Protein AF-A0AA36MNA6-F1 (afdb_monomer_lite)

Foldseek 3Di:
DDDDDDDDDDDDDDDPPDDPDDDQDACLVQKDWDAWPDAAPFATKTWIAGPVPRDIWIKGWGFQQADPPVLVVVLLVVQCPDDDQQAWHWDDWGDDQGTIITTTHDADQAFQQQLLVVCCVPPNADALLLQLLVLLSLLRVLVSQLVVQKAQQADARNQWGWNHNHNSPSPIHIHGDDSSPMDHHHQPDFAQDDDYDQLLAALVVVVSGDGRLSNLSSSLQRLQCRRPQAGQADHNCSRQPNDRDRDPSHDPLSVVLSVLSSDNDSVRRDDSVRSCVRCSNVVNDDDDPDPPDPDDPDDDPPPGDGPDDDHDQVQVVVQSVVVVVLVNVLSCVVVVNDDDPALALVVDQKDKDADPVFHQKIFIKGWAFPVVCVVQVADDQVPFDFDDQPDQDDLVLVCVLCVQLVHHQVCAPPDQAHHSSVVSVCQSQVQWFWWDQSSHHSAIAIEWEKEFEQEAAPVNQWGKFFQKKAAPVGDIDGDLETQMDTDGQQDDNQVRVQCSCCFFPVAHCVQKDKDPPPWAWAWDWDQDPHRHPHIYIYIYTYIYMYRRDPDPVSQVQPPPPVQDKHWDQGPNRMIIIMGIHGPVRSVVVVYPDDDDDRRGGSIHHFFSFDALVRLVVVCVVLVHDLVCAPPPPAHHSSVVRSCRRQQQWHWDQDPPRAIEIEGEKEFEFEAAPVSNITMWGQKMAHSVRDMDGDTHGQMDTDHPRGDSSRRVCCSQCPVSSHHPSQKNKDPTWGWDKDWDPDPHRPPHTYIYIYIYIYIYGHPPD

Radius of gyration: 32.73 Å; chains: 1; bounding box: 106×58×98 Å

InterPro domains:
  IPR000719 Protein kinase domain [PF00069] (31-281)
  IPR000719 Protein kinase domain [PS50011] (31-281)
  IPR000719 Protein kinase domain [SM00220] (31-281)
  IPR008271 Serine/threonine-protein kinase, active site [PS00108] (150-162)
  IPR011009 Protein kinase-like domain superfamily [SSF56112] (25-283)
  IPR017441 Protein kinase, ATP binding site [PS00107] (37-60)

Structure (mmCIF, N/CA/C/O backbone):
data_AF-A0AA36MNA6-F1
#
_entry.id   AF-A0AA36MNA6-F1
#
loop_
_atom_site.group_PDB
_atom_site.id
_atom_site.type_symbol
_atom_site.label_atom_id
_atom_site.label_alt_id
_atom_site.label_comp_id
_atom_site.label_asym_id
_atom_site.label_entity_id
_atom_site.label_seq_id
_atom_site.pdbx_PDB_ins_code
_atom_site.Cartn_x
_atom_site.Cartn_y
_atom_site.Cartn_z
_atom_site.occupancy
_atom_site.B_iso_or_equiv
_atom_site.auth_seq_id
_atom_site.auth_comp_id
_atom_site.auth_asym_id
_atom_site.auth_atom_id
_atom_site.pdbx_PDB_model_num
ATOM 1 N N . MET A 1 1 ? -61.496 2.866 -60.374 1.00 33.03 1 MET A N 1
ATOM 2 C CA . MET A 1 1 ? -60.034 2.638 -60.413 1.00 33.03 1 MET A CA 1
ATOM 3 C C . MET A 1 1 ? -59.352 3.976 -60.195 1.00 33.03 1 MET A C 1
ATOM 5 O O . MET A 1 1 ? -59.809 4.937 -60.794 1.00 33.03 1 MET A O 1
ATOM 9 N N . GLY A 1 2 ? -58.298 4.035 -59.378 1.00 27.34 2 GLY A N 1
ATOM 10 C CA . GLY A 1 2 ? -57.415 5.205 -59.296 1.00 27.34 2 GLY A CA 1
ATOM 11 C C . GLY A 1 2 ? -57.506 5.993 -57.990 1.00 27.34 2 GLY A C 1
ATOM 12 O O . GLY A 1 2 ? -58.353 6.861 -57.833 1.00 27.34 2 GLY A O 1
ATOM 13 N N . CYS A 1 3 ? -56.599 5.648 -57.080 1.00 25.83 3 CYS A N 1
ATOM 14 C CA . CYS A 1 3 ? -56.174 6.365 -55.883 1.00 25.83 3 CYS A CA 1
ATOM 15 C C . CYS A 1 3 ? -55.914 7.868 -56.083 1.00 25.83 3 CYS A C 1
ATOM 17 O O . CYS A 1 3 ? -55.189 8.226 -57.003 1.00 25.83 3 CYS A O 1
ATOM 19 N N . SER A 1 4 ? -56.345 8.690 -55.117 1.00 25.36 4 SER A N 1
ATOM 20 C CA . SER A 1 4 ? -55.538 9.752 -54.484 1.00 25.36 4 SER A CA 1
ATOM 21 C C . SER A 1 4 ? -56.390 10.552 -53.492 1.00 25.36 4 SER A C 1
ATOM 23 O O . SER A 1 4 ? -57.335 11.202 -53.923 1.00 25.36 4 SER A O 1
ATOM 25 N N . SER A 1 5 ? -56.033 10.547 -52.203 1.00 24.17 5 SER A N 1
ATOM 26 C CA . SER A 1 5 ? -56.041 11.738 -51.330 1.00 24.17 5 SER A CA 1
ATOM 27 C C . SER A 1 5 ? -55.708 11.364 -49.883 1.00 24.17 5 SER A C 1
ATOM 29 O O . SER A 1 5 ? -56.332 10.498 -49.276 1.00 24.17 5 SER A O 1
ATOM 31 N N . SER A 1 6 ? -54.713 12.061 -49.355 1.00 26.34 6 SER A N 1
ATOM 32 C CA . SER A 1 6 ? -54.205 12.093 -47.986 1.00 26.34 6 SER A CA 1
ATOM 33 C C . SER A 1 6 ? -55.166 12.728 -46.969 1.00 26.34 6 SER A C 1
ATOM 35 O O . SER A 1 6 ? -55.696 13.796 -47.264 1.00 26.34 6 SER A O 1
ATOM 37 N N . SER A 1 7 ? -55.237 12.187 -45.740 1.00 22.77 7 SER A N 1
ATOM 38 C CA . SER A 1 7 ? -55.371 12.972 -44.490 1.00 22.77 7 SER A CA 1
ATOM 39 C C . SER A 1 7 ? -55.184 12.133 -43.202 1.00 22.77 7 SER A C 1
ATOM 41 O O . SER A 1 7 ? -55.993 11.264 -42.899 1.00 22.77 7 SER A O 1
ATOM 43 N N . ALA A 1 8 ? -54.099 12.443 -42.482 1.00 23.95 8 ALA A N 1
ATOM 44 C CA . ALA A 1 8 ? -53.832 12.496 -41.029 1.00 23.95 8 ALA A CA 1
ATOM 45 C C . ALA A 1 8 ? -54.555 11.618 -39.956 1.00 23.95 8 ALA A C 1
ATOM 47 O O . ALA A 1 8 ? -55.738 11.806 -39.690 1.00 23.95 8 ALA A O 1
ATOM 48 N N . SER A 1 9 ? -53.695 10.893 -39.200 1.00 27.33 9 SER A N 1
ATOM 49 C CA . SER A 1 9 ? -53.650 10.575 -37.736 1.00 27.33 9 SER A CA 1
ATOM 50 C C . SER A 1 9 ? -54.714 9.645 -37.100 1.00 27.33 9 SER A C 1
ATOM 52 O O . SER A 1 9 ? -55.825 9.611 -37.616 1.00 27.33 9 SER A O 1
ATOM 54 N N . PRO A 1 10 ? -54.461 8.936 -35.954 1.00 34.31 10 PRO A N 1
ATOM 55 C CA . PRO A 1 10 ? -53.347 9.040 -34.978 1.00 34.31 10 PRO A CA 1
ATOM 56 C C . PRO A 1 10 ? -52.750 7.688 -34.470 1.00 34.31 10 PRO A C 1
ATOM 58 O O . PRO A 1 10 ? -53.285 6.617 -34.734 1.00 34.31 10 PRO A O 1
ATOM 61 N N . GLY A 1 11 ? -51.682 7.726 -33.654 1.00 23.36 11 GLY A N 1
ATOM 62 C CA . GLY A 1 11 ? -51.294 6.564 -32.831 1.00 23.36 11 GLY A CA 1
ATOM 63 C C . GLY A 1 11 ? -49.861 6.563 -32.302 1.00 23.36 11 GLY A C 1
ATOM 64 O O . GLY A 1 11 ? -49.024 5.808 -32.777 1.00 23.36 11 GLY A O 1
ATOM 65 N N . ASN A 1 12 ? -49.583 7.413 -31.314 1.00 29.67 12 ASN A N 1
ATOM 66 C CA . ASN A 1 12 ? -48.302 7.493 -30.617 1.00 29.67 12 ASN A CA 1
ATOM 67 C C . ASN A 1 12 ? -48.134 6.299 -29.654 1.00 29.67 12 ASN A C 1
ATOM 69 O O . ASN A 1 12 ? -48.880 6.191 -28.682 1.00 29.67 12 ASN A O 1
ATOM 73 N N . ALA A 1 13 ? -47.147 5.435 -29.902 1.00 26.16 13 ALA A N 1
ATOM 74 C CA . ALA A 1 13 ? -46.714 4.388 -28.979 1.00 26.16 13 ALA A CA 1
ATOM 75 C C . ALA A 1 13 ? -45.184 4.416 -28.829 1.00 26.16 13 ALA A C 1
ATOM 77 O O . ALA A 1 13 ? -44.445 3.811 -29.597 1.00 26.16 13 ALA A O 1
ATOM 78 N N . GLY A 1 14 ? -44.753 5.183 -27.824 1.00 25.50 14 GLY A N 1
ATOM 79 C CA . GLY A 1 14 ? -43.654 4.888 -26.902 1.00 25.50 14 GLY A CA 1
ATOM 80 C C . GLY A 1 14 ? -42.345 4.345 -27.468 1.00 25.50 14 GLY A C 1
ATOM 81 O O . GLY A 1 14 ? -42.122 3.139 -27.467 1.00 25.50 14 GLY A O 1
ATOM 82 N N . ASN A 1 15 ? -41.412 5.247 -27.772 1.00 27.30 15 ASN A N 1
ATOM 83 C CA . ASN A 1 15 ? -39.998 4.909 -27.884 1.00 27.30 15 ASN A CA 1
ATOM 84 C C . ASN A 1 15 ? -39.337 5.070 -26.499 1.00 27.30 15 ASN A C 1
ATOM 86 O O . ASN A 1 15 ? -38.903 6.160 -26.131 1.00 27.30 15 ASN A O 1
ATOM 90 N N . GLN A 1 16 ? -39.307 3.998 -25.699 1.00 29.52 16 GLN A N 1
ATOM 91 C CA . GLN A 1 16 ? -38.423 3.893 -24.533 1.00 29.52 16 GLN A CA 1
ATOM 92 C C . GLN A 1 16 ? -37.089 3.286 -24.982 1.00 29.52 16 GLN A C 1
ATOM 94 O O . GLN A 1 16 ? -36.878 2.080 -24.900 1.00 29.52 16 GLN A O 1
ATOM 99 N N . ALA A 1 17 ? -36.177 4.136 -25.445 1.00 31.25 17 ALA A N 1
ATOM 100 C CA . ALA A 1 17 ? -34.756 3.816 -25.520 1.00 31.25 17 ALA A CA 1
ATOM 101 C C . ALA A 1 17 ? -34.047 4.578 -24.394 1.00 31.25 17 ALA A C 1
ATOM 103 O O . ALA A 1 17 ? -33.462 5.638 -24.601 1.00 31.25 17 ALA A O 1
ATOM 104 N N . GLY A 1 18 ? -34.190 4.062 -23.172 1.00 27.70 18 GLY A N 1
ATOM 105 C CA . GLY A 1 18 ? -33.426 4.509 -22.015 1.00 27.70 18 GLY A CA 1
ATOM 106 C C . GLY A 1 18 ? -32.011 3.938 -22.064 1.00 27.70 18 GLY A C 1
ATOM 107 O O . GLY A 1 18 ? -31.823 2.727 -21.980 1.00 27.70 18 GLY A O 1
ATOM 108 N N . ASP A 1 19 ? -31.041 4.826 -22.248 1.00 30.52 19 ASP A N 1
ATOM 109 C CA . ASP A 1 19 ? -29.852 4.961 -21.402 1.00 30.52 19 ASP A CA 1
ATOM 110 C C . ASP A 1 19 ? -29.269 3.647 -20.829 1.00 30.52 19 ASP A C 1
ATOM 112 O O . ASP A 1 19 ? -29.359 3.348 -19.636 1.00 30.52 19 ASP A O 1
ATOM 116 N N . LYS A 1 20 ? -28.632 2.836 -21.685 1.00 30.33 20 LYS A N 1
ATOM 117 C CA . LYS A 1 20 ? -27.673 1.826 -21.215 1.00 30.33 20 LYS A CA 1
ATOM 118 C C . LYS A 1 20 ? -26.369 2.538 -20.872 1.00 30.33 20 LYS A C 1
ATOM 120 O O . LYS A 1 20 ? -25.520 2.743 -21.734 1.00 30.33 20 LYS A O 1
ATOM 125 N N . GLN A 1 21 ? -26.238 2.906 -19.600 1.00 34.16 21 GLN A N 1
ATOM 126 C CA . GLN A 1 21 ? -24.975 3.312 -18.994 1.00 34.16 21 GLN A CA 1
ATOM 127 C C . GLN A 1 21 ? -23.866 2.318 -19.366 1.00 34.16 21 GLN A C 1
ATOM 129 O O . GLN A 1 21 ? -24.007 1.107 -19.191 1.00 34.16 21 GLN A O 1
ATOM 134 N N . ASN A 1 22 ? -22.769 2.863 -19.885 1.00 33.34 22 ASN A N 1
ATOM 135 C CA . ASN A 1 22 ? -21.517 2.182 -20.177 1.00 33.34 22 ASN A CA 1
ATOM 136 C C . ASN A 1 22 ? -20.982 1.556 -18.872 1.00 33.34 22 ASN A C 1
ATOM 138 O O . ASN A 1 22 ? -20.394 2.254 -18.047 1.00 33.34 22 ASN A O 1
ATOM 142 N N . GLN A 1 23 ? -21.255 0.271 -18.624 1.00 38.84 23 GLN A N 1
ATOM 143 C CA . GLN A 1 23 ? -20.629 -0.452 -17.517 1.00 38.84 23 GLN A CA 1
ATOM 144 C C . GLN A 1 23 ? -19.135 -0.564 -17.828 1.00 38.84 23 GLN A C 1
ATOM 146 O O . GLN A 1 23 ? -18.747 -1.300 -18.732 1.00 38.84 23 GLN A O 1
ATOM 151 N N . GLU A 1 24 ? -18.303 0.183 -17.100 1.00 58.88 24 GLU A N 1
ATOM 152 C CA . GLU A 1 24 ? -16.849 0.027 -17.144 1.00 58.88 24 GLU A CA 1
ATOM 153 C C . GLU A 1 24 ? -16.492 -1.442 -16.861 1.00 58.88 24 GLU A C 1
ATOM 155 O O . GLU A 1 24 ? -16.760 -1.960 -15.771 1.00 58.88 24 GLU A O 1
ATOM 160 N N . LEU A 1 25 ? -15.926 -2.124 -17.861 1.00 73.75 25 LEU A N 1
ATOM 161 C CA . LEU A 1 25 ? -15.440 -3.497 -17.734 1.00 73.75 25 LEU A CA 1
ATOM 162 C C . LEU A 1 25 ? -14.345 -3.548 -16.659 1.00 73.75 25 LEU A C 1
ATOM 164 O O . LEU A 1 25 ? -13.409 -2.745 -16.675 1.00 73.75 25 LEU A O 1
ATOM 168 N N . ARG A 1 26 ? -14.447 -4.502 -15.727 1.00 86.12 26 ARG A N 1
ATOM 169 C CA . ARG A 1 26 ? -13.440 -4.731 -14.681 1.00 86.12 26 ARG A CA 1
ATOM 170 C C . ARG A 1 26 ? -12.533 -5.889 -15.058 1.00 86.12 26 ARG A C 1
ATOM 172 O O . ARG A 1 26 ? -12.993 -6.910 -15.568 1.00 86.12 26 ARG A O 1
ATOM 179 N N . LEU A 1 27 ? -11.253 -5.779 -14.714 1.00 90.69 27 LEU A N 1
ATOM 180 C CA . LEU A 1 27 ? -10.254 -6.811 -14.975 1.00 90.69 27 LEU A CA 1
ATOM 181 C C . LEU A 1 27 ? -10.686 -8.147 -14.368 1.00 90.69 27 LEU A C 1
ATOM 183 O O . LEU A 1 27 ? -10.612 -9.182 -15.023 1.00 90.69 27 LEU A O 1
ATOM 187 N N . LEU A 1 28 ? -11.140 -8.139 -13.110 1.00 88.44 28 LEU A N 1
ATOM 188 C CA . LEU A 1 28 ? -11.434 -9.373 -12.372 1.00 88.44 28 LEU A CA 1
ATOM 189 C C . LEU A 1 28 ? -12.713 -10.101 -12.823 1.00 88.44 28 LEU A C 1
ATOM 191 O O . LEU A 1 28 ? -12.917 -11.268 -12.441 1.00 88.44 28 LEU A O 1
ATOM 195 N N . ASP A 1 29 ? -13.535 -9.446 -13.645 1.00 88.69 29 ASP A N 1
ATOM 196 C CA . ASP A 1 29 ? -14.720 -10.041 -14.263 1.00 88.69 29 ASP A CA 1
ATOM 197 C C . ASP A 1 29 ? -14.319 -10.946 -15.440 1.00 88.69 29 ASP A C 1
ATOM 199 O O . ASP A 1 29 ? -14.855 -12.046 -15.578 1.00 88.69 29 ASP A O 1
ATOM 203 N N . GLU A 1 30 ? -13.294 -10.563 -16.207 1.00 91.06 30 GLU A N 1
ATOM 204 C CA . GLU A 1 30 ? -12.802 -11.317 -17.372 1.00 91.06 30 GLU A CA 1
ATOM 205 C C . GLU A 1 30 ? -11.551 -12.158 -17.087 1.00 91.06 30 GLU A C 1
ATOM 207 O O . GLU A 1 30 ? -11.353 -13.208 -17.704 1.00 91.06 30 GLU A O 1
ATOM 212 N N . TYR A 1 31 ? -10.723 -11.741 -16.129 1.00 93.81 31 TYR A N 1
ATOM 213 C CA . TYR A 1 31 ? -9.435 -12.349 -15.810 1.00 93.81 31 TYR A CA 1
ATOM 214 C C . TYR A 1 31 ? -9.337 -12.748 -14.330 1.00 93.81 31 TYR A C 1
ATOM 216 O O . TYR A 1 31 ? -10.043 -12.251 -13.448 1.00 93.81 31 TYR A O 1
ATOM 224 N N . SER A 1 32 ? -8.442 -13.684 -14.028 1.00 90.94 32 SER A N 1
ATOM 225 C CA . SER A 1 32 ? -7.938 -13.929 -12.674 1.00 90.94 32 SER A CA 1
ATOM 226 C C . SER A 1 32 ? -6.462 -13.568 -12.602 1.00 90.94 32 SER A C 1
ATOM 228 O O . SER A 1 32 ? -5.684 -14.074 -13.408 1.00 90.94 32 SER A O 1
ATOM 230 N N . VAL A 1 33 ? -6.078 -12.737 -11.635 1.00 89.56 33 VAL A N 1
ATOM 231 C CA . VAL A 1 33 ? -4.682 -12.341 -11.402 1.00 89.56 33 VAL A CA 1
ATOM 232 C C . VAL A 1 33 ? -3.981 -13.392 -10.536 1.00 89.56 33 VAL A C 1
ATOM 234 O O . VAL A 1 33 ? -4.549 -13.870 -9.555 1.00 89.56 33 VAL A O 1
ATOM 237 N N . GLY A 1 34 ? -2.770 -13.772 -10.933 1.00 86.00 34 GLY A N 1
ATOM 238 C CA . GLY A 1 34 ? -1.920 -14.773 -10.298 1.00 86.00 34 GLY A CA 1
ATOM 239 C C . GLY A 1 34 ? -0.672 -14.162 -9.660 1.00 86.00 34 GLY A C 1
ATOM 240 O O . GLY A 1 34 ? -0.737 -13.120 -9.014 1.00 86.00 34 GLY A O 1
ATOM 241 N N . LEU A 1 35 ? 0.462 -14.849 -9.809 1.00 83.62 35 LEU A N 1
ATOM 242 C CA . LEU A 1 35 ? 1.742 -14.446 -9.222 1.00 83.62 35 LEU A CA 1
ATOM 243 C C . LEU A 1 35 ? 2.326 -13.210 -9.918 1.00 83.62 35 LEU A C 1
ATOM 245 O O . LEU A 1 35 ? 2.207 -13.057 -11.136 1.00 83.62 35 LEU A O 1
ATOM 249 N N . THR A 1 36 ? 3.010 -12.373 -9.140 1.00 85.19 36 THR A N 1
ATOM 250 C CA . THR A 1 36 ? 3.825 -11.266 -9.649 1.00 85.19 36 THR A CA 1
ATOM 251 C C . THR A 1 36 ? 4.997 -11.805 -10.471 1.00 85.19 36 THR A C 1
ATOM 253 O O . THR A 1 36 ? 5.737 -12.666 -9.999 1.00 85.19 36 THR A O 1
ATOM 256 N N . LEU A 1 37 ? 5.159 -11.284 -11.687 1.00 82.62 37 LEU A N 1
ATOM 257 C CA . LEU A 1 37 ? 6.272 -11.561 -12.599 1.00 82.62 37 LEU A CA 1
ATOM 258 C C . LEU A 1 37 ? 7.425 -10.573 -12.404 1.00 82.62 37 LEU A C 1
ATOM 260 O O . LEU A 1 37 ? 8.584 -10.966 -12.459 1.00 82.62 37 LEU A O 1
ATOM 264 N N . GLY A 1 38 ? 7.108 -9.300 -12.160 1.00 72.94 38 GLY A N 1
ATOM 265 C CA . GLY A 1 38 ? 8.099 -8.241 -11.993 1.00 72.94 38 GLY A CA 1
ATOM 266 C C . GLY A 1 38 ? 7.489 -6.972 -11.406 1.00 72.94 38 GLY A C 1
ATOM 267 O O . GLY A 1 38 ? 6.277 -6.763 -11.460 1.00 72.94 38 GLY A O 1
ATOM 268 N N . GLU A 1 39 ? 8.325 -6.116 -10.824 1.00 70.06 39 GLU A N 1
ATOM 269 C CA . GLU A 1 39 ? 7.901 -4.855 -10.209 1.00 70.06 39 GLU A CA 1
ATOM 270 C C . GLU A 1 39 ? 8.857 -3.732 -10.630 1.00 70.06 39 GLU A C 1
ATOM 272 O O . GLU A 1 39 ? 10.062 -3.820 -10.404 1.00 70.06 39 GLU A O 1
ATOM 277 N N . GLY A 1 40 ? 8.315 -2.674 -11.234 1.00 64.44 40 GLY A N 1
ATOM 278 C CA . GLY A 1 40 ? 9.076 -1.543 -11.773 1.00 64.44 40 GLY A CA 1
ATOM 279 C C . GLY A 1 40 ? 8.611 -0.201 -11.213 1.00 64.44 40 GLY A C 1
ATOM 280 O O . GLY A 1 40 ? 7.650 -0.129 -10.438 1.00 64.44 40 GLY A O 1
ATOM 281 N N . ALA A 1 41 ? 9.283 0.887 -11.599 1.00 60.38 41 ALA A N 1
ATOM 282 C CA . ALA A 1 41 ? 8.942 2.239 -11.141 1.00 60.38 41 ALA A CA 1
ATOM 283 C C . ALA A 1 41 ? 7.459 2.565 -11.397 1.00 60.38 41 ALA A C 1
ATOM 285 O O . ALA A 1 41 ? 6.773 3.086 -10.519 1.00 60.38 41 ALA A O 1
ATOM 286 N N . PHE A 1 42 ? 6.935 2.126 -12.543 1.00 64.81 42 PHE A N 1
ATOM 287 C CA . PHE A 1 42 ? 5.582 2.426 -13.006 1.00 64.81 42 PHE A CA 1
ATOM 288 C C . PHE A 1 42 ? 4.502 1.450 -12.519 1.00 64.81 42 PHE A C 1
ATOM 290 O O . PHE A 1 42 ? 3.325 1.748 -12.648 1.00 64.81 42 PHE A O 1
ATOM 297 N N . GLY A 1 43 ? 4.826 0.291 -11.938 1.00 75.06 43 GLY A N 1
ATOM 298 C CA . GLY A 1 43 ? 3.773 -0.645 -11.527 1.00 75.06 43 GLY A CA 1
ATOM 299 C C . GLY A 1 43 ? 4.241 -2.052 -11.187 1.00 75.06 43 GLY A C 1
ATOM 300 O O . GLY A 1 43 ? 5.435 -2.319 -11.066 1.00 75.06 43 GLY A O 1
ATOM 301 N N . VAL A 1 44 ? 3.274 -2.948 -11.010 1.00 84.94 44 VAL A N 1
ATOM 302 C CA . VAL A 1 44 ? 3.491 -4.387 -10.791 1.00 84.94 44 VAL A CA 1
ATOM 303 C C . VAL A 1 44 ? 2.990 -5.139 -12.014 1.00 84.94 44 VAL A C 1
ATOM 305 O O . VAL A 1 44 ? 1.870 -4.905 -12.459 1.00 84.94 44 VAL A O 1
ATOM 308 N N . VAL A 1 45 ? 3.790 -6.057 -12.544 1.00 89.06 45 VAL A N 1
ATOM 309 C CA . VAL A 1 45 ? 3.390 -6.964 -13.621 1.00 89.06 45 VAL A CA 1
ATOM 310 C C . VAL A 1 45 ? 3.092 -8.327 -13.013 1.00 89.06 45 VAL A C 1
ATOM 312 O O . VAL A 1 45 ? 3.928 -8.885 -12.308 1.00 89.06 45 VAL A O 1
ATOM 315 N N . SER A 1 46 ? 1.905 -8.871 -13.261 1.00 90.19 46 SER A N 1
ATOM 316 C CA . SER A 1 46 ? 1.488 -10.192 -12.768 1.00 90.19 46 SER A CA 1
ATOM 317 C C . SER A 1 46 ? 1.022 -11.090 -13.905 1.00 90.19 46 SER A C 1
ATOM 319 O O . SER A 1 46 ? 0.564 -10.603 -14.937 1.00 90.19 46 SER A O 1
ATOM 321 N N . VAL A 1 47 ? 1.080 -12.408 -13.707 1.00 92.81 47 VAL A N 1
ATOM 322 C CA . VAL A 1 47 ? 0.356 -13.350 -14.571 1.00 92.81 47 VAL A CA 1
ATOM 323 C C . VAL A 1 47 ? -1.138 -13.096 -14.401 1.00 92.81 47 VAL A C 1
ATOM 325 O O . VAL A 1 47 ? -1.615 -12.918 -13.280 1.00 92.81 47 VAL A O 1
ATOM 328 N N . CYS A 1 48 ? -1.902 -13.134 -15.482 1.00 95.31 48 CYS A N 1
ATOM 329 C CA . CYS A 1 48 ? -3.352 -13.236 -15.417 1.00 95.31 48 CYS A CA 1
ATOM 330 C C . CYS A 1 48 ? -3.862 -14.325 -16.362 1.00 95.31 48 CYS A C 1
ATOM 332 O O . CYS A 1 48 ? -3.222 -14.649 -17.355 1.00 95.31 48 CYS A O 1
ATOM 334 N N . LYS A 1 49 ? -5.000 -14.932 -16.026 1.00 95.25 49 LYS A N 1
ATOM 335 C CA . LYS A 1 49 ? -5.652 -15.962 -16.844 1.00 95.25 49 LYS A CA 1
ATOM 336 C C . LYS A 1 49 ? -7.009 -15.475 -17.292 1.00 95.25 49 LYS A C 1
ATOM 338 O O . LYS A 1 49 ? -7.809 -15.075 -16.443 1.00 95.25 49 LYS A O 1
ATOM 343 N N . LYS A 1 50 ? -7.283 -15.530 -18.592 1.00 95.06 50 LYS A N 1
ATOM 344 C CA . LYS A 1 50 ? -8.605 -15.200 -19.128 1.00 95.06 50 LYS A CA 1
ATOM 345 C C . LYS A 1 50 ? -9.590 -16.281 -18.706 1.00 95.06 50 LYS A C 1
ATOM 347 O O . LYS A 1 50 ? -9.381 -17.458 -18.979 1.00 95.06 50 LYS A O 1
ATOM 352 N N . ARG A 1 51 ? -10.677 -15.907 -18.035 1.00 91.81 51 ARG A N 1
ATOM 353 C CA . ARG A 1 51 ? -11.609 -16.869 -17.422 1.00 91.81 51 ARG A CA 1
ATOM 354 C C . ARG A 1 51 ? -12.319 -17.748 -18.444 1.00 91.81 51 ARG A C 1
ATOM 356 O O . ARG A 1 51 ? -12.565 -18.912 -18.159 1.00 91.81 51 ARG A O 1
ATOM 363 N N . ALA A 1 52 ? -12.634 -17.194 -19.612 1.00 92.69 52 ALA A N 1
ATOM 364 C CA . ALA A 1 52 ? -13.358 -17.906 -20.660 1.00 92.69 52 ALA A CA 1
ATOM 365 C C . ALA A 1 52 ? -12.527 -19.018 -21.326 1.00 92.69 52 ALA A C 1
ATOM 367 O O . ALA A 1 52 ? -13.089 -20.032 -21.724 1.00 92.69 52 ALA A O 1
ATOM 368 N N . THR A 1 53 ? -11.209 -18.828 -21.458 1.00 94.06 53 THR A N 1
ATOM 369 C CA . THR A 1 53 ? -10.331 -19.723 -22.239 1.00 94.06 53 THR A CA 1
ATOM 370 C C . THR A 1 53 ? -9.274 -20.436 -21.397 1.00 94.06 53 THR A C 1
ATOM 372 O O . THR A 1 53 ? -8.733 -21.446 -21.831 1.00 94.06 53 THR A O 1
ATOM 375 N N . GLY A 1 54 ? -8.958 -19.926 -20.204 1.00 91.62 54 GLY A N 1
ATOM 376 C CA . GLY A 1 54 ? -7.845 -20.391 -19.372 1.00 91.62 54 GLY A CA 1
ATOM 377 C C . GLY A 1 54 ? -6.462 -19.924 -19.842 1.00 91.62 54 GLY A C 1
ATOM 378 O O . GLY A 1 54 ? -5.471 -20.228 -19.179 1.00 91.62 54 GLY A O 1
ATOM 379 N N . GLU A 1 55 ? -6.393 -19.181 -20.948 1.00 95.00 55 GLU A N 1
ATOM 380 C CA . GLU A 1 55 ? -5.154 -18.689 -21.552 1.00 95.00 55 GLU A CA 1
ATOM 381 C C . GLU A 1 55 ? -4.442 -17.675 -20.644 1.00 95.00 55 GLU A C 1
ATOM 383 O O . GLU A 1 55 ? -5.088 -16.855 -19.980 1.00 95.00 55 GLU A O 1
ATOM 388 N N . GLU A 1 56 ? -3.111 -17.763 -20.595 1.00 95.94 56 GLU A N 1
ATOM 389 C CA . GLU A 1 56 ? -2.250 -16.932 -19.752 1.00 95.94 56 GLU A CA 1
ATOM 390 C C . GLU A 1 56 ? -1.762 -15.678 -20.480 1.00 95.94 56 GLU A C 1
ATOM 392 O O . GLU A 1 56 ? -1.284 -15.734 -21.607 1.00 95.94 56 GLU A O 1
ATOM 397 N N . PHE A 1 57 ? -1.805 -14.558 -19.768 1.00 96.81 57 PHE A N 1
ATOM 398 C CA . PHE A 1 57 ? -1.355 -13.241 -20.199 1.00 96.81 57 PHE A CA 1
ATOM 399 C C . PHE A 1 57 ? -0.554 -12.575 -19.077 1.00 96.81 57 PHE A C 1
ATOM 401 O O . PHE A 1 57 ? -0.513 -13.059 -17.940 1.00 96.81 57 PHE A O 1
ATOM 408 N N . ALA A 1 58 ? 0.071 -11.444 -19.382 1.00 95.12 58 ALA A N 1
ATOM 409 C CA . ALA A 1 58 ? 0.647 -10.553 -18.388 1.00 95.12 58 ALA A CA 1
ATOM 410 C C . ALA A 1 58 ? -0.285 -9.354 -18.187 1.00 95.12 58 ALA A C 1
ATOM 412 O O . ALA A 1 58 ? -0.897 -8.863 -19.133 1.00 95.12 58 ALA A O 1
ATOM 413 N N . VAL A 1 59 ? -0.401 -8.870 -16.953 1.00 94.44 59 VAL A N 1
ATOM 414 C CA . VAL A 1 59 ? -1.112 -7.629 -16.640 1.00 94.44 59 VAL A CA 1
ATOM 415 C C . VAL A 1 59 ? -0.181 -6.668 -15.915 1.00 94.44 59 VAL A C 1
ATOM 417 O O . VAL A 1 59 ? 0.301 -6.976 -14.825 1.00 94.44 59 VAL A O 1
ATOM 420 N N . LYS A 1 60 ? 0.072 -5.503 -16.519 1.00 91.56 60 LYS A N 1
ATOM 421 C CA . LYS A 1 60 ? 0.772 -4.378 -15.887 1.00 91.56 60 LYS A CA 1
ATOM 422 C C . LYS A 1 60 ? -0.252 -3.549 -15.118 1.00 91.56 60 LYS A C 1
ATOM 424 O O . LYS A 1 60 ? -1.159 -2.973 -15.710 1.00 91.56 60 LYS A O 1
ATOM 429 N N . MET A 1 61 ? -0.120 -3.516 -13.800 1.00 89.69 61 MET A N 1
ATOM 430 C CA . MET A 1 61 ? -0.986 -2.787 -12.878 1.00 89.69 61 MET A CA 1
ATOM 431 C C . MET A 1 61 ? -0.266 -1.520 -12.414 1.00 89.69 61 MET A C 1
ATOM 433 O O . MET A 1 61 ? 0.675 -1.584 -11.616 1.00 89.69 61 MET A O 1
ATOM 437 N N . VAL A 1 62 ? -0.700 -0.373 -12.930 1.00 85.69 62 VAL A N 1
ATOM 438 C CA . VAL A 1 62 ? -0.124 0.944 -12.635 1.00 85.69 62 VAL A CA 1
ATOM 439 C C . VAL A 1 62 ? -0.941 1.629 -11.544 1.00 85.69 62 VAL A C 1
ATOM 441 O O . VAL A 1 62 ? -2.163 1.734 -11.651 1.00 85.69 62 VAL A O 1
ATOM 444 N N . ASP A 1 63 ? -0.269 2.058 -10.474 1.00 79.00 63 ASP A N 1
ATOM 445 C CA . ASP A 1 63 ? -0.884 2.709 -9.310 1.00 79.00 63 ASP A CA 1
ATOM 446 C C . ASP A 1 63 ? -1.200 4.184 -9.615 1.00 79.00 63 ASP A C 1
ATOM 448 O O . ASP A 1 63 ? -0.304 4.956 -9.968 1.00 79.00 63 ASP A O 1
ATOM 452 N N . LYS A 1 64 ? -2.464 4.587 -9.429 1.00 82.38 64 LYS A N 1
ATOM 453 C CA . LYS A 1 64 ? -2.926 5.967 -9.664 1.00 82.38 64 LYS A CA 1
ATOM 454 C C . LYS A 1 64 ? -2.307 6.981 -8.696 1.00 82.38 64 LYS A C 1
ATOM 456 O O . LYS A 1 64 ? -2.282 8.170 -9.001 1.00 82.38 64 LYS A O 1
ATOM 461 N N . VAL A 1 65 ? -1.789 6.533 -7.546 1.00 75.19 65 VAL A N 1
ATOM 462 C CA . VAL A 1 65 ? -1.101 7.398 -6.572 1.00 75.19 65 VAL A CA 1
ATOM 463 C C . VAL A 1 65 ? 0.149 8.021 -7.176 1.00 75.19 65 VAL A C 1
ATOM 465 O O . VAL A 1 65 ? 0.369 9.217 -7.002 1.00 75.19 65 VAL A O 1
ATOM 468 N N . GLU A 1 66 ? 0.956 7.226 -7.883 1.00 72.25 66 GLU A N 1
ATOM 469 C CA . GLU A 1 66 ? 2.272 7.642 -8.392 1.00 72.25 66 GLU A CA 1
ATOM 470 C C . GLU A 1 66 ? 2.192 8.218 -9.800 1.00 72.25 66 GLU A C 1
ATOM 472 O O . GLU A 1 66 ? 2.992 9.075 -10.170 1.00 72.25 66 GLU A O 1
ATOM 477 N N . THR A 1 67 ? 1.230 7.755 -10.596 1.00 75.62 67 THR A N 1
ATOM 478 C CA . THR A 1 67 ? 1.127 8.126 -12.005 1.00 75.62 67 THR A CA 1
ATOM 479 C C . THR A 1 67 ? -0.268 8.675 -12.299 1.00 75.62 67 THR A C 1
ATOM 481 O O . THR A 1 67 ? -1.251 7.966 -12.077 1.00 75.62 67 THR A O 1
ATOM 484 N N . PRO A 1 68 ? -0.382 9.920 -12.802 1.00 80.38 68 PRO A N 1
ATOM 485 C CA . PRO A 1 68 ? -1.661 10.480 -13.226 1.00 80.38 68 PRO A CA 1
ATOM 486 C C . PRO A 1 68 ? -2.343 9.583 -14.258 1.00 80.38 68 PRO A C 1
ATOM 488 O O . PRO A 1 68 ? -1.686 9.071 -15.168 1.00 80.38 68 PRO A O 1
ATOM 491 N N . VAL A 1 69 ? -3.662 9.418 -14.152 1.00 82.56 69 VAL A N 1
ATOM 492 C CA . VAL A 1 69 ? -4.441 8.524 -15.028 1.00 82.56 69 VAL A CA 1
ATOM 493 C C . VAL A 1 69 ? -4.274 8.900 -16.501 1.00 82.56 69 VAL A C 1
ATOM 495 O O . VAL A 1 69 ? -4.221 8.024 -17.360 1.00 82.56 69 VAL A O 1
ATOM 498 N N . GLU A 1 70 ? -4.114 10.188 -16.798 1.00 83.56 70 GLU A N 1
ATOM 499 C CA . GLU A 1 70 ? -3.892 10.718 -18.141 1.00 83.56 70 GLU A CA 1
ATOM 500 C C . GLU A 1 70 ? -2.573 10.224 -18.743 1.00 83.56 70 GLU A C 1
ATOM 502 O O . GLU A 1 70 ? -2.512 9.942 -19.939 1.00 83.56 70 GLU A O 1
ATOM 507 N N . ALA A 1 71 ? -1.519 10.098 -17.931 1.00 81.06 71 ALA A N 1
ATOM 508 C CA . ALA A 1 71 ? -0.237 9.565 -18.382 1.00 81.06 71 ALA A CA 1
ATOM 509 C C . ALA A 1 71 ? -0.341 8.062 -18.677 1.00 81.06 71 ALA A C 1
ATOM 511 O O . ALA A 1 71 ? 0.141 7.609 -19.712 1.00 81.06 71 ALA A O 1
ATOM 512 N N . ILE A 1 72 ? -1.053 7.310 -17.830 1.00 82.88 72 ILE A N 1
ATOM 513 C CA . ILE A 1 72 ? -1.270 5.871 -18.046 1.00 82.88 72 ILE A CA 1
ATOM 514 C C . ILE A 1 72 ? -2.141 5.626 -19.280 1.00 82.88 72 ILE A C 1
ATOM 516 O O . ILE A 1 72 ? -1.895 4.709 -20.058 1.00 82.88 72 ILE A O 1
ATOM 520 N N . LYS A 1 73 ? -3.158 6.468 -19.486 1.00 85.75 73 LYS A N 1
ATOM 521 C CA . LYS A 1 73 ? -4.008 6.406 -20.673 1.00 85.75 73 LYS A CA 1
ATOM 522 C C . LYS A 1 73 ? -3.199 6.655 -21.944 1.00 85.75 73 LYS A C 1
ATOM 524 O O . LYS A 1 73 ? -3.347 5.895 -22.888 1.00 85.75 73 LYS A O 1
ATOM 529 N N . LYS A 1 74 ? -2.293 7.641 -21.947 1.00 86.00 74 LYS A N 1
ATOM 530 C CA . LYS A 1 74 ? -1.379 7.869 -23.079 1.00 86.00 74 LYS A CA 1
ATOM 531 C C . LYS A 1 74 ? -0.510 6.648 -23.383 1.00 86.00 74 LYS A C 1
ATOM 533 O O . LYS A 1 74 ? -0.340 6.324 -24.553 1.00 86.00 74 LYS A O 1
ATOM 538 N N . GLU A 1 75 ? 0.018 5.975 -22.360 1.00 87.25 75 GLU A N 1
ATOM 539 C CA . GLU A 1 75 ? 0.776 4.728 -22.539 1.00 87.25 75 GLU A CA 1
ATOM 540 C C . GLU A 1 75 ? -0.098 3.629 -23.166 1.00 87.25 75 GLU A C 1
ATOM 542 O O . GLU A 1 75 ? 0.307 3.007 -24.148 1.00 87.25 75 GLU A O 1
ATOM 547 N N . ALA A 1 76 ? -1.304 3.412 -22.633 1.00 88.38 76 ALA A N 1
ATOM 548 C CA . ALA A 1 76 ? -2.231 2.402 -23.139 1.00 88.38 76 ALA A CA 1
ATOM 549 C C . ALA A 1 76 ? -2.667 2.688 -24.586 1.00 88.38 76 ALA A C 1
ATOM 551 O O . ALA A 1 76 ? -2.615 1.787 -25.419 1.00 88.38 76 ALA A O 1
ATOM 552 N N . ASP A 1 77 ? -3.024 3.938 -24.896 1.00 90.06 77 ASP A N 1
ATOM 553 C CA . ASP A 1 77 ? -3.404 4.384 -26.241 1.00 90.06 77 ASP A CA 1
ATOM 554 C C . ASP A 1 77 ? -2.234 4.201 -27.224 1.00 90.06 77 ASP A C 1
ATOM 556 O O . ASP A 1 77 ? -2.418 3.740 -28.354 1.00 90.06 77 ASP A O 1
ATOM 560 N N . MET A 1 78 ? -1.006 4.514 -26.786 1.00 90.44 78 MET A N 1
ATOM 561 C CA . MET A 1 78 ? 0.188 4.307 -27.598 1.00 90.44 78 MET A CA 1
ATOM 562 C C . MET A 1 78 ? 0.402 2.828 -27.889 1.00 90.44 78 MET A C 1
ATOM 564 O O . MET A 1 78 ? 0.538 2.466 -29.056 1.00 90.44 78 MET A O 1
ATOM 568 N N . LEU A 1 79 ? 0.383 1.974 -26.866 1.00 90.88 79 LEU A N 1
ATOM 569 C CA . LEU A 1 79 ? 0.598 0.540 -27.031 1.00 90.88 79 LEU A CA 1
ATOM 570 C C . LEU A 1 79 ? -0.508 -0.111 -27.879 1.00 90.88 79 LEU A C 1
ATOM 572 O O . LEU A 1 79 ? -0.212 -0.952 -28.722 1.00 90.88 79 LEU A O 1
ATOM 576 N N . GLN A 1 80 ? -1.762 0.322 -27.723 1.00 92.50 80 GLN A N 1
ATOM 577 C CA . GLN A 1 80 ? -2.895 -0.136 -28.534 1.00 92.50 80 GLN A CA 1
ATOM 578 C C . GLN A 1 80 ? -2.720 0.183 -30.029 1.00 92.50 80 GLN A C 1
ATOM 580 O O . GLN A 1 80 ? -3.193 -0.572 -30.876 1.00 92.50 80 GLN A O 1
ATOM 585 N N . SER A 1 81 ? -2.041 1.285 -30.365 1.00 92.12 81 SER A N 1
ATOM 586 C CA . SER A 1 81 ? -1.757 1.668 -31.755 1.00 92.12 81 SER A CA 1
ATOM 587 C C . SER A 1 81 ? -0.602 0.888 -32.405 1.00 92.12 81 SER A C 1
ATOM 589 O O . SER A 1 81 ? -0.350 1.050 -33.602 1.00 92.12 81 SER A O 1
ATOM 591 N N . MET A 1 82 ? 0.111 0.051 -31.641 1.00 93.81 82 MET A N 1
ATOM 592 C CA . MET A 1 82 ? 1.253 -0.719 -32.131 1.00 93.81 82 MET A CA 1
ATOM 593 C C . MET A 1 82 ? 0.846 -2.141 -32.518 1.00 93.81 82 MET A C 1
ATOM 595 O O . MET A 1 82 ? 0.226 -2.859 -31.740 1.00 93.81 82 MET A O 1
ATOM 599 N N . ASP A 1 83 ? 1.273 -2.572 -33.704 1.00 94.62 83 ASP A N 1
ATOM 600 C CA . ASP A 1 83 ? 1.166 -3.958 -34.153 1.00 94.62 83 ASP A CA 1
ATOM 601 C C . ASP A 1 83 ? 2.451 -4.338 -34.895 1.00 94.62 83 ASP A C 1
ATOM 603 O O . ASP A 1 83 ? 2.679 -3.956 -36.046 1.00 94.62 83 ASP A O 1
ATOM 607 N N . HIS A 1 84 ? 3.354 -5.018 -34.188 1.00 97.38 84 HIS A N 1
ATOM 608 C CA . HIS A 1 84 ? 4.649 -5.434 -34.715 1.00 97.38 84 HIS A CA 1
ATOM 609 C C . HIS A 1 84 ? 5.127 -6.705 -33.996 1.00 97.38 84 HIS A C 1
ATOM 611 O O . HIS A 1 84 ? 5.003 -6.784 -32.774 1.00 97.38 84 HIS A O 1
ATOM 617 N N . PRO A 1 85 ? 5.743 -7.687 -34.687 1.00 96.44 85 PRO A N 1
ATOM 618 C CA . PRO A 1 85 ? 6.188 -8.938 -34.067 1.00 96.44 85 PRO A CA 1
ATOM 619 C C . PRO A 1 85 ? 7.174 -8.758 -32.905 1.00 96.44 85 PRO A C 1
ATOM 621 O O . PRO A 1 85 ? 7.224 -9.628 -32.042 1.00 96.44 85 PRO A O 1
ATOM 624 N N . ASN A 1 86 ? 7.936 -7.661 -32.876 1.00 97.69 86 ASN A N 1
ATOM 625 C CA . ASN A 1 86 ? 8.916 -7.343 -31.827 1.00 97.69 86 ASN A CA 1
ATOM 626 C C . ASN A 1 86 ? 8.467 -6.224 -30.873 1.00 97.69 86 ASN A C 1
ATOM 628 O O . ASN A 1 86 ? 9.303 -5.610 -30.218 1.00 97.69 86 ASN A O 1
ATOM 632 N N . ILE A 1 87 ? 7.166 -5.947 -30.798 1.00 97.69 87 ILE A N 1
ATOM 633 C CA . ILE A 1 87 ? 6.550 -5.094 -29.773 1.00 97.69 87 ILE A CA 1
ATOM 634 C C . ILE A 1 87 ? 5.516 -5.942 -29.034 1.00 97.69 87 ILE A C 1
ATOM 636 O O . ILE A 1 87 ? 4.855 -6.782 -29.643 1.00 97.69 87 ILE A O 1
ATOM 640 N N . VAL A 1 88 ? 5.411 -5.773 -27.716 1.00 95.62 88 VAL A N 1
ATOM 641 C CA . VAL A 1 88 ? 4.466 -6.550 -26.910 1.00 95.62 88 VAL A CA 1
ATOM 642 C C . VAL A 1 88 ? 3.027 -6.307 -27.380 1.00 95.62 88 VAL A C 1
ATOM 644 O O . VAL A 1 88 ? 2.609 -5.168 -27.589 1.00 95.62 88 VAL A O 1
ATOM 647 N N . LYS A 1 89 ? 2.255 -7.381 -27.561 1.00 95.44 89 LYS A N 1
ATOM 648 C CA . LYS A 1 89 ? 0.878 -7.275 -28.044 1.00 95.44 89 LYS A CA 1
ATOM 649 C C . LYS A 1 89 ? -0.056 -6.795 -26.939 1.00 95.44 89 LYS A C 1
ATOM 651 O O . LYS A 1 89 ? -0.095 -7.388 -25.861 1.00 95.44 89 LYS A O 1
ATOM 656 N N . PHE A 1 90 ? -0.838 -5.761 -27.235 1.00 95.00 90 PHE A N 1
ATOM 657 C CA . PHE A 1 90 ? -1.914 -5.261 -26.381 1.00 95.00 90 PHE A CA 1
ATOM 658 C C . PHE A 1 90 ? -3.183 -6.110 -26.525 1.00 95.00 90 PHE A C 1
ATOM 660 O O . PHE A 1 90 ? -3.601 -6.419 -27.641 1.00 95.00 90 PHE A O 1
ATOM 667 N N . HIS A 1 91 ? -3.829 -6.440 -25.404 1.00 94.69 91 HIS A N 1
ATOM 668 C CA . HIS A 1 91 ? -5.103 -7.174 -25.384 1.00 94.69 91 HIS A CA 1
ATOM 669 C C . HIS A 1 91 ? -6.255 -6.389 -24.757 1.00 94.69 91 HIS A C 1
ATOM 671 O O . HIS A 1 91 ? -7.407 -6.630 -25.108 1.00 94.69 91 HIS A O 1
ATOM 677 N N . GLY A 1 92 ? -5.976 -5.453 -23.850 1.00 92.44 92 GLY A N 1
ATOM 678 C CA . GLY A 1 92 ? -7.019 -4.642 -23.229 1.00 92.44 92 GLY A CA 1
ATOM 679 C C . GLY A 1 92 ? -6.514 -3.740 -22.110 1.00 92.44 92 GLY A C 1
ATOM 680 O O . GLY A 1 92 ? -5.432 -3.948 -21.559 1.00 92.44 92 GLY A O 1
ATOM 681 N N . VAL A 1 93 ? -7.329 -2.747 -21.758 1.00 93.12 93 VAL A N 1
ATOM 682 C CA . VAL A 1 93 ? -7.101 -1.847 -20.623 1.00 93.12 93 VAL A CA 1
ATOM 683 C C . VAL A 1 93 ? -8.334 -1.828 -19.727 1.00 93.12 93 VAL A C 1
ATOM 685 O O . VAL A 1 93 ? -9.459 -1.724 -20.210 1.00 93.12 93 VAL A O 1
ATOM 688 N N . TYR A 1 94 ? -8.117 -1.923 -18.418 1.00 92.44 94 TYR A N 1
ATOM 689 C CA . TYR A 1 94 ? -9.172 -1.932 -17.408 1.00 92.44 94 TYR A CA 1
ATOM 690 C C . TYR A 1 94 ? -8.884 -0.867 -16.355 1.00 92.44 94 TYR A C 1
ATOM 692 O O . TYR A 1 94 ? -7.792 -0.811 -15.780 1.00 92.44 94 TYR A O 1
ATOM 700 N N . TYR A 1 95 ? -9.878 -0.027 -16.084 1.00 87.38 95 TYR A N 1
ATOM 701 C CA . TYR A 1 95 ? -9.784 1.045 -15.098 1.00 87.38 95 TYR A CA 1
ATOM 702 C C . TYR A 1 95 ? -10.360 0.556 -13.772 1.00 87.38 95 TYR A C 1
ATOM 704 O O . TYR A 1 95 ? -11.530 0.745 -13.456 1.00 87.38 95 TYR A O 1
ATOM 712 N N . GLU A 1 96 ? -9.519 -0.104 -12.983 1.00 85.25 96 GLU A N 1
ATOM 713 C CA . GLU A 1 96 ? -9.881 -0.520 -11.632 1.00 85.25 96 GLU A CA 1
ATOM 714 C C . GLU A 1 96 ? -9.855 0.667 -10.665 1.00 85.25 96 GLU A C 1
ATOM 716 O O . GLU A 1 96 ? -9.369 1.757 -10.973 1.00 85.25 96 GLU A O 1
ATOM 721 N N . ARG A 1 97 ? -10.367 0.472 -9.446 1.00 79.69 97 ARG A N 1
ATOM 722 C CA . ARG A 1 97 ? -10.494 1.561 -8.463 1.00 79.69 97 ARG A CA 1
ATOM 723 C C . ARG A 1 97 ? -9.150 2.231 -8.143 1.00 79.69 97 ARG A C 1
ATOM 725 O O . ARG A 1 97 ? -9.059 3.453 -8.239 1.00 79.69 97 ARG A O 1
ATOM 732 N N . CYS A 1 98 ? -8.124 1.435 -7.830 1.00 80.94 98 CYS A N 1
ATOM 733 C CA . CYS A 1 98 ? -6.783 1.913 -7.455 1.00 80.94 98 CYS A CA 1
ATOM 734 C C . CYS A 1 98 ? -5.728 1.756 -8.559 1.00 80.94 98 CYS A C 1
ATOM 736 O O . CYS A 1 98 ? -4.626 2.281 -8.432 1.00 80.94 98 CYS A O 1
ATOM 738 N N . PHE A 1 99 ? -6.041 1.012 -9.621 1.00 85.69 99 PHE A N 1
ATOM 739 C CA . PHE A 1 99 ? -5.080 0.657 -10.660 1.00 85.69 99 PHE A CA 1
ATOM 740 C C . PHE A 1 99 ? -5.645 0.913 -12.045 1.00 85.69 99 PHE A C 1
ATOM 742 O O . PHE A 1 99 ? -6.844 0.774 -12.271 1.00 85.69 99 PHE A O 1
ATOM 749 N N . VAL A 1 100 ? -4.763 1.206 -12.988 1.00 88.62 100 VAL A N 1
ATOM 750 C CA . VAL A 1 100 ? -5.038 0.982 -14.406 1.00 88.62 100 VAL A CA 1
ATOM 751 C C . VAL A 1 100 ? -4.290 -0.283 -14.809 1.00 88.62 100 VAL A C 1
ATOM 753 O O . VAL A 1 100 ? -3.099 -0.419 -14.529 1.00 88.62 100 VAL A O 1
ATOM 756 N N . CYS A 1 101 ? -5.008 -1.238 -15.390 1.00 92.50 101 CYS A N 1
ATOM 757 C CA . CYS A 1 101 ? -4.499 -2.570 -15.688 1.00 92.50 101 CYS A CA 1
ATOM 758 C C . CYS A 1 101 ? -4.405 -2.758 -17.200 1.00 92.50 101 CYS A C 1
ATOM 760 O O . CYS A 1 101 ? -5.429 -2.742 -17.877 1.00 92.50 101 CYS A O 1
ATOM 762 N N . ILE A 1 102 ? -3.194 -2.954 -17.717 1.00 93.12 102 ILE A N 1
ATOM 763 C CA . ILE A 1 102 ? -2.923 -3.174 -19.141 1.00 93.12 102 ILE A CA 1
ATOM 764 C C . ILE A 1 102 ? -2.615 -4.657 -19.341 1.00 93.12 102 ILE A C 1
ATOM 766 O O . ILE A 1 102 ? -1.619 -5.152 -18.811 1.00 93.12 102 ILE A 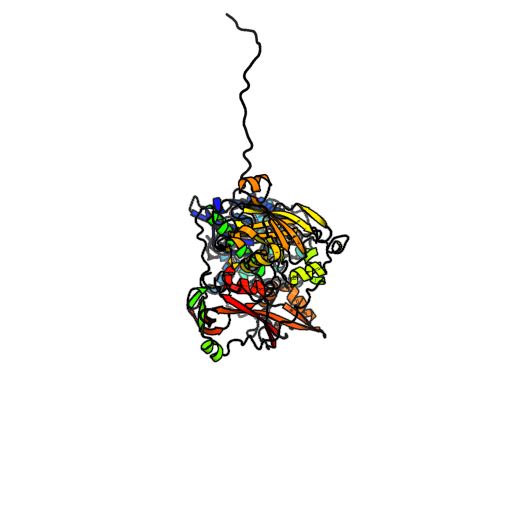O 1
ATOM 770 N N . VAL A 1 103 ? -3.471 -5.366 -20.077 1.00 95.56 103 VAL A N 1
ATOM 771 C CA . VAL A 1 103 ? -3.296 -6.788 -20.406 1.00 95.56 103 VAL A CA 1
ATOM 772 C C . VAL A 1 103 ? -2.512 -6.913 -21.708 1.00 95.56 103 VAL A C 1
ATOM 774 O O . VAL A 1 103 ? -2.858 -6.288 -22.713 1.00 95.56 103 VAL A O 1
ATOM 777 N N . MET A 1 104 ? -1.460 -7.726 -21.683 1.00 95.19 104 MET A N 1
ATOM 778 C CA . MET A 1 104 ? -0.506 -7.906 -22.773 1.00 95.19 104 MET A CA 1
ATOM 779 C C . MET A 1 104 ? -0.014 -9.359 -22.867 1.00 95.19 104 MET A C 1
ATOM 781 O O . MET A 1 104 ? -0.269 -10.164 -21.965 1.00 95.19 104 MET A O 1
ATOM 785 N N . ASP A 1 105 ? 0.686 -9.707 -23.949 1.00 95.00 105 ASP A N 1
ATOM 786 C CA . ASP A 1 105 ? 1.318 -11.028 -24.085 1.00 95.00 105 ASP A CA 1
ATOM 787 C C . ASP A 1 105 ? 2.241 -11.335 -22.893 1.00 95.00 105 ASP A C 1
ATOM 789 O O . ASP A 1 105 ? 3.010 -10.487 -22.436 1.00 95.00 105 ASP A O 1
ATOM 793 N N . LYS A 1 106 ? 2.183 -12.577 -22.400 1.00 94.62 106 LYS A N 1
ATOM 794 C CA . LYS A 1 106 ? 3.140 -13.101 -21.420 1.00 94.62 106 LYS A CA 1
ATOM 795 C C . LYS A 1 106 ? 4.300 -13.778 -22.143 1.00 94.62 106 LYS A C 1
ATOM 797 O O . LYS A 1 106 ? 4.082 -14.586 -23.040 1.00 94.62 106 LYS A O 1
ATOM 802 N N . LEU A 1 107 ? 5.521 -13.484 -21.703 1.00 93.44 107 LEU A N 1
ATOM 803 C CA . LEU A 1 107 ? 6.749 -14.094 -22.204 1.00 93.44 107 LEU A CA 1
ATOM 804 C C . LEU A 1 107 ? 7.502 -14.777 -21.054 1.00 93.44 107 LEU A C 1
ATOM 806 O O . LEU A 1 107 ? 7.642 -14.200 -19.977 1.00 93.44 107 LEU A O 1
ATOM 810 N N . ASP A 1 108 ? 7.961 -16.012 -21.271 1.00 91.25 108 ASP A N 1
ATOM 811 C CA . ASP A 1 108 ? 8.476 -16.902 -20.214 1.00 91.25 108 ASP A CA 1
ATOM 812 C C . ASP A 1 108 ? 10.016 -16.955 -20.113 1.00 91.25 108 ASP A C 1
ATOM 814 O O . ASP A 1 108 ? 10.574 -17.658 -19.264 1.00 91.25 108 ASP A O 1
ATOM 818 N N . GLY A 1 109 ? 10.735 -16.238 -20.978 1.00 91.44 109 GLY A N 1
ATOM 819 C CA . GLY A 1 109 ? 12.198 -16.266 -21.054 1.00 91.44 109 GLY A CA 1
ATOM 820 C C . GLY A 1 109 ? 12.937 -15.363 -20.065 1.00 91.44 109 GLY A C 1
ATOM 821 O O . GLY A 1 109 ? 14.137 -15.583 -19.843 1.00 91.44 109 GLY A O 1
ATOM 822 N N . GLY A 1 110 ? 12.226 -14.414 -19.449 1.00 91.00 110 GLY A N 1
ATOM 823 C CA . GLY A 1 110 ? 12.806 -13.285 -18.711 1.00 91.00 110 GLY A CA 1
ATOM 824 C C . GLY A 1 110 ? 13.182 -12.126 -19.640 1.00 91.00 110 GLY A C 1
ATOM 825 O O . GLY A 1 110 ? 12.944 -12.193 -20.849 1.00 91.00 110 GLY A O 1
ATOM 826 N N . ASP A 1 111 ? 13.758 -11.064 -19.088 1.00 91.88 111 ASP A N 1
ATOM 827 C CA . ASP A 1 111 ? 14.306 -9.946 -19.866 1.00 91.88 111 ASP A CA 1
ATOM 828 C C . ASP A 1 111 ? 15.727 -10.236 -20.393 1.00 91.88 111 ASP A C 1
ATOM 830 O O . ASP A 1 111 ? 16.386 -11.199 -19.979 1.00 91.88 111 ASP A O 1
ATOM 834 N N . LEU A 1 112 ? 16.223 -9.416 -21.329 1.00 91.94 112 LEU A N 1
ATOM 835 C CA . LEU A 1 112 ? 17.551 -9.608 -21.923 1.00 91.94 112 LEU A CA 1
ATOM 836 C C . LEU A 1 112 ? 18.700 -9.502 -20.909 1.00 91.94 112 LEU A C 1
ATOM 838 O O . LEU A 1 112 ? 19.734 -10.138 -21.129 1.00 91.94 112 LEU A O 1
ATOM 842 N N . VAL A 1 113 ? 18.555 -8.734 -19.824 1.00 89.50 113 VAL A N 1
ATOM 843 C CA . VAL A 1 113 ? 19.593 -8.612 -18.786 1.00 89.50 113 VAL A CA 1
ATOM 844 C C . VAL A 1 113 ? 19.688 -9.915 -18.000 1.00 89.50 113 VAL A C 1
ATOM 846 O O . VAL A 1 113 ? 20.783 -10.470 -17.872 1.00 89.50 113 VAL A O 1
ATOM 849 N N . GLU A 1 114 ? 18.557 -10.465 -17.553 1.00 88.12 114 GLU A N 1
ATOM 850 C CA . GLU A 1 114 ? 18.502 -11.772 -16.894 1.00 88.12 114 GLU A CA 1
ATOM 851 C C . GLU A 1 114 ? 19.045 -12.871 -17.821 1.00 88.12 114 GLU A C 1
ATOM 853 O O . GLU A 1 114 ? 19.844 -13.718 -17.408 1.00 88.12 114 GLU A O 1
ATOM 858 N N . GLY A 1 115 ? 18.665 -12.834 -19.101 1.00 90.38 115 GLY A N 1
ATOM 859 C CA . GLY A 1 115 ? 19.167 -13.754 -20.118 1.00 90.38 115 GLY A CA 1
ATOM 860 C C . GLY A 1 115 ? 20.685 -13.686 -20.296 1.00 90.38 115 GLY A C 1
ATOM 861 O O . GLY A 1 115 ? 21.338 -14.731 -20.367 1.00 90.38 115 GLY A O 1
ATOM 862 N N . LEU A 1 116 ? 21.253 -12.476 -20.332 1.00 88.56 116 LEU A N 1
ATOM 863 C CA . LEU A 1 116 ? 22.695 -12.254 -20.435 1.00 88.56 116 LEU A CA 1
ATOM 864 C C . LEU A 1 116 ? 23.414 -12.812 -19.206 1.00 88.56 116 LEU A C 1
ATOM 866 O O . LEU A 1 116 ? 24.358 -13.586 -19.349 1.00 88.56 116 LEU A O 1
ATOM 870 N N . GLN A 1 117 ? 22.955 -12.467 -18.001 1.00 86.94 117 GLN A N 1
ATOM 871 C CA . GLN A 1 117 ? 23.550 -12.950 -16.753 1.00 86.94 117 GLN A CA 1
ATOM 872 C C . GLN A 1 117 ? 23.518 -14.482 -16.667 1.00 86.94 117 GLN A C 1
ATOM 874 O O . GLN A 1 117 ? 24.519 -15.113 -16.315 1.00 86.94 117 GLN A O 1
ATOM 879 N N . ARG A 1 118 ? 22.385 -15.089 -17.041 1.00 89.50 118 ARG A N 1
ATOM 880 C CA . ARG A 1 118 ? 22.215 -16.545 -17.107 1.00 89.50 118 ARG A CA 1
ATOM 881 C C . ARG A 1 118 ? 23.204 -17.172 -18.086 1.00 89.50 118 ARG A C 1
ATOM 883 O O . ARG A 1 118 ? 23.913 -18.106 -17.719 1.00 89.50 118 ARG A O 1
ATOM 890 N N . HIS A 1 119 ? 23.307 -16.626 -19.298 1.00 89.19 119 HIS A N 1
ATOM 891 C CA . HIS A 1 119 ? 24.239 -17.120 -20.308 1.00 89.19 119 HIS A CA 1
ATOM 892 C C . HIS A 1 119 ? 25.698 -16.999 -19.851 1.00 89.19 119 HIS A C 1
ATOM 894 O O . HIS A 1 119 ? 26.441 -17.972 -19.951 1.00 89.19 119 HIS A O 1
ATOM 900 N N . LEU A 1 120 ? 26.099 -15.851 -19.296 1.00 85.94 120 LEU A N 1
ATOM 901 C CA . LEU A 1 120 ? 27.456 -15.634 -18.785 1.00 85.94 120 LEU A CA 1
ATOM 902 C C . LEU A 1 120 ? 27.827 -16.653 -17.704 1.00 85.94 120 LEU A C 1
ATOM 904 O O . LEU A 1 120 ? 28.940 -17.177 -17.708 1.00 85.94 120 LEU A O 1
ATOM 908 N N . LYS A 1 121 ? 26.887 -16.972 -16.809 1.00 85.88 121 LYS A N 1
ATOM 909 C CA . LYS A 1 121 ? 27.084 -17.953 -15.738 1.00 85.88 121 LYS A CA 1
ATOM 910 C C . LYS A 1 121 ? 27.190 -19.390 -16.255 1.00 85.88 121 LYS A C 1
ATOM 912 O O . LYS A 1 121 ? 27.973 -20.168 -15.722 1.00 85.88 121 LYS A O 1
ATOM 917 N N . GLU A 1 122 ? 26.380 -19.754 -17.246 1.00 88.62 122 GLU A N 1
ATOM 918 C CA . GLU A 1 122 ? 26.266 -21.138 -17.726 1.00 88.62 122 GLU A CA 1
ATOM 919 C C . GLU A 1 122 ? 27.246 -21.480 -18.854 1.00 88.62 122 GLU A C 1
ATOM 921 O O . GLU A 1 122 ? 27.698 -22.618 -18.954 1.00 88.62 122 GLU A O 1
ATOM 926 N N . ARG A 1 123 ? 27.540 -20.518 -19.733 1.00 87.00 123 ARG A N 1
ATOM 927 C CA . ARG A 1 123 ? 28.245 -20.730 -21.009 1.00 87.00 123 ARG A CA 1
ATOM 928 C C . ARG A 1 123 ? 29.421 -19.779 -21.228 1.00 87.00 123 ARG A C 1
ATOM 930 O O . ARG A 1 123 ? 30.155 -19.942 -22.198 1.00 87.00 123 ARG A O 1
ATOM 937 N N . GLY A 1 124 ? 29.628 -18.818 -20.329 1.00 87.44 124 GLY A N 1
ATOM 938 C CA . GLY A 1 124 ? 30.675 -17.814 -20.464 1.00 87.44 124 GLY A CA 1
ATOM 939 C C . GLY A 1 124 ? 30.312 -16.722 -21.469 1.00 87.44 124 GLY A C 1
ATOM 940 O O . GLY A 1 124 ? 29.154 -16.349 -21.627 1.00 87.44 124 GLY A O 1
ATOM 941 N N . GLN A 1 125 ? 31.323 -16.146 -22.114 1.00 86.81 125 GLN A N 1
ATOM 942 C CA . GLN A 1 125 ? 31.161 -14.963 -22.959 1.00 86.81 125 GLN A CA 1
ATOM 943 C C . GLN A 1 125 ? 30.351 -15.247 -24.233 1.00 86.81 125 GLN A C 1
ATOM 945 O O . GLN A 1 125 ? 30.596 -16.227 -24.931 1.00 86.81 125 GLN A O 1
ATOM 950 N N . ILE A 1 126 ? 29.450 -14.326 -24.585 1.00 87.31 126 ILE A N 1
ATOM 951 C CA . ILE A 1 126 ? 28.649 -14.416 -25.810 1.00 87.31 126 ILE A CA 1
ATOM 952 C C . ILE A 1 126 ? 29.512 -14.110 -27.040 1.00 87.31 126 ILE A C 1
ATOM 954 O O . ILE A 1 126 ? 30.222 -13.096 -27.092 1.00 87.31 126 ILE A O 1
ATOM 958 N N . ASN A 1 127 ? 29.397 -14.958 -28.064 1.00 90.00 127 ASN A N 1
ATOM 959 C CA . ASN A 1 127 ? 29.828 -14.638 -29.420 1.00 90.00 127 ASN A CA 1
ATOM 960 C C . ASN A 1 127 ? 28.752 -13.773 -30.092 1.00 90.00 127 ASN A C 1
ATOM 962 O O . ASN A 1 127 ? 27.593 -14.178 -30.189 1.00 90.00 127 ASN A O 1
ATOM 966 N N . CYS A 1 128 ? 29.120 -12.582 -30.577 1.00 89.50 128 CYS A N 1
ATOM 967 C CA . CYS A 1 128 ? 28.155 -11.663 -31.181 1.00 89.50 128 CYS A CA 1
ATOM 968 C C . CYS A 1 128 ? 27.381 -12.310 -32.344 1.00 89.50 128 CYS A C 1
ATOM 970 O O . CYS A 1 128 ? 26.187 -12.073 -32.493 1.00 89.50 128 CYS A O 1
ATOM 972 N N . LEU A 1 129 ? 28.008 -13.200 -33.121 1.00 90.06 129 LEU A N 1
ATOM 973 C CA . LEU A 1 129 ? 27.359 -13.869 -34.253 1.00 90.06 129 LEU A CA 1
ATOM 974 C C . LEU A 1 129 ? 26.193 -14.780 -33.832 1.00 90.06 129 LEU A C 1
ATOM 976 O O . LEU A 1 129 ? 25.265 -15.015 -34.614 1.00 90.06 129 LEU A O 1
ATOM 980 N N . ASP A 1 130 ? 26.178 -15.244 -32.583 1.00 90.12 130 ASP A N 1
ATOM 981 C CA . ASP A 1 130 ? 25.083 -16.060 -32.067 1.00 90.12 130 ASP A CA 1
ATOM 982 C C . ASP A 1 130 ? 23.816 -15.235 -31.827 1.00 90.12 130 ASP A C 1
ATOM 984 O O . ASP A 1 130 ? 22.712 -15.723 -32.086 1.00 90.12 130 ASP A O 1
ATOM 988 N N . VAL A 1 131 ? 23.970 -13.955 -31.478 1.00 91.69 131 VAL A N 1
ATOM 989 C CA . VAL A 1 131 ? 22.885 -13.030 -31.111 1.00 91.69 131 VAL A CA 1
ATOM 990 C C . VAL A 1 131 ? 22.486 -12.054 -32.226 1.00 91.69 131 VAL A C 1
ATOM 992 O O . VAL A 1 131 ? 21.721 -11.125 -31.986 1.00 91.69 131 VAL A O 1
ATOM 995 N N . VAL A 1 132 ? 22.923 -12.273 -33.472 1.00 94.12 132 VAL A N 1
ATOM 996 C CA . VAL A 1 132 ? 22.507 -11.437 -34.622 1.00 94.12 132 VAL A CA 1
ATOM 997 C C . VAL A 1 132 ? 20.981 -11.368 -34.788 1.00 94.12 132 VAL A C 1
ATOM 999 O O . VAL A 1 132 ? 20.433 -10.318 -35.105 1.00 94.12 132 VAL A O 1
ATOM 1002 N N . HIS A 1 133 ? 20.276 -12.466 -34.502 1.00 94.19 133 HIS A N 1
ATOM 1003 C CA . HIS A 1 133 ? 18.814 -12.536 -34.554 1.00 94.19 133 HIS A CA 1
ATOM 1004 C C . HIS A 1 133 ? 18.139 -11.692 -33.455 1.00 94.19 133 HIS A C 1
ATOM 1006 O O . HIS A 1 133 ? 17.074 -11.129 -33.690 1.00 94.19 133 HIS A O 1
ATOM 1012 N N . VAL A 1 134 ? 18.760 -11.558 -32.278 1.00 95.62 134 VAL A N 1
ATOM 1013 C CA . VAL A 1 134 ? 18.321 -10.648 -31.203 1.00 95.62 134 VAL A CA 1
ATOM 1014 C C . VAL A 1 134 ? 18.546 -9.198 -31.637 1.00 95.62 134 VAL A C 1
ATOM 1016 O O . VAL A 1 134 ? 17.631 -8.383 -31.560 1.00 95.62 134 VAL A O 1
ATOM 1019 N N . ALA A 1 135 ? 19.729 -8.883 -32.179 1.00 96.19 135 ALA A N 1
ATOM 1020 C CA . ALA A 1 135 ? 20.048 -7.543 -32.675 1.00 96.19 135 ALA A CA 1
ATOM 1021 C C . ALA A 1 135 ? 19.111 -7.095 -33.812 1.00 96.19 135 ALA A C 1
ATOM 1023 O O . ALA A 1 135 ? 18.645 -5.958 -33.803 1.00 96.19 135 ALA A O 1
ATOM 1024 N N . TYR A 1 136 ? 18.783 -7.996 -34.746 1.00 97.00 136 TYR A N 1
ATOM 1025 C CA . TYR A 1 136 ? 17.806 -7.746 -35.810 1.00 97.00 136 TYR A CA 1
ATOM 1026 C C . TYR A 1 136 ? 16.431 -7.388 -35.238 1.00 97.00 136 TYR A C 1
ATOM 1028 O O . TYR A 1 136 ? 15.826 -6.410 -35.661 1.00 97.00 136 TYR A O 1
ATOM 1036 N N . GLN A 1 137 ? 15.946 -8.149 -34.256 1.00 97.88 137 GLN A N 1
ATOM 1037 C CA . GLN A 1 137 ? 14.630 -7.924 -33.657 1.00 97.88 137 GLN A CA 1
ATOM 1038 C C . GLN A 1 137 ? 14.547 -6.594 -32.886 1.00 97.88 137 GLN A C 1
ATOM 1040 O O . GLN A 1 137 ? 13.527 -5.913 -32.985 1.00 97.88 137 GLN A O 1
ATOM 1045 N N . MET A 1 138 ? 15.616 -6.187 -32.183 1.00 98.06 138 MET A N 1
ATOM 1046 C CA . MET A 1 138 ? 15.704 -4.856 -31.552 1.00 98.06 138 MET A CA 1
ATOM 1047 C C . MET A 1 138 ? 15.742 -3.731 -32.593 1.00 98.06 138 MET A C 1
ATOM 1049 O O . MET A 1 138 ? 15.074 -2.711 -32.445 1.00 98.06 138 MET A O 1
ATOM 1053 N N . ALA A 1 139 ? 16.505 -3.910 -33.675 1.00 97.88 139 ALA A N 1
ATOM 1054 C CA . ALA A 1 139 ? 16.539 -2.937 -34.761 1.00 97.88 139 ALA A CA 1
ATOM 1055 C C . ALA A 1 139 ? 15.163 -2.801 -35.432 1.00 97.88 139 ALA A C 1
ATOM 1057 O O . ALA A 1 139 ? 14.724 -1.687 -35.712 1.00 97.88 139 ALA A O 1
ATOM 1058 N N . ALA A 1 140 ? 14.463 -3.920 -35.640 1.00 98.19 140 ALA A N 1
ATOM 1059 C CA . ALA A 1 140 ? 13.151 -3.956 -36.273 1.00 98.19 140 ALA A CA 1
ATOM 1060 C C . ALA A 1 140 ? 12.085 -3.231 -35.438 1.00 98.19 140 ALA A C 1
ATOM 1062 O O . ALA A 1 140 ? 11.317 -2.445 -35.994 1.00 98.19 140 ALA A O 1
ATOM 1063 N N . SER A 1 141 ? 12.054 -3.431 -34.113 1.00 98.25 141 SER A N 1
ATOM 1064 C CA . SER A 1 141 ? 11.131 -2.700 -33.233 1.00 98.25 141 SER A CA 1
ATOM 1065 C C . SER A 1 141 ? 11.410 -1.193 -33.238 1.00 98.25 141 SER A C 1
ATOM 1067 O O . SER A 1 141 ? 10.481 -0.413 -33.434 1.00 98.25 141 SER A O 1
ATOM 1069 N N . ILE A 1 142 ? 12.672 -0.766 -33.098 1.00 98.44 142 ILE A N 1
ATOM 1070 C CA . ILE A 1 142 ? 13.043 0.662 -33.102 1.00 98.44 142 ILE A CA 1
ATOM 1071 C C . ILE A 1 142 ? 12.729 1.302 -34.461 1.00 98.44 142 ILE A C 1
ATOM 1073 O O . ILE A 1 142 ? 12.148 2.385 -34.522 1.00 98.44 142 ILE A O 1
ATOM 1077 N N . HIS A 1 143 ? 13.051 0.619 -35.561 1.00 98.25 143 HIS A N 1
ATOM 1078 C CA . HIS A 1 143 ? 12.747 1.089 -36.910 1.00 98.25 143 HIS A CA 1
ATOM 1079 C C . HIS A 1 143 ? 11.242 1.280 -37.127 1.00 98.25 143 HIS A C 1
ATOM 1081 O O . HIS A 1 143 ? 10.822 2.323 -37.629 1.00 98.25 143 HIS A O 1
ATOM 1087 N N . TYR A 1 144 ? 10.429 0.313 -36.693 1.00 98.44 144 TYR A N 1
ATOM 1088 C CA . TYR A 1 144 ? 8.973 0.399 -36.760 1.00 98.44 144 TYR A CA 1
ATOM 1089 C C . TYR A 1 144 ? 8.422 1.625 -36.009 1.00 98.44 144 TYR A C 1
ATOM 1091 O O . TYR A 1 144 ? 7.525 2.302 -36.527 1.00 98.44 144 TYR A O 1
ATOM 1099 N N . LEU A 1 145 ? 8.962 1.928 -34.820 1.00 97.88 145 LEU A N 1
ATOM 1100 C CA . LEU A 1 145 ? 8.574 3.102 -34.028 1.00 97.88 145 LEU A CA 1
ATOM 1101 C C . LEU A 1 145 ? 8.957 4.408 -34.728 1.00 97.88 145 LEU A C 1
ATOM 1103 O O . LEU A 1 145 ? 8.110 5.285 -34.906 1.00 97.88 145 LEU A O 1
ATOM 1107 N N . HIS A 1 146 ? 10.202 4.521 -35.194 1.00 97.75 146 HIS A N 1
ATOM 1108 C CA . HIS A 1 146 ? 10.707 5.742 -35.832 1.00 97.75 146 HIS A CA 1
ATOM 1109 C C . HIS A 1 146 ? 9.964 6.061 -37.135 1.00 97.75 146 HIS A C 1
ATOM 1111 O O . HIS A 1 146 ? 9.649 7.222 -37.387 1.00 97.75 146 HIS A O 1
ATOM 1117 N N . GLN A 1 147 ? 9.572 5.042 -37.911 1.00 97.12 147 GLN A N 1
ATOM 1118 C CA . GLN A 1 147 ? 8.716 5.206 -39.098 1.00 97.12 147 GLN A CA 1
ATOM 1119 C C . GLN A 1 147 ? 7.328 5.785 -38.788 1.00 97.12 147 GLN A C 1
ATOM 1121 O O . GLN A 1 147 ? 6.690 6.362 -39.666 1.00 97.12 147 GLN A O 1
ATOM 1126 N N . ARG A 1 148 ? 6.850 5.629 -37.551 1.00 96.62 148 ARG A N 1
ATOM 1127 C CA . ARG A 1 148 ? 5.571 6.171 -37.065 1.00 96.62 148 ARG A CA 1
ATOM 1128 C C . ARG A 1 148 ? 5.750 7.453 -36.261 1.00 96.62 148 ARG A C 1
ATOM 1130 O O . ARG A 1 148 ? 4.818 7.877 -35.584 1.00 96.62 148 ARG A O 1
ATOM 1137 N N . ASN A 1 149 ? 6.930 8.070 -36.344 1.00 96.62 149 ASN A N 1
ATOM 1138 C CA . ASN A 1 149 ? 7.305 9.237 -35.555 1.00 96.62 149 ASN A CA 1
ATOM 1139 C C . ASN A 1 149 ? 7.123 8.999 -34.054 1.00 96.62 149 ASN A C 1
ATOM 1141 O O . ASN A 1 149 ? 6.646 9.881 -33.351 1.00 96.62 149 ASN A O 1
ATOM 1145 N N . VAL A 1 150 ? 7.461 7.807 -33.561 1.00 96.75 150 VAL A N 1
ATOM 1146 C CA . VAL A 1 150 ? 7.452 7.489 -32.131 1.00 96.75 150 VAL A CA 1
ATOM 1147 C C . VAL A 1 150 ? 8.878 7.279 -31.655 1.00 96.75 150 VAL A C 1
ATOM 1149 O O . VAL A 1 150 ? 9.638 6.547 -32.280 1.00 96.75 150 VAL A O 1
ATOM 1152 N N . VAL A 1 151 ? 9.224 7.909 -30.536 1.00 97.06 151 VAL A N 1
ATOM 1153 C CA . VAL A 1 151 ? 10.513 7.742 -29.853 1.00 97.06 151 VAL A CA 1
ATOM 1154 C C . VAL A 1 151 ? 10.249 7.086 -28.514 1.00 97.06 151 VAL A C 1
ATOM 1156 O O . VAL A 1 151 ? 9.392 7.558 -27.764 1.00 97.06 151 VAL A O 1
ATOM 1159 N N . HIS A 1 152 ? 10.967 6.006 -28.213 1.00 96.69 152 HIS A N 1
ATOM 1160 C CA . HIS A 1 152 ? 10.731 5.227 -27.002 1.00 96.69 152 HIS A CA 1
ATOM 1161 C C . HIS A 1 152 ? 11.337 5.892 -25.765 1.00 96.69 152 HIS A C 1
ATOM 1163 O O . HIS A 1 152 ? 10.667 5.984 -24.744 1.00 96.69 152 HIS A O 1
ATOM 1169 N N . ARG A 1 153 ? 12.580 6.388 -25.848 1.00 95.88 153 ARG A N 1
ATOM 1170 C CA . ARG A 1 153 ? 13.293 7.143 -24.791 1.00 95.88 153 ARG A CA 1
ATOM 1171 C C . ARG A 1 153 ? 13.637 6.371 -23.510 1.00 95.88 153 ARG A C 1
ATOM 1173 O O . ARG A 1 153 ? 14.102 6.975 -22.548 1.00 95.88 153 ARG A O 1
ATOM 1180 N N . ASP A 1 154 ? 13.437 5.057 -23.495 1.00 94.75 154 ASP A N 1
ATOM 1181 C CA . ASP A 1 154 ? 13.855 4.160 -22.401 1.00 94.75 154 ASP A CA 1
ATOM 1182 C C . ASP A 1 154 ? 14.161 2.754 -22.941 1.00 94.75 154 ASP A C 1
ATOM 1184 O O . ASP A 1 154 ? 13.724 1.734 -22.414 1.00 94.75 154 ASP A O 1
ATOM 1188 N N . VAL A 1 155 ? 14.874 2.699 -24.067 1.00 96.69 155 VAL A N 1
ATOM 1189 C CA . VAL A 1 155 ? 15.357 1.437 -24.636 1.00 96.69 155 VAL A CA 1
ATOM 1190 C C . VAL A 1 155 ? 16.443 0.876 -23.718 1.00 96.69 155 VAL A C 1
ATOM 1192 O O . VAL A 1 155 ? 17.506 1.471 -23.569 1.00 96.69 155 VAL A O 1
ATOM 1195 N N . LYS A 1 156 ? 16.187 -0.284 -23.115 1.00 93.56 156 LYS A N 1
ATOM 1196 C CA . LYS A 1 156 ? 17.140 -1.012 -22.265 1.00 93.56 156 LYS A CA 1
ATOM 1197 C C . LYS A 1 156 ? 16.870 -2.512 -22.291 1.00 93.56 156 LYS A C 1
ATOM 1199 O O . LYS A 1 156 ? 15.822 -2.941 -22.769 1.00 93.56 156 LYS A O 1
ATOM 1204 N N . GLY A 1 157 ? 17.821 -3.308 -21.798 1.00 89.75 157 GLY A N 1
ATOM 1205 C CA . GLY A 1 157 ? 17.710 -4.771 -21.798 1.00 89.75 157 GLY A CA 1
ATOM 1206 C C . GLY A 1 157 ? 16.509 -5.281 -20.993 1.00 89.75 157 GLY A C 1
ATOM 1207 O O . GLY A 1 157 ? 15.845 -6.216 -21.428 1.00 89.75 157 GLY A O 1
ATOM 1208 N N . ASP A 1 158 ? 16.181 -4.610 -19.888 1.00 89.75 158 ASP A N 1
ATOM 1209 C CA . ASP A 1 158 ? 15.042 -4.903 -19.007 1.00 89.75 158 ASP A CA 1
ATOM 1210 C C . ASP A 1 158 ? 13.692 -4.773 -19.736 1.00 89.75 158 ASP A C 1
ATOM 1212 O O . ASP A 1 158 ? 12.736 -5.488 -19.444 1.00 89.75 158 ASP A O 1
ATOM 1216 N N . ASN A 1 159 ? 13.631 -3.884 -20.735 1.00 93.62 159 ASN A N 1
ATOM 1217 C CA . ASN A 1 159 ? 12.434 -3.618 -21.532 1.00 93.62 159 ASN A CA 1
ATOM 1218 C C . ASN A 1 159 ? 12.338 -4.518 -22.779 1.00 93.62 159 ASN A C 1
ATOM 1220 O O . ASN A 1 159 ? 11.404 -4.374 -23.566 1.00 93.62 159 ASN A O 1
ATOM 1224 N N . TYR A 1 160 ? 13.262 -5.466 -22.969 1.00 95.88 160 TYR A N 1
ATOM 1225 C CA . TYR A 1 160 ? 13.159 -6.507 -23.992 1.00 95.88 160 TYR A CA 1
ATOM 1226 C C . TYR A 1 160 ? 12.918 -7.868 -23.347 1.00 95.88 160 TYR A C 1
ATOM 1228 O O . TYR A 1 160 ? 13.835 -8.489 -22.812 1.00 95.88 160 TYR A O 1
ATOM 1236 N N . LEU A 1 161 ? 11.683 -8.355 -23.446 1.00 95.25 161 LEU A N 1
ATOM 1237 C CA . LEU A 1 161 ? 11.296 -9.662 -22.921 1.00 95.25 161 LEU A CA 1
ATOM 1238 C C . LEU A 1 161 ? 11.541 -10.751 -23.962 1.00 95.25 161 LEU A C 1
ATOM 1240 O O . LEU A 1 161 ? 11.276 -10.545 -25.146 1.00 95.25 161 LEU A O 1
ATOM 1244 N N . MET A 1 162 ? 12.005 -11.916 -23.517 1.00 96.12 162 MET A N 1
ATOM 1245 C CA . MET A 1 162 ? 12.254 -13.086 -24.358 1.00 96.12 162 MET A CA 1
ATOM 1246 C C . MET A 1 162 ? 11.159 -14.134 -24.186 1.00 96.12 162 MET A C 1
ATOM 1248 O O . MET A 1 162 ? 10.709 -14.391 -23.072 1.00 96.12 162 MET A O 1
ATOM 1252 N N . ASP A 1 163 ? 10.784 -14.824 -25.260 1.00 94.81 163 ASP A N 1
ATOM 1253 C CA . ASP A 1 163 ? 9.817 -15.927 -25.199 1.00 94.81 163 ASP A CA 1
ATOM 1254 C C . ASP A 1 163 ? 10.387 -17.196 -24.538 1.00 94.81 163 ASP A C 1
ATOM 1256 O O . ASP A 1 163 ? 9.639 -18.022 -24.017 1.00 94.81 163 ASP A O 1
ATOM 1260 N N . ARG A 1 164 ? 11.717 -17.341 -24.522 1.00 94.25 164 ARG A N 1
ATOM 1261 C CA . ARG A 1 164 ? 12.437 -18.499 -23.983 1.00 94.25 164 ARG A CA 1
ATOM 1262 C C . ARG A 1 164 ? 13.740 -18.105 -23.305 1.00 94.25 164 ARG A C 1
ATOM 1264 O O . ARG A 1 164 ? 14.317 -17.056 -23.559 1.00 94.25 164 ARG A O 1
ATOM 1271 N N . LYS A 1 165 ? 14.242 -18.999 -22.454 1.00 93.00 165 LYS A N 1
ATOM 1272 C CA . LYS A 1 165 ? 15.379 -18.715 -21.568 1.00 93.00 165 LYS A CA 1
ATOM 1273 C C . LYS A 1 165 ? 16.737 -18.596 -22.259 1.00 93.00 165 LYS A C 1
ATOM 1275 O O . LYS A 1 165 ? 17.630 -17.952 -21.711 1.00 93.00 165 LYS A O 1
ATOM 1280 N N . ASN A 1 166 ? 16.922 -19.274 -23.390 1.00 92.25 166 ASN A N 1
ATOM 1281 C CA . ASN A 1 166 ? 18.200 -19.322 -24.091 1.00 92.25 166 ASN A CA 1
ATOM 1282 C C . ASN A 1 166 ? 18.250 -18.262 -25.198 1.00 92.25 166 ASN A C 1
ATOM 1284 O O . ASN A 1 166 ? 17.734 -18.493 -26.287 1.00 92.25 166 ASN A O 1
ATOM 1288 N N . MET A 1 167 ? 18.931 -17.143 -24.945 1.00 91.38 167 MET A N 1
ATOM 1289 C CA . MET A 1 167 ? 19.027 -16.040 -25.908 1.00 91.38 167 MET A CA 1
ATOM 1290 C C . MET A 1 167 ? 19.841 -16.340 -27.175 1.00 91.38 167 MET A C 1
ATOM 1292 O O . MET A 1 167 ? 19.773 -15.569 -28.124 1.00 91.38 167 MET A O 1
ATOM 1296 N N . THR A 1 168 ? 20.636 -17.417 -27.208 1.00 92.25 168 THR A N 1
ATOM 1297 C CA . THR A 1 168 ? 21.377 -17.811 -28.421 1.00 92.25 168 THR A CA 1
ATOM 1298 C C . THR A 1 168 ? 20.638 -18.843 -29.269 1.00 92.25 168 THR A C 1
ATOM 1300 O O . THR A 1 168 ? 21.105 -19.191 -30.355 1.00 92.25 168 THR A O 1
ATOM 1303 N N . ASP A 1 169 ? 19.479 -19.326 -28.809 1.00 93.62 169 ASP A N 1
ATOM 1304 C CA . ASP A 1 169 ? 18.571 -20.104 -29.650 1.00 93.62 169 ASP A CA 1
ATOM 1305 C C . ASP A 1 169 ? 18.087 -19.219 -30.804 1.00 93.62 169 ASP A C 1
ATOM 1307 O O . ASP A 1 169 ? 17.475 -18.188 -30.569 1.00 93.62 169 ASP A O 1
ATOM 1311 N N . LYS A 1 170 ? 18.320 -19.629 -32.057 1.00 91.75 170 LYS A N 1
ATOM 1312 C CA . LYS A 1 170 ? 17.926 -18.861 -33.252 1.00 91.75 170 LYS A CA 1
ATOM 1313 C C . LYS A 1 170 ? 16.419 -18.627 -33.362 1.00 91.75 170 LYS A C 1
ATOM 1315 O O . LYS A 1 170 ? 15.999 -17.764 -34.124 1.00 91.75 170 LYS A O 1
ATOM 1320 N N . GLN A 1 171 ? 15.624 -19.405 -32.635 1.00 93.50 171 GLN A N 1
ATOM 1321 C CA . GLN A 1 171 ? 14.178 -19.254 -32.550 1.00 93.50 171 GLN A CA 1
ATOM 1322 C C . GLN A 1 171 ? 13.746 -18.321 -31.402 1.00 93.50 171 GLN A C 1
ATOM 1324 O O . GLN A 1 171 ? 12.554 -18.061 -31.271 1.00 93.50 171 GLN A O 1
ATOM 1329 N N . CYS A 1 172 ? 14.676 -17.826 -30.572 1.00 95.25 172 CYS A N 1
ATOM 1330 C CA . CYS A 1 172 ? 14.394 -16.875 -29.498 1.00 95.25 172 CYS A CA 1
ATOM 1331 C C . CYS A 1 172 ? 13.748 -15.609 -30.062 1.00 95.25 172 CYS A C 1
ATOM 1333 O O . CYS A 1 172 ? 14.338 -14.884 -30.874 1.00 95.25 172 CYS A O 1
ATOM 1335 N N . LYS A 1 173 ? 12.523 -15.347 -29.613 1.00 96.25 173 LYS A N 1
ATOM 1336 C CA . LYS A 1 173 ? 11.774 -14.152 -29.966 1.00 96.25 173 LYS A CA 1
ATOM 1337 C C . LYS A 1 173 ? 11.884 -13.147 -28.834 1.00 96.25 173 LYS A C 1
ATOM 1339 O O . LYS A 1 173 ? 11.655 -13.497 -27.678 1.00 96.25 173 LYS A O 1
ATOM 1344 N N . ILE A 1 174 ? 12.171 -11.896 -29.182 1.00 97.44 174 ILE A N 1
ATOM 1345 C CA . ILE A 1 174 ? 12.151 -10.786 -28.228 1.00 97.44 174 ILE A CA 1
ATOM 1346 C C . ILE A 1 174 ? 11.073 -9.775 -28.594 1.00 97.44 174 ILE A C 1
ATOM 1348 O O . ILE A 1 174 ? 10.789 -9.552 -29.778 1.00 97.44 174 ILE A O 1
ATOM 1352 N N . VAL A 1 175 ? 10.502 -9.134 -27.581 1.00 97.62 175 VAL A N 1
ATOM 1353 C CA . VAL A 1 175 ? 9.558 -8.030 -27.758 1.00 97.62 175 VAL A CA 1
ATOM 1354 C C . VAL A 1 175 ? 9.931 -6.856 -26.865 1.00 97.62 175 VAL A C 1
ATOM 1356 O O . VAL A 1 175 ? 10.295 -7.043 -25.706 1.00 97.62 175 VAL A O 1
ATOM 1359 N N . LEU A 1 176 ? 9.829 -5.651 -27.418 1.00 97.31 176 LEU A N 1
ATOM 1360 C CA . LEU A 1 176 ? 9.953 -4.400 -26.684 1.00 97.31 176 LEU A CA 1
ATOM 1361 C C . LEU A 1 176 ? 8.672 -4.136 -25.884 1.00 97.31 176 LEU A C 1
ATOM 1363 O O . LEU A 1 176 ? 7.563 -4.267 -26.414 1.00 97.31 176 LEU A O 1
ATOM 1367 N N . THR A 1 177 ? 8.836 -3.765 -24.621 1.00 92.75 177 THR A N 1
ATOM 1368 C CA . THR A 1 177 ? 7.769 -3.397 -23.686 1.00 92.75 177 THR A CA 1
ATOM 1369 C C . THR A 1 177 ? 8.047 -2.032 -23.044 1.00 92.75 177 THR A C 1
ATOM 1371 O O . THR A 1 177 ? 9.072 -1.419 -23.305 1.00 92.75 177 THR A O 1
ATOM 1374 N N . ASP A 1 178 ? 7.128 -1.592 -22.185 1.00 88.06 178 ASP A N 1
ATOM 1375 C CA . ASP A 1 178 ? 7.173 -0.364 -21.380 1.00 88.06 178 ASP A CA 1
ATOM 1376 C C . ASP A 1 178 ? 7.223 0.956 -22.170 1.00 88.06 178 ASP A C 1
ATOM 1378 O O . ASP A 1 178 ? 8.243 1.627 -22.293 1.00 88.06 178 ASP A O 1
ATOM 1382 N N . PHE A 1 179 ? 6.052 1.386 -22.639 1.00 91.19 179 PHE A N 1
ATOM 1383 C CA . PHE A 1 179 ? 5.882 2.611 -23.423 1.00 91.19 179 PHE A CA 1
ATOM 1384 C C . PHE A 1 179 ? 5.594 3.848 -22.558 1.00 91.19 179 PHE A C 1
ATOM 1386 O O . PHE A 1 179 ? 5.197 4.888 -23.083 1.00 91.19 179 PHE A O 1
ATOM 1393 N N . GLY A 1 180 ? 5.791 3.773 -21.236 1.00 86.38 180 GLY A N 1
ATOM 1394 C CA . GLY A 1 180 ? 5.449 4.855 -20.304 1.00 86.38 180 GLY A CA 1
ATOM 1395 C C . GLY A 1 180 ? 6.200 6.169 -20.555 1.00 86.38 180 GLY A C 1
ATOM 1396 O O . GLY A 1 180 ? 5.712 7.247 -20.213 1.00 86.38 180 GLY A O 1
ATOM 1397 N N . THR A 1 181 ? 7.374 6.104 -21.187 1.00 89.94 181 THR A N 1
ATOM 1398 C CA . THR A 1 181 ? 8.169 7.275 -21.581 1.00 89.94 181 THR A CA 1
ATOM 1399 C C . THR A 1 181 ? 8.081 7.581 -23.069 1.00 89.94 181 THR A C 1
ATOM 1401 O O . THR A 1 181 ? 8.642 8.586 -23.495 1.00 89.94 181 THR A O 1
ATOM 1404 N N . ALA A 1 182 ? 7.375 6.795 -23.875 1.00 93.50 182 ALA A N 1
ATOM 1405 C CA . ALA A 1 182 ? 7.349 6.997 -25.314 1.00 93.50 182 ALA A CA 1
ATOM 1406 C C . ALA A 1 182 ? 6.501 8.226 -25.708 1.00 93.50 182 ALA A C 1
ATOM 1408 O O . ALA A 1 182 ? 5.566 8.629 -25.010 1.00 93.50 182 ALA A O 1
ATOM 1409 N N . CYS A 1 183 ? 6.852 8.888 -26.811 1.00 93.88 183 CYS A N 1
ATOM 1410 C CA . CYS A 1 183 ? 6.103 10.040 -27.324 1.00 93.88 183 CYS A CA 1
ATOM 1411 C C . CYS A 1 183 ? 6.138 10.114 -28.850 1.00 93.88 183 CYS A C 1
ATOM 1413 O O . CYS A 1 183 ? 7.024 9.546 -29.487 1.00 93.88 183 CYS A O 1
ATOM 1415 N N . GLN A 1 184 ? 5.204 10.872 -29.428 1.00 94.06 184 GLN A N 1
ATOM 1416 C CA . GLN A 1 184 ? 5.301 11.266 -30.829 1.00 94.06 184 GLN A CA 1
ATOM 1417 C C . GLN A 1 184 ? 6.349 12.369 -31.001 1.00 94.06 184 GLN A C 1
ATOM 1419 O O . GLN A 1 184 ? 6.297 13.384 -30.308 1.00 94.06 184 GLN A O 1
ATOM 1424 N N . ALA A 1 185 ? 7.293 12.154 -31.910 1.00 93.38 185 ALA A N 1
ATOM 1425 C CA . ALA A 1 185 ? 8.259 13.138 -32.367 1.00 93.38 185 ALA A CA 1
ATOM 1426 C C . ALA A 1 185 ? 8.761 12.765 -33.767 1.00 93.38 185 ALA A C 1
ATOM 1428 O O . ALA A 1 185 ? 9.223 11.645 -34.016 1.00 93.38 185 ALA A O 1
ATOM 1429 N N . SER A 1 186 ? 8.683 13.723 -34.679 1.00 91.56 186 SER A N 1
ATOM 1430 C CA . SER A 1 186 ? 9.262 13.632 -36.016 1.00 91.56 186 SER A CA 1
ATOM 1431 C C . SER A 1 186 ? 10.789 13.773 -35.940 1.00 91.56 186 SER A C 1
ATOM 1433 O O . SER A 1 186 ? 11.306 14.346 -34.980 1.00 91.56 186 SER A O 1
ATOM 1435 N N . PRO A 1 187 ? 11.549 13.338 -36.961 1.00 87.44 187 PRO A N 1
ATOM 1436 C CA . PRO A 1 187 ? 13.011 13.478 -36.978 1.00 87.44 187 PRO A CA 1
ATOM 1437 C C . PRO A 1 187 ? 13.520 14.926 -36.865 1.00 87.44 187 PRO A C 1
ATOM 1439 O O . PRO A 1 187 ? 14.664 15.156 -36.480 1.00 87.44 187 PRO A O 1
ATOM 1442 N N . THR A 1 188 ? 12.689 15.903 -37.231 1.00 89.06 188 THR A N 1
ATOM 1443 C CA . THR A 1 188 ? 12.984 17.339 -37.130 1.00 89.06 188 THR A CA 1
ATOM 1444 C C . THR A 1 188 ? 12.640 17.932 -35.770 1.00 89.06 188 THR A C 1
ATOM 1446 O O . THR A 1 188 ? 13.101 19.027 -35.455 1.00 89.06 188 THR A O 1
ATOM 1449 N N . ASP A 1 189 ? 11.830 17.234 -34.975 1.00 91.94 189 ASP A N 1
ATOM 1450 C CA . ASP A 1 189 ? 11.387 17.721 -33.678 1.00 91.94 189 ASP A CA 1
ATOM 1451 C C . ASP A 1 189 ? 12.512 17.542 -32.654 1.00 91.94 189 ASP A C 1
ATOM 1453 O O . ASP A 1 189 ? 13.216 16.524 -32.640 1.00 91.94 189 ASP A O 1
ATOM 1457 N N . LYS A 1 190 ? 12.667 18.544 -31.785 1.00 92.19 190 LYS A N 1
ATOM 1458 C CA . LYS A 1 190 ? 13.603 18.518 -30.662 1.00 92.19 190 LYS A CA 1
ATOM 1459 C C . LYS A 1 190 ? 12.842 18.396 -29.352 1.00 92.19 190 LYS A C 1
ATOM 1461 O O . LYS A 1 190 ? 11.987 19.217 -29.026 1.00 92.19 190 LYS A O 1
ATOM 1466 N N . LEU A 1 191 ? 13.158 17.341 -28.614 1.00 94.25 191 LEU A N 1
ATOM 1467 C CA . LEU A 1 191 ? 12.576 17.015 -27.322 1.00 94.25 191 LEU A CA 1
ATOM 1468 C C . LEU A 1 191 ? 13.486 17.499 -26.195 1.00 94.25 191 LEU A C 1
ATOM 1470 O O . LEU A 1 191 ? 14.707 17.394 -26.291 1.00 94.25 191 LEU A O 1
ATOM 1474 N N . SER A 1 192 ? 12.869 17.959 -25.103 1.00 93.19 192 SER A N 1
ATOM 1475 C CA . SER A 1 192 ? 13.573 18.513 -23.938 1.00 93.19 192 SER A CA 1
ATOM 1476 C C . SER A 1 192 ? 13.255 17.830 -22.609 1.00 93.19 192 SER A C 1
ATOM 1478 O O . SER A 1 192 ? 13.823 18.156 -21.567 1.00 93.19 192 SER A O 1
ATOM 1480 N N . SER A 1 193 ? 12.363 16.838 -22.600 1.00 90.69 193 SER A N 1
ATOM 1481 C CA . SER A 1 193 ? 11.958 16.189 -21.357 1.00 90.69 193 SER A CA 1
ATOM 1482 C C . SER A 1 193 ? 12.963 15.132 -20.889 1.00 90.69 193 SER A C 1
ATOM 1484 O O . SER A 1 193 ? 13.144 14.094 -21.520 1.00 90.69 193 SER A O 1
ATOM 1486 N N . GLY A 1 194 ? 13.526 15.355 -19.714 1.00 88.31 194 GLY A N 1
ATOM 1487 C CA . GLY A 1 194 ? 13.251 14.569 -18.508 1.00 88.31 194 GLY A CA 1
ATOM 1488 C C . GLY A 1 194 ? 13.563 13.075 -18.318 1.00 88.31 194 GLY A C 1
ATOM 1489 O O . GLY A 1 194 ? 13.854 12.752 -17.175 1.00 88.31 194 GLY A O 1
ATOM 1490 N N . VAL A 1 195 ? 13.432 12.165 -19.290 1.00 89.31 195 VAL A N 1
ATOM 1491 C CA . VAL A 1 195 ? 12.893 10.806 -18.984 1.00 89.31 195 VAL A CA 1
ATOM 1492 C C . VAL A 1 195 ? 13.837 9.615 -19.221 1.00 89.31 195 VAL A C 1
ATOM 1494 O O . VAL A 1 195 ? 14.861 9.754 -19.877 1.00 89.31 195 VAL A O 1
ATOM 1497 N N . GLY A 1 196 ? 13.466 8.434 -18.714 1.00 86.06 196 GLY A N 1
ATOM 1498 C CA . GLY A 1 196 ? 14.186 7.173 -18.933 1.00 86.06 196 GLY A CA 1
ATOM 1499 C C . GLY A 1 196 ? 15.400 6.971 -18.021 1.00 86.06 196 GLY A C 1
ATOM 1500 O O . GLY A 1 196 ? 15.616 7.710 -17.058 1.00 86.06 196 GLY A O 1
ATOM 1501 N N . THR A 1 197 ? 16.189 5.944 -18.321 1.00 84.94 197 THR A N 1
ATOM 1502 C CA . THR A 1 197 ? 17.290 5.478 -17.469 1.00 84.94 197 THR A CA 1
ATOM 1503 C C . THR A 1 197 ? 18.632 6.107 -17.877 1.00 84.94 197 THR A C 1
ATOM 1505 O O . THR A 1 197 ? 19.161 5.821 -18.951 1.00 84.94 197 THR A O 1
ATOM 1508 N N . LYS A 1 198 ? 19.228 6.924 -16.991 1.00 89.50 198 LYS A N 1
ATOM 1509 C CA . LYS A 1 198 ? 20.420 7.760 -17.275 1.00 89.50 198 LYS A CA 1
ATOM 1510 C C . LYS A 1 198 ? 21.626 7.008 -17.864 1.00 89.50 198 LYS A C 1
ATOM 1512 O O . LYS A 1 198 ? 22.330 7.572 -18.691 1.00 89.50 198 LYS A O 1
ATOM 1517 N N . ILE A 1 199 ? 21.875 5.752 -17.479 1.00 88.81 199 ILE A N 1
ATOM 1518 C CA . ILE A 1 199 ? 23.026 4.974 -17.986 1.00 88.81 199 ILE A CA 1
ATOM 1519 C C . ILE A 1 199 ? 22.915 4.625 -19.485 1.00 88.81 199 ILE A C 1
ATOM 1521 O O . ILE A 1 199 ? 23.915 4.320 -20.130 1.00 88.81 199 ILE A O 1
ATOM 1525 N N . PHE A 1 200 ? 21.708 4.712 -20.053 1.00 94.44 200 PHE A N 1
ATOM 1526 C CA . PHE A 1 200 ? 21.436 4.517 -21.480 1.00 94.44 200 PHE A CA 1
ATOM 1527 C C . PHE A 1 200 ? 21.311 5.840 -22.251 1.00 94.44 200 PHE A C 1
ATOM 1529 O O . PHE A 1 200 ? 21.083 5.821 -23.460 1.00 94.44 200 PHE A O 1
ATOM 1536 N N . TRP A 1 201 ? 21.448 6.992 -21.586 1.00 96.50 201 TRP A N 1
ATOM 1537 C CA . TRP A 1 201 ? 21.330 8.294 -22.239 1.00 96.50 201 TRP A CA 1
ATOM 1538 C C . TRP A 1 201 ? 22.513 8.576 -23.163 1.00 96.50 201 TRP A C 1
ATOM 1540 O O . TRP A 1 201 ? 23.667 8.262 -22.865 1.00 96.50 201 TRP A O 1
ATOM 1550 N N . SER A 1 202 ? 22.202 9.197 -24.297 1.00 97.06 202 SER A N 1
ATOM 1551 C CA . SER A 1 202 ? 23.185 9.730 -25.232 1.00 97.06 202 SER A CA 1
ATOM 1552 C C . SER A 1 202 ? 23.624 11.142 -24.818 1.00 97.06 202 SER A C 1
ATOM 1554 O O . SER A 1 202 ? 22.926 11.776 -24.018 1.00 97.06 202 SER A O 1
ATOM 1556 N N . PRO A 1 203 ? 24.740 11.673 -25.359 1.00 97.00 203 PRO A N 1
ATOM 1557 C CA . PRO A 1 203 ? 25.223 13.013 -25.015 1.00 97.00 203 PRO A CA 1
ATOM 1558 C C . PRO A 1 203 ? 24.140 14.099 -25.133 1.00 97.00 203 PRO A C 1
ATOM 1560 O O . PRO A 1 203 ? 23.911 14.853 -24.195 1.00 97.00 203 PRO A O 1
ATOM 1563 N N . GLU A 1 204 ? 23.399 14.112 -26.241 1.00 96.31 204 GLU A N 1
ATOM 1564 C CA . GLU A 1 204 ? 22.348 15.098 -26.510 1.00 96.31 204 GLU A CA 1
ATOM 1565 C C . GLU A 1 204 ? 21.088 14.922 -25.640 1.00 96.31 204 GLU A C 1
ATOM 1567 O O . GLU A 1 204 ? 20.301 15.857 -25.472 1.00 96.31 204 GLU A O 1
ATOM 1572 N N . PHE A 1 205 ? 20.881 13.736 -25.053 1.00 95.81 205 PHE A N 1
ATOM 1573 C CA . PHE A 1 205 ? 19.778 13.511 -24.118 1.00 95.81 205 PHE A CA 1
ATOM 1574 C C . PHE A 1 205 ? 20.039 14.242 -22.793 1.00 95.81 205 PHE A C 1
ATOM 1576 O O . PHE A 1 205 ? 19.117 14.849 -22.239 1.00 95.81 205 PHE A O 1
ATOM 1583 N N . PHE A 1 206 ? 21.292 14.240 -22.315 1.00 94.25 206 PHE A N 1
ATOM 1584 C CA . PHE A 1 206 ? 21.714 15.047 -21.162 1.00 94.25 206 PHE A CA 1
ATOM 1585 C C . PHE A 1 206 ? 21.533 16.547 -21.428 1.00 94.25 206 PHE A C 1
ATOM 1587 O O . PHE A 1 206 ? 21.087 17.270 -20.539 1.00 94.25 206 PHE A O 1
ATOM 1594 N N . ASP A 1 207 ? 21.765 16.981 -22.670 1.00 93.06 207 ASP A N 1
ATOM 1595 C CA . ASP A 1 207 ? 21.572 18.371 -23.106 1.00 93.06 207 ASP A CA 1
ATOM 1596 C C . ASP A 1 207 ? 20.094 18.775 -23.257 1.00 93.06 207 ASP A C 1
ATOM 1598 O O . ASP A 1 207 ? 19.793 19.952 -23.442 1.00 93.06 207 ASP A O 1
ATOM 1602 N N . ARG A 1 208 ? 19.154 17.821 -23.151 1.00 94.12 208 ARG A N 1
ATOM 1603 C CA . ARG A 1 208 ? 17.713 18.045 -23.373 1.00 94.12 208 ARG A CA 1
ATOM 1604 C C . ARG A 1 208 ? 17.416 18.637 -24.761 1.00 94.12 208 ARG A C 1
ATOM 1606 O O . ARG A 1 208 ? 16.486 19.428 -24.909 1.00 94.12 208 ARG A O 1
ATOM 1613 N N . GLU A 1 209 ? 18.176 18.232 -25.776 1.00 94.88 209 GLU A N 1
ATOM 1614 C CA . GLU A 1 209 ? 17.971 18.662 -27.163 1.00 94.88 209 GLU A CA 1
ATOM 1615 C C . GLU A 1 209 ? 18.148 17.486 -28.132 1.00 94.88 209 GLU A C 1
ATOM 1617 O O . GLU A 1 209 ? 19.080 17.411 -28.934 1.00 94.88 209 GLU A O 1
ATOM 1622 N N . TYR A 1 210 ? 17.221 16.537 -28.061 1.00 94.94 210 TYR A N 1
ATOM 1623 C CA . TYR A 1 210 ? 17.369 15.247 -28.729 1.00 94.94 210 TYR A CA 1
ATOM 1624 C C . TYR A 1 210 ? 16.195 14.902 -29.649 1.00 94.94 210 TYR A C 1
ATOM 1626 O O . TYR A 1 210 ? 15.104 15.460 -29.525 1.00 94.94 210 TYR A O 1
ATOM 1634 N N . SER A 1 211 ? 16.421 13.973 -30.581 1.00 94.69 211 SER A N 1
ATOM 1635 C CA . SER A 1 211 ? 15.386 13.398 -31.448 1.00 94.69 211 SER A CA 1
ATOM 1636 C C . SER A 1 211 ? 15.437 11.859 -31.428 1.00 94.69 211 SER A C 1
ATOM 1638 O O . SER A 1 211 ? 15.875 11.252 -30.454 1.00 94.69 211 SER A O 1
ATOM 1640 N N . GLN A 1 212 ? 14.969 11.196 -32.486 1.00 96.75 212 GLN A N 1
ATOM 1641 C CA . GLN A 1 212 ? 14.738 9.745 -32.528 1.00 96.75 212 GLN A CA 1
ATOM 1642 C C . GLN A 1 212 ? 16.010 8.896 -32.310 1.00 96.75 212 GLN A C 1
ATOM 1644 O O . GLN A 1 212 ? 15.951 7.799 -31.754 1.00 96.75 212 GLN A O 1
ATOM 1649 N N . LYS A 1 213 ? 17.191 9.399 -32.699 1.00 97.56 213 LYS A N 1
ATOM 1650 C CA . LYS A 1 213 ? 18.465 8.649 -32.668 1.00 97.56 213 LYS A CA 1
ATOM 1651 C C . LYS A 1 213 ? 18.985 8.314 -31.263 1.00 97.56 213 LYS A C 1
ATOM 1653 O O . LYS A 1 213 ? 19.976 7.587 -31.142 1.00 97.56 213 LYS A O 1
ATOM 1658 N N . VAL A 1 214 ? 18.330 8.795 -30.208 1.00 97.81 214 VAL A N 1
ATOM 1659 C CA . VAL A 1 214 ? 18.626 8.388 -28.826 1.00 97.81 214 VAL A CA 1
ATOM 1660 C C . VAL A 1 214 ? 18.309 6.913 -28.575 1.00 97.81 214 VAL A C 1
ATOM 1662 O O . VAL A 1 214 ? 19.065 6.243 -27.877 1.00 97.81 214 VAL A O 1
ATOM 1665 N N . ASP A 1 215 ? 17.271 6.367 -29.219 1.00 98.31 215 ASP A N 1
ATOM 1666 C CA . ASP A 1 215 ? 16.923 4.945 -29.093 1.00 98.31 215 ASP A CA 1
ATOM 1667 C C . ASP A 1 215 ? 17.996 4.047 -29.736 1.00 98.31 215 ASP A C 1
ATOM 1669 O O . ASP A 1 215 ? 18.298 2.962 -29.238 1.00 98.31 215 ASP A O 1
ATOM 1673 N N . VAL A 1 216 ? 18.626 4.522 -30.820 1.00 98.50 216 VAL A N 1
ATOM 1674 C CA . VAL A 1 216 ? 19.732 3.821 -31.499 1.00 98.50 216 VAL A CA 1
ATOM 1675 C C . VAL A 1 216 ? 20.983 3.795 -30.621 1.00 98.50 216 VAL A C 1
ATOM 1677 O O . VAL A 1 216 ? 21.643 2.761 -30.518 1.00 98.50 216 VAL A O 1
ATOM 1680 N N . TRP A 1 217 ? 21.297 4.906 -29.950 1.00 98.50 217 TRP A N 1
ATOM 1681 C CA . TRP A 1 217 ? 22.388 4.947 -28.974 1.00 98.50 217 TRP A CA 1
ATOM 1682 C C . TRP A 1 217 ? 22.160 3.946 -27.842 1.00 98.50 217 TRP A C 1
ATOM 1684 O O . TRP A 1 217 ? 23.042 3.145 -27.530 1.00 98.50 217 TRP A O 1
ATOM 1694 N N . ALA A 1 218 ? 20.958 3.951 -27.267 1.00 98.00 218 ALA A N 1
ATOM 1695 C CA . ALA A 1 218 ? 20.589 3.059 -26.181 1.00 98.00 218 ALA A CA 1
ATOM 1696 C C . ALA A 1 218 ? 20.667 1.573 -26.595 1.00 98.00 218 ALA A C 1
ATOM 1698 O O . ALA A 1 218 ? 21.221 0.755 -25.859 1.00 98.00 218 ALA A O 1
ATOM 1699 N N . MET A 1 219 ? 20.249 1.225 -27.819 1.00 98.06 219 MET A N 1
ATOM 1700 C CA . MET A 1 219 ? 20.498 -0.104 -28.398 1.00 98.06 219 MET A CA 1
ATOM 1701 C C . MET A 1 219 ? 22.001 -0.421 -28.490 1.00 98.06 219 MET A C 1
ATOM 1703 O O . MET A 1 219 ? 22.416 -1.540 -28.187 1.00 98.06 219 MET A O 1
ATOM 1707 N N . GLY A 1 220 ? 22.839 0.552 -28.856 1.00 97.69 220 GLY A N 1
ATOM 1708 C CA . GLY A 1 220 ? 24.297 0.410 -28.851 1.00 97.69 220 GLY A CA 1
ATOM 1709 C C . GLY A 1 220 ? 24.874 0.077 -27.474 1.00 97.69 220 GLY A C 1
ATOM 1710 O O . GLY A 1 220 ? 25.758 -0.777 -27.376 1.00 97.69 220 GLY A O 1
ATOM 1711 N N . VAL A 1 221 ? 24.335 0.679 -26.409 1.00 97.06 221 VAL A N 1
ATOM 1712 C CA . VAL A 1 221 ? 24.705 0.373 -25.016 1.00 97.06 221 VAL A CA 1
ATOM 1713 C C . VAL A 1 221 ? 24.355 -1.077 -24.666 1.00 97.06 221 VAL A C 1
ATOM 1715 O O . VAL A 1 221 ? 25.201 -1.789 -24.120 1.00 97.06 221 VAL A O 1
ATOM 1718 N N . ILE A 1 222 ? 23.160 -1.552 -25.045 1.00 95.62 222 ILE A N 1
ATOM 1719 C CA . ILE A 1 222 ? 22.750 -2.959 -24.864 1.00 95.62 222 ILE A CA 1
ATOM 1720 C C . ILE A 1 222 ? 23.697 -3.893 -25.624 1.00 95.62 222 ILE A C 1
ATOM 1722 O O . ILE A 1 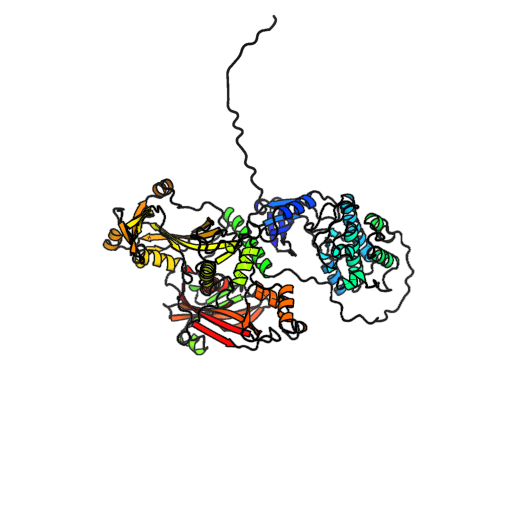222 ? 24.211 -4.857 -25.055 1.00 95.62 222 ILE A O 1
ATOM 1726 N N . MET A 1 223 ? 23.976 -3.602 -26.898 1.00 95.62 223 MET A N 1
ATOM 1727 C CA . MET A 1 223 ? 24.832 -4.447 -27.732 1.00 95.62 223 MET A CA 1
ATOM 1728 C C . MET A 1 223 ? 26.267 -4.528 -27.211 1.00 95.62 223 MET A C 1
ATOM 1730 O O . MET A 1 223 ? 26.858 -5.608 -27.213 1.00 95.62 223 MET A O 1
ATOM 1734 N N . TYR A 1 224 ? 26.813 -3.413 -26.720 1.00 94.94 224 TYR A N 1
ATOM 1735 C CA . TYR A 1 224 ? 28.096 -3.399 -26.022 1.00 94.94 224 TYR A CA 1
ATOM 1736 C C . TYR A 1 224 ? 28.061 -4.295 -24.775 1.00 94.94 224 TYR A C 1
ATOM 1738 O O . TYR A 1 224 ? 28.991 -5.073 -24.543 1.00 94.94 224 TYR A O 1
ATOM 1746 N N . GLY A 1 225 ? 26.978 -4.228 -24.000 1.00 91.19 225 GLY A N 1
ATOM 1747 C CA . GLY A 1 225 ? 26.737 -5.087 -22.844 1.00 91.19 225 GLY A CA 1
ATOM 1748 C C . GLY A 1 225 ? 26.742 -6.571 -23.179 1.00 91.19 225 GLY A C 1
ATOM 1749 O O . GLY A 1 225 ? 27.467 -7.335 -22.549 1.00 91.19 225 GLY A O 1
ATOM 1750 N N . LEU A 1 226 ? 26.013 -6.973 -24.222 1.00 90.12 226 LEU A N 1
ATOM 1751 C CA . LEU A 1 226 ? 25.941 -8.369 -24.661 1.00 90.12 226 LEU A CA 1
ATOM 1752 C C . LEU A 1 226 ? 27.320 -8.939 -25.011 1.00 90.12 226 LEU A C 1
ATOM 1754 O O . LEU A 1 226 ? 27.625 -10.077 -24.660 1.00 90.12 226 LEU A O 1
ATOM 1758 N N . VAL A 1 227 ? 28.174 -8.157 -25.680 1.00 88.50 227 VAL A N 1
ATOM 1759 C CA . VAL A 1 227 ? 29.494 -8.647 -26.107 1.00 88.50 227 VAL A CA 1
ATOM 1760 C C . VAL A 1 227 ? 30.572 -8.501 -25.042 1.00 88.50 227 VAL A C 1
ATOM 1762 O O . VAL A 1 227 ? 31.558 -9.228 -25.107 1.00 88.50 227 VAL A O 1
ATOM 1765 N N . SER A 1 228 ? 30.431 -7.593 -24.073 1.00 87.69 228 SER A N 1
ATOM 1766 C CA . SER A 1 228 ? 31.481 -7.300 -23.084 1.00 87.69 228 SER A CA 1
ATOM 1767 C C . SER A 1 228 ? 31.146 -7.720 -21.649 1.00 87.69 228 SER A C 1
ATOM 1769 O O . SER A 1 228 ? 32.062 -7.842 -20.840 1.00 87.69 228 SER A O 1
ATOM 1771 N N . GLY A 1 229 ? 29.869 -7.950 -21.334 1.00 83.62 229 GLY A N 1
ATOM 1772 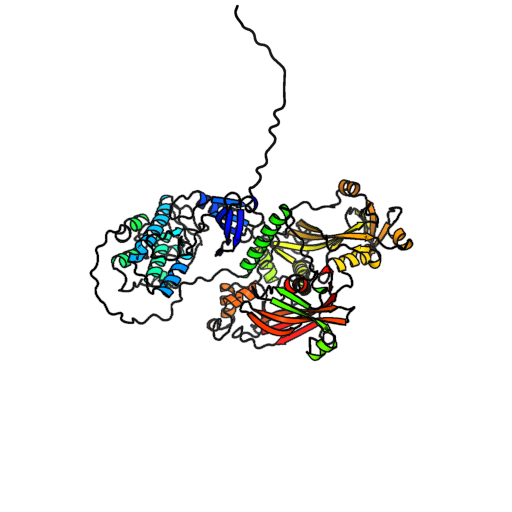C CA . GLY A 1 229 ? 29.366 -8.233 -19.986 1.00 83.62 229 GLY A CA 1
ATOM 1773 C C . GLY A 1 229 ? 29.321 -7.019 -19.048 1.00 83.62 229 GLY A C 1
ATOM 1774 O O . GLY A 1 229 ? 29.086 -7.193 -17.856 1.00 83.62 229 GLY A O 1
ATOM 1775 N N . ARG A 1 230 ? 29.568 -5.801 -19.550 1.00 84.69 230 ARG A N 1
ATOM 1776 C CA . ARG A 1 230 ? 29.679 -4.565 -18.754 1.00 84.69 230 ARG A CA 1
ATOM 1777 C C . ARG A 1 230 ? 29.076 -3.364 -19.481 1.00 84.69 230 ARG A C 1
ATOM 1779 O O . ARG A 1 230 ? 28.944 -3.382 -20.703 1.00 84.69 230 ARG A O 1
ATOM 1786 N N . PHE A 1 231 ? 28.761 -2.295 -18.752 1.00 87.62 231 PHE A N 1
ATOM 1787 C CA . PHE A 1 231 ? 28.355 -1.027 -19.366 1.00 87.62 231 PHE A CA 1
ATOM 1788 C C . PHE A 1 231 ? 29.545 -0.306 -20.033 1.00 87.62 231 PHE A C 1
ATOM 1790 O O . PHE A 1 231 ? 30.680 -0.403 -19.550 1.00 87.62 231 PHE A O 1
ATOM 1797 N N . PRO A 1 232 ? 29.323 0.424 -21.144 1.00 91.38 232 PRO A N 1
ATOM 1798 C CA . PRO A 1 232 ? 30.373 1.217 -21.787 1.00 91.38 232 PRO A CA 1
ATOM 1799 C C . PRO A 1 232 ? 30.748 2.467 -20.973 1.00 91.38 232 PRO A C 1
ATOM 1801 O O . PRO A 1 232 ? 31.924 2.850 -20.929 1.00 91.38 232 PRO A O 1
ATOM 1804 N N . PHE A 1 233 ? 29.770 3.062 -20.286 1.00 92.50 233 PHE A N 1
ATOM 1805 C CA . PHE A 1 233 ? 29.880 4.344 -19.590 1.00 92.50 233 PHE A CA 1
ATOM 1806 C C . PHE A 1 233 ? 29.344 4.231 -18.161 1.00 92.50 233 PHE A C 1
ATOM 1808 O O . PHE A 1 233 ? 28.370 3.514 -17.934 1.00 92.50 233 PHE A O 1
ATOM 1815 N N . ARG A 1 234 ? 29.983 4.923 -17.210 1.00 81.38 234 ARG A N 1
ATOM 1816 C CA . ARG A 1 234 ? 29.541 4.966 -15.804 1.00 81.38 234 ARG A CA 1
ATOM 1817 C C . ARG A 1 234 ? 28.664 6.183 -15.495 1.00 81.38 234 ARG A C 1
ATOM 1819 O O . ARG A 1 234 ? 27.734 6.085 -14.704 1.00 81.38 234 ARG A O 1
ATOM 1826 N N . ASP A 1 235 ? 28.958 7.314 -16.126 1.00 83.94 235 ASP A N 1
ATOM 1827 C CA . ASP A 1 235 ? 28.304 8.602 -15.899 1.00 83.94 235 ASP A CA 1
ATOM 1828 C C . ASP A 1 235 ? 28.294 9.462 -17.179 1.00 83.94 235 ASP A C 1
ATOM 1830 O O . ASP A 1 235 ? 28.737 9.038 -18.251 1.00 83.94 235 ASP A O 1
ATOM 1834 N N . GLU A 1 236 ? 27.770 10.684 -17.072 1.00 90.75 236 GLU A N 1
ATOM 1835 C CA . GLU A 1 236 ? 27.712 11.646 -18.176 1.00 90.75 236 GLU A CA 1
ATOM 1836 C C . GLU A 1 236 ? 29.102 12.013 -18.728 1.00 90.75 236 GLU A C 1
ATOM 1838 O O . GLU A 1 236 ? 29.271 12.178 -19.940 1.00 90.75 236 GLU A O 1
ATOM 1843 N N . ASN A 1 237 ? 30.116 12.123 -17.866 1.00 89.88 237 ASN A N 1
ATOM 1844 C CA . ASN A 1 237 ? 31.466 12.467 -18.301 1.00 89.88 237 ASN A CA 1
ATOM 1845 C C . ASN A 1 237 ? 32.060 11.348 -19.168 1.00 89.88 237 ASN A C 1
ATOM 1847 O O . ASN A 1 237 ? 32.644 11.624 -20.220 1.00 89.88 237 ASN A O 1
ATOM 1851 N N . ASP A 1 238 ? 31.845 10.090 -18.781 1.00 92.31 238 ASP A N 1
ATOM 1852 C CA . ASP A 1 238 ? 32.182 8.929 -19.599 1.00 92.31 238 ASP A CA 1
ATOM 1853 C C . ASP A 1 238 ? 31.457 8.976 -20.955 1.00 92.31 238 ASP A C 1
ATOM 1855 O O . ASP A 1 238 ? 32.105 8.858 -21.997 1.00 92.31 238 ASP A O 1
ATOM 1859 N N . VAL A 1 239 ? 30.138 9.206 -20.960 1.00 94.69 239 VAL A N 1
ATOM 1860 C CA . VAL A 1 239 ? 29.321 9.295 -22.188 1.00 94.69 239 VAL A CA 1
ATOM 1861 C C . VAL A 1 239 ? 29.891 10.325 -23.173 1.00 94.69 239 VAL A C 1
ATOM 1863 O O . VAL A 1 239 ? 29.994 10.057 -24.375 1.00 94.69 239 VAL A O 1
ATOM 1866 N N . ARG A 1 240 ? 30.320 11.491 -22.679 1.00 93.50 240 ARG A N 1
ATOM 1867 C CA . ARG A 1 240 ? 30.840 12.581 -23.519 1.00 93.50 240 ARG A CA 1
ATOM 1868 C C . ARG A 1 240 ? 32.289 12.375 -23.944 1.00 93.50 240 ARG A C 1
ATOM 1870 O O . ARG A 1 240 ? 32.632 12.626 -25.098 1.00 93.50 240 ARG A O 1
ATOM 1877 N N . ASN A 1 241 ? 33.151 11.868 -23.067 1.00 92.44 241 ASN A N 1
ATOM 1878 C CA . ASN A 1 241 ? 34.602 11.972 -23.261 1.00 92.44 241 ASN A CA 1
ATOM 1879 C C . ASN A 1 241 ? 35.299 10.627 -23.480 1.00 92.44 241 ASN A C 1
ATOM 1881 O O . ASN A 1 241 ? 36.262 10.560 -24.241 1.00 92.44 241 ASN A O 1
ATOM 1885 N N . LYS A 1 242 ? 34.773 9.527 -22.940 1.00 91.88 242 LYS A N 1
ATOM 1886 C CA . LYS A 1 242 ? 35.419 8.212 -23.024 1.00 91.88 242 LYS A CA 1
ATOM 1887 C C . LYS A 1 242 ? 35.352 7.622 -24.426 1.00 91.88 242 LYS A C 1
ATOM 1889 O O . LYS A 1 242 ? 34.344 7.738 -25.123 1.00 91.88 242 LYS A O 1
ATOM 1894 N N . GLU A 1 243 ? 36.431 6.976 -24.843 1.00 90.31 243 GLU A N 1
ATOM 1895 C CA . GLU A 1 243 ? 36.455 6.199 -26.077 1.00 90.31 243 GLU A CA 1
ATOM 1896 C C . GLU A 1 243 ? 35.875 4.799 -25.834 1.00 90.31 243 GLU A C 1
ATOM 1898 O O . GLU A 1 243 ? 36.240 4.113 -24.875 1.00 90.31 243 GLU A O 1
ATOM 1903 N N . VAL A 1 244 ? 34.985 4.350 -26.721 1.00 89.88 244 VAL A N 1
ATOM 1904 C CA . VAL A 1 244 ? 34.405 3.005 -26.644 1.00 89.88 244 VAL A CA 1
ATOM 1905 C C . VAL A 1 244 ? 35.459 1.976 -27.057 1.00 89.88 244 VAL A C 1
ATOM 1907 O O . VAL A 1 244 ? 35.870 1.919 -28.218 1.00 89.88 244 VAL A O 1
ATOM 1910 N N . ARG A 1 245 ? 35.889 1.137 -26.109 1.00 89.56 245 ARG A N 1
ATOM 1911 C CA . ARG A 1 245 ? 36.848 0.047 -26.345 1.00 89.56 245 ARG A CA 1
ATOM 1912 C C . ARG A 1 245 ? 36.125 -1.292 -26.458 1.00 89.56 245 ARG A C 1
ATOM 1914 O O . ARG A 1 245 ? 35.665 -1.836 -25.454 1.00 89.56 245 ARG A O 1
ATOM 1921 N N . ILE A 1 246 ? 36.046 -1.822 -27.677 1.00 88.94 246 ILE A N 1
ATOM 1922 C CA . ILE A 1 246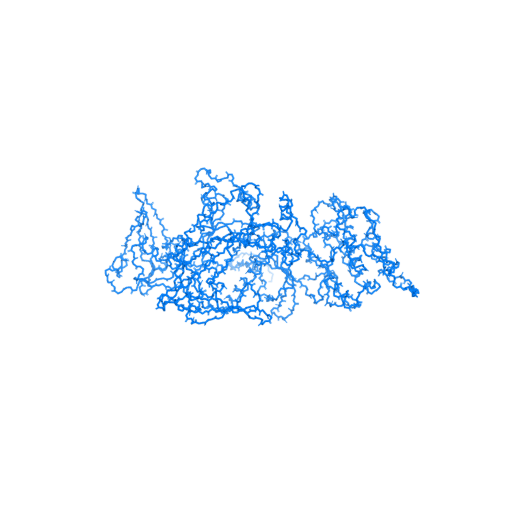 ? 35.471 -3.143 -27.956 1.00 88.94 246 ILE A CA 1
ATOM 1923 C C . ILE A 1 246 ? 36.557 -4.221 -27.774 1.00 88.94 246 ILE A C 1
ATOM 1925 O O . ILE A 1 246 ? 37.680 -4.021 -28.238 1.00 88.94 246 ILE A O 1
ATOM 1929 N N . PRO A 1 247 ? 36.275 -5.351 -27.095 1.00 87.44 247 PRO A N 1
ATOM 1930 C CA . PRO A 1 247 ? 37.243 -6.439 -26.959 1.00 87.44 247 PRO A CA 1
ATOM 1931 C C . PRO A 1 247 ? 37.673 -7.001 -28.321 1.00 87.44 247 PRO A C 1
ATOM 1933 O O . PRO A 1 247 ? 36.819 -7.293 -29.153 1.00 87.44 247 PRO A O 1
ATOM 1936 N N . LYS A 1 248 ? 38.974 -7.262 -28.514 1.00 87.69 248 LYS A N 1
ATOM 1937 C CA . LYS A 1 248 ? 39.544 -7.768 -29.787 1.00 87.69 248 LYS A CA 1
ATOM 1938 C C . LYS A 1 248 ? 38.929 -9.083 -30.285 1.00 87.69 248 LYS A C 1
ATOM 1940 O O . LYS A 1 248 ? 39.006 -9.387 -31.466 1.00 87.69 248 LYS A O 1
ATOM 1945 N N . ARG A 1 249 ? 38.329 -9.870 -29.385 1.00 88.56 249 ARG A N 1
ATOM 1946 C CA . ARG A 1 249 ? 37.620 -11.118 -29.720 1.00 88.56 249 ARG A CA 1
ATOM 1947 C C . ARG A 1 249 ? 36.286 -10.903 -30.442 1.00 88.56 249 ARG A C 1
ATOM 1949 O O . ARG A 1 249 ? 35.691 -11.866 -30.913 1.00 88.56 249 ARG A O 1
ATOM 1956 N N . VAL A 1 250 ? 35.753 -9.683 -30.440 1.00 91.06 250 VAL A N 1
ATOM 1957 C CA . VAL A 1 250 ? 34.482 -9.368 -31.098 1.00 91.06 250 VAL A CA 1
ATOM 1958 C C . VAL A 1 250 ? 34.721 -9.293 -32.600 1.00 91.06 250 VAL A C 1
ATOM 1960 O O . VAL A 1 250 ? 35.667 -8.661 -33.056 1.00 91.06 250 VAL A O 1
ATOM 1963 N N . HIS A 1 251 ? 33.853 -9.938 -33.379 1.00 92.00 251 HIS A N 1
ATOM 1964 C CA . HIS A 1 251 ? 33.978 -9.951 -34.832 1.00 92.00 251 HIS A CA 1
ATOM 1965 C C . HIS A 1 251 ? 33.947 -8.513 -35.401 1.00 92.00 251 HIS A C 1
ATOM 1967 O O . HIS A 1 251 ? 33.068 -7.743 -34.993 1.00 92.00 251 HIS A O 1
ATOM 1973 N N . PRO A 1 252 ? 34.802 -8.152 -36.382 1.00 92.44 252 PRO A N 1
ATOM 1974 C CA . PRO A 1 252 ? 34.915 -6.775 -36.884 1.00 92.44 252 PRO A CA 1
ATOM 1975 C C . PRO A 1 252 ? 33.585 -6.144 -37.319 1.00 92.44 252 PRO A C 1
ATOM 1977 O O . PRO A 1 252 ? 33.310 -4.989 -37.016 1.00 92.44 252 PRO A O 1
ATOM 1980 N N . VAL A 1 253 ? 32.707 -6.928 -37.955 1.00 92.25 253 VAL A N 1
ATOM 1981 C CA . VAL A 1 253 ? 31.367 -6.458 -38.360 1.00 92.25 253 VAL A CA 1
ATOM 1982 C C . VAL A 1 253 ? 30.476 -6.054 -37.170 1.00 92.25 253 VAL A C 1
ATOM 1984 O O . VAL A 1 253 ? 29.674 -5.131 -37.285 1.00 92.25 253 VAL A O 1
ATOM 1987 N N . CYS A 1 254 ? 30.608 -6.734 -36.026 1.00 93.44 254 CYS A N 1
ATOM 1988 C CA . CYS A 1 254 ? 29.875 -6.415 -34.801 1.00 93.44 254 CYS A CA 1
ATOM 1989 C C . CYS A 1 254 ? 30.487 -5.188 -34.115 1.00 93.44 254 CYS A C 1
ATOM 1991 O O . CYS A 1 254 ? 29.761 -4.342 -33.600 1.00 93.44 254 CYS A O 1
ATOM 1993 N N . GLU A 1 255 ? 31.820 -5.085 -34.116 1.00 94.69 255 GLU A N 1
ATOM 1994 C CA . GLU A 1 255 ? 32.530 -3.911 -33.606 1.00 94.69 255 GLU A CA 1
ATOM 1995 C C . GLU A 1 255 ? 32.111 -2.644 -34.362 1.00 94.69 255 GLU A C 1
ATOM 1997 O O . GLU A 1 255 ? 31.718 -1.661 -33.732 1.00 94.69 255 GLU A O 1
ATOM 2002 N N . GLU A 1 256 ? 32.140 -2.677 -35.697 1.00 95.12 256 GLU A N 1
ATOM 2003 C CA . GLU A 1 256 ? 31.718 -1.559 -36.544 1.00 95.12 256 GLU A CA 1
ATOM 2004 C C . GLU A 1 256 ? 30.270 -1.148 -36.244 1.00 95.12 256 GLU A C 1
ATOM 2006 O O . GLU A 1 256 ? 29.981 0.038 -36.065 1.00 95.12 256 GLU A O 1
ATOM 2011 N N . PHE A 1 257 ? 29.376 -2.133 -36.115 1.00 95.50 257 PHE A N 1
ATOM 2012 C CA . PHE A 1 257 ? 27.971 -1.908 -35.791 1.00 95.50 257 PHE A CA 1
ATOM 2013 C C . PHE A 1 257 ? 27.791 -1.169 -34.458 1.00 95.50 257 PHE A C 1
ATOM 2015 O O . PHE A 1 257 ? 27.089 -0.158 -34.398 1.00 95.50 257 PHE A O 1
ATOM 2022 N N . ILE A 1 258 ? 28.456 -1.637 -33.394 1.00 96.62 258 ILE A N 1
ATOM 2023 C CA . ILE A 1 258 ? 28.386 -1.021 -32.061 1.00 96.62 258 ILE A CA 1
ATOM 2024 C C . ILE A 1 258 ? 28.958 0.400 -32.096 1.00 96.62 258 ILE A C 1
ATOM 2026 O O . ILE A 1 258 ? 28.332 1.322 -31.574 1.00 96.62 258 ILE A O 1
ATOM 2030 N N . ARG A 1 259 ? 30.112 0.606 -32.746 1.00 96.25 259 ARG A N 1
ATOM 2031 C CA . ARG A 1 259 ? 30.752 1.928 -32.848 1.00 96.25 259 ARG A CA 1
ATOM 2032 C C . ARG A 1 259 ? 29.871 2.950 -33.560 1.00 96.25 259 ARG A C 1
ATOM 2034 O O . ARG A 1 259 ? 29.779 4.080 -33.099 1.00 96.25 259 ARG A O 1
ATOM 2041 N N . LYS A 1 260 ? 29.199 2.558 -34.645 1.00 97.19 260 LYS A N 1
ATOM 2042 C CA . LYS A 1 260 ? 28.316 3.452 -35.409 1.00 97.19 260 LYS A CA 1
ATOM 2043 C C . LYS A 1 260 ? 27.022 3.822 -34.668 1.00 97.19 260 LYS A C 1
ATOM 2045 O O . LYS A 1 260 ? 26.461 4.887 -34.926 1.00 97.19 260 LYS A O 1
ATOM 2050 N N . MET A 1 261 ? 26.535 2.969 -33.761 1.00 98.00 261 MET A N 1
ATOM 2051 C CA . MET A 1 261 ? 25.411 3.307 -32.872 1.00 98.00 261 MET A CA 1
ATOM 2052 C C . MET A 1 261 ? 25.850 4.188 -31.697 1.00 98.00 261 MET A C 1
ATOM 2054 O O . MET A 1 261 ? 25.106 5.074 -31.290 1.00 98.00 261 MET A O 1
ATOM 2058 N N . LEU A 1 262 ? 27.066 3.977 -31.186 1.00 97.75 262 LEU A N 1
ATOM 2059 C CA . LEU A 1 262 ? 27.672 4.765 -30.107 1.00 97.75 262 LEU A CA 1
ATOM 2060 C C . LEU A 1 262 ? 28.485 5.969 -30.621 1.00 97.75 262 LEU A C 1
ATOM 2062 O O . LEU A 1 262 ? 29.402 6.442 -29.947 1.00 97.75 262 LEU A O 1
ATOM 2066 N N . ASP A 1 263 ? 28.150 6.487 -31.807 1.00 97.12 263 ASP A N 1
ATOM 2067 C CA . ASP A 1 263 ? 28.688 7.759 -32.287 1.00 97.12 263 ASP A CA 1
ATOM 2068 C C . ASP A 1 263 ? 28.116 8.901 -31.433 1.00 97.12 263 ASP A C 1
ATOM 2070 O O . ASP A 1 263 ? 26.897 9.077 -31.308 1.00 97.12 263 ASP A O 1
ATOM 2074 N N . LYS A 1 264 ? 29.013 9.670 -30.813 1.00 95.88 264 LYS A N 1
ATOM 2075 C CA . LYS A 1 264 ? 28.670 10.779 -29.915 1.00 95.88 264 LYS A CA 1
ATOM 2076 C C . LYS A 1 264 ? 27.953 11.913 -30.643 1.00 95.88 264 LYS A C 1
ATOM 2078 O O . LYS A 1 264 ? 27.171 12.624 -30.022 1.00 95.88 264 LYS A O 1
ATOM 2083 N N . SER A 1 265 ? 28.188 12.076 -31.944 1.00 95.56 265 SER A N 1
ATOM 2084 C CA . SER A 1 265 ? 27.497 13.067 -32.765 1.00 95.56 265 SER A CA 1
ATOM 2085 C C . SER A 1 265 ? 26.165 12.502 -33.269 1.00 95.56 265 SER A C 1
ATOM 2087 O O . SER A 1 265 ? 26.129 11.624 -34.129 1.00 95.56 265 SER A O 1
ATOM 2089 N N . GLU A 1 266 ? 25.044 13.053 -32.786 1.00 94.88 266 GLU A N 1
ATOM 2090 C CA . GLU A 1 266 ? 23.688 12.686 -33.240 1.00 94.88 266 GLU A CA 1
ATOM 2091 C C . GLU A 1 266 ? 23.550 12.796 -34.773 1.00 94.88 266 GLU A C 1
ATOM 2093 O O . GLU A 1 266 ? 22.890 11.982 -35.423 1.00 94.88 266 GLU A O 1
ATOM 2098 N N . LYS A 1 267 ? 24.208 13.788 -35.387 1.00 93.88 267 LYS A N 1
ATOM 2099 C CA . LYS A 1 267 ? 24.127 14.036 -36.834 1.00 93.88 267 LYS A CA 1
ATOM 2100 C C . LYS A 1 267 ? 24.671 12.860 -37.646 1.00 93.88 267 LYS A C 1
ATOM 2102 O O . LYS A 1 267 ? 24.033 12.459 -38.618 1.00 93.88 267 LYS A O 1
ATOM 2107 N N . THR A 1 268 ? 25.802 12.300 -37.226 1.00 96.19 268 THR A N 1
ATOM 2108 C CA . THR A 1 268 ? 26.523 11.226 -37.930 1.00 96.19 268 THR A CA 1
ATOM 2109 C C . THR A 1 268 ? 26.148 9.828 -37.446 1.00 96.19 268 THR A C 1
ATOM 2111 O O . THR A 1 268 ? 26.304 8.874 -38.206 1.00 96.19 268 THR A O 1
ATOM 2114 N N . ARG A 1 269 ? 25.577 9.701 -36.239 1.00 97.62 269 ARG A N 1
ATOM 2115 C CA . ARG A 1 269 ? 25.035 8.438 -35.722 1.00 97.62 269 ARG A CA 1
ATOM 2116 C C . ARG A 1 269 ? 24.020 7.839 -36.692 1.00 97.62 269 ARG A C 1
ATOM 2118 O O . ARG A 1 269 ? 23.198 8.562 -37.263 1.00 97.62 269 ARG A O 1
ATOM 2125 N N . MET A 1 270 ? 24.049 6.517 -36.848 1.00 97.06 270 MET A N 1
ATOM 2126 C CA . MET A 1 270 ? 23.096 5.794 -37.695 1.00 97.06 270 MET A CA 1
ATOM 2127 C C . MET A 1 270 ? 21.641 6.096 -37.310 1.00 97.06 270 MET A C 1
ATOM 2129 O O . MET A 1 270 ? 21.301 6.197 -36.130 1.00 97.06 270 MET A O 1
ATOM 2133 N N . SER A 1 271 ? 20.771 6.221 -38.312 1.00 97.62 271 SER A N 1
ATOM 2134 C CA . SER A 1 271 ? 19.323 6.135 -38.108 1.00 97.62 271 SER A CA 1
ATOM 2135 C C . SER A 1 271 ? 18.893 4.676 -37.923 1.00 97.62 271 SER A C 1
ATOM 2137 O O . SER A 1 271 ? 19.622 3.758 -38.296 1.00 97.62 271 SER A O 1
ATOM 2139 N N . ALA A 1 272 ? 17.683 4.431 -37.414 1.00 96.88 272 ALA A N 1
ATOM 2140 C CA . ALA A 1 272 ? 17.155 3.067 -37.319 1.00 96.88 272 ALA A CA 1
ATOM 2141 C C . ALA A 1 272 ? 17.067 2.365 -38.692 1.00 96.88 272 ALA A C 1
ATOM 2143 O O . ALA A 1 272 ? 17.255 1.155 -38.791 1.00 96.88 272 ALA A O 1
ATOM 2144 N N . THR A 1 273 ? 16.845 3.124 -39.770 1.00 96.94 273 THR A N 1
ATOM 2145 C CA . THR A 1 273 ? 16.899 2.609 -41.148 1.00 96.94 273 THR A CA 1
ATOM 2146 C C . THR A 1 273 ? 18.311 2.159 -41.531 1.00 96.94 273 THR A C 1
ATOM 2148 O O . THR A 1 273 ? 18.476 1.094 -42.123 1.00 96.94 273 THR A O 1
ATOM 2151 N N . ASP A 1 274 ? 19.341 2.926 -41.166 1.00 97.44 274 ASP A N 1
ATOM 2152 C CA . ASP A 1 274 ? 20.738 2.551 -41.427 1.00 97.44 274 ASP A CA 1
ATOM 2153 C C . ASP A 1 274 ? 21.141 1.307 -40.626 1.00 97.44 274 ASP A C 1
ATOM 2155 O O . ASP A 1 274 ? 21.814 0.423 -41.156 1.00 97.44 274 ASP A O 1
ATOM 2159 N N . VAL A 1 275 ? 20.670 1.198 -39.377 1.00 97.19 275 VAL A N 1
ATOM 2160 C CA . VAL A 1 275 ? 20.857 0.016 -38.518 1.00 97.19 275 VAL A CA 1
ATOM 2161 C C . VAL A 1 275 ? 20.291 -1.237 -39.198 1.00 97.19 275 VAL A C 1
ATOM 2163 O O . VAL A 1 275 ? 20.991 -2.246 -39.284 1.00 97.19 275 VAL A O 1
ATOM 2166 N N . MET A 1 276 ? 19.065 -1.172 -39.734 1.00 96.25 276 MET A N 1
ATOM 2167 C CA . MET A 1 276 ? 18.432 -2.292 -40.451 1.00 96.25 276 MET A CA 1
ATOM 2168 C C . MET A 1 276 ? 19.191 -2.705 -41.719 1.00 96.25 276 MET A C 1
ATOM 2170 O O . MET A 1 276 ? 19.215 -3.884 -42.071 1.00 96.25 276 MET A O 1
ATOM 2174 N N . ASN A 1 277 ? 19.834 -1.749 -42.393 1.00 95.19 277 ASN A N 1
ATOM 2175 C CA . ASN A 1 277 ? 20.606 -1.987 -43.614 1.00 95.19 277 ASN A CA 1
ATOM 2176 C C . ASN A 1 277 ? 22.066 -2.394 -43.355 1.00 95.19 277 ASN A C 1
ATOM 2178 O O . ASN A 1 277 ? 22.795 -2.699 -44.304 1.00 95.19 277 ASN A O 1
ATOM 2182 N N . HIS A 1 278 ? 22.514 -2.407 -42.097 1.00 96.06 278 HIS A N 1
ATOM 2183 C CA . HIS A 1 278 ? 23.897 -2.718 -41.760 1.00 96.06 278 HIS A CA 1
ATOM 2184 C C . HIS A 1 278 ? 24.274 -4.155 -42.182 1.00 96.06 278 HIS A C 1
ATOM 2186 O O . HIS A 1 278 ? 23.482 -5.076 -41.957 1.00 96.06 278 HIS A O 1
ATOM 2192 N N . PRO A 1 279 ? 25.491 -4.407 -42.719 1.00 92.31 279 PRO A N 1
ATOM 2193 C CA . PRO A 1 279 ? 25.897 -5.731 -43.209 1.00 92.31 279 PRO A CA 1
ATOM 2194 C C . PRO A 1 279 ? 25.707 -6.871 -42.206 1.00 92.31 279 PRO A C 1
ATOM 2196 O O . PRO A 1 279 ? 25.324 -7.974 -42.594 1.00 92.31 279 PRO A O 1
ATOM 2199 N N . TRP A 1 280 ? 25.930 -6.597 -40.916 1.00 91.12 280 TRP A N 1
ATOM 2200 C CA . TRP A 1 280 ? 25.716 -7.572 -39.845 1.00 91.12 280 TRP A CA 1
ATOM 2201 C C . TRP A 1 280 ? 24.253 -8.022 -39.729 1.00 91.12 280 TRP A C 1
ATOM 2203 O O . TRP A 1 280 ? 23.982 -9.218 -39.679 1.00 91.12 280 TRP A O 1
ATOM 2213 N N . ILE A 1 281 ? 23.316 -7.070 -39.752 1.00 90.56 281 ILE A N 1
ATOM 2214 C CA . ILE A 1 281 ? 21.872 -7.313 -39.625 1.00 90.56 281 ILE A CA 1
ATOM 2215 C C . ILE A 1 281 ? 21.305 -7.920 -40.914 1.00 90.56 281 ILE A C 1
ATOM 2217 O O . ILE A 1 281 ? 20.486 -8.833 -40.865 1.00 90.56 281 ILE A O 1
ATOM 2221 N N . ALA A 1 282 ? 21.805 -7.483 -42.073 1.00 83.50 282 ALA A N 1
ATOM 2222 C CA . ALA A 1 282 ? 21.414 -8.002 -43.381 1.00 83.50 282 ALA A CA 1
ATOM 2223 C C . ALA A 1 282 ? 22.001 -9.393 -43.713 1.00 83.50 282 ALA A C 1
ATOM 2225 O O . ALA A 1 282 ? 21.734 -9.917 -44.795 1.00 83.50 282 ALA A O 1
ATOM 2226 N N . GLY A 1 283 ? 22.832 -9.976 -42.838 1.00 74.75 283 GLY A N 1
ATOM 2227 C CA . GLY A 1 283 ? 23.481 -11.274 -43.068 1.00 74.75 283 GLY A CA 1
ATOM 2228 C C . GLY A 1 283 ? 24.521 -11.268 -44.197 1.00 74.75 283 GLY A C 1
ATOM 2229 O O . GLY A 1 283 ? 24.840 -12.317 -44.750 1.00 74.75 283 GLY A O 1
ATOM 2230 N N . LYS A 1 284 ? 25.045 -10.091 -44.560 1.00 71.12 284 LYS A N 1
ATOM 2231 C CA . LYS A 1 284 ? 25.984 -9.875 -45.674 1.00 71.12 284 LYS A CA 1
ATOM 2232 C C . LYS A 1 284 ? 27.417 -9.677 -45.165 1.00 71.12 284 LYS A C 1
ATOM 2234 O O . LYS A 1 284 ? 28.037 -8.656 -45.448 1.00 71.12 284 LYS A O 1
ATOM 2239 N N . PHE A 1 285 ? 27.947 -10.625 -44.392 1.00 67.31 285 PHE A N 1
ATOM 2240 C CA . PHE A 1 285 ? 29.333 -10.596 -43.906 1.00 67.31 285 PHE A CA 1
ATOM 2241 C C . PHE A 1 285 ? 30.025 -11.946 -44.148 1.00 67.31 285 PHE A C 1
ATOM 2243 O O . PHE A 1 285 ? 29.419 -13.002 -43.983 1.00 67.31 285 PHE A O 1
ATOM 2250 N N . GLY A 1 286 ? 31.278 -11.912 -44.615 1.00 56.53 286 GLY A N 1
ATOM 2251 C CA . GLY A 1 286 ? 32.048 -13.118 -44.938 1.00 56.53 286 GLY A CA 1
ATOM 2252 C C . GLY A 1 286 ? 32.437 -13.922 -43.692 1.00 56.53 286 GLY A C 1
ATOM 2253 O O . GLY A 1 286 ? 32.547 -13.362 -42.602 1.00 56.53 286 GLY A O 1
ATOM 2254 N N . LYS A 1 287 ? 32.670 -15.233 -43.853 1.00 44.69 287 LYS A N 1
ATOM 2255 C CA . LYS A 1 287 ? 33.302 -16.060 -42.814 1.00 44.69 287 LYS A CA 1
ATOM 2256 C C . LYS A 1 287 ? 34.751 -15.596 -42.650 1.00 44.69 287 LYS A C 1
ATOM 2258 O O . LYS A 1 287 ? 35.527 -15.723 -43.592 1.00 44.69 287 LYS A O 1
ATOM 2263 N N . VAL A 1 288 ? 35.106 -15.051 -41.492 1.00 50.19 288 VAL A N 1
ATOM 2264 C CA . VAL A 1 288 ? 36.513 -14.829 -41.133 1.00 50.19 288 VAL A CA 1
ATOM 2265 C C . VAL A 1 288 ? 37.084 -16.172 -40.674 1.00 50.19 288 VAL A C 1
ATOM 2267 O O . VAL A 1 288 ? 36.445 -16.862 -39.883 1.00 50.19 288 VAL A O 1
ATOM 2270 N N . GLU A 1 289 ? 38.235 -16.571 -41.217 1.00 41.19 289 GLU A N 1
ATOM 2271 C CA . GLU A 1 289 ? 38.944 -17.788 -40.809 1.00 41.19 289 GLU A CA 1
ATOM 2272 C C . GLU A 1 289 ? 39.321 -17.722 -39.322 1.00 41.19 289 GLU A C 1
ATOM 2274 O O . GLU A 1 289 ? 39.793 -16.689 -38.836 1.00 41.19 289 GLU A O 1
ATOM 2279 N N . ASP A 1 290 ? 39.102 -18.830 -38.607 1.00 37.34 290 ASP A N 1
ATOM 2280 C CA . ASP A 1 290 ? 39.435 -18.998 -37.192 1.00 37.34 290 ASP A CA 1
ATOM 2281 C C . ASP A 1 290 ? 40.937 -18.765 -36.965 1.00 37.34 290 ASP A C 1
ATOM 2283 O O . ASP A 1 290 ? 41.773 -19.662 -37.095 1.00 37.34 290 ASP A O 1
ATOM 2287 N N . SER A 1 291 ? 41.299 -17.541 -36.588 1.00 36.75 291 SER A N 1
ATOM 2288 C CA . SER A 1 291 ? 42.618 -17.267 -36.031 1.00 36.75 291 SER A CA 1
ATOM 2289 C C . SER A 1 291 ? 42.611 -17.722 -34.576 1.00 36.75 291 SER A C 1
ATOM 2291 O O . SER A 1 291 ? 42.046 -17.095 -33.682 1.00 36.75 291 SER A O 1
ATOM 2293 N N . ASN A 1 292 ? 43.229 -18.879 -34.370 1.00 36.03 292 ASN A N 1
ATOM 2294 C CA . ASN A 1 292 ? 43.439 -19.542 -33.094 1.00 36.03 292 ASN A CA 1
ATOM 2295 C C . ASN A 1 292 ? 44.351 -18.677 -32.190 1.00 36.03 292 ASN A C 1
ATOM 2297 O O . ASN A 1 292 ? 45.556 -18.905 -32.081 1.00 36.03 292 ASN A O 1
ATOM 2301 N N . GLY A 1 293 ? 43.796 -17.620 -31.594 1.00 33.44 293 GLY A N 1
ATOM 2302 C CA . GLY A 1 293 ? 44.480 -16.717 -30.672 1.00 33.44 293 GLY A CA 1
ATOM 2303 C C . GLY A 1 293 ? 44.260 -17.151 -29.228 1.00 33.44 293 GLY A C 1
ATOM 2304 O O . GLY A 1 293 ? 43.157 -17.024 -28.702 1.00 33.44 293 GLY A O 1
ATOM 2305 N N . LYS A 1 294 ? 45.315 -17.657 -28.580 1.00 31.28 294 LYS A N 1
ATOM 2306 C CA . LYS A 1 294 ? 45.349 -17.939 -27.136 1.00 31.28 294 LYS A CA 1
ATOM 2307 C C . LYS A 1 294 ? 44.805 -16.746 -26.340 1.00 31.28 294 LYS A C 1
ATOM 2309 O O . LYS A 1 294 ? 45.270 -15.623 -26.524 1.00 31.28 294 LYS A O 1
ATOM 2314 N N . ALA A 1 295 ? 43.868 -17.022 -25.434 1.00 32.72 295 ALA A N 1
ATOM 2315 C CA . ALA A 1 295 ? 43.367 -16.073 -24.452 1.00 32.72 295 ALA A CA 1
ATOM 2316 C C . ALA A 1 295 ? 44.526 -15.576 -23.572 1.00 32.72 295 ALA A C 1
ATOM 2318 O O . ALA A 1 295 ? 45.021 -16.304 -22.714 1.00 32.72 295 ALA A O 1
ATOM 2319 N N . GLY A 1 296 ? 44.987 -14.353 -23.827 1.00 30.59 296 GLY A N 1
ATOM 2320 C CA . GLY A 1 296 ? 45.754 -13.585 -22.858 1.00 30.59 296 GLY A CA 1
ATOM 2321 C C . GLY A 1 296 ? 44.779 -12.945 -21.879 1.00 30.59 296 GLY A C 1
ATOM 2322 O O . GLY A 1 296 ? 43.822 -12.295 -22.301 1.00 30.59 296 GLY A O 1
ATOM 2323 N N . GLU A 1 297 ? 45.002 -13.157 -20.586 1.00 36.62 297 GLU A N 1
ATOM 2324 C CA . GLU A 1 297 ? 44.366 -12.386 -19.521 1.00 36.62 297 GLU A CA 1
ATOM 2325 C C . GLU A 1 297 ? 44.792 -10.916 -19.683 1.00 36.62 297 GLU A C 1
ATOM 2327 O O . GLU A 1 297 ? 45.908 -10.541 -19.333 1.00 36.62 297 GLU A O 1
ATOM 2332 N N . GLU A 1 298 ? 43.942 -10.082 -20.289 1.00 37.59 298 GLU A N 1
ATOM 2333 C CA . GLU A 1 298 ? 44.120 -8.626 -20.258 1.00 37.59 298 GLU A CA 1
ATOM 2334 C C . GLU A 1 298 ? 43.553 -8.098 -18.926 1.00 37.59 298 GLU A C 1
ATOM 2336 O O . GLU A 1 298 ? 42.420 -8.410 -18.549 1.00 37.59 298 GLU A O 1
ATOM 2341 N N . GLU A 1 299 ? 44.367 -7.318 -18.204 1.00 34.66 299 GLU A N 1
ATOM 2342 C CA . GLU A 1 299 ? 44.042 -6.702 -16.915 1.00 34.66 299 GLU A CA 1
ATOM 2343 C C . GLU A 1 299 ? 42.733 -5.902 -16.994 1.00 34.66 299 GLU A C 1
ATOM 2345 O O . GLU A 1 299 ? 42.631 -4.868 -17.658 1.00 34.66 299 GLU A O 1
ATOM 2350 N N . GLY A 1 300 ? 41.710 -6.399 -16.299 1.00 32.34 300 GLY A N 1
ATOM 2351 C CA . GLY A 1 300 ? 40.448 -5.697 -16.130 1.00 32.34 300 GLY A CA 1
ATOM 2352 C C . GLY A 1 300 ? 40.621 -4.458 -15.255 1.00 32.34 300 GLY A C 1
ATOM 2353 O O . GLY A 1 300 ? 41.169 -4.532 -14.157 1.00 32.34 300 GLY A O 1
ATOM 2354 N N . ASP A 1 301 ? 40.096 -3.334 -15.734 1.00 35.34 301 ASP A N 1
ATOM 2355 C CA . ASP A 1 301 ? 39.728 -2.176 -14.921 1.00 35.34 301 ASP A CA 1
ATOM 2356 C C . ASP A 1 301 ? 38.816 -2.663 -13.774 1.00 35.34 301 ASP A C 1
ATOM 2358 O O . ASP A 1 301 ? 37.662 -3.030 -14.007 1.00 35.34 301 ASP A O 1
ATOM 2362 N N . LYS A 1 302 ? 39.370 -2.771 -12.556 1.00 34.25 302 LYS A N 1
ATOM 2363 C CA . LYS A 1 302 ? 38.756 -3.429 -11.380 1.00 34.25 302 LYS A CA 1
ATOM 2364 C C . LYS A 1 302 ? 37.557 -2.671 -10.792 1.00 34.25 302 LYS A C 1
ATOM 2366 O O . LYS A 1 302 ? 36.960 -3.152 -9.834 1.00 34.25 302 LYS A O 1
ATOM 2371 N N . ASP A 1 303 ? 37.189 -1.534 -11.378 1.00 36.34 303 ASP A N 1
ATOM 2372 C CA . ASP A 1 303 ? 36.282 -0.561 -10.764 1.00 36.34 303 ASP A CA 1
ATOM 2373 C C . ASP A 1 303 ? 34.915 -0.417 -11.472 1.00 36.34 303 ASP A C 1
ATOM 2375 O O . ASP A 1 303 ? 34.217 0.566 -11.234 1.00 36.34 303 ASP A O 1
ATOM 2379 N N . ALA A 1 304 ? 34.514 -1.333 -12.365 1.00 38.78 304 ALA A N 1
ATOM 2380 C CA . ALA A 1 304 ? 33.228 -1.244 -13.079 1.00 38.78 304 ALA A CA 1
ATOM 2381 C C . ALA A 1 304 ? 32.162 -2.210 -12.524 1.00 38.78 304 ALA A C 1
ATOM 2383 O O . ALA A 1 304 ? 32.354 -3.427 -12.541 1.00 38.78 304 ALA A O 1
ATOM 2384 N N . ASP A 1 305 ? 31.026 -1.655 -12.089 1.00 42.12 305 ASP A N 1
ATOM 2385 C CA . ASP A 1 305 ? 29.871 -2.395 -11.567 1.00 42.12 305 ASP A CA 1
ATOM 2386 C C . ASP A 1 305 ? 29.194 -3.273 -12.641 1.00 42.12 305 ASP A C 1
ATOM 2388 O O . ASP A 1 305 ? 29.137 -2.931 -13.828 1.00 42.12 305 ASP A O 1
ATOM 2392 N N . GLY A 1 306 ? 28.671 -4.431 -12.222 1.00 49.03 306 GLY A N 1
ATOM 2393 C CA . GLY A 1 306 ? 27.916 -5.345 -13.086 1.00 49.03 306 GLY A CA 1
ATOM 2394 C C . GLY A 1 306 ? 26.573 -4.765 -13.554 1.00 49.03 306 GLY A C 1
ATOM 2395 O O . GLY A 1 306 ? 26.042 -3.833 -12.955 1.00 49.03 306 GLY A O 1
ATOM 2396 N N . MET A 1 307 ? 25.996 -5.340 -14.619 1.00 45.75 307 MET A N 1
ATOM 2397 C CA . MET A 1 307 ? 24.684 -4.944 -15.159 1.00 45.75 307 MET A CA 1
ATOM 2398 C C . MET A 1 307 ? 23.517 -5.363 -14.244 1.00 45.75 307 MET A C 1
ATOM 2400 O O . MET A 1 307 ? 22.784 -6.295 -14.569 1.00 45.75 307 MET A O 1
ATOM 2404 N N . ALA A 1 308 ? 23.359 -4.712 -13.090 1.00 45.22 308 ALA A N 1
ATOM 2405 C CA . ALA A 1 308 ? 22.206 -4.870 -12.204 1.00 45.22 308 ALA A CA 1
ATOM 2406 C C . ALA A 1 308 ? 21.664 -3.491 -11.790 1.00 45.22 308 ALA A C 1
ATOM 2408 O O . ALA A 1 308 ? 22.376 -2.704 -11.168 1.00 45.22 308 ALA A O 1
ATOM 2409 N N . GLU A 1 309 ? 20.409 -3.191 -12.136 1.00 44.81 309 GLU A N 1
ATOM 2410 C CA . GLU A 1 309 ? 19.763 -1.927 -11.763 1.00 44.81 309 GLU A CA 1
ATOM 2411 C C . GLU A 1 309 ? 19.301 -1.908 -10.294 1.00 44.81 309 GLU A C 1
ATOM 2413 O O . GLU A 1 309 ? 18.915 -2.917 -9.690 1.00 44.81 309 GLU A O 1
ATOM 2418 N N . ALA A 1 310 ? 19.280 -0.705 -9.718 1.00 43.59 310 ALA A N 1
ATOM 2419 C CA . ALA A 1 310 ? 18.686 -0.439 -8.417 1.00 43.59 310 ALA A CA 1
ATOM 2420 C C . ALA A 1 310 ? 17.156 -0.627 -8.482 1.00 43.59 310 ALA A C 1
ATOM 2422 O O . ALA A 1 310 ? 16.411 0.263 -8.874 1.00 43.59 310 ALA A O 1
ATOM 2423 N N . GLY A 1 311 ? 16.667 -1.810 -8.091 1.00 48.06 311 GLY A N 1
ATOM 2424 C CA . GLY A 1 311 ? 15.223 -2.082 -8.042 1.00 48.06 311 GLY A CA 1
ATOM 2425 C C . GLY A 1 311 ? 14.433 -1.143 -7.111 1.00 48.06 311 GLY A C 1
ATOM 2426 O O . GLY A 1 311 ? 14.978 -0.649 -6.127 1.00 48.06 311 GLY A O 1
ATOM 2427 N N . VAL A 1 312 ? 13.137 -0.989 -7.398 1.00 54.72 312 VAL A N 1
ATOM 2428 C CA . VAL A 1 312 ? 12.150 -0.093 -6.754 1.00 54.72 312 VAL A CA 1
ATOM 2429 C C . VAL A 1 312 ? 12.201 -0.093 -5.218 1.00 54.72 312 VAL A C 1
ATOM 2431 O O . VAL A 1 312 ? 12.445 -1.129 -4.597 1.00 54.72 312 VAL A O 1
ATOM 2434 N N . ASN A 1 313 ? 11.873 1.058 -4.624 1.00 60.47 313 ASN A N 1
ATOM 2435 C CA . ASN A 1 313 ? 11.638 1.273 -3.193 1.00 60.47 313 ASN A CA 1
ATOM 2436 C C . ASN A 1 313 ? 10.627 0.267 -2.597 1.00 60.47 313 ASN A C 1
ATOM 2438 O O . ASN A 1 313 ? 9.477 0.185 -3.038 1.00 60.47 313 ASN A O 1
ATOM 2442 N N . ASP A 1 314 ? 11.031 -0.471 -1.560 1.00 63.25 314 ASP A N 1
ATOM 2443 C CA . ASP A 1 314 ? 10.230 -1.555 -0.977 1.00 63.25 314 ASP A CA 1
ATOM 2444 C C . ASP A 1 314 ? 8.920 -1.094 -0.315 1.00 63.25 314 ASP A C 1
ATOM 2446 O O . ASP A 1 314 ? 7.970 -1.876 -0.236 1.00 63.25 314 ASP A O 1
ATOM 2450 N N . GLY A 1 315 ? 8.831 0.160 0.143 1.00 62.41 315 GLY A N 1
ATOM 2451 C CA . GLY A 1 315 ? 7.592 0.700 0.715 1.00 62.41 315 GLY A CA 1
ATOM 2452 C C . GLY A 1 315 ? 6.461 0.784 -0.318 1.00 62.41 315 GLY A C 1
ATOM 2453 O O . GLY A 1 315 ? 5.308 0.465 -0.021 1.00 62.41 315 GLY A O 1
ATOM 2454 N N . ILE A 1 316 ? 6.802 1.135 -1.562 1.00 68.50 316 ILE A N 1
ATOM 2455 C CA . ILE A 1 316 ? 5.855 1.171 -2.685 1.00 68.50 316 ILE A CA 1
ATOM 2456 C C . ILE A 1 316 ? 5.424 -0.255 -3.060 1.00 68.50 316 ILE A C 1
ATOM 2458 O O . ILE A 1 316 ? 4.248 -0.488 -3.346 1.00 68.50 316 ILE A O 1
ATOM 2462 N N . LYS A 1 317 ? 6.341 -1.229 -3.000 1.00 69.81 317 LYS A N 1
ATOM 2463 C CA . LYS A 1 317 ? 6.039 -2.644 -3.280 1.00 69.81 317 LYS A CA 1
ATOM 2464 C C . LYS A 1 317 ? 5.011 -3.219 -2.309 1.00 69.81 317 LYS A C 1
ATOM 2466 O O . LYS A 1 317 ? 3.982 -3.732 -2.745 1.00 69.81 317 LYS A O 1
ATOM 2471 N N . GLU A 1 318 ? 5.237 -3.070 -0.998 1.00 68.44 318 GLU A N 1
ATOM 2472 C CA . GLU A 1 318 ? 4.307 -3.557 0.040 1.00 68.44 318 GLU A CA 1
ATOM 2473 C C . GLU A 1 318 ? 2.912 -2.937 -0.146 1.00 68.44 318 GLU A C 1
ATOM 2475 O O . GLU A 1 318 ? 1.899 -3.638 -0.081 1.00 68.44 318 GLU A O 1
ATOM 2480 N N . ARG A 1 319 ? 2.856 -1.635 -0.465 1.00 74.31 319 ARG A N 1
ATOM 2481 C CA . ARG A 1 319 ? 1.607 -0.913 -0.743 1.00 74.31 319 ARG A CA 1
ATOM 2482 C C . ARG A 1 319 ? 0.853 -1.492 -1.940 1.00 74.31 319 ARG A C 1
ATOM 2484 O O . ARG A 1 319 ? -0.346 -1.758 -1.835 1.00 74.31 319 ARG A O 1
ATOM 2491 N N . ARG A 1 320 ? 1.535 -1.699 -3.071 1.00 77.50 320 ARG A N 1
ATOM 2492 C CA . ARG A 1 320 ? 0.925 -2.255 -4.290 1.00 77.50 320 ARG A CA 1
ATOM 2493 C C . ARG A 1 320 ? 0.416 -3.674 -4.046 1.00 77.50 320 ARG A C 1
ATOM 2495 O O . ARG A 1 320 ? -0.724 -3.975 -4.390 1.00 77.50 320 ARG A O 1
ATOM 2502 N N . GLN A 1 321 ? 1.200 -4.513 -3.370 1.00 76.56 321 GLN A N 1
ATOM 2503 C CA . GLN A 1 321 ? 0.783 -5.866 -2.996 1.00 76.56 321 GLN A CA 1
ATOM 2504 C C . GLN A 1 321 ? -0.436 -5.858 -2.062 1.00 76.56 321 GLN A C 1
ATOM 2506 O O . GLN A 1 321 ? -1.366 -6.644 -2.256 1.00 76.56 321 GLN A O 1
ATOM 2511 N N . GLU A 1 322 ? -0.484 -4.952 -1.079 1.00 76.00 322 GLU A N 1
ATOM 2512 C CA . GLU A 1 322 ? -1.649 -4.807 -0.204 1.00 76.00 322 GLU A CA 1
ATOM 2513 C C . GLU A 1 322 ? -2.911 -4.416 -0.993 1.00 76.00 322 GLU A C 1
ATOM 2515 O O . GLU A 1 322 ? -3.979 -4.994 -0.768 1.00 76.00 322 GLU A O 1
ATOM 2520 N N . LEU A 1 323 ? -2.798 -3.473 -1.932 1.00 79.50 323 LEU A N 1
ATOM 2521 C CA . LEU A 1 323 ? -3.902 -3.047 -2.795 1.00 79.50 323 LEU A CA 1
ATOM 2522 C C . LEU A 1 323 ? -4.374 -4.162 -3.745 1.00 79.50 323 LEU A C 1
ATOM 2524 O O . LEU A 1 323 ? -5.580 -4.346 -3.902 1.00 79.50 323 LEU A O 1
ATOM 2528 N N . ILE A 1 324 ? -3.463 -4.952 -4.321 1.00 81.19 324 ILE A N 1
ATOM 2529 C CA . ILE A 1 324 ? -3.810 -6.109 -5.167 1.00 81.19 324 ILE A CA 1
ATOM 2530 C C . ILE A 1 324 ? -4.553 -7.173 -4.346 1.00 81.19 324 ILE A C 1
ATOM 2532 O O . ILE A 1 324 ? -5.602 -7.667 -4.761 1.00 81.19 324 ILE A O 1
ATOM 2536 N N . GLN A 1 325 ? -4.077 -7.487 -3.135 1.00 79.19 325 GLN A N 1
ATOM 2537 C CA . GLN A 1 325 ? -4.769 -8.421 -2.237 1.00 79.19 325 GLN A CA 1
ATOM 2538 C C . GLN A 1 325 ? -6.171 -7.930 -1.863 1.00 79.19 325 GLN A C 1
ATOM 2540 O O . GLN A 1 325 ? -7.105 -8.726 -1.772 1.00 79.19 325 GLN A O 1
ATOM 2545 N N . ARG A 1 326 ? -6.320 -6.624 -1.625 1.00 80.81 326 ARG A N 1
ATOM 2546 C CA . ARG A 1 326 ? -7.608 -5.969 -1.374 1.00 80.81 326 ARG A CA 1
ATOM 2547 C C . ARG A 1 326 ? -8.543 -6.131 -2.578 1.00 80.81 326 ARG A C 1
ATOM 2549 O O . ARG A 1 326 ? -9.652 -6.620 -2.397 1.00 80.81 326 ARG A O 1
ATOM 2556 N N . MET A 1 327 ? -8.074 -5.822 -3.785 1.00 81.62 327 MET A N 1
ATOM 2557 C CA . MET A 1 327 ? -8.833 -5.974 -5.032 1.00 81.62 327 MET A CA 1
ATOM 2558 C C . MET A 1 327 ? -9.329 -7.419 -5.238 1.00 81.62 327 MET A C 1
ATOM 2560 O O . MET A 1 327 ? -10.514 -7.635 -5.494 1.00 81.62 327 MET A O 1
ATOM 2564 N N . ASN A 1 328 ? -8.462 -8.417 -5.029 1.00 79.25 328 ASN A N 1
ATOM 2565 C CA . ASN A 1 328 ? -8.829 -9.834 -5.150 1.00 79.25 328 ASN A CA 1
ATOM 2566 C C . ASN A 1 328 ? -9.916 -10.251 -4.144 1.00 79.25 328 ASN A C 1
ATOM 2568 O O . ASN A 1 328 ? -10.894 -10.892 -4.528 1.00 79.25 328 ASN A O 1
ATOM 2572 N N . ARG A 1 329 ? -9.810 -9.819 -2.877 1.00 76.06 329 ARG A N 1
ATOM 2573 C CA . ARG A 1 329 ? -10.845 -10.083 -1.858 1.00 76.06 329 ARG A CA 1
ATOM 2574 C C . ARG A 1 329 ? -12.188 -9.447 -2.205 1.00 76.06 329 ARG A C 1
ATOM 2576 O O . ARG A 1 329 ? -13.229 -10.007 -1.866 1.00 76.06 329 ARG A O 1
ATOM 2583 N N . GLU A 1 330 ? -12.189 -8.282 -2.860 1.00 76.25 330 GLU A N 1
ATOM 2584 C CA . GLU A 1 330 ? -13.428 -7.639 -3.316 1.00 76.25 330 GLU A CA 1
ATOM 2585 C C . GLU A 1 330 ? -14.170 -8.531 -4.309 1.00 76.25 330 GLU A C 1
ATOM 2587 O O . GLU A 1 330 ? -15.376 -8.749 -4.177 1.00 76.25 330 GLU A O 1
ATOM 2592 N N . ALA A 1 331 ? -13.437 -9.071 -5.283 1.00 74.69 331 ALA A N 1
ATOM 2593 C CA . ALA A 1 331 ? -13.998 -9.946 -6.300 1.00 74.69 331 ALA A CA 1
ATOM 2594 C C . ALA A 1 331 ? -14.487 -11.279 -5.718 1.00 74.69 331 ALA A C 1
ATOM 2596 O O . ALA A 1 331 ? -15.543 -11.763 -6.121 1.00 74.69 331 ALA A O 1
ATOM 2597 N N . GLU A 1 332 ? -13.772 -11.858 -4.751 1.00 73.75 332 GLU A N 1
ATOM 2598 C CA . GLU A 1 332 ? -14.211 -13.068 -4.038 1.00 73.75 332 GLU A CA 1
ATOM 2599 C C . GLU A 1 332 ? -15.492 -12.830 -3.227 1.00 73.75 332 GLU A C 1
ATOM 2601 O O . GLU A 1 332 ? -16.409 -13.653 -3.260 1.00 73.75 332 GLU A O 1
ATOM 2606 N N . SER A 1 333 ? -15.580 -11.684 -2.541 1.00 68.75 333 SER A N 1
ATOM 2607 C CA . SER A 1 333 ? -16.768 -11.283 -1.778 1.00 68.75 333 SER A CA 1
ATOM 2608 C C . SER A 1 333 ? -18.000 -11.156 -2.679 1.00 68.75 333 SER A C 1
ATOM 2610 O O . SER A 1 333 ? -19.054 -11.707 -2.368 1.00 68.75 333 SER A O 1
ATOM 2612 N N . ARG A 1 334 ? -17.858 -10.524 -3.855 1.00 70.50 334 ARG A N 1
ATOM 2613 C CA . ARG A 1 334 ? -18.942 -10.415 -4.853 1.00 70.50 334 ARG A CA 1
ATOM 2614 C C . ARG A 1 334 ? -19.431 -11.759 -5.377 1.00 70.50 334 ARG A C 1
ATOM 2616 O O . ARG A 1 334 ? -20.597 -11.882 -5.728 1.00 70.50 334 ARG A O 1
ATOM 2623 N N . LYS A 1 335 ? -18.548 -12.756 -5.429 1.00 64.44 335 LYS A N 1
ATOM 2624 C CA . LYS A 1 335 ? -18.870 -14.121 -5.870 1.00 64.44 335 LYS A CA 1
ATOM 2625 C C . LYS A 1 335 ? -19.457 -14.988 -4.751 1.00 64.44 335 LYS A C 1
ATOM 2627 O O . LYS A 1 335 ? -19.735 -16.157 -4.990 1.00 64.44 335 LYS A O 1
ATOM 2632 N N . GLY A 1 336 ? -19.633 -14.445 -3.542 1.00 58.88 336 GLY A N 1
ATOM 2633 C CA . GLY A 1 336 ? -20.158 -15.178 -2.387 1.00 58.88 336 GLY A CA 1
ATOM 2634 C C . GLY A 1 336 ? -19.183 -16.203 -1.794 1.00 58.88 336 GLY A C 1
ATOM 2635 O O . GLY A 1 336 ? -19.601 -17.057 -1.022 1.00 58.88 336 GLY A O 1
ATOM 2636 N N . ILE A 1 337 ? -17.891 -16.136 -2.142 1.00 53.34 337 ILE A N 1
ATOM 2637 C CA . ILE A 1 337 ? -16.874 -17.142 -1.770 1.00 53.34 337 ILE A CA 1
ATOM 2638 C C . ILE A 1 337 ? -16.166 -16.781 -0.443 1.00 53.34 337 ILE A C 1
ATOM 2640 O O . ILE A 1 337 ? -15.453 -17.593 0.143 1.00 53.34 337 ILE A O 1
ATOM 2644 N N . ALA A 1 338 ? -16.363 -15.570 0.084 1.00 49.31 338 ALA A N 1
ATOM 2645 C CA . ALA A 1 338 ? -15.612 -15.083 1.240 1.00 49.31 338 ALA A CA 1
ATOM 2646 C C . ALA A 1 338 ? -16.104 -15.660 2.586 1.00 49.31 338 ALA A C 1
ATOM 2648 O O . ALA A 1 338 ? -17.062 -15.168 3.181 1.00 49.31 338 ALA A O 1
ATOM 2649 N N . THR A 1 339 ? -15.375 -16.628 3.147 1.00 48.06 339 THR A N 1
ATOM 2650 C CA . THR A 1 339 ? -15.479 -16.984 4.573 1.00 48.06 339 THR A CA 1
ATOM 2651 C C . THR A 1 339 ? -14.730 -15.953 5.424 1.00 48.06 339 THR A C 1
ATOM 2653 O O . THR A 1 339 ? -13.508 -15.824 5.312 1.00 48.06 339 THR A O 1
ATOM 2656 N N . LYS A 1 340 ? -15.422 -15.219 6.308 1.00 55.28 340 LYS A N 1
ATOM 2657 C CA . LYS A 1 340 ? -14.763 -14.382 7.331 1.00 55.28 340 LYS A CA 1
ATOM 2658 C C . LYS A 1 340 ? -13.929 -15.288 8.251 1.00 55.28 340 LYS A C 1
ATOM 2660 O O . LYS A 1 340 ? -14.487 -15.994 9.086 1.00 55.28 340 LYS A O 1
ATOM 2665 N N . LYS A 1 341 ? -12.596 -15.263 8.123 1.00 61.25 341 LYS A N 1
ATOM 2666 C CA . LYS A 1 341 ? -11.688 -15.939 9.067 1.00 61.25 341 LYS A CA 1
ATOM 2667 C C . LYS A 1 341 ? -11.881 -15.321 10.458 1.00 61.25 341 LYS A C 1
ATOM 2669 O O . LYS A 1 341 ? -11.580 -14.143 10.645 1.00 61.25 341 LYS A O 1
ATOM 2674 N N . GLN A 1 342 ? -12.392 -16.099 11.409 1.00 67.06 342 GLN A N 1
ATOM 2675 C CA . GLN A 1 342 ? -12.518 -15.667 12.801 1.00 67.06 342 GLN A CA 1
ATOM 2676 C C . GLN A 1 342 ? -11.129 -15.647 13.458 1.00 67.06 342 GLN A C 1
ATOM 2678 O O . GLN A 1 342 ? -10.387 -16.626 13.395 1.00 67.06 342 GLN A O 1
ATOM 2683 N N . LEU A 1 343 ? -10.756 -14.512 14.054 1.00 79.69 343 LEU A N 1
ATOM 2684 C CA . LEU A 1 343 ? -9.453 -14.301 14.692 1.00 79.69 343 LEU A CA 1
ATOM 2685 C C . LEU A 1 343 ? -9.524 -14.688 16.176 1.00 79.69 343 LEU A C 1
ATOM 2687 O O . LEU A 1 343 ? -9.728 -13.842 17.046 1.00 79.69 343 LEU A O 1
ATOM 2691 N N . GLN A 1 344 ? -9.405 -15.985 16.463 1.00 85.94 344 GLN A N 1
ATOM 2692 C CA . GLN A 1 344 ? -9.687 -16.554 17.789 1.00 85.94 344 GLN A CA 1
ATOM 2693 C C . GLN A 1 344 ? -8.490 -17.252 18.443 1.00 85.94 344 GLN A C 1
ATOM 2695 O O . GLN A 1 344 ? -8.665 -17.992 19.406 1.00 85.94 344 GLN A O 1
ATOM 2700 N N . ASN A 1 345 ? -7.262 -16.990 17.981 1.00 89.69 345 ASN A N 1
ATOM 2701 C CA . ASN A 1 345 ? -6.075 -17.681 18.501 1.00 89.69 345 ASN A CA 1
ATOM 2702 C C . ASN A 1 345 ? -5.874 -17.541 20.018 1.00 89.69 345 ASN A C 1
ATOM 2704 O O . ASN A 1 345 ? -5.312 -18.435 20.643 1.00 89.69 345 ASN A O 1
ATOM 2708 N N . HIS A 1 346 ? -6.395 -16.470 20.623 1.00 88.00 346 HIS A N 1
ATOM 2709 C CA . HIS A 1 346 ? -6.376 -16.260 22.071 1.00 88.00 346 HIS A CA 1
ATOM 2710 C C . HIS A 1 346 ? -7.079 -17.379 22.864 1.00 88.00 346 HIS A C 1
ATOM 2712 O O . HIS A 1 346 ? -6.738 -17.584 24.023 1.00 88.00 346 HIS A O 1
ATOM 2718 N N . LYS A 1 347 ? -8.011 -18.126 22.250 1.00 87.38 347 LYS A N 1
ATOM 2719 C CA . LYS A 1 347 ? -8.735 -19.248 22.878 1.00 87.38 347 LYS A CA 1
ATOM 2720 C C . LYS A 1 347 ? -7.904 -20.530 22.971 1.00 87.38 347 LYS A C 1
ATOM 2722 O O . LYS A 1 347 ? -8.293 -21.466 23.664 1.00 87.38 347 LYS A O 1
ATOM 2727 N N . HIS A 1 348 ? -6.773 -20.604 22.270 1.00 90.25 348 HIS A N 1
ATOM 2728 C CA . HIS A 1 348 ? -5.909 -21.778 22.270 1.00 90.25 348 HIS A CA 1
ATOM 2729 C C . HIS A 1 348 ? -4.750 -21.601 23.247 1.00 90.25 348 HIS A C 1
ATOM 2731 O O . HIS A 1 348 ? -4.062 -20.582 23.228 1.00 90.25 348 HIS A O 1
ATOM 2737 N N . LYS A 1 349 ? -4.474 -22.640 24.047 1.00 91.25 349 LYS A N 1
ATOM 2738 C CA . LYS A 1 349 ? -3.336 -22.667 24.980 1.00 91.25 349 LYS A CA 1
ATOM 2739 C C . LYS A 1 349 ? -1.987 -22.451 24.273 1.00 91.25 349 LYS A C 1
ATOM 2741 O O . LYS A 1 349 ? -1.091 -21.810 24.819 1.00 91.25 349 LYS A O 1
ATOM 2746 N N . LYS A 1 350 ? -1.869 -22.972 23.047 1.00 94.19 350 LYS A N 1
ATOM 2747 C CA . LYS A 1 350 ? -0.718 -22.836 22.151 1.00 94.19 350 LYS A CA 1
ATOM 2748 C C . LYS A 1 350 ? -1.196 -22.730 20.706 1.00 94.19 350 LYS A C 1
ATOM 2750 O O . LYS A 1 350 ? -2.115 -23.448 20.319 1.00 94.19 350 LYS A O 1
ATOM 2755 N N . PHE A 1 351 ? -0.562 -21.878 19.905 1.00 95.25 351 PHE A N 1
ATOM 2756 C CA . PHE A 1 351 ? -0.898 -21.720 18.489 1.00 95.25 351 PHE A CA 1
ATOM 2757 C C . PHE A 1 351 ? 0.318 -21.334 17.637 1.00 95.25 351 PHE A C 1
ATOM 2759 O O . PHE A 1 351 ? 1.334 -20.854 18.142 1.00 95.25 351 PHE A O 1
ATOM 2766 N N . VAL A 1 352 ? 0.212 -21.567 16.326 1.00 91.81 352 VAL A N 1
ATOM 2767 C CA . VAL A 1 352 ? 1.246 -21.246 15.335 1.00 91.81 352 VAL A CA 1
ATOM 2768 C C . VAL A 1 352 ? 0.631 -20.397 14.237 1.00 91.81 352 VAL A C 1
ATOM 2770 O O . VAL A 1 352 ? -0.438 -20.708 13.717 1.00 91.81 352 VAL A O 1
ATOM 2773 N N . VAL A 1 353 ? 1.334 -19.340 13.861 1.00 90.75 353 VAL A N 1
ATOM 2774 C CA . VAL A 1 353 ? 0.925 -18.388 12.825 1.00 90.75 353 VAL A CA 1
ATOM 2775 C C . VAL A 1 353 ? 2.030 -18.255 11.793 1.00 90.75 353 VAL A C 1
ATOM 2777 O O . VAL A 1 353 ? 3.212 -18.412 12.104 1.00 90.75 353 VAL A O 1
ATOM 2780 N N . ALA A 1 354 ? 1.644 -17.965 10.553 1.00 85.75 354 ALA A N 1
ATOM 2781 C CA . ALA A 1 354 ? 2.606 -17.589 9.530 1.00 85.75 354 ALA A CA 1
ATOM 2782 C C . ALA A 1 354 ? 3.301 -16.290 9.951 1.00 85.75 354 ALA A C 1
ATOM 2784 O O . ALA A 1 354 ? 2.636 -15.309 10.298 1.00 85.75 354 ALA A O 1
ATOM 2785 N N . ASP A 1 355 ? 4.627 -16.287 9.909 1.00 77.88 355 ASP A N 1
ATOM 2786 C CA . ASP A 1 355 ? 5.386 -15.070 10.119 1.00 77.88 355 ASP A CA 1
ATOM 2787 C C . ASP A 1 355 ? 5.223 -14.178 8.883 1.00 77.88 355 ASP A C 1
ATOM 2789 O O . ASP A 1 355 ? 5.493 -14.583 7.753 1.00 77.88 355 ASP A O 1
ATOM 2793 N N . LYS A 1 356 ? 4.710 -12.964 9.091 1.00 69.31 356 LYS A N 1
ATOM 2794 C CA . LYS A 1 356 ? 4.518 -11.982 8.014 1.00 69.31 356 LYS A CA 1
ATOM 2795 C C . LYS A 1 356 ? 5.739 -11.093 7.803 1.00 69.31 356 LYS A C 1
ATOM 2797 O O . LYS A 1 356 ? 5.761 -10.347 6.832 1.00 69.31 356 LYS A O 1
ATOM 2802 N N . ILE A 1 357 ? 6.716 -11.161 8.702 1.00 62.22 357 ILE A N 1
ATOM 2803 C CA . ILE A 1 357 ? 8.018 -10.503 8.590 1.00 62.22 357 ILE A CA 1
ATOM 2804 C C . ILE A 1 357 ? 8.962 -11.408 7.793 1.00 62.22 357 ILE A C 1
ATOM 2806 O O . ILE A 1 357 ? 9.629 -10.948 6.872 1.00 62.22 357 ILE A O 1
ATOM 2810 N N . VAL A 1 358 ? 8.977 -12.708 8.101 1.00 68.31 358 VAL A N 1
ATOM 2811 C CA . VAL A 1 358 ? 9.773 -13.709 7.377 1.00 68.31 358 VAL A CA 1
ATOM 2812 C C . VAL A 1 358 ? 8.869 -14.486 6.424 1.00 68.31 358 VAL A C 1
ATOM 2814 O O . VAL A 1 358 ? 8.176 -15.410 6.841 1.00 68.31 358 VAL A O 1
ATOM 2817 N N . GLN A 1 359 ? 8.875 -14.134 5.135 1.00 72.06 359 GLN A N 1
ATOM 2818 C CA . GLN A 1 359 ? 8.031 -14.781 4.124 1.00 72.06 359 GLN A CA 1
ATOM 2819 C C . GLN A 1 359 ? 8.258 -16.301 4.087 1.00 72.06 359 GLN A C 1
ATOM 2821 O O . GLN A 1 359 ? 9.349 -16.756 3.768 1.00 72.06 359 GLN A O 1
ATOM 2826 N N . GLY A 1 360 ? 7.221 -17.086 4.402 1.00 75.19 360 GLY A N 1
ATOM 2827 C CA . GLY A 1 360 ? 7.291 -18.554 4.494 1.00 75.19 360 GLY A CA 1
ATOM 2828 C C . GLY A 1 360 ? 7.709 -19.091 5.871 1.00 75.19 360 GLY A C 1
ATOM 2829 O O . GLY A 1 360 ? 7.690 -20.301 6.084 1.00 75.19 360 GLY A O 1
ATOM 2830 N N . GLY A 1 361 ? 8.051 -18.209 6.812 1.00 86.38 361 GLY A N 1
ATOM 2831 C CA . GLY A 1 361 ? 8.350 -18.545 8.198 1.00 86.38 361 GLY A CA 1
ATOM 2832 C C . GLY A 1 361 ? 7.097 -18.757 9.051 1.00 86.38 361 GLY A C 1
ATOM 2833 O O . GLY A 1 361 ? 5.967 -18.475 8.640 1.00 86.38 361 GLY A O 1
ATOM 2834 N N . LYS A 1 362 ? 7.294 -19.264 10.270 1.00 91.19 362 LYS A N 1
ATOM 2835 C CA . LYS A 1 362 ? 6.230 -19.493 11.259 1.00 91.19 362 LYS A CA 1
ATOM 2836 C C . LYS A 1 362 ? 6.680 -19.074 12.653 1.00 91.19 362 LYS A C 1
ATOM 2838 O O . LYS A 1 362 ? 7.808 -19.352 13.047 1.00 91.19 362 LYS A O 1
ATOM 2843 N N . ALA A 1 363 ? 5.770 -18.497 13.426 1.00 92.25 363 ALA A N 1
ATOM 2844 C CA . ALA A 1 363 ? 5.983 -18.155 14.827 1.00 92.25 363 ALA A CA 1
ATOM 2845 C C . ALA A 1 363 ? 5.038 -18.968 15.721 1.00 92.25 363 ALA A C 1
ATOM 2847 O O . ALA A 1 363 ? 3.858 -19.123 15.401 1.00 92.25 363 ALA A O 1
ATOM 2848 N N . SER A 1 364 ? 5.561 -19.491 16.831 1.00 94.00 364 SER A N 1
ATOM 2849 C CA . SER A 1 364 ? 4.786 -20.247 17.826 1.00 94.00 364 SER A CA 1
ATOM 2850 C C . SER A 1 364 ? 4.578 -19.420 19.086 1.00 94.00 364 SER A C 1
ATOM 2852 O O . SER A 1 364 ? 5.524 -18.790 19.563 1.00 94.00 364 SER A O 1
ATOM 2854 N N . TYR A 1 365 ? 3.367 -19.466 19.634 1.00 95.38 365 TYR A N 1
ATOM 2855 C CA . TYR A 1 365 ? 2.969 -18.736 20.835 1.00 95.38 365 TYR A CA 1
ATOM 2856 C C . TYR A 1 365 ? 2.319 -19.670 21.846 1.00 95.38 365 TYR A C 1
ATOM 2858 O O . TYR A 1 365 ? 1.605 -20.599 21.467 1.00 95.38 365 TYR A O 1
ATOM 2866 N N . GLU A 1 366 ? 2.562 -19.415 23.126 1.00 95.69 366 GLU A N 1
ATOM 2867 C CA . GLU A 1 366 ? 2.058 -20.217 24.236 1.00 95.69 366 GLU A CA 1
ATOM 2868 C C . GLU A 1 366 ? 1.716 -19.324 25.430 1.00 95.69 366 GLU A C 1
ATOM 2870 O O . GLU A 1 366 ? 2.414 -18.346 25.701 1.00 95.69 366 GLU A O 1
ATOM 2875 N N . TRP A 1 367 ? 0.632 -19.652 26.131 1.00 94.44 367 TRP A N 1
ATOM 2876 C CA . TRP A 1 367 ? 0.264 -18.983 27.375 1.00 94.44 367 TRP A CA 1
ATOM 2877 C C . TRP A 1 367 ? 1.059 -19.562 28.544 1.00 94.44 367 TRP A C 1
ATOM 2879 O O . TRP A 1 367 ? 0.936 -20.747 28.862 1.00 94.44 367 TRP A O 1
ATOM 2889 N N . TRP A 1 368 ? 1.877 -18.736 29.182 1.00 93.94 368 TRP A N 1
ATOM 2890 C CA . TRP A 1 368 ? 2.740 -19.115 30.299 1.00 93.94 368 TRP A CA 1
ATOM 2891 C C . TRP A 1 368 ? 2.168 -18.632 31.621 1.00 93.94 368 TRP A C 1
ATOM 2893 O O . TRP A 1 368 ? 1.594 -17.546 31.687 1.00 93.94 368 TRP A O 1
ATOM 2903 N N . THR A 1 369 ? 2.353 -19.414 32.682 1.00 90.88 369 THR A N 1
ATOM 2904 C CA . THR A 1 369 ? 2.025 -18.961 34.036 1.00 90.88 369 THR A CA 1
ATOM 2905 C C . THR A 1 369 ? 2.950 -17.824 34.459 1.00 90.88 369 THR A C 1
ATOM 2907 O O . THR A 1 369 ? 4.044 -17.640 33.916 1.00 90.88 369 THR A O 1
ATOM 2910 N N . GLU A 1 370 ? 2.525 -17.064 35.463 1.00 82.25 370 GLU A N 1
ATOM 2911 C CA . GLU A 1 370 ? 3.323 -15.973 36.020 1.00 82.25 370 GLU A CA 1
ATOM 2912 C C . GLU A 1 370 ? 4.721 -16.440 36.481 1.00 82.25 370 GLU A C 1
ATOM 2914 O O . GLU A 1 370 ? 5.718 -15.770 36.212 1.00 82.25 370 GLU A O 1
ATOM 2919 N N . ASP A 1 371 ? 4.823 -17.632 37.077 1.00 83.38 371 ASP A N 1
ATOM 2920 C CA . ASP A 1 371 ? 6.099 -18.210 37.523 1.00 83.38 371 ASP A CA 1
ATOM 2921 C C . ASP A 1 371 ? 7.036 -18.556 36.358 1.00 83.38 371 ASP A C 1
ATOM 2923 O O . ASP A 1 371 ? 8.243 -18.306 36.431 1.00 83.38 371 ASP A O 1
ATOM 2927 N N . GLN A 1 372 ? 6.494 -19.102 35.261 1.00 86.62 372 GLN A N 1
ATOM 2928 C CA . GLN A 1 372 ? 7.266 -19.383 34.046 1.00 86.62 372 GLN A CA 1
ATOM 2929 C C . GLN A 1 372 ? 7.810 -18.084 33.443 1.00 86.62 372 GLN A C 1
ATOM 2931 O O . GLN A 1 372 ? 8.997 -17.989 33.136 1.00 86.62 372 GLN A O 1
ATOM 2936 N N . ALA A 1 373 ? 6.961 -17.058 33.339 1.00 82.25 373 ALA A N 1
ATOM 2937 C CA . ALA A 1 373 ? 7.350 -15.764 32.791 1.00 82.25 373 ALA A CA 1
ATOM 2938 C C . ALA A 1 373 ? 8.422 -15.056 33.640 1.00 82.25 373 ALA A C 1
ATOM 2940 O O . ALA A 1 373 ? 9.393 -14.526 33.091 1.00 82.25 373 ALA A O 1
ATOM 2941 N N . LYS A 1 374 ? 8.289 -15.096 34.974 1.00 78.81 374 LYS A N 1
ATOM 2942 C CA . LYS A 1 374 ? 9.270 -14.527 35.914 1.00 78.81 374 LYS A CA 1
ATOM 2943 C C . LYS A 1 374 ? 10.619 -15.242 35.850 1.00 78.81 374 LYS A C 1
ATOM 2945 O O . LYS A 1 374 ? 11.658 -14.584 35.879 1.00 78.81 374 LYS A O 1
ATOM 2950 N N . LYS A 1 375 ? 10.625 -16.576 35.727 1.00 82.00 375 LYS A N 1
ATOM 2951 C CA . LYS A 1 375 ? 11.858 -17.378 35.651 1.00 82.00 375 LYS A CA 1
ATOM 2952 C C . LYS A 1 375 ? 12.725 -17.003 34.447 1.00 82.00 375 LYS A C 1
ATOM 2954 O O . LYS A 1 375 ? 13.941 -16.882 34.592 1.00 82.00 375 LYS A O 1
ATOM 2959 N N . ASP A 1 376 ? 12.106 -16.776 33.292 1.00 81.38 376 ASP A N 1
ATOM 2960 C CA . ASP A 1 376 ? 12.792 -16.356 32.063 1.00 81.38 376 ASP A CA 1
ATOM 2961 C C . ASP A 1 376 ? 13.077 -14.844 32.006 1.00 81.38 376 ASP A C 1
ATOM 2963 O O . ASP A 1 376 ? 13.568 -14.343 30.993 1.00 81.38 376 ASP A O 1
ATOM 2967 N N . LYS A 1 377 ? 12.812 -14.111 33.103 1.00 75.94 377 LYS A N 1
ATOM 2968 C CA . LYS A 1 377 ? 12.986 -12.653 33.209 1.00 75.94 377 LYS A CA 1
ATOM 2969 C C . LYS A 1 377 ? 12.315 -11.916 32.048 1.00 75.94 377 LYS A C 1
ATOM 2971 O O . LYS A 1 377 ? 12.868 -10.956 31.504 1.00 75.94 377 LYS A O 1
ATOM 2976 N N . LEU A 1 378 ? 11.130 -12.385 31.645 1.00 73.50 378 LEU A N 1
ATOM 2977 C CA . LEU A 1 378 ? 10.293 -11.635 30.719 1.00 73.50 378 LEU A CA 1
ATOM 2978 C C . LEU A 1 378 ? 9.965 -10.279 31.359 1.00 73.50 378 LEU A C 1
ATOM 2980 O O . LEU A 1 378 ? 9.825 -10.189 32.575 1.00 73.50 378 LEU A O 1
ATOM 2984 N N . LEU A 1 379 ? 9.919 -9.234 30.528 1.00 66.00 379 LEU A N 1
ATOM 2985 C CA . LEU A 1 379 ? 9.779 -7.825 30.919 1.00 66.00 379 LEU A CA 1
ATOM 2986 C C . LEU A 1 379 ? 8.869 -7.615 32.141 1.00 66.00 379 LEU A C 1
ATOM 2988 O O . LEU A 1 379 ? 7.676 -7.908 32.080 1.00 66.00 379 LEU A O 1
ATOM 2992 N N . ASP A 1 380 ? 9.435 -7.051 33.208 1.00 68.88 380 ASP A N 1
ATOM 2993 C CA . ASP A 1 380 ? 8.694 -6.643 34.399 1.00 68.88 380 ASP A CA 1
ATOM 2994 C C . ASP A 1 380 ? 8.064 -5.271 34.161 1.00 68.88 380 ASP A C 1
ATOM 2996 O O . ASP A 1 380 ? 8.745 -4.246 34.179 1.00 68.88 380 ASP A O 1
ATOM 3000 N N . PHE A 1 381 ? 6.764 -5.264 33.870 1.00 67.12 381 PHE A N 1
ATOM 3001 C CA . PHE A 1 381 ? 6.051 -4.038 33.531 1.00 67.12 381 PHE A CA 1
ATOM 3002 C C . PHE A 1 381 ? 5.927 -3.072 34.710 1.00 67.12 381 PHE A C 1
ATOM 3004 O O . PHE A 1 381 ? 5.937 -1.862 34.500 1.00 67.12 381 PHE A O 1
ATOM 3011 N N . ASP A 1 382 ? 5.794 -3.587 35.932 1.00 68.25 382 ASP A N 1
ATOM 3012 C CA . ASP A 1 382 ? 5.456 -2.767 37.101 1.00 68.25 382 ASP A CA 1
ATOM 3013 C C . ASP A 1 382 ? 6.638 -1.889 37.543 1.00 68.25 382 ASP A C 1
ATOM 3015 O O . ASP A 1 382 ? 6.461 -0.904 38.255 1.00 68.25 382 ASP A O 1
ATOM 3019 N N . ASN A 1 383 ? 7.834 -2.199 37.036 1.00 77.69 383 ASN A N 1
ATOM 3020 C CA . ASN A 1 383 ? 9.068 -1.454 37.254 1.00 77.69 383 ASN A CA 1
ATOM 3021 C C . ASN A 1 383 ? 9.508 -0.617 36.034 1.00 77.69 383 ASN A C 1
ATOM 3023 O O . ASN A 1 383 ? 10.653 -0.163 35.978 1.00 77.69 383 ASN A O 1
ATOM 3027 N N . LEU A 1 384 ? 8.631 -0.402 35.044 1.00 83.81 384 LEU A N 1
ATOM 3028 C CA . LEU A 1 384 ? 8.937 0.437 33.882 1.00 83.81 384 LEU A CA 1
ATOM 3029 C C . LEU A 1 384 ? 8.678 1.917 34.159 1.00 83.81 384 LEU A C 1
ATOM 3031 O O . LEU A 1 384 ? 7.662 2.297 34.739 1.00 83.81 384 LEU A O 1
ATOM 3035 N N . ALA A 1 385 ? 9.568 2.772 33.656 1.00 86.88 385 ALA A N 1
ATOM 3036 C CA . ALA A 1 385 ? 9.324 4.207 33.640 1.00 86.88 385 ALA A CA 1
ATOM 3037 C C . ALA A 1 385 ? 8.113 4.531 32.741 1.00 86.88 385 ALA A C 1
ATOM 3039 O O . ALA A 1 385 ? 7.914 3.863 31.718 1.00 86.88 385 ALA A O 1
ATOM 3040 N N . PRO A 1 386 ? 7.313 5.561 33.070 1.00 87.56 386 PRO A N 1
ATOM 3041 C CA . PRO A 1 386 ? 6.258 6.025 32.180 1.00 87.56 386 PRO A CA 1
ATOM 3042 C C . PRO A 1 386 ? 6.866 6.535 30.872 1.00 87.56 386 PRO A C 1
ATOM 3044 O O . PRO A 1 386 ? 7.914 7.186 30.872 1.00 87.56 386 PRO A O 1
ATOM 3047 N N . ALA A 1 387 ? 6.202 6.260 29.750 1.00 85.19 387 ALA A N 1
ATOM 3048 C CA . ALA A 1 387 ? 6.687 6.724 28.462 1.00 85.19 387 ALA A CA 1
ATOM 3049 C C . ALA A 1 387 ? 6.757 8.254 28.396 1.00 85.19 387 ALA A C 1
ATOM 3051 O O . ALA A 1 387 ? 5.781 8.929 28.746 1.00 85.19 387 ALA A O 1
ATOM 3052 N N . PRO A 1 388 ? 7.882 8.815 27.912 1.00 82.88 388 PRO A N 1
ATOM 3053 C CA . PRO A 1 388 ? 7.960 10.239 27.662 1.00 82.88 388 PRO A CA 1
ATOM 3054 C C . PRO A 1 388 ? 6.940 10.624 26.586 1.00 82.88 388 PRO A C 1
ATOM 3056 O O . PRO A 1 388 ? 6.484 9.790 25.786 1.00 82.88 388 PRO A O 1
ATOM 3059 N N . LYS A 1 389 ? 6.599 11.916 26.551 1.00 75.25 389 LYS A N 1
ATOM 3060 C CA . LYS A 1 389 ? 5.880 12.475 25.404 1.00 75.25 389 LYS A CA 1
ATOM 3061 C C . LYS A 1 389 ? 6.682 12.171 24.140 1.00 75.25 389 LYS A C 1
ATOM 3063 O O . LYS A 1 389 ? 7.909 12.220 24.167 1.00 75.25 389 LYS A O 1
ATOM 3068 N N . ASP A 1 390 ? 5.982 11.812 23.068 1.00 73.06 390 ASP A N 1
ATOM 3069 C CA . ASP A 1 390 ? 6.620 11.660 21.766 1.00 73.06 390 ASP A CA 1
ATOM 3070 C C . ASP A 1 390 ? 7.339 12.956 21.380 1.00 73.06 390 ASP A C 1
ATOM 3072 O O . ASP A 1 390 ? 6.882 14.053 21.721 1.00 73.06 390 ASP A O 1
ATOM 3076 N N . ASP A 1 391 ? 8.467 12.813 20.682 1.00 72.06 391 ASP A N 1
ATOM 3077 C CA . ASP A 1 391 ? 9.142 13.964 20.091 1.00 72.06 391 ASP A CA 1
ATOM 3078 C C . ASP A 1 391 ? 8.149 14.687 19.169 1.00 72.06 391 ASP A C 1
ATOM 3080 O O . ASP A 1 391 ? 7.433 14.013 18.415 1.00 72.06 391 ASP A O 1
ATOM 3084 N N . PRO A 1 392 ? 8.087 16.028 19.223 1.00 71.06 392 PRO A N 1
ATOM 3085 C CA . PRO A 1 392 ? 7.165 16.784 18.393 1.00 71.06 392 PRO A CA 1
ATOM 3086 C C . PRO A 1 392 ? 7.421 16.483 16.916 1.00 71.06 392 PRO A C 1
ATOM 3088 O O . PRO A 1 392 ? 8.563 16.328 16.475 1.00 71.06 392 PRO A O 1
ATOM 3091 N N . MET A 1 393 ? 6.342 16.406 16.147 1.00 75.44 393 MET A N 1
ATOM 3092 C CA . MET A 1 393 ? 6.402 16.273 14.705 1.00 75.44 393 MET A CA 1
ATOM 3093 C C . MET A 1 393 ? 7.123 17.485 14.127 1.00 75.44 393 MET A C 1
ATOM 3095 O O . MET A 1 393 ? 6.819 18.633 14.462 1.00 75.44 393 MET A O 1
ATOM 3099 N N . ASP A 1 394 ? 8.063 17.229 13.223 1.00 75.88 394 ASP A N 1
ATOM 3100 C CA . ASP A 1 394 ? 8.745 18.291 12.504 1.00 75.88 394 ASP A CA 1
ATOM 3101 C C . ASP A 1 394 ? 7.733 19.039 11.621 1.00 75.88 394 ASP A C 1
ATOM 3103 O O . ASP A 1 394 ? 7.260 18.543 10.593 1.00 75.88 394 ASP A O 1
ATOM 3107 N N . LEU A 1 395 ? 7.387 20.257 12.042 1.00 82.81 395 LEU A N 1
ATOM 3108 C CA . LEU A 1 395 ? 6.437 21.109 11.335 1.00 82.81 395 LEU A CA 1
ATOM 3109 C C . LEU A 1 395 ? 6.947 21.519 9.949 1.00 82.81 395 LEU A C 1
ATOM 3111 O O . LEU A 1 395 ? 6.130 21.755 9.059 1.00 82.81 395 LEU A O 1
ATOM 3115 N N . ALA A 1 396 ? 8.264 21.608 9.736 1.00 78.25 396 ALA A N 1
ATOM 3116 C CA . ALA A 1 396 ? 8.828 21.900 8.422 1.00 78.25 396 ALA A CA 1
ATOM 3117 C C . ALA A 1 396 ? 8.635 20.706 7.480 1.00 78.25 396 ALA A C 1
ATOM 3119 O O . ALA A 1 396 ? 8.177 20.886 6.348 1.00 78.25 396 ALA A O 1
ATOM 3120 N N . MET A 1 397 ? 8.884 19.489 7.972 1.00 75.25 397 MET A N 1
ATOM 3121 C CA . MET A 1 397 ? 8.622 18.261 7.221 1.00 75.25 397 MET A CA 1
ATOM 3122 C C . MET A 1 397 ? 7.127 18.095 6.918 1.00 75.25 397 MET A C 1
ATOM 3124 O O . MET A 1 397 ? 6.765 17.793 5.781 1.00 75.25 397 MET A O 1
ATOM 3128 N N . LEU A 1 398 ? 6.246 18.379 7.886 1.00 82.25 398 LEU A N 1
ATOM 3129 C CA . LEU A 1 398 ? 4.796 18.347 7.678 1.00 82.25 398 LEU A CA 1
ATOM 3130 C C . LEU A 1 398 ? 4.348 19.372 6.625 1.00 82.25 398 LEU A C 1
ATOM 3132 O O . LEU A 1 398 ? 3.553 19.036 5.750 1.00 82.25 398 LEU A O 1
ATOM 3136 N N . ARG A 1 399 ? 4.866 20.608 6.661 1.00 85.69 399 ARG A N 1
ATOM 3137 C CA . ARG A 1 399 ? 4.570 21.630 5.637 1.00 85.69 399 ARG A CA 1
ATOM 3138 C C . ARG A 1 399 ? 5.006 21.182 4.249 1.00 85.69 399 ARG A C 1
ATOM 3140 O O . ARG A 1 399 ? 4.220 21.302 3.314 1.00 85.69 399 ARG A O 1
ATOM 3147 N N . LYS A 1 400 ? 6.228 20.655 4.129 1.00 82.25 400 LYS A N 1
ATOM 3148 C CA . LYS A 1 400 ? 6.751 20.118 2.868 1.00 82.25 400 LYS A CA 1
ATOM 3149 C C . LYS A 1 400 ? 5.849 18.999 2.344 1.00 82.25 400 LYS A C 1
ATOM 3151 O O . LYS A 1 400 ? 5.433 19.055 1.193 1.00 82.25 400 LYS A O 1
ATOM 3156 N N . HIS A 1 401 ? 5.464 18.065 3.211 1.00 81.12 401 HIS A N 1
ATOM 3157 C CA . HIS A 1 401 ? 4.582 16.959 2.854 1.00 81.12 401 HIS A CA 1
ATOM 3158 C C . HIS A 1 401 ? 3.203 17.440 2.369 1.00 81.12 401 HIS A C 1
ATOM 3160 O O . HIS A 1 401 ? 2.708 16.981 1.346 1.00 81.12 401 HIS A O 1
ATOM 3166 N N . LEU A 1 402 ? 2.591 18.419 3.045 1.00 86.62 402 LEU A N 1
ATOM 3167 C CA . LEU A 1 402 ? 1.330 19.019 2.592 1.00 86.62 402 LEU A CA 1
ATOM 3168 C C . LEU A 1 402 ? 1.468 19.651 1.194 1.00 86.62 402 LEU A C 1
ATOM 3170 O O . LEU A 1 402 ? 0.625 19.407 0.331 1.00 86.62 402 LEU A O 1
ATOM 3174 N N . MET A 1 403 ? 2.548 20.400 0.943 1.00 86.00 403 MET A N 1
ATOM 3175 C CA . MET A 1 403 ? 2.805 21.024 -0.362 1.00 86.00 403 MET A CA 1
ATOM 3176 C C . MET A 1 403 ? 3.022 19.994 -1.478 1.00 86.00 403 MET A C 1
ATOM 3178 O O . MET A 1 403 ? 2.475 20.156 -2.566 1.00 86.00 403 MET A O 1
ATOM 3182 N N . GLU A 1 404 ? 3.764 18.914 -1.211 1.00 83.12 404 GLU A N 1
ATOM 3183 C CA . GLU A 1 404 ? 3.965 17.796 -2.151 1.00 83.12 404 GLU A CA 1
ATOM 3184 C C . GLU A 1 404 ? 2.646 17.130 -2.573 1.00 83.12 404 GLU A C 1
ATOM 3186 O O . GLU A 1 404 ? 2.554 16.552 -3.660 1.00 83.12 404 GLU A O 1
ATOM 3191 N N . HIS A 1 405 ? 1.622 17.257 -1.728 1.00 85.62 405 HIS A N 1
ATOM 3192 C CA . HIS A 1 405 ? 0.264 16.767 -1.935 1.00 85.62 405 HIS A CA 1
ATOM 3193 C C . HIS A 1 405 ? -0.735 17.869 -2.328 1.00 85.62 405 HIS A C 1
ATOM 3195 O O . HIS A 1 405 ? -1.944 17.688 -2.194 1.00 85.62 405 HIS A O 1
ATOM 3201 N N . ASN A 1 406 ? -0.242 18.997 -2.857 1.00 87.62 406 ASN A N 1
ATOM 3202 C CA . ASN A 1 406 ? -1.034 20.130 -3.352 1.00 87.62 406 ASN A CA 1
ATOM 3203 C C . ASN A 1 406 ? -1.938 20.793 -2.292 1.00 87.62 406 ASN A C 1
ATOM 3205 O O . ASN A 1 406 ? -2.949 21.414 -2.627 1.00 87.62 406 ASN A O 1
ATOM 3209 N N . ILE A 1 407 ? -1.579 20.691 -1.011 1.00 89.38 407 ILE A N 1
ATOM 3210 C CA . ILE A 1 407 ? -2.276 21.351 0.095 1.00 89.38 407 ILE A CA 1
ATOM 3211 C C . ILE A 1 407 ? -1.467 22.575 0.513 1.00 89.38 407 ILE A C 1
ATOM 3213 O O . ILE A 1 407 ? -0.324 22.455 0.941 1.00 89.38 407 ILE A O 1
ATOM 3217 N N . ASP A 1 408 ? -2.084 23.752 0.425 1.00 89.12 408 ASP A N 1
ATOM 3218 C CA . ASP A 1 408 ? -1.475 25.033 0.789 1.00 89.12 408 ASP A CA 1
ATOM 3219 C C . ASP A 1 408 ? -1.453 25.237 2.320 1.00 89.12 408 ASP A C 1
ATOM 3221 O O . ASP A 1 408 ? -2.506 25.504 2.917 1.00 89.12 408 ASP A O 1
ATOM 3225 N N . PRO A 1 409 ? -0.277 25.167 2.982 1.00 89.44 409 PRO A N 1
ATOM 3226 C CA . PRO A 1 409 ? -0.191 25.288 4.433 1.00 89.44 409 PRO A CA 1
ATOM 3227 C C . PRO A 1 409 ? -0.471 26.707 4.945 1.00 89.44 409 PRO A C 1
ATOM 3229 O O . PRO A 1 409 ? -0.731 26.877 6.134 1.00 89.44 409 PRO A O 1
ATOM 3232 N N . THR A 1 410 ? -0.449 27.731 4.082 1.00 87.94 410 THR A N 1
ATOM 3233 C CA . THR A 1 410 ? -0.688 29.130 4.487 1.00 87.94 410 THR A CA 1
ATOM 3234 C C . THR A 1 410 ? -2.136 29.388 4.903 1.00 87.94 410 THR A C 1
ATOM 3236 O O . THR A 1 410 ? -2.422 30.354 5.606 1.00 87.94 410 THR A O 1
ATOM 3239 N N . LYS A 1 411 ? -3.057 28.491 4.530 1.00 87.94 411 LYS A N 1
ATOM 3240 C CA . LYS A 1 411 ? -4.478 28.560 4.901 1.00 87.94 411 LYS A CA 1
ATOM 3241 C C . LYS A 1 411 ? -4.757 28.083 6.331 1.00 87.94 411 LYS A C 1
ATOM 3243 O O . LYS A 1 411 ? -5.869 28.263 6.830 1.00 87.94 411 LYS A O 1
ATOM 3248 N N . PHE A 1 412 ? -3.784 27.459 6.995 1.00 90.56 412 PHE A N 1
ATOM 3249 C CA . PHE A 1 412 ? -3.928 26.963 8.363 1.00 90.56 412 PHE A CA 1
ATOM 3250 C C . PHE A 1 412 ? -3.843 28.119 9.364 1.00 90.56 412 PHE A C 1
ATOM 3252 O O . PHE A 1 412 ? -3.031 29.026 9.215 1.00 90.56 412 PHE A O 1
ATOM 3259 N N . GLY A 1 413 ? -4.687 28.090 10.399 1.00 86.69 413 GLY A N 1
ATOM 3260 C CA . GLY A 1 413 ? -4.759 29.152 11.411 1.00 86.69 413 GLY A CA 1
ATOM 3261 C C . GLY A 1 413 ? -5.416 30.459 10.942 1.00 86.69 413 GLY A C 1
ATOM 3262 O O . GLY A 1 413 ? -5.457 31.423 11.702 1.00 86.69 413 GLY A O 1
ATOM 3263 N N . VAL A 1 414 ? -5.951 30.506 9.716 1.00 84.88 414 VAL A N 1
ATOM 3264 C CA . VAL A 1 414 ? -6.648 31.679 9.169 1.00 84.88 414 VAL A CA 1
ATOM 3265 C C . VAL A 1 414 ? -8.152 31.599 9.464 1.00 84.88 414 VAL A C 1
ATOM 3267 O O . VAL A 1 414 ? -8.828 30.619 9.144 1.00 84.88 414 VAL A O 1
ATOM 3270 N N . GLY A 1 415 ? -8.716 32.654 10.058 1.00 86.69 415 GLY A N 1
ATOM 3271 C CA . GLY A 1 415 ? -10.147 32.731 10.369 1.00 86.69 415 GLY A CA 1
ATOM 3272 C C . GLY A 1 415 ? -10.581 31.702 11.422 1.00 86.69 415 GLY A C 1
ATOM 3273 O O . GLY A 1 415 ? -10.131 31.752 12.561 1.00 86.69 415 GLY A O 1
ATOM 3274 N N . LYS A 1 416 ? -11.489 30.785 11.055 1.00 84.69 416 LYS A N 1
ATOM 3275 C CA . LYS A 1 416 ? -11.957 29.685 11.930 1.00 84.69 416 LYS A CA 1
ATOM 3276 C C . LYS A 1 416 ? -11.155 28.385 11.755 1.00 84.69 416 LYS A C 1
ATOM 3278 O O . LYS A 1 416 ? -11.460 27.397 12.424 1.00 84.69 416 LYS A O 1
ATOM 3283 N N . ALA A 1 417 ? -10.182 28.362 10.841 1.00 87.88 417 ALA A N 1
ATOM 3284 C CA . ALA A 1 417 ? -9.350 27.191 10.602 1.00 87.88 417 ALA A CA 1
ATOM 3285 C C . ALA A 1 417 ? -8.403 26.942 11.781 1.00 87.88 417 ALA A C 1
ATOM 3287 O O . ALA A 1 417 ? -7.866 27.869 12.385 1.00 87.88 417 ALA A O 1
ATOM 3288 N N . LYS A 1 418 ? -8.166 25.668 12.085 1.00 91.50 418 LYS A N 1
ATOM 3289 C CA . LYS A 1 418 ? -7.171 25.256 13.072 1.00 91.50 418 LYS A CA 1
ATOM 3290 C C . LYS A 1 418 ? -5.755 25.496 12.538 1.00 91.50 418 LYS A C 1
ATOM 3292 O O . LYS A 1 418 ? -5.516 25.433 11.331 1.00 91.50 418 LYS A O 1
ATOM 3297 N N . GLY A 1 419 ? -4.820 25.759 13.451 1.00 91.56 419 GLY A N 1
ATOM 3298 C CA . GLY A 1 419 ? -3.393 25.879 13.138 1.00 91.56 419 GLY A CA 1
ATOM 3299 C C . GLY A 1 419 ? -2.767 24.541 12.737 1.00 91.56 419 GLY A C 1
ATOM 3300 O O . GLY A 1 419 ? -3.296 23.470 13.054 1.00 91.56 419 GLY A O 1
ATOM 3301 N N . ILE A 1 420 ? -1.622 24.597 12.059 1.00 89.81 420 ILE A N 1
ATOM 3302 C CA . ILE A 1 420 ? -0.885 23.399 11.633 1.00 89.81 420 ILE A CA 1
ATOM 3303 C C . ILE A 1 420 ? -0.354 22.600 12.833 1.00 89.81 420 ILE A C 1
ATOM 3305 O O . ILE A 1 420 ? -0.326 21.375 12.794 1.00 89.81 420 ILE A O 1
ATOM 3309 N N . GLU A 1 421 ? -0.051 23.274 13.940 1.00 90.12 421 GLU A N 1
ATOM 3310 C CA . GLU A 1 421 ? 0.366 22.683 15.213 1.00 90.12 421 GLU A CA 1
ATOM 3311 C C . GLU A 1 421 ? -0.736 21.792 15.800 1.00 90.12 421 GLU A C 1
ATOM 3313 O O . GLU A 1 421 ? -0.469 20.773 16.433 1.00 90.12 421 GLU A O 1
ATOM 3318 N N . GLN A 1 422 ? -2.004 22.148 15.565 1.00 90.25 422 GLN A N 1
ATOM 3319 C CA . GLN A 1 422 ? -3.133 21.330 16.000 1.00 90.25 422 GLN A CA 1
ATOM 3320 C C . GLN A 1 422 ? -3.309 20.096 15.114 1.00 90.25 422 GLN A C 1
ATOM 3322 O O . GLN A 1 422 ? -3.651 19.039 15.638 1.00 90.25 422 GLN A O 1
ATOM 3327 N N . LEU A 1 423 ? -3.056 20.205 13.802 1.00 89.25 423 LEU A N 1
ATOM 3328 C CA . LEU A 1 423 ? -3.020 19.034 12.923 1.00 89.25 423 LEU A CA 1
ATOM 3329 C C . LEU A 1 423 ? -1.893 18.086 13.346 1.00 89.25 423 LEU A C 1
ATOM 3331 O O . LEU A 1 423 ? -2.154 16.904 13.544 1.00 89.25 423 LEU A O 1
ATOM 3335 N N . ALA A 1 424 ? -0.681 18.615 13.539 1.00 86.12 424 ALA A N 1
ATOM 3336 C CA . ALA A 1 424 ? 0.479 17.854 13.998 1.00 86.12 424 ALA A CA 1
ATOM 3337 C C . ALA A 1 424 ? 0.159 17.092 15.289 1.00 86.12 424 ALA A C 1
ATOM 3339 O O . ALA A 1 424 ? 0.262 15.869 15.322 1.00 86.12 424 ALA A O 1
ATOM 3340 N N . LYS A 1 425 ? -0.393 17.781 16.294 1.00 86.50 425 LYS A N 1
ATOM 3341 C CA . LYS A 1 425 ? -0.811 17.163 17.558 1.00 86.50 425 LYS A CA 1
ATOM 3342 C C . LYS A 1 425 ? -1.875 16.073 17.379 1.00 86.50 425 LYS A C 1
ATOM 3344 O O . LYS A 1 425 ? -1.825 15.041 18.049 1.00 86.50 425 LYS A O 1
ATOM 3349 N N . GLU A 1 426 ? -2.863 16.279 16.503 1.00 88.19 426 GLU A N 1
ATOM 3350 C CA . GLU A 1 426 ? -3.877 15.254 16.214 1.00 88.19 426 GLU A CA 1
ATOM 3351 C C . GLU A 1 426 ? -3.265 14.007 15.553 1.00 88.19 426 GLU A C 1
ATOM 3353 O O . GLU A 1 426 ? -3.743 12.901 15.806 1.00 88.19 426 GLU A O 1
ATOM 3358 N N . VAL A 1 427 ? -2.226 14.163 14.729 1.00 84.75 427 VAL A N 1
ATOM 3359 C CA . VAL A 1 427 ? -1.516 13.041 14.095 1.00 84.75 427 VAL A CA 1
ATOM 3360 C C . VAL A 1 427 ? -0.571 12.347 15.080 1.00 84.75 427 VAL A C 1
ATOM 3362 O O . VAL A 1 427 ? -0.626 11.127 15.200 1.00 84.75 427 VAL A O 1
ATOM 3365 N N . GLU A 1 428 ? 0.222 13.103 15.843 1.00 79.81 428 GLU A N 1
ATOM 3366 C CA . GLU A 1 428 ? 1.138 12.598 16.883 1.00 79.81 428 GLU A CA 1
ATOM 3367 C C . GLU A 1 428 ? 0.413 11.735 17.915 1.00 79.81 428 GLU A C 1
ATOM 3369 O O . GLU A 1 428 ? 0.817 10.616 18.223 1.00 79.81 428 GLU A O 1
ATOM 3374 N N . THR A 1 429 ? -0.708 12.239 18.432 1.00 81.06 429 THR A N 1
ATOM 3375 C CA . THR A 1 429 ? -1.515 11.503 19.413 1.00 81.06 429 THR A CA 1
ATOM 3376 C C . THR A 1 429 ? -2.232 10.306 18.784 1.00 81.06 429 THR A C 1
ATOM 3378 O O . THR A 1 429 ? -2.612 9.370 19.486 1.00 81.06 429 THR A O 1
ATOM 3381 N N . GLY A 1 430 ? -2.399 10.298 17.458 1.00 80.75 430 GLY A N 1
ATOM 3382 C CA . GLY A 1 430 ? -3.177 9.318 16.703 1.00 80.75 430 GLY A CA 1
ATOM 3383 C C . GLY A 1 430 ? -4.691 9.514 16.797 1.00 80.75 430 GLY A C 1
ATOM 3384 O O . GLY A 1 430 ? -5.441 8.583 16.508 1.00 80.75 430 GLY A O 1
ATOM 3385 N N . ALA A 1 431 ? -5.146 10.712 17.180 1.00 85.69 431 ALA A N 1
ATOM 3386 C CA . ALA A 1 431 ? -6.547 11.128 17.066 1.00 85.69 431 ALA A CA 1
ATOM 3387 C C . ALA A 1 431 ? -6.991 11.272 15.595 1.00 85.69 431 ALA A C 1
ATOM 3389 O O . ALA A 1 431 ? -8.180 11.212 15.270 1.00 85.69 431 ALA A O 1
ATOM 3390 N N . SER A 1 432 ? -6.031 11.471 14.691 1.00 88.00 432 SER A N 1
ATOM 3391 C CA . SER A 1 432 ? -6.206 11.339 13.248 1.00 88.00 432 SER A CA 1
ATOM 3392 C C . SER A 1 432 ? -4.944 10.771 12.598 1.00 88.00 432 SER A C 1
ATOM 3394 O O . SER A 1 432 ? -3.901 10.674 13.237 1.00 88.00 432 SER A O 1
ATOM 3396 N N . ARG A 1 433 ? -5.034 10.378 11.327 1.00 86.81 433 ARG A N 1
ATOM 3397 C CA . ARG A 1 433 ? -3.888 9.939 10.514 1.00 86.81 433 ARG A CA 1
ATOM 3398 C C . ARG A 1 433 ? -3.869 10.691 9.197 1.00 86.81 433 ARG A C 1
ATOM 3400 O O . ARG A 1 433 ? -4.934 11.023 8.687 1.00 86.81 433 ARG A O 1
ATOM 3407 N N . LEU A 1 434 ? -2.695 10.880 8.614 1.00 86.06 434 LEU A N 1
ATOM 3408 C CA . LEU A 1 434 ? -2.564 11.303 7.222 1.00 86.06 434 LEU A CA 1
ATOM 3409 C C . LEU A 1 434 ? -2.328 10.063 6.355 1.00 86.06 434 LEU A C 1
ATOM 3411 O O . LEU A 1 434 ? -1.461 9.245 6.654 1.00 86.06 434 LEU A O 1
ATOM 3415 N N . MET A 1 435 ? -3.156 9.876 5.331 1.00 86.38 435 MET A N 1
ATOM 3416 C CA . MET A 1 435 ? -3.111 8.728 4.421 1.00 86.38 435 MET A CA 1
ATOM 3417 C C . MET A 1 435 ? -3.280 9.204 2.980 1.00 86.38 435 MET A C 1
ATOM 3419 O O . MET A 1 435 ? -3.841 10.267 2.745 1.00 86.38 435 MET A O 1
ATOM 3423 N N . LEU A 1 436 ? -2.831 8.414 2.012 1.00 83.56 436 LEU A N 1
ATOM 3424 C CA . LEU A 1 436 ? -3.086 8.651 0.595 1.00 83.56 436 LEU A CA 1
ATOM 3425 C C . LEU A 1 436 ? -4.351 7.917 0.168 1.00 83.56 436 LEU A C 1
ATOM 3427 O O . LEU A 1 436 ? -4.541 6.753 0.527 1.00 83.56 436 LEU A O 1
ATOM 3431 N N . ASP A 1 437 ? -5.200 8.569 -0.618 1.00 86.25 437 ASP A N 1
ATOM 3432 C CA . ASP A 1 437 ? -6.294 7.895 -1.313 1.00 86.25 437 ASP A CA 1
ATOM 3433 C C . ASP A 1 437 ? -5.799 7.361 -2.659 1.00 86.25 437 ASP A C 1
ATOM 3435 O O . ASP A 1 437 ? -5.543 8.130 -3.582 1.00 86.25 437 ASP A O 1
ATOM 3439 N N . ALA A 1 438 ? -5.712 6.033 -2.797 1.00 80.88 438 ALA A N 1
ATOM 3440 C CA . ALA A 1 438 ? -5.224 5.406 -4.024 1.00 80.88 438 ALA A CA 1
ATOM 3441 C C . ALA A 1 438 ? -6.131 5.567 -5.255 1.00 80.88 438 ALA A C 1
ATOM 3443 O O . ALA A 1 438 ? -5.799 5.075 -6.332 1.00 80.88 438 ALA A O 1
ATOM 3444 N N . LYS A 1 439 ? -7.275 6.246 -5.120 1.00 81.88 439 LYS A N 1
ATOM 3445 C CA . LYS A 1 439 ? -8.120 6.631 -6.256 1.00 81.88 439 LYS A CA 1
ATOM 3446 C C . LYS A 1 439 ? -7.532 7.778 -7.072 1.00 81.88 439 LYS A C 1
ATOM 3448 O O . LYS A 1 439 ? -7.809 7.856 -8.267 1.00 81.88 439 LYS A O 1
ATOM 3453 N N . GLU A 1 440 ? -6.765 8.659 -6.436 1.00 79.25 440 GLU A N 1
ATOM 3454 C CA . GLU A 1 440 ? -6.388 9.953 -7.000 1.00 79.25 440 GLU A CA 1
ATOM 3455 C C . GLU A 1 440 ? -4.892 10.222 -6.811 1.00 79.25 440 GLU A C 1
ATOM 3457 O O . GLU A 1 440 ? -4.293 9.891 -5.784 1.00 79.25 440 GLU A O 1
ATOM 3462 N N . HIS A 1 441 ? -4.279 10.844 -7.818 1.00 78.88 441 HIS A N 1
ATOM 3463 C CA . HIS A 1 441 ? -2.849 11.126 -7.814 1.00 78.88 441 HIS A CA 1
ATOM 3464 C C . HIS A 1 441 ? -2.480 12.053 -6.655 1.00 78.88 441 HIS A C 1
ATOM 3466 O O . HIS A 1 441 ? -2.987 13.170 -6.557 1.00 78.88 441 HIS A O 1
ATOM 3472 N N . LYS A 1 442 ? -1.585 11.581 -5.775 1.00 77.31 442 LYS A N 1
ATOM 3473 C CA . LYS A 1 442 ? -1.080 12.328 -4.612 1.00 77.31 442 LYS A CA 1
ATOM 3474 C C . LYS A 1 442 ? -2.166 12.930 -3.703 1.00 77.31 442 LYS A C 1
ATOM 3476 O O . LYS A 1 442 ? -1.879 13.892 -2.994 1.00 77.31 442 LYS A O 1
ATOM 3481 N N . LYS A 1 443 ? -3.382 12.378 -3.655 1.00 85.75 443 LYS A N 1
ATOM 3482 C CA . LYS A 1 443 ? -4.434 12.896 -2.767 1.00 85.75 443 LYS A CA 1
ATOM 3483 C C . LYS A 1 443 ? -4.166 12.491 -1.319 1.00 85.75 443 LYS A C 1
ATOM 3485 O O . LYS A 1 443 ? -4.378 11.337 -0.944 1.00 85.75 443 LYS A O 1
ATOM 3490 N N . LEU A 1 444 ? -3.722 13.447 -0.506 1.00 87.25 444 LEU A N 1
ATOM 3491 C CA . LEU A 1 444 ? -3.544 13.268 0.932 1.00 87.25 444 LEU A CA 1
ATOM 3492 C C . LEU A 1 444 ? -4.850 13.560 1.672 1.00 87.25 444 LEU A C 1
ATOM 3494 O O . LEU A 1 444 ? -5.479 14.601 1.488 1.00 87.25 444 LEU A O 1
ATOM 3498 N N . VAL A 1 445 ? -5.244 12.639 2.543 1.00 89.81 445 VAL A N 1
ATOM 3499 C CA . VAL A 1 445 ? -6.471 12.720 3.325 1.00 89.81 445 VAL A CA 1
ATOM 3500 C C . VAL A 1 445 ? -6.196 12.544 4.811 1.00 89.81 445 VAL A C 1
ATOM 3502 O O . VAL A 1 445 ? -5.326 11.780 5.231 1.00 89.81 445 VAL A O 1
ATOM 3505 N N . ARG A 1 446 ? -6.989 13.229 5.630 1.00 91.56 446 ARG A N 1
ATOM 3506 C CA . ARG A 1 446 ? -6.982 13.090 7.085 1.00 91.56 446 ARG A CA 1
ATOM 3507 C C . ARG A 1 446 ? -8.018 12.055 7.509 1.00 91.56 446 ARG A C 1
ATOM 3509 O O . ARG A 1 446 ? -9.213 12.273 7.360 1.00 91.56 446 ARG A O 1
ATOM 3516 N N . VAL A 1 447 ? -7.593 10.939 8.080 1.00 90.25 447 VAL A N 1
ATOM 3517 C CA . VAL A 1 447 ? -8.471 9.837 8.487 1.00 90.25 447 VAL A CA 1
ATOM 3518 C C . VAL A 1 447 ? -8.790 9.921 9.972 1.00 90.25 447 VAL A C 1
ATOM 3520 O O . VAL A 1 447 ? -7.885 10.041 10.796 1.00 90.25 447 VAL A O 1
ATOM 3523 N N . VAL A 1 448 ? -10.070 9.806 10.317 1.00 90.56 448 VAL A N 1
ATOM 3524 C CA . VAL A 1 448 ? -10.556 9.752 11.703 1.00 90.56 448 VAL A CA 1
ATOM 3525 C C . VAL A 1 448 ? -11.408 8.503 11.881 1.00 90.56 448 VAL A C 1
ATOM 3527 O O . VAL A 1 448 ? -12.406 8.338 11.181 1.00 90.56 448 VAL A O 1
ATOM 3530 N N . ASP A 1 449 ? -11.036 7.644 12.828 1.00 91.25 449 ASP A N 1
ATOM 3531 C CA . ASP A 1 449 ? -11.831 6.467 13.178 1.00 91.25 449 ASP A CA 1
ATOM 3532 C C . ASP A 1 449 ? -12.972 6.873 14.135 1.00 91.25 449 ASP A C 1
ATOM 3534 O O . ASP A 1 449 ? -12.769 7.592 15.117 1.00 91.25 449 ASP A O 1
ATOM 3538 N N . ILE A 1 450 ? -14.190 6.427 13.837 1.00 92.19 450 ILE A N 1
ATOM 3539 C CA . ILE A 1 450 ? -15.410 6.693 14.607 1.00 92.19 450 ILE A CA 1
ATOM 3540 C C . ILE A 1 450 ? -16.080 5.359 14.911 1.00 92.19 450 ILE A C 1
ATOM 3542 O O . ILE A 1 450 ? -16.130 4.486 14.051 1.00 92.19 450 ILE A O 1
ATOM 3546 N N . VAL A 1 451 ? -16.650 5.217 16.102 1.00 95.06 451 VAL A N 1
ATOM 3547 C CA . VAL A 1 451 ? -17.542 4.099 16.428 1.00 95.06 451 VAL A CA 1
ATOM 3548 C C . VAL A 1 451 ? -18.964 4.620 16.529 1.00 95.06 451 VAL A C 1
ATOM 3550 O O . VAL A 1 451 ? -19.204 5.676 17.116 1.00 95.06 451 VAL A O 1
ATOM 3553 N N . VAL A 1 452 ? -19.897 3.889 15.929 1.00 94.62 452 VAL A N 1
ATOM 3554 C CA . VAL A 1 452 ? -21.324 4.212 15.906 1.00 94.62 452 VAL A CA 1
ATOM 3555 C C . VAL A 1 452 ? -22.101 3.001 16.405 1.00 94.62 452 VAL A C 1
ATOM 3557 O O . VAL A 1 452 ? -21.858 1.884 15.954 1.00 94.62 452 VAL A O 1
ATOM 3560 N N . LEU A 1 453 ? -23.038 3.213 17.325 1.00 95.56 453 LEU A N 1
ATOM 3561 C CA . LEU A 1 453 ? -23.854 2.148 17.896 1.00 95.56 453 LEU A CA 1
ATOM 3562 C C . LEU A 1 453 ? -25.182 2.024 17.155 1.00 95.56 453 LEU A C 1
ATOM 3564 O O . LEU A 1 453 ? -25.950 2.983 17.069 1.00 95.56 453 LEU A O 1
ATOM 3568 N N . LYS A 1 454 ? -25.480 0.814 16.686 1.00 94.44 454 LYS A N 1
ATOM 3569 C CA . LYS A 1 454 ? -26.824 0.403 16.287 1.00 94.44 454 LYS A CA 1
ATOM 3570 C C . LYS A 1 454 ? -27.499 -0.269 17.484 1.00 94.44 454 LYS A C 1
ATOM 3572 O O . LYS A 1 454 ? -27.635 -1.487 17.538 1.00 94.44 454 LYS A O 1
ATOM 3577 N N . LEU A 1 455 ? -27.856 0.542 18.482 1.00 95.50 455 LEU A N 1
ATOM 3578 C CA . LEU A 1 455 ? -28.457 0.045 19.718 1.00 95.50 455 LEU A CA 1
ATOM 3579 C C . LEU A 1 455 ? -29.942 -0.256 19.514 1.00 95.50 455 LEU A C 1
ATOM 3581 O O . LEU A 1 455 ? -30.709 0.625 19.121 1.00 95.50 455 LEU A O 1
ATOM 3585 N N . ARG A 1 456 ? -30.339 -1.490 19.819 1.00 95.62 456 ARG A N 1
ATOM 3586 C CA . ARG A 1 456 ? -31.717 -1.978 19.720 1.00 95.62 456 ARG A CA 1
ATOM 3587 C C . ARG A 1 456 ? -32.229 -2.499 21.072 1.00 95.62 456 ARG A C 1
ATOM 3589 O O . ARG A 1 456 ? -31.426 -2.880 21.928 1.00 95.62 456 ARG A O 1
ATOM 3596 N N . PRO A 1 457 ? -33.551 -2.565 21.289 1.00 94.69 457 PRO A N 1
ATOM 3597 C CA . PRO A 1 457 ? -34.119 -3.356 22.375 1.00 94.69 457 PRO A CA 1
ATOM 3598 C C . PRO A 1 457 ? -33.858 -4.857 22.149 1.00 94.69 457 PRO A C 1
ATOM 3600 O O . PRO A 1 457 ? -33.444 -5.273 21.062 1.00 94.69 457 PRO A O 1
ATOM 3603 N N . ALA A 1 458 ? -34.126 -5.689 23.160 1.00 90.38 458 ALA A N 1
ATOM 3604 C CA . ALA A 1 458 ? -33.921 -7.140 23.083 1.00 90.38 458 ALA A CA 1
ATOM 3605 C C . ALA A 1 458 ? -34.662 -7.805 21.902 1.00 90.38 458 ALA A C 1
ATOM 3607 O O . ALA A 1 458 ? -34.137 -8.735 21.288 1.00 90.38 458 ALA A O 1
ATOM 3608 N N . ASP A 1 459 ? -35.847 -7.295 21.555 1.00 89.06 459 ASP A N 1
ATOM 3609 C CA . ASP A 1 459 ? -36.677 -7.768 20.439 1.00 89.06 459 ASP A CA 1
ATOM 3610 C C . ASP A 1 459 ? -36.158 -7.345 19.048 1.00 89.06 459 ASP A C 1
ATOM 3612 O O . ASP A 1 459 ? -36.622 -7.858 18.033 1.00 89.06 459 ASP A O 1
ATOM 3616 N N . GLY A 1 460 ? -35.190 -6.422 18.984 1.00 89.00 460 GLY A N 1
ATOM 3617 C CA . GLY A 1 460 ? -34.642 -5.879 17.741 1.00 89.00 460 GLY A CA 1
ATOM 3618 C C . GLY A 1 460 ? -35.580 -4.947 16.961 1.00 89.00 460 GLY A C 1
ATOM 3619 O O . GLY A 1 460 ? -35.212 -4.526 15.865 1.00 89.00 460 GLY A O 1
ATOM 3620 N N . SER A 1 461 ? -36.757 -4.607 17.495 1.00 88.81 461 SER A N 1
ATOM 3621 C CA . SER A 1 461 ? -37.851 -3.965 16.746 1.00 88.81 461 SER A CA 1
ATOM 3622 C C . SER A 1 461 ? -37.552 -2.535 16.290 1.00 88.81 461 SER A C 1
ATOM 3624 O O . SER A 1 461 ? -38.077 -2.072 15.275 1.00 88.81 461 SER A O 1
ATOM 3626 N N . ARG A 1 462 ? -36.717 -1.819 17.047 1.00 94.06 462 ARG A N 1
ATOM 3627 C CA . ARG A 1 462 ? -36.401 -0.401 16.849 1.00 94.06 462 ARG A CA 1
ATOM 3628 C C . ARG A 1 462 ? -34.919 -0.130 17.061 1.00 94.06 462 ARG A C 1
ATOM 3630 O O . ARG A 1 462 ? -34.192 -0.953 17.610 1.00 94.06 462 ARG A O 1
ATOM 3637 N N . LEU A 1 463 ? -34.495 1.047 16.632 1.00 94.75 463 LEU A N 1
ATOM 3638 C CA . LEU A 1 463 ? -33.143 1.564 16.695 1.00 94.75 463 LEU A CA 1
ATOM 3639 C C . LEU A 1 463 ? -33.130 2.873 17.483 1.00 94.75 463 LEU A C 1
ATOM 3641 O O . LEU A 1 463 ? -33.988 3.738 17.280 1.00 94.75 463 LEU A O 1
ATOM 3645 N N . LEU A 1 464 ? -32.154 3.022 18.373 1.00 96.50 464 LEU A N 1
ATOM 3646 C CA . LEU A 1 464 ? -31.963 4.255 19.122 1.00 96.50 464 LEU A CA 1
ATOM 3647 C C . LEU A 1 464 ? -31.369 5.347 18.219 1.00 96.50 464 LEU A C 1
ATOM 3649 O O . LEU A 1 464 ? -30.318 5.160 17.606 1.00 96.50 464 LEU A O 1
ATOM 3653 N N . VAL A 1 465 ? -32.016 6.510 18.182 1.00 96.94 465 VAL A N 1
ATOM 3654 C CA . VAL A 1 465 ? -31.594 7.679 17.401 1.00 96.94 465 VAL A CA 1
ATOM 3655 C C . VAL A 1 465 ? -31.461 8.892 18.318 1.00 96.94 465 VAL A C 1
ATOM 3657 O O . VAL A 1 465 ? -32.392 9.226 19.050 1.00 96.94 465 VAL A O 1
ATOM 3660 N N . GLU A 1 466 ? -30.314 9.571 18.255 1.00 96.44 466 GLU A N 1
ATOM 3661 C CA . GLU A 1 466 ? -30.126 10.908 18.827 1.00 96.44 466 GLU A CA 1
ATOM 3662 C C . GLU A 1 466 ? -30.802 11.914 17.888 1.00 96.44 466 GLU A C 1
ATOM 3664 O O . GLU A 1 466 ? -30.440 12.001 16.711 1.00 96.44 466 GLU A O 1
ATOM 3669 N N . PHE A 1 467 ? -31.803 12.649 18.376 1.00 95.56 467 PHE A N 1
ATOM 3670 C CA . PHE A 1 467 ? -32.550 13.602 17.545 1.00 95.56 467 PHE A CA 1
ATOM 3671 C C . PHE A 1 467 ? -32.283 15.065 17.906 1.00 95.56 467 PHE A C 1
ATOM 3673 O O . PHE A 1 467 ? -32.495 15.939 17.066 1.00 95.56 467 PHE A O 1
ATOM 3680 N N . LYS A 1 468 ? -31.786 15.344 19.115 1.00 95.88 468 LYS A N 1
ATOM 3681 C CA . LYS A 1 468 ? -31.533 16.705 19.595 1.00 95.88 468 LYS A CA 1
ATOM 3682 C C . LYS A 1 468 ? -30.377 16.739 20.597 1.00 95.88 468 LYS A C 1
ATOM 3684 O O . LYS A 1 468 ? -30.204 15.817 21.391 1.00 95.88 468 LYS A O 1
ATOM 3689 N N . GLU A 1 469 ? -29.622 17.831 20.582 1.00 96.25 469 GLU A N 1
ATOM 3690 C CA . GLU A 1 469 ? -28.551 18.155 21.525 1.00 96.25 469 GLU A CA 1
ATOM 3691 C C . GLU A 1 469 ? -28.727 19.595 22.039 1.00 96.25 469 GLU A C 1
ATOM 3693 O O . GLU A 1 469 ? -28.961 20.515 21.254 1.00 96.25 469 GLU A O 1
ATOM 3698 N N . LEU A 1 470 ? -28.635 19.780 23.357 1.00 96.38 470 LEU A N 1
ATOM 3699 C CA . LEU A 1 470 ? -28.708 21.066 24.053 1.00 96.38 470 LEU A CA 1
ATOM 3700 C C . LEU A 1 470 ? -27.374 21.335 24.761 1.00 96.38 470 LEU A C 1
ATOM 3702 O O . LEU A 1 470 ? -26.952 20.551 25.613 1.00 96.38 470 LEU A O 1
ATOM 3706 N N . PHE A 1 471 ? -26.725 22.444 24.419 1.00 95.00 471 PHE A N 1
ATOM 3707 C CA . PHE A 1 471 ? -25.447 22.863 24.994 1.00 95.00 471 PHE A CA 1
ATOM 3708 C C . PHE A 1 471 ? -25.643 23.576 26.349 1.00 95.00 471 PHE A C 1
ATOM 3710 O O . PHE A 1 471 ? -26.707 24.156 26.584 1.00 95.00 471 PHE A O 1
ATOM 3717 N N . PRO A 1 472 ? -24.623 23.608 27.234 1.00 93.56 472 PRO A N 1
ATOM 3718 C CA . PRO A 1 472 ? -24.684 24.319 28.517 1.00 93.56 472 PRO A CA 1
ATOM 3719 C C . PRO A 1 472 ? -25.015 25.813 28.407 1.00 93.56 472 PRO A C 1
ATOM 3721 O O . PRO A 1 472 ? -25.552 26.394 29.344 1.00 93.56 472 PRO A O 1
ATOM 3724 N N . ASP A 1 473 ? -24.708 26.431 27.266 1.00 92.75 473 ASP A N 1
ATOM 3725 C CA . ASP A 1 473 ? -25.003 27.836 26.968 1.00 92.75 473 ASP A CA 1
ATOM 3726 C C . ASP A 1 473 ? -26.419 28.064 26.401 1.00 92.75 473 ASP A C 1
ATOM 3728 O O . ASP A 1 473 ? -26.751 29.174 25.990 1.00 92.75 473 ASP A O 1
ATOM 3732 N N . GLY A 1 474 ? -27.254 27.021 26.371 1.00 92.12 474 GLY A N 1
ATOM 3733 C CA . GLY A 1 474 ? -28.634 27.069 25.894 1.00 92.12 474 GLY A CA 1
ATOM 3734 C C . GLY A 1 474 ? -28.791 26.933 24.378 1.00 92.12 474 GLY A C 1
ATOM 3735 O O . GLY A 1 474 ? -29.922 26.903 23.897 1.00 92.12 474 GLY A O 1
ATOM 3736 N N . ARG A 1 475 ? -27.700 26.826 23.602 1.00 94.31 475 ARG A N 1
ATOM 3737 C CA . ARG A 1 475 ? -27.804 26.552 22.161 1.00 94.31 475 ARG A CA 1
ATOM 3738 C C . ARG A 1 475 ? -28.396 25.167 21.923 1.00 94.31 475 ARG A C 1
ATOM 3740 O O . ARG A 1 475 ? -28.075 24.212 22.625 1.00 94.31 475 ARG A O 1
ATOM 3747 N N . GLU A 1 476 ? -29.199 25.043 20.872 1.00 94.19 476 GLU A N 1
ATOM 3748 C CA . GLU A 1 476 ? -29.783 23.771 20.447 1.00 94.19 476 GLU A CA 1
ATOM 3749 C C . GLU A 1 476 ? -29.290 23.368 19.061 1.00 94.19 476 GLU A C 1
ATOM 3751 O O . GLU A 1 476 ? -29.053 24.206 18.187 1.00 94.19 476 GLU A O 1
ATOM 3756 N N . ARG A 1 477 ? -29.152 22.059 18.856 1.00 93.38 477 ARG A N 1
ATOM 3757 C CA . ARG A 1 477 ? -28.808 21.464 17.570 1.00 93.38 477 ARG A CA 1
ATOM 3758 C C . ARG A 1 477 ? -29.659 20.229 17.319 1.00 93.38 477 ARG A C 1
ATOM 3760 O O . ARG A 1 477 ? -29.666 19.293 18.114 1.00 93.38 477 ARG A O 1
ATOM 3767 N N . GLU A 1 478 ? -30.321 20.201 16.172 1.00 92.81 478 GLU A N 1
ATOM 3768 C CA . GLU A 1 478 ? -30.928 18.984 15.638 1.00 92.81 478 GLU A CA 1
ATOM 3769 C C . GLU A 1 478 ? -29.835 18.092 15.027 1.00 92.81 478 GLU A C 1
ATOM 3771 O O . GLU A 1 478 ? -28.956 18.581 14.307 1.00 92.81 478 GLU A O 1
ATOM 3776 N N . THR A 1 479 ? -29.837 16.795 15.351 1.00 87.31 479 THR A N 1
ATOM 3777 C CA . THR A 1 479 ? -28.732 15.888 14.977 1.00 87.31 479 THR A CA 1
ATOM 3778 C C . THR A 1 479 ? -29.151 14.693 14.132 1.00 87.31 479 THR A C 1
ATOM 3780 O O . THR A 1 479 ? -28.370 14.311 13.261 1.00 87.31 479 THR A O 1
ATOM 3783 N N . LEU A 1 480 ? -30.345 14.132 14.364 1.00 92.06 480 LEU A N 1
ATOM 3784 C CA . LEU A 1 480 ? -30.940 12.990 13.645 1.00 92.06 480 LEU A CA 1
ATOM 3785 C C . LEU A 1 480 ? -29.904 11.960 13.159 1.00 92.06 480 LEU A C 1
ATOM 3787 O O . LEU A 1 480 ? -29.683 11.767 11.962 1.00 92.06 480 LEU A O 1
ATOM 3791 N N . ARG A 1 481 ? -29.240 11.297 14.109 1.00 93.19 481 ARG A N 1
ATOM 3792 C CA . ARG A 1 481 ? -28.150 10.353 13.829 1.00 93.19 481 ARG A CA 1
ATOM 3793 C C . ARG A 1 481 ? -28.107 9.205 14.825 1.00 93.19 481 ARG A C 1
ATOM 3795 O O . ARG A 1 481 ? -28.631 9.293 15.933 1.00 93.19 481 ARG A O 1
ATOM 3802 N N . LEU A 1 482 ? -27.410 8.142 14.440 1.00 94.75 482 LEU A N 1
ATOM 3803 C CA . LEU A 1 482 ? -27.036 7.096 15.381 1.00 94.75 482 LEU A CA 1
ATOM 3804 C C . LEU A 1 482 ? -25.990 7.621 16.375 1.00 94.75 482 LEU A C 1
ATOM 3806 O O . LEU A 1 482 ? -25.107 8.387 15.968 1.00 94.75 482 LEU A O 1
ATOM 3810 N N . PRO A 1 483 ? -26.058 7.215 17.652 1.00 95.12 483 PRO A N 1
ATOM 3811 C CA . PRO A 1 483 ? -25.077 7.623 18.645 1.00 95.12 483 PRO A CA 1
ATOM 3812 C C . PRO A 1 483 ? -23.679 7.119 18.293 1.00 95.12 483 PRO A C 1
ATOM 3814 O O . PRO A 1 483 ? -23.486 5.947 17.969 1.00 95.12 483 PRO A O 1
ATOM 3817 N N . GLY A 1 484 ? -22.685 7.998 18.366 1.00 94.31 484 GLY A N 1
ATOM 3818 C CA . GLY A 1 484 ? -21.322 7.646 17.997 1.00 94.31 484 GLY A CA 1
ATOM 3819 C C . GLY A 1 484 ? -20.314 8.726 18.345 1.00 94.31 484 GLY A C 1
ATOM 3820 O O . GLY A 1 484 ? -20.654 9.904 18.459 1.00 94.31 484 GLY A O 1
ATOM 3821 N N . THR A 1 485 ? -19.059 8.325 18.510 1.00 93.88 485 THR A N 1
ATOM 3822 C CA . THR A 1 485 ? -17.963 9.234 18.859 1.00 93.88 485 THR A CA 1
ATOM 3823 C C . THR A 1 485 ? -16.653 8.805 18.210 1.00 93.88 485 THR A C 1
ATOM 3825 O O . THR A 1 485 ? -16.532 7.698 17.679 1.00 93.88 485 THR A O 1
ATOM 3828 N N . LYS A 1 486 ? -15.666 9.704 18.220 1.00 92.81 486 LYS A N 1
ATOM 3829 C CA . LYS A 1 486 ? -14.315 9.398 17.744 1.00 92.81 486 LYS A CA 1
ATOM 3830 C C . LYS A 1 486 ? -13.675 8.357 18.657 1.00 92.81 486 LYS A C 1
ATOM 3832 O O . LYS A 1 486 ? -13.823 8.415 19.879 1.00 92.81 486 LYS A O 1
ATOM 3837 N N . LYS A 1 487 ? -12.958 7.425 18.043 1.00 92.50 487 LYS A N 1
ATOM 3838 C CA . LYS A 1 487 ? -12.139 6.439 18.740 1.00 92.50 487 LYS A CA 1
ATOM 3839 C C . LYS A 1 487 ? -10.927 7.147 19.332 1.00 92.50 487 LYS A C 1
ATOM 3841 O O . LYS A 1 487 ? -10.213 7.832 18.597 1.00 92.50 487 LYS A O 1
ATOM 3846 N N . GLU A 1 488 ? -10.696 6.996 20.632 1.00 91.19 488 GLU A N 1
ATOM 3847 C CA . GLU A 1 488 ? -9.466 7.515 21.227 1.00 91.19 488 GLU A CA 1
ATOM 3848 C C . GLU A 1 488 ? -8.263 6.659 20.791 1.00 91.19 488 GLU A C 1
ATOM 3850 O O . GLU A 1 488 ? -8.421 5.475 20.468 1.00 91.19 488 GLU A O 1
ATOM 3855 N N . PRO A 1 489 ? -7.040 7.219 20.794 1.00 87.56 489 PRO A N 1
ATOM 3856 C CA . PRO A 1 489 ? -5.818 6.542 20.362 1.00 87.56 489 PRO A CA 1
ATOM 3857 C C . PRO A 1 489 ? -5.651 5.096 20.843 1.00 87.56 489 PRO A C 1
ATOM 3859 O O . PRO A 1 489 ? -5.289 4.228 20.043 1.00 87.56 489 PRO A O 1
ATOM 3862 N N . HIS A 1 490 ? -5.933 4.856 22.126 1.00 89.50 490 HIS A N 1
ATOM 3863 C CA . HIS A 1 490 ? -5.727 3.594 22.838 1.00 89.50 490 HIS A CA 1
ATOM 3864 C C . HIS A 1 490 ? -6.917 2.630 22.760 1.00 89.50 490 HIS A C 1
ATOM 3866 O O . HIS A 1 490 ? -6.776 1.459 23.096 1.00 89.50 490 HIS A O 1
ATOM 3872 N N . GLU A 1 491 ? -8.079 3.089 22.298 1.00 92.69 491 GLU A N 1
ATOM 3873 C CA . GLU A 1 491 ? -9.299 2.287 22.309 1.00 92.69 491 GLU A CA 1
ATOM 3874 C C . GLU A 1 491 ? -9.400 1.371 21.086 1.00 92.69 491 GLU A C 1
ATOM 3876 O O . GLU A 1 491 ? -8.974 1.710 19.980 1.00 92.69 491 GLU A O 1
ATOM 3881 N N . ASN A 1 492 ? -10.026 0.208 21.255 1.00 92.62 492 ASN A N 1
ATOM 3882 C CA . ASN A 1 492 ? -10.631 -0.565 20.167 1.00 92.62 492 ASN A CA 1
ATOM 3883 C C . ASN A 1 492 ? -12.130 -0.211 20.013 1.00 92.62 492 ASN A C 1
ATOM 3885 O O . ASN A 1 492 ? -12.639 0.669 20.708 1.00 92.62 492 ASN A O 1
ATOM 3889 N N . ALA A 1 493 ? -12.852 -0.865 19.092 1.00 92.81 493 ALA A N 1
ATOM 3890 C CA . ALA A 1 493 ? -14.267 -0.544 18.883 1.00 92.81 493 ALA A CA 1
ATOM 3891 C C . ALA A 1 493 ? -15.114 -0.851 20.127 1.00 92.81 493 ALA A C 1
ATOM 3893 O O . ALA A 1 493 ? -16.065 -0.126 20.419 1.00 92.81 493 ALA A O 1
ATOM 3894 N N . ARG A 1 494 ? -14.740 -1.881 20.896 1.00 94.56 494 ARG A N 1
ATOM 3895 C CA . ARG A 1 494 ? -15.404 -2.242 22.151 1.00 94.56 494 ARG A CA 1
ATOM 3896 C C . ARG A 1 494 ? -15.246 -1.186 23.239 1.00 94.56 494 ARG A C 1
ATOM 3898 O O . ARG A 1 494 ? -16.254 -0.735 23.769 1.00 94.56 494 ARG A O 1
ATOM 3905 N N . GLN A 1 495 ? -14.024 -0.758 23.544 1.00 95.19 495 GLN A N 1
ATOM 3906 C CA . GLN A 1 495 ? -13.751 0.266 24.558 1.00 95.19 495 GLN A CA 1
ATOM 3907 C C . GLN A 1 495 ? -14.482 1.571 24.225 1.00 95.19 495 GLN A C 1
ATOM 3909 O O . GLN A 1 495 ?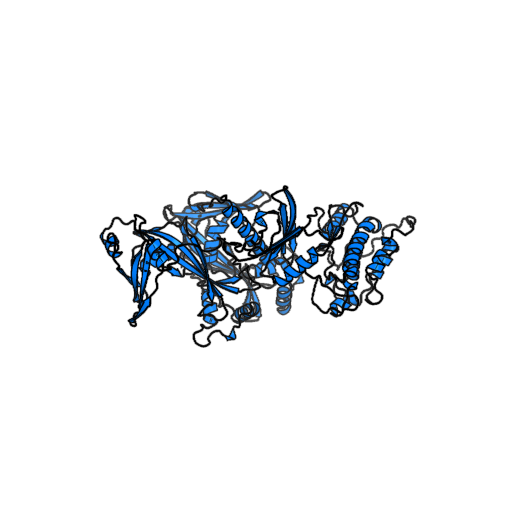 -15.172 2.117 25.084 1.00 95.19 495 GLN A O 1
ATOM 3914 N N . THR A 1 496 ? -14.450 2.001 22.958 1.00 96.56 496 THR A N 1
ATOM 3915 C CA . THR A 1 496 ? -15.217 3.174 22.517 1.00 96.56 496 THR A CA 1
ATOM 3916 C C . THR A 1 496 ? -16.729 2.950 22.632 1.00 96.56 496 THR A C 1
ATOM 3918 O O . THR A 1 496 ? -17.440 3.857 23.052 1.00 96.56 496 THR A O 1
ATOM 3921 N N . SER A 1 497 ? -17.242 1.755 22.314 1.00 96.88 497 SER A N 1
ATOM 3922 C CA . SER A 1 497 ? -18.671 1.428 22.468 1.00 96.88 497 SER A CA 1
ATOM 3923 C C . SER A 1 497 ? -19.131 1.524 23.925 1.00 96.88 497 SER A C 1
ATOM 3925 O O . SER A 1 497 ? -20.149 2.147 24.219 1.00 96.88 497 SER A O 1
ATOM 3927 N N . GLU A 1 498 ? -18.353 0.965 24.855 1.00 96.31 498 GLU A N 1
ATOM 3928 C CA . GLU A 1 498 ? -18.612 1.069 26.294 1.00 96.31 498 GLU A CA 1
ATOM 3929 C C . GLU A 1 498 ? -18.537 2.522 26.784 1.00 96.31 498 GLU A C 1
ATOM 3931 O O . GLU A 1 498 ? -19.317 2.929 27.647 1.00 96.31 498 GLU A O 1
ATOM 3936 N N . ARG A 1 499 ? -17.607 3.316 26.241 1.00 96.44 499 ARG A N 1
ATOM 3937 C CA . ARG A 1 499 ? -17.479 4.738 26.567 1.00 96.44 499 ARG A CA 1
ATOM 3938 C C . ARG A 1 499 ? -18.660 5.553 26.053 1.00 96.44 499 ARG A C 1
ATOM 3940 O O . ARG A 1 499 ? -19.149 6.399 26.789 1.00 96.44 499 ARG A O 1
ATOM 3947 N N . ILE A 1 500 ? -19.175 5.267 24.853 1.00 96.94 500 ILE A N 1
ATOM 3948 C CA . ILE A 1 500 ? -20.412 5.889 24.349 1.00 96.94 500 ILE A CA 1
ATOM 3949 C C . ILE A 1 500 ? -21.551 5.646 25.346 1.00 96.94 500 ILE A C 1
ATOM 3951 O O . ILE A 1 500 ? -22.202 6.598 25.766 1.00 96.94 500 ILE A O 1
ATOM 3955 N N . LEU A 1 501 ? -21.763 4.403 25.788 1.00 96.75 501 LEU A N 1
ATOM 3956 C CA . LEU A 1 501 ? -22.816 4.109 26.764 1.00 96.75 501 LEU A CA 1
ATOM 3957 C C . LEU A 1 501 ? -22.614 4.871 28.084 1.00 96.75 501 LEU A C 1
ATOM 3959 O O . LEU A 1 501 ? -23.544 5.524 28.555 1.00 96.75 501 LEU A O 1
ATOM 3963 N N . ARG A 1 502 ? -21.401 4.860 28.649 1.00 96.06 502 ARG A N 1
ATOM 3964 C CA . ARG A 1 502 ? -21.113 5.519 29.934 1.00 96.06 502 ARG A CA 1
ATOM 3965 C C . ARG A 1 502 ? -21.182 7.041 29.860 1.00 96.06 502 ARG A C 1
ATOM 3967 O O . ARG A 1 502 ? -21.894 7.661 30.641 1.00 96.06 502 ARG A O 1
ATOM 3974 N N . GLU A 1 503 ? -20.441 7.636 28.934 1.00 95.81 503 GLU A N 1
ATOM 3975 C CA . GLU A 1 503 ? -20.193 9.079 28.899 1.00 95.81 503 GLU A CA 1
ATOM 3976 C C . GLU A 1 503 ? -21.240 9.859 28.111 1.00 95.81 503 GLU A C 1
ATOM 3978 O O . GLU A 1 503 ? -21.461 11.023 28.419 1.00 95.81 503 GLU A O 1
ATOM 3983 N N . MET A 1 504 ? -21.870 9.259 27.093 1.00 95.06 504 MET A N 1
ATOM 3984 C CA . MET A 1 504 ? -22.873 9.942 26.262 1.00 95.06 504 MET A CA 1
ATOM 3985 C C . MET A 1 504 ? -24.300 9.679 26.742 1.00 95.06 504 MET A C 1
ATOM 3987 O O . MET A 1 504 ? -25.163 10.543 26.611 1.00 95.06 504 MET A O 1
ATOM 3991 N N . MET A 1 505 ? -24.557 8.472 27.251 1.00 94.69 505 MET A N 1
ATOM 3992 C CA . MET A 1 505 ? -25.909 7.984 27.536 1.00 94.69 505 MET A CA 1
ATOM 3993 C C . MET A 1 505 ? -26.175 7.705 29.014 1.00 94.69 505 MET A C 1
ATOM 3995 O O . MET A 1 505 ? -27.330 7.512 29.388 1.00 94.69 505 MET A O 1
ATOM 3999 N N . ASN A 1 506 ? -25.141 7.672 29.860 1.00 94.38 506 ASN A N 1
ATOM 4000 C CA . ASN A 1 506 ? -25.251 7.251 31.257 1.00 94.38 506 ASN A CA 1
ATOM 4001 C C . ASN A 1 506 ? -25.903 5.853 31.411 1.00 94.38 506 ASN A C 1
ATOM 4003 O O . ASN A 1 506 ? -26.732 5.619 32.298 1.00 94.38 506 ASN A O 1
ATOM 4007 N N . ILE A 1 507 ? -25.547 4.934 30.509 1.00 94.19 507 ILE A N 1
ATOM 4008 C CA . ILE A 1 507 ? -25.944 3.522 30.505 1.00 94.19 507 ILE A CA 1
ATOM 4009 C C . ILE A 1 507 ? -24.758 2.688 30.992 1.00 94.19 507 ILE A C 1
ATOM 4011 O O . ILE A 1 507 ? -23.634 2.865 30.519 1.00 94.19 507 ILE A O 1
ATOM 4015 N N . ASP A 1 508 ? -25.010 1.754 31.911 1.00 93.75 508 ASP A N 1
ATOM 4016 C CA . ASP A 1 508 ? -24.013 0.757 32.297 1.00 93.75 508 ASP A CA 1
ATOM 4017 C C . ASP A 1 508 ? -23.797 -0.230 31.131 1.00 93.75 508 ASP A C 1
ATOM 4019 O O . ASP A 1 508 ? -24.751 -0.907 30.732 1.00 93.75 508 ASP A O 1
ATOM 4023 N N . PRO A 1 509 ? -22.574 -0.357 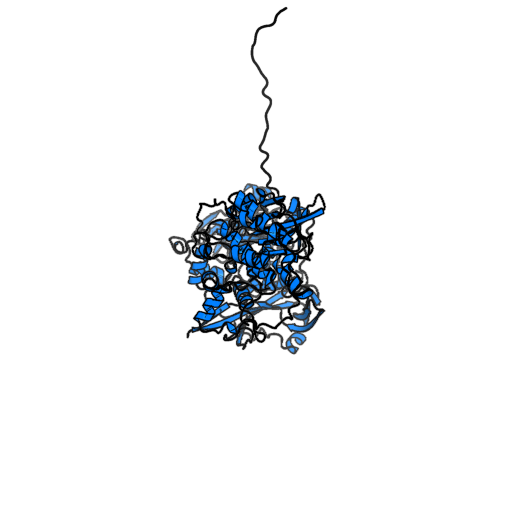30.578 1.00 93.62 509 PRO A N 1
ATOM 4024 C CA . PRO A 1 509 ? -22.296 -1.282 29.486 1.00 93.62 509 PRO A CA 1
ATOM 4025 C C . PRO A 1 509 ? -22.627 -2.746 29.786 1.00 93.62 509 PRO A C 1
ATOM 4027 O O . PRO A 1 509 ? -22.875 -3.490 28.844 1.00 93.62 509 PRO A O 1
ATOM 4030 N N . SER A 1 510 ? -22.678 -3.163 31.058 1.00 91.31 510 SER A N 1
ATOM 4031 C CA . SER A 1 510 ? -23.081 -4.526 31.446 1.00 91.31 510 SER A CA 1
ATOM 4032 C C . SER A 1 510 ? -24.526 -4.862 31.043 1.00 91.31 510 SER A C 1
ATOM 4034 O O . SER A 1 510 ? -24.883 -6.028 30.876 1.00 91.31 510 SER A O 1
ATOM 4036 N N . THR A 1 511 ? -25.356 -3.836 30.831 1.00 92.94 511 THR A N 1
ATOM 4037 C CA . THR A 1 511 ? -26.764 -3.970 30.432 1.00 92.94 511 THR A CA 1
ATOM 4038 C C . THR A 1 511 ? -26.960 -4.168 28.927 1.00 92.94 511 THR A C 1
ATOM 4040 O O . THR A 1 511 ? -28.088 -4.410 28.480 1.00 92.94 511 THR A O 1
ATOM 4043 N N . VAL A 1 512 ? -25.881 -4.074 28.145 1.00 94.50 512 VAL A N 1
ATOM 4044 C CA . VAL A 1 512 ? -25.894 -4.111 26.683 1.00 94.50 512 VAL A CA 1
ATOM 4045 C C . VAL A 1 512 ? -24.984 -5.228 26.176 1.00 94.50 512 VAL A C 1
ATOM 4047 O O . VAL A 1 512 ? -23.802 -5.303 26.496 1.00 94.50 512 VAL A O 1
ATOM 4050 N N . SER A 1 513 ? -25.534 -6.083 25.320 1.00 93.31 513 SER A N 1
ATOM 4051 C CA . SER A 1 513 ? -24.758 -7.047 24.538 1.00 93.31 513 SER A CA 1
ATOM 4052 C C . SER A 1 513 ? -24.256 -6.402 23.245 1.00 93.31 513 SER A C 1
ATOM 4054 O O . SER A 1 513 ? -24.971 -5.620 22.617 1.00 93.31 513 SER A O 1
ATOM 4056 N N . PHE A 1 514 ? -23.034 -6.738 22.832 1.00 93.00 514 PHE A N 1
ATOM 4057 C CA . PHE A 1 514 ? -22.402 -6.216 21.618 1.00 93.00 514 PHE A CA 1
ATOM 4058 C C . PHE A 1 514 ? -22.048 -7.352 20.661 1.00 93.00 514 PHE A C 1
ATOM 4060 O O . PHE A 1 514 ? -21.489 -8.362 21.092 1.00 93.00 514 PHE A O 1
ATOM 4067 N N . ASP A 1 515 ? -22.284 -7.152 19.367 1.00 90.62 515 ASP A N 1
ATOM 4068 C CA . ASP A 1 515 ? -21.813 -8.044 18.310 1.00 90.62 515 ASP A CA 1
ATOM 4069 C C . ASP A 1 515 ? -20.638 -7.409 17.550 1.00 90.62 515 ASP A C 1
ATOM 4071 O O . ASP A 1 515 ? -20.805 -6.561 16.671 1.00 90.62 515 ASP A O 1
ATOM 4075 N N . PHE A 1 516 ? -19.420 -7.845 17.885 1.00 88.75 516 PHE A N 1
ATOM 4076 C CA . PHE A 1 516 ? -18.201 -7.432 17.181 1.00 88.75 516 PHE A CA 1
ATOM 4077 C C . PHE A 1 516 ? -17.840 -8.332 15.984 1.00 88.75 516 PHE A C 1
ATOM 4079 O O . PHE A 1 516 ? -16.903 -8.030 15.243 1.00 88.75 516 PHE A O 1
ATOM 4086 N N . SER A 1 517 ? -18.589 -9.412 15.740 1.00 79.94 517 SER A N 1
ATOM 4087 C CA . SER A 1 517 ? -18.338 -10.332 14.619 1.00 79.94 517 SER A CA 1
ATOM 4088 C C . SER A 1 517 ? -18.871 -9.788 13.282 1.00 79.94 517 SER A C 1
ATOM 4090 O O . SER A 1 517 ? -18.364 -10.104 12.191 1.00 79.94 517 SER A O 1
ATOM 4092 N N . THR A 1 518 ? -19.868 -8.905 13.357 1.00 77.62 518 THR A N 1
ATOM 4093 C CA . THR A 1 518 ? -20.566 -8.323 12.207 1.00 77.62 518 THR A CA 1
ATOM 4094 C C . THR A 1 518 ? -20.242 -6.853 11.952 1.00 77.62 518 THR A C 1
ATOM 4096 O O . THR A 1 518 ? -20.799 -6.308 11.006 1.00 77.62 518 THR A O 1
ATOM 4099 N N . VAL A 1 519 ? -19.289 -6.248 12.685 1.00 81.69 519 VAL A N 1
ATOM 4100 C CA . VAL A 1 519 ? -18.948 -4.811 12.579 1.00 81.69 519 VAL A CA 1
ATOM 4101 C C . VAL A 1 519 ? -18.845 -4.361 11.125 1.00 81.69 519 VAL A C 1
ATOM 4103 O O . VAL A 1 519 ? -17.966 -4.801 10.369 1.00 81.69 519 VAL A O 1
ATOM 4106 N N . GLU A 1 520 ? -19.739 -3.455 10.746 1.00 82.94 520 GLU A N 1
ATOM 4107 C CA . GLU A 1 520 ? -19.751 -2.849 9.423 1.00 82.94 520 GLU A CA 1
ATOM 4108 C C . GLU A 1 520 ? -18.789 -1.662 9.411 1.00 82.94 520 GLU A C 1
ATOM 4110 O O . GLU A 1 520 ? -18.702 -0.901 10.374 1.00 82.94 520 GLU A O 1
ATOM 4115 N N . ARG A 1 521 ? -18.047 -1.484 8.315 1.00 83.69 521 ARG A N 1
ATOM 4116 C CA . ARG A 1 521 ? -17.140 -0.344 8.148 1.00 83.69 521 ARG A CA 1
ATOM 4117 C C . ARG A 1 521 ? -17.615 0.548 7.016 1.00 83.69 521 ARG A C 1
ATOM 4119 O O . ARG A 1 521 ? -17.853 0.059 5.915 1.00 83.69 521 ARG A O 1
ATOM 4126 N N . GLN A 1 522 ? -17.691 1.844 7.282 1.00 82.62 522 GLN A N 1
ATOM 4127 C CA . GLN A 1 522 ? -18.060 2.872 6.316 1.00 82.62 522 GLN A CA 1
ATOM 4128 C C . GLN A 1 522 ? -16.968 3.938 6.252 1.00 82.62 522 GLN A C 1
ATOM 4130 O O . GLN A 1 522 ? -16.453 4.359 7.282 1.00 82.62 522 GLN A O 1
ATOM 4135 N N . GLU A 1 523 ? -16.639 4.397 5.050 1.00 86.00 523 GLU A N 1
ATOM 4136 C CA . GLU A 1 523 ? -15.786 5.566 4.836 1.00 86.00 523 GLU A CA 1
ATOM 4137 C C . GLU A 1 523 ? -16.653 6.696 4.278 1.00 86.00 523 GLU A C 1
ATOM 4139 O O . GLU A 1 523 ? -17.413 6.494 3.333 1.00 86.00 523 GLU A O 1
ATOM 4144 N N . GLU A 1 524 ? -16.587 7.867 4.904 1.00 86.00 524 GLU A N 1
ATOM 4145 C CA . GLU A 1 524 ? -17.289 9.074 4.472 1.00 86.00 524 GLU A CA 1
ATOM 4146 C C . GLU A 1 524 ? -16.269 10.191 4.268 1.00 86.00 524 GLU A C 1
ATOM 4148 O O . GLU A 1 524 ? -15.573 10.572 5.209 1.00 86.00 524 GLU A O 1
ATOM 4153 N N . GLU A 1 525 ? -16.177 10.689 3.038 1.00 86.69 525 GLU A N 1
ATOM 4154 C CA . GLU A 1 525 ? -15.288 11.790 2.671 1.00 86.69 525 GLU A CA 1
ATOM 4155 C C . GLU A 1 525 ? -16.032 13.120 2.795 1.00 86.69 525 GLU A C 1
ATOM 4157 O O . GLU A 1 525 ? -17.148 13.274 2.300 1.00 86.69 525 GLU A O 1
ATOM 4162 N N . THR A 1 526 ? -15.407 14.086 3.455 1.00 85.06 526 THR A N 1
ATOM 4163 C CA . THR A 1 526 ? -15.908 15.458 3.582 1.00 85.06 526 THR A CA 1
ATOM 4164 C C . THR A 1 526 ? -14.733 16.418 3.582 1.00 85.06 526 THR A C 1
ATOM 4166 O O . THR A 1 526 ? -13.718 16.124 4.220 1.00 85.06 526 THR A O 1
ATOM 4169 N N . ASP A 1 527 ? -14.869 17.588 2.969 1.00 83.00 527 ASP A N 1
ATOM 4170 C CA . ASP A 1 527 ? -13.873 18.645 3.145 1.00 83.00 527 ASP A CA 1
ATOM 4171 C C . ASP A 1 527 ? -13.771 19.029 4.618 1.00 83.00 527 ASP A C 1
ATOM 4173 O O . ASP A 1 527 ? -14.783 19.217 5.296 1.00 83.00 527 ASP A O 1
ATOM 4177 N N . SER A 1 528 ? -12.545 19.098 5.143 1.00 78.44 528 SER A N 1
ATOM 4178 C CA . SER A 1 528 ? -12.342 19.406 6.553 1.00 78.44 528 SER A CA 1
ATOM 4179 C C . SER A 1 528 ? -12.707 20.866 6.827 1.00 78.44 528 SER A C 1
ATOM 4181 O O . SER A 1 528 ? -11.983 21.764 6.389 1.00 78.44 528 SER A O 1
ATOM 4183 N N . PRO A 1 529 ? -13.745 21.150 7.636 1.00 71.38 529 PRO A N 1
ATOM 4184 C CA . PRO A 1 529 ? -14.052 22.525 8.023 1.00 71.38 529 PRO A CA 1
ATOM 4185 C C . PRO A 1 529 ? -12.963 23.122 8.926 1.00 71.38 529 PRO A C 1
ATOM 4187 O O . PRO A 1 529 ? -12.875 24.337 9.075 1.00 71.38 529 PRO A O 1
ATOM 4190 N N . SER A 1 530 ? -12.140 22.276 9.557 1.00 83.12 530 SER A N 1
ATOM 4191 C CA . SER A 1 530 ? -11.064 22.692 10.460 1.00 83.12 530 SER A CA 1
ATOM 4192 C C . SER A 1 530 ? -9.709 22.850 9.773 1.00 83.12 530 SER A C 1
ATOM 4194 O O . SER A 1 530 ? -8.879 23.595 10.282 1.00 83.12 530 SER A O 1
ATOM 4196 N N . PHE A 1 531 ? -9.472 22.161 8.655 1.00 87.44 531 PHE A N 1
ATOM 4197 C CA . PHE A 1 531 ? -8.175 22.112 7.971 1.00 87.44 531 PHE A CA 1
ATOM 4198 C C . PHE A 1 531 ? -8.386 22.348 6.466 1.00 87.44 531 PHE A C 1
ATOM 4200 O O . PHE A 1 531 ? -8.601 21.387 5.727 1.00 87.44 531 PHE A O 1
ATOM 4207 N N . PRO A 1 532 ? -8.391 23.613 6.010 1.00 84.06 532 PRO A N 1
ATOM 4208 C CA . PRO A 1 532 ? -8.693 23.959 4.624 1.00 84.06 532 PRO A CA 1
ATOM 4209 C C . PRO A 1 532 ? -7.807 23.214 3.620 1.00 84.06 532 PRO A C 1
ATOM 4211 O O . PRO A 1 532 ? -6.602 23.094 3.818 1.00 84.06 532 PRO A O 1
ATOM 4214 N N . GLY A 1 533 ? -8.403 22.725 2.531 1.00 83.19 533 GLY A N 1
ATOM 4215 C CA . GLY A 1 533 ? -7.697 21.955 1.499 1.00 83.19 533 GLY A CA 1
ATOM 4216 C C . GLY A 1 533 ? -7.407 20.497 1.870 1.00 83.19 533 GLY A C 1
ATOM 4217 O O . GLY A 1 533 ? -6.979 19.742 1.007 1.00 83.19 533 GLY A O 1
ATOM 4218 N N . VAL A 1 534 ? -7.675 20.073 3.111 1.00 86.50 534 VAL A N 1
ATOM 4219 C CA . VAL A 1 534 ? -7.516 18.679 3.543 1.00 86.50 534 VAL A CA 1
ATOM 4220 C C . VAL A 1 534 ? -8.873 17.981 3.553 1.00 86.50 534 VAL A C 1
ATOM 4222 O O . VAL A 1 534 ? -9.744 18.303 4.364 1.00 86.50 534 VAL A O 1
ATOM 4225 N N . THR A 1 535 ? -9.055 16.964 2.714 1.00 89.94 535 THR A N 1
ATOM 4226 C CA . THR A 1 535 ? -10.230 16.087 2.805 1.00 89.94 535 THR A CA 1
ATOM 4227 C C . THR A 1 535 ? -10.128 15.227 4.065 1.00 89.94 535 THR A C 1
ATOM 4229 O O . THR A 1 535 ? -9.101 14.598 4.322 1.00 89.94 535 THR A O 1
ATOM 4232 N N . THR A 1 536 ? -11.188 15.185 4.873 1.00 90.81 536 THR A N 1
ATOM 4233 C CA . THR A 1 536 ? -11.299 14.253 6.001 1.00 90.81 536 THR A CA 1
ATOM 4234 C C . THR A 1 536 ? -12.085 13.014 5.591 1.00 90.81 536 THR A C 1
ATOM 4236 O O . THR A 1 536 ? -13.208 13.130 5.108 1.00 90.81 536 THR A O 1
ATOM 4239 N N . VAL A 1 537 ? -11.519 11.832 5.842 1.00 90.56 537 VAL A N 1
ATOM 4240 C CA . VAL A 1 537 ? -12.210 10.545 5.715 1.00 90.56 537 VAL A CA 1
ATOM 4241 C C . VAL A 1 537 ? -12.583 10.036 7.099 1.00 90.56 537 VAL A C 1
ATOM 4243 O O . VAL A 1 537 ? -11.728 9.651 7.899 1.00 90.56 537 VAL A O 1
ATOM 4246 N N . TYR A 1 538 ? -13.876 10.017 7.389 1.00 89.12 538 TYR A N 1
ATOM 4247 C CA . TYR A 1 538 ? -14.408 9.409 8.597 1.00 89.12 538 TYR A CA 1
ATOM 4248 C C . TYR A 1 538 ? -14.615 7.918 8.370 1.00 89.12 538 TYR A C 1
ATOM 4250 O O . TYR A 1 538 ? -15.494 7.516 7.608 1.00 89.12 538 TYR A O 1
ATOM 4258 N N . ARG A 1 539 ? -13.822 7.094 9.055 1.00 88.81 539 ARG A N 1
ATOM 4259 C CA . ARG A 1 539 ? -13.962 5.642 9.039 1.00 88.81 539 ARG A CA 1
ATOM 4260 C C . ARG A 1 539 ? -14.841 5.205 10.204 1.00 88.81 539 ARG A C 1
ATOM 4262 O O . ARG A 1 539 ? -14.380 5.116 11.337 1.00 88.81 539 ARG A O 1
ATOM 4269 N N . LYS A 1 540 ? -16.113 4.951 9.929 1.00 89.38 540 LYS A N 1
ATOM 4270 C CA . LYS A 1 540 ? -17.106 4.538 10.920 1.00 89.38 540 LYS A CA 1
ATOM 4271 C C . LYS A 1 540 ? -17.119 3.020 11.056 1.00 89.38 540 LYS A C 1
ATOM 4273 O O . LYS A 1 540 ? -17.281 2.322 10.060 1.00 89.38 540 LYS A O 1
ATOM 4278 N N . GLU A 1 541 ? -16.975 2.524 12.274 1.00 91.19 541 GLU A N 1
ATOM 4279 C CA . GLU A 1 541 ? -17.244 1.143 12.669 1.00 91.19 541 GLU A CA 1
ATOM 4280 C C . GLU A 1 541 ? -18.644 1.109 13.301 1.00 91.19 541 GLU A C 1
ATOM 4282 O O . GLU A 1 541 ? -18.849 1.664 14.381 1.00 91.19 541 GLU A O 1
ATOM 4287 N N . LEU A 1 542 ? -19.622 0.531 12.599 1.00 91.12 542 LEU A N 1
ATOM 4288 C CA . LEU A 1 542 ? -20.993 0.392 13.082 1.00 91.12 542 LEU A CA 1
ATOM 4289 C C . LEU A 1 542 ? -21.103 -0.933 13.839 1.00 91.12 542 LEU A C 1
ATOM 4291 O O . LEU A 1 542 ? -20.889 -2.003 13.265 1.00 91.12 542 LEU A O 1
ATOM 4295 N N . VAL A 1 543 ? -21.414 -0.839 15.127 1.00 93.00 543 VAL A N 1
ATOM 4296 C CA . VAL A 1 543 ? -21.495 -1.969 16.056 1.00 93.00 543 VAL A CA 1
ATOM 4297 C C . VAL A 1 543 ? -22.960 -2.235 16.367 1.00 93.00 543 VAL A C 1
ATOM 4299 O O . VAL A 1 543 ? -23.654 -1.353 16.874 1.00 93.00 543 VAL A O 1
ATOM 4302 N N . GLU A 1 544 ? -23.428 -3.445 16.070 1.00 92.94 544 GLU A N 1
ATOM 4303 C CA . GLU A 1 544 ? -24.754 -3.904 16.486 1.00 92.94 544 GLU A CA 1
ATOM 4304 C C . GLU A 1 544 ? -24.733 -4.201 17.986 1.00 92.94 544 GLU A C 1
ATOM 4306 O O . GLU A 1 544 ? -23.842 -4.891 18.495 1.00 92.94 544 GLU A O 1
ATOM 4311 N N . CYS A 1 545 ? -25.710 -3.669 18.714 1.00 94.06 545 CYS A N 1
ATOM 4312 C CA . CYS A 1 545 ? -25.822 -3.906 20.145 1.00 94.06 545 CYS A CA 1
ATOM 4313 C C . CYS A 1 545 ? -27.278 -3.959 20.604 1.00 94.06 545 CYS A C 1
ATOM 4315 O O . CYS A 1 545 ? -28.164 -3.340 20.014 1.00 94.06 545 CYS A O 1
ATOM 4317 N N . LYS A 1 546 ? -27.541 -4.734 21.659 1.00 95.25 546 LYS A N 1
ATOM 4318 C CA . LYS A 1 546 ? -28.890 -4.933 22.199 1.00 95.25 546 LYS A CA 1
ATOM 4319 C C . LYS A 1 546 ? -28.921 -4.704 23.697 1.00 95.25 546 LYS A C 1
ATOM 4321 O O . LYS A 1 546 ? -28.081 -5.248 24.410 1.00 95.25 546 LYS A O 1
ATOM 4326 N N . VAL A 1 547 ? -29.924 -3.972 24.173 1.00 94.38 547 VAL A N 1
ATOM 4327 C CA . VAL A 1 547 ? -30.235 -3.887 25.606 1.00 94.38 547 VAL A CA 1
ATOM 4328 C C . VAL A 1 547 ? -30.750 -5.253 26.063 1.00 94.38 547 VAL A C 1
ATOM 4330 O O . VAL A 1 547 ? -31.802 -5.697 25.609 1.00 94.38 547 VAL A O 1
ATOM 4333 N N . THR A 1 548 ? -29.998 -5.933 26.928 1.00 90.81 548 THR A N 1
ATOM 4334 C CA . THR A 1 548 ? -30.271 -7.318 27.365 1.00 90.81 548 THR A CA 1
ATOM 4335 C C . THR A 1 548 ? -30.477 -7.460 28.868 1.00 90.81 548 THR A C 1
ATOM 4337 O O . THR A 1 548 ? -30.714 -8.567 29.345 1.00 90.81 548 THR A O 1
ATOM 4340 N N . THR A 1 549 ? -30.387 -6.368 29.630 1.00 89.44 549 THR A N 1
ATOM 4341 C CA . THR A 1 549 ? -30.613 -6.419 31.079 1.00 89.44 549 THR A CA 1
ATOM 4342 C C . THR A 1 549 ? -32.043 -6.858 31.423 1.00 89.44 549 THR A C 1
ATOM 4344 O O . THR A 1 549 ? -32.993 -6.341 30.827 1.00 89.44 549 THR A O 1
ATOM 4347 N N . PRO A 1 550 ? -32.231 -7.777 32.390 1.00 88.06 550 PRO A N 1
ATOM 4348 C CA . PRO A 1 550 ? -33.548 -8.095 32.935 1.00 88.06 550 PRO A CA 1
ATOM 4349 C C . PRO A 1 550 ? -34.050 -7.036 33.936 1.00 88.06 550 PRO A C 1
ATOM 4351 O O . PRO A 1 550 ? -35.205 -7.102 34.355 1.00 88.06 550 PRO A O 1
ATOM 4354 N N . ASP A 1 551 ? -33.205 -6.078 34.340 1.00 92.19 551 ASP A N 1
ATOM 4355 C CA . ASP A 1 551 ? -33.575 -5.014 35.275 1.00 92.19 551 ASP A CA 1
ATOM 4356 C C . ASP A 1 551 ? -34.539 -4.008 34.628 1.00 92.19 551 ASP A C 1
ATOM 4358 O O . ASP A 1 551 ? -34.182 -3.268 33.708 1.00 92.19 551 ASP A O 1
ATOM 4362 N N . LYS A 1 552 ? -35.764 -3.957 35.157 1.00 90.94 552 LYS A N 1
ATOM 4363 C CA . LYS A 1 552 ? -36.818 -3.049 34.696 1.00 90.94 552 LYS A CA 1
ATOM 4364 C C . LYS A 1 552 ? -36.453 -1.578 34.890 1.00 90.94 552 LYS A C 1
ATOM 4366 O O . LYS A 1 552 ? -36.768 -0.781 34.016 1.00 90.94 552 LYS A O 1
ATOM 4371 N N . ALA A 1 553 ? -35.759 -1.216 35.970 1.00 90.06 553 ALA A N 1
ATOM 4372 C CA . ALA A 1 553 ? -35.384 0.177 36.214 1.00 90.06 553 ALA A CA 1
ATOM 4373 C C . ALA A 1 553 ? -34.357 0.663 35.179 1.00 90.06 553 ALA A C 1
ATOM 4375 O O . ALA A 1 553 ? -34.475 1.764 34.636 1.00 90.06 553 ALA A O 1
ATOM 4376 N N . ALA A 1 554 ? -33.381 -0.186 34.843 1.00 89.06 554 ALA A N 1
ATOM 4377 C CA . ALA A 1 554 ? -32.435 0.084 33.766 1.00 89.06 554 ALA A CA 1
ATOM 4378 C C . ALA A 1 554 ? -33.121 0.185 32.390 1.00 89.06 554 ALA A C 1
ATOM 4380 O O . ALA A 1 554 ? -32.742 1.039 31.588 1.00 89.06 554 ALA A O 1
ATOM 4381 N N . GLN A 1 555 ? -34.145 -0.636 32.124 1.00 91.19 555 GLN A N 1
ATOM 4382 C CA . GLN A 1 555 ? -34.955 -0.543 30.903 1.00 91.19 555 GLN A CA 1
ATOM 4383 C C . GLN A 1 555 ? -35.757 0.768 30.841 1.00 91.19 555 GLN A C 1
ATOM 4385 O O . GLN A 1 555 ? -35.692 1.476 29.835 1.00 91.19 555 GLN A O 1
ATOM 4390 N N . GLU A 1 556 ? -36.449 1.140 31.919 1.00 92.25 556 GLU A N 1
ATOM 4391 C CA . GLU A 1 556 ? -37.248 2.371 31.993 1.00 92.25 556 GLU A CA 1
ATOM 4392 C C . GLU A 1 556 ? -36.385 3.625 31.810 1.00 92.25 556 GLU A C 1
ATOM 4394 O O . GLU A 1 556 ? -36.791 4.559 31.116 1.00 92.25 556 GLU A O 1
ATOM 4399 N N . LYS A 1 557 ? -35.148 3.621 32.330 1.00 90.75 557 LYS A N 1
ATOM 4400 C CA . LYS A 1 557 ? -34.181 4.720 32.155 1.00 90.75 557 LYS A CA 1
ATOM 4401 C C . LYS A 1 557 ? -33.865 5.018 30.684 1.00 90.75 557 LYS A C 1
ATOM 4403 O O . LYS A 1 557 ? -33.582 6.164 30.341 1.00 90.75 557 LYS A O 1
ATOM 4408 N N . VAL A 1 558 ? -33.928 4.004 29.820 1.00 92.81 558 VAL A N 1
ATOM 4409 C CA . VAL A 1 558 ? -33.715 4.132 28.368 1.00 92.81 558 VAL A CA 1
ATOM 4410 C C . VAL A 1 558 ? -35.031 4.123 27.582 1.00 92.81 558 VAL A C 1
ATOM 4412 O O . VAL A 1 558 ? -35.046 3.890 26.371 1.00 92.81 558 VAL A O 1
ATOM 4415 N N . GLY A 1 559 ? -36.154 4.368 28.263 1.00 92.12 559 GLY A N 1
ATOM 4416 C CA . GLY A 1 559 ? -37.486 4.461 27.673 1.00 92.12 559 GLY A CA 1
ATOM 4417 C C . GLY A 1 559 ? -38.113 3.120 27.288 1.00 92.12 559 GLY A C 1
ATOM 4418 O O . GLY A 1 559 ? -39.095 3.117 26.551 1.00 92.12 559 GLY A O 1
ATOM 4419 N N . LEU A 1 560 ? -37.583 1.982 27.744 1.00 92.75 560 LEU A N 1
ATOM 4420 C CA . LEU A 1 560 ? -38.133 0.648 27.481 1.00 92.75 560 LEU A CA 1
ATOM 4421 C C . LEU A 1 560 ? -39.064 0.181 28.616 1.00 92.75 560 LEU A C 1
ATOM 4423 O O . LEU A 1 560 ? -38.851 0.551 29.765 1.00 92.75 560 LEU A O 1
ATOM 4427 N N . PRO A 1 561 ? -40.094 -0.638 28.321 1.00 91.06 561 PRO A N 1
ATOM 4428 C CA . PRO A 1 561 ? -40.496 -1.138 26.999 1.00 91.06 561 PRO A CA 1
ATOM 4429 C C . PRO A 1 561 ? -41.406 -0.171 26.217 1.00 91.06 561 PRO A C 1
ATOM 4431 O O . PRO A 1 561 ? -41.736 -0.442 25.067 1.00 91.06 561 PRO A O 1
ATOM 4434 N N . ALA A 1 562 ? -41.817 0.953 26.814 1.00 92.25 562 ALA A N 1
ATOM 4435 C CA . ALA A 1 562 ? -42.800 1.880 26.240 1.00 92.25 562 ALA A CA 1
ATOM 4436 C C . ALA A 1 562 ? -42.295 2.698 25.028 1.00 92.25 562 ALA A C 1
ATOM 4438 O O . ALA A 1 562 ? -43.061 3.463 24.447 1.00 92.25 562 ALA A O 1
ATOM 4439 N N . MET A 1 563 ? -41.022 2.548 24.649 1.00 93.50 563 MET A N 1
ATOM 4440 C CA . MET A 1 563 ? -40.334 3.294 23.587 1.00 93.50 563 MET A CA 1
ATOM 4441 C C . MET A 1 563 ? -40.385 4.818 23.783 1.00 93.50 563 MET A C 1
ATOM 4443 O O . MET A 1 563 ? -40.428 5.585 22.819 1.00 93.50 563 MET A O 1
ATOM 4447 N N . GLN A 1 564 ? -40.380 5.265 25.040 1.00 93.75 564 GLN A N 1
ATOM 4448 C CA . GLN A 1 564 ? -40.449 6.682 25.388 1.00 93.75 564 GLN A CA 1
ATOM 4449 C C . GLN A 1 564 ? -39.158 7.414 25.011 1.00 93.75 564 GLN A C 1
ATOM 4451 O O . GLN A 1 564 ? -38.066 6.842 25.008 1.00 93.75 564 GLN A O 1
ATOM 4456 N N . GLN A 1 565 ? -39.291 8.703 24.696 1.00 96.88 565 GLN A N 1
ATOM 4457 C CA . GLN A 1 565 ? -38.134 9.579 24.558 1.00 96.88 565 GLN A CA 1
ATOM 4458 C C . GLN A 1 565 ? -37.472 9.780 25.916 1.00 96.88 565 GLN A C 1
ATOM 4460 O O . GLN A 1 565 ? -38.143 9.896 26.939 1.00 96.88 565 GLN A O 1
ATOM 4465 N N . TRP A 1 566 ? -36.152 9.877 25.907 1.00 97.12 566 TRP A N 1
ATOM 4466 C CA . TRP A 1 566 ? -35.364 10.114 27.106 1.00 97.12 566 TRP A CA 1
ATOM 4467 C C . TRP A 1 566 ? -34.164 10.990 26.767 1.00 97.12 566 TRP A C 1
ATOM 4469 O O . TRP A 1 566 ? -33.883 11.272 25.600 1.00 97.12 566 TRP A O 1
ATOM 4479 N N . ASN A 1 567 ? -33.476 11.477 27.793 1.00 96.50 567 ASN A N 1
ATOM 4480 C CA . ASN A 1 567 ? -32.280 12.284 27.621 1.00 96.50 567 ASN A CA 1
ATOM 4481 C C . ASN A 1 567 ? -31.195 11.884 28.617 1.00 96.50 567 ASN A C 1
ATOM 4483 O O . ASN A 1 567 ? -31.481 11.315 29.670 1.00 96.50 567 ASN A O 1
ATOM 4487 N N . ALA A 1 568 ? -29.954 12.200 28.270 1.00 96.38 568 ALA A N 1
ATOM 4488 C CA . ALA A 1 568 ? -28.809 12.054 29.152 1.00 96.38 568 ALA A CA 1
ATOM 4489 C C . ALA A 1 568 ? -27.882 13.256 29.017 1.00 96.38 568 ALA A C 1
ATOM 4491 O O . ALA A 1 568 ? -27.763 13.854 27.946 1.00 96.38 568 ALA A O 1
ATOM 4492 N N . LYS A 1 569 ? -27.223 13.602 30.123 1.00 95.50 569 LYS A N 1
ATOM 4493 C CA . LYS A 1 569 ? -26.180 14.621 30.146 1.00 95.50 569 LYS A CA 1
ATOM 4494 C C . LYS A 1 569 ? -24.823 13.952 29.953 1.00 95.50 569 LYS A C 1
ATOM 4496 O O . LYS A 1 569 ? -24.518 13.006 30.677 1.00 95.50 569 LYS A O 1
ATOM 4501 N N . ASP A 1 570 ? -24.047 14.435 28.989 1.00 93.19 570 ASP A N 1
ATOM 4502 C CA . ASP A 1 570 ? -22.708 13.921 28.713 1.00 93.19 570 ASP A CA 1
ATOM 4503 C C . ASP A 1 570 ? -21.635 14.517 29.646 1.00 93.19 570 ASP A C 1
ATOM 4505 O O . ASP A 1 570 ? -21.903 15.410 30.455 1.00 93.19 570 ASP A O 1
ATOM 4509 N N . THR A 1 571 ? -20.395 14.033 29.530 1.00 91.81 571 THR A N 1
ATOM 4510 C CA . THR A 1 571 ? -19.245 14.503 30.330 1.00 91.81 571 THR A CA 1
ATOM 4511 C C . THR A 1 571 ? -18.861 15.965 30.086 1.00 91.81 571 THR A C 1
ATOM 4513 O O . THR A 1 571 ? -18.164 16.554 30.911 1.00 91.81 571 THR A O 1
ATOM 4516 N N . GLN A 1 572 ? -19.322 16.574 28.991 1.00 90.00 572 GLN A N 1
ATOM 4517 C CA . GLN A 1 572 ? -19.116 17.992 28.673 1.00 90.00 572 GLN A CA 1
ATOM 4518 C C . GLN A 1 572 ? -20.288 18.867 29.148 1.00 90.00 572 GLN A C 1
ATOM 4520 O O . GLN A 1 572 ? -20.255 20.087 28.996 1.00 90.00 572 GLN A O 1
ATOM 4525 N N . GLY A 1 573 ? -21.321 18.259 29.739 1.00 92.25 573 GLY A N 1
ATOM 4526 C CA . GLY A 1 573 ? -22.516 18.935 30.226 1.00 92.25 573 GLY A CA 1
ATOM 4527 C C . GLY A 1 573 ? -23.613 19.127 29.176 1.00 92.25 573 GLY A C 1
ATOM 4528 O O . GLY A 1 573 ? -24.645 19.716 29.510 1.00 92.25 573 GLY A O 1
ATOM 4529 N N . ASN A 1 574 ? -23.443 18.630 27.945 1.00 94.69 574 ASN A N 1
ATOM 4530 C CA . ASN A 1 574 ? -24.475 18.706 26.910 1.00 94.69 574 ASN A CA 1
ATOM 4531 C C . ASN A 1 574 ? -25.596 17.712 27.221 1.00 94.69 574 ASN A C 1
ATOM 4533 O O . ASN A 1 574 ? -25.338 16.573 27.606 1.00 94.69 574 ASN A O 1
ATOM 4537 N N . THR A 1 575 ? -26.848 18.115 27.021 1.00 97.00 575 THR A N 1
ATOM 4538 C CA . THR A 1 575 ? -28.009 17.226 27.173 1.00 97.00 575 THR A CA 1
ATOM 4539 C C . THR A 1 575 ? -28.420 16.681 25.811 1.00 97.00 575 THR A C 1
ATOM 4541 O O . THR A 1 575 ? -28.814 17.438 24.924 1.00 97.00 575 THR A O 1
ATOM 4544 N N . LYS A 1 576 ? -28.328 15.365 25.637 1.00 96.81 576 LYS A N 1
ATOM 4545 C CA . LYS A 1 576 ? -28.658 14.645 24.402 1.00 96.81 576 LYS A CA 1
ATOM 4546 C C . LYS A 1 576 ? -30.000 13.950 24.548 1.00 96.81 576 LYS A C 1
ATOM 4548 O O . LYS A 1 576 ? -30.256 13.337 25.579 1.00 96.81 576 LYS A O 1
ATOM 4553 N N . PHE A 1 577 ? -30.837 14.036 23.522 1.00 97.69 577 PHE A N 1
ATOM 4554 C CA . PHE A 1 577 ? -32.187 13.478 23.508 1.00 97.69 577 PHE A CA 1
ATOM 4555 C C . PHE A 1 577 ? -32.280 12.327 22.510 1.00 97.69 577 PHE A C 1
ATOM 4557 O O . PHE A 1 577 ? -31.848 12.446 21.358 1.00 97.69 577 PHE A O 1
ATOM 4564 N N . PHE A 1 578 ? -32.889 11.230 22.952 1.00 97.56 578 PHE A N 1
ATOM 4565 C CA . PHE A 1 578 ? -32.953 9.973 22.223 1.00 97.56 578 PHE A CA 1
ATOM 4566 C C . PHE A 1 578 ? -34.392 9.502 22.014 1.00 97.56 578 PHE A C 1
ATOM 4568 O O . PHE A 1 578 ? -35.283 9.746 22.829 1.00 97.56 578 PHE A O 1
ATOM 4575 N N . THR A 1 579 ? -34.617 8.811 20.900 1.00 97.06 579 THR A N 1
ATOM 4576 C CA . THR A 1 579 ? -35.907 8.221 20.533 1.00 97.06 579 THR A CA 1
ATOM 4577 C C . THR A 1 579 ? -35.709 6.876 19.835 1.00 97.06 579 THR A C 1
ATOM 4579 O O . THR A 1 579 ? -34.648 6.620 19.266 1.00 97.06 579 THR A O 1
ATOM 4582 N N . TRP A 1 580 ? -36.728 6.020 19.877 1.00 97.00 580 TRP A N 1
ATOM 4583 C CA . TRP A 1 580 ? -36.713 4.689 19.275 1.00 97.00 580 TRP A CA 1
ATOM 4584 C C . TRP A 1 580 ? -37.496 4.686 17.959 1.00 97.00 580 TRP A C 1
ATOM 4586 O O . TRP A 1 580 ? -38.723 4.803 17.954 1.00 97.00 580 TRP A O 1
ATOM 4596 N N . LEU A 1 581 ? -36.802 4.511 16.836 1.00 96.06 581 LEU A N 1
ATOM 4597 C CA . LEU A 1 581 ? -37.404 4.487 15.499 1.00 96.06 581 LEU A CA 1
ATOM 4598 C C . LEU A 1 581 ? -37.292 3.099 14.877 1.00 96.06 581 LEU A C 1
ATOM 4600 O O . LEU A 1 581 ? -36.301 2.404 15.069 1.00 96.06 581 LEU A O 1
ATOM 4604 N N . THR A 1 582 ? -38.287 2.697 14.101 1.00 95.12 582 THR A N 1
ATOM 4605 C CA . THR A 1 582 ? -38.123 1.585 13.157 1.00 95.12 582 THR A CA 1
ATOM 4606 C C . THR A 1 582 ? -37.103 1.959 12.080 1.00 95.12 582 THR A C 1
ATOM 4608 O O . THR A 1 582 ? -36.862 3.142 11.819 1.00 95.12 582 THR A O 1
ATOM 4611 N N . ASP A 1 583 ? -36.524 0.960 11.414 1.00 91.69 583 ASP A N 1
ATOM 4612 C CA . ASP A 1 583 ? -35.556 1.191 10.336 1.00 91.69 583 ASP A CA 1
ATOM 4613 C C . ASP A 1 583 ? -36.151 2.084 9.229 1.00 91.69 583 ASP A C 1
ATOM 4615 O O . ASP A 1 583 ? -35.513 3.041 8.796 1.00 91.69 583 ASP A O 1
ATOM 4619 N N . SER A 1 584 ? -37.414 1.859 8.850 1.00 92.44 584 SER A N 1
ATOM 4620 C CA . SER A 1 584 ? -38.114 2.673 7.846 1.00 92.44 584 SER A CA 1
ATOM 4621 C C . SER A 1 584 ? -38.348 4.121 8.294 1.00 92.44 584 SER A C 1
ATOM 4623 O O . SER A 1 584 ? -38.191 5.041 7.494 1.00 92.44 584 SER A O 1
ATOM 4625 N N . GLU A 1 585 ? -38.690 4.355 9.566 1.00 94.69 585 GLU A N 1
ATOM 4626 C CA . GLU A 1 585 ? -38.840 5.713 10.116 1.00 94.69 585 GLU A CA 1
ATOM 4627 C C . GLU A 1 585 ? -37.499 6.460 10.138 1.00 94.69 585 GLU A C 1
ATOM 4629 O O . GLU A 1 585 ? -37.436 7.647 9.811 1.00 94.69 585 GLU A O 1
ATOM 4634 N N . ALA A 1 586 ? -36.418 5.773 10.510 1.00 92.19 586 ALA A N 1
ATOM 4635 C CA . ALA A 1 586 ? -35.080 6.347 10.530 1.00 92.19 586 ALA A CA 1
ATOM 4636 C C . ALA A 1 586 ? -34.570 6.651 9.105 1.00 92.19 586 ALA A C 1
ATOM 4638 O O . ALA A 1 586 ? -34.062 7.748 8.865 1.00 92.19 586 ALA A O 1
ATOM 4639 N N . GLU A 1 587 ? -34.781 5.754 8.136 1.00 90.50 587 GLU A N 1
ATOM 4640 C CA . GLU A 1 587 ? -34.465 5.990 6.718 1.00 90.50 587 GLU A CA 1
ATOM 4641 C C . GLU A 1 587 ? -35.277 7.153 6.128 1.00 90.50 587 GLU A C 1
ATOM 4643 O O . GLU A 1 587 ? -34.710 8.012 5.448 1.00 90.50 587 GLU A O 1
ATOM 4648 N N . ALA A 1 588 ? -36.574 7.254 6.446 1.00 91.81 588 ALA A N 1
ATOM 4649 C CA . ALA A 1 588 ? -37.422 8.374 6.024 1.00 91.81 588 ALA A CA 1
ATOM 4650 C C . ALA A 1 588 ? -36.918 9.724 6.568 1.00 91.81 588 ALA A C 1
ATOM 4652 O O . ALA A 1 588 ? -37.005 10.749 5.890 1.00 91.81 588 ALA A O 1
ATOM 4653 N N . LYS A 1 589 ? -36.317 9.719 7.765 1.00 90.62 589 LYS A N 1
ATOM 4654 C CA . LYS A 1 589 ? -35.627 10.875 8.363 1.00 90.62 589 LYS A CA 1
ATOM 4655 C C . LYS A 1 589 ? -34.175 11.040 7.893 1.00 90.62 589 LYS A C 1
ATOM 4657 O O . LYS A 1 589 ? -33.450 11.863 8.445 1.00 90.62 589 LYS A O 1
ATOM 4662 N N . LYS A 1 590 ? -33.749 10.295 6.865 1.00 88.19 590 LYS A N 1
ATOM 4663 C CA . LYS A 1 590 ? -32.397 10.307 6.276 1.00 88.19 590 LYS A CA 1
ATOM 4664 C C . LYS A 1 590 ? -31.280 9.916 7.254 1.00 88.19 590 LYS A C 1
ATOM 4666 O O . LYS A 1 590 ? -30.119 10.270 7.040 1.00 88.19 590 LYS A O 1
ATOM 4671 N N . VAL A 1 591 ? -31.598 9.154 8.303 1.00 86.56 591 VAL A N 1
ATOM 4672 C CA . VAL A 1 591 ? -30.585 8.551 9.175 1.00 86.56 591 VAL A CA 1
ATOM 4673 C C . VAL A 1 591 ? -29.849 7.476 8.373 1.00 86.56 591 VAL A C 1
ATOM 4675 O O . VAL A 1 591 ? -30.458 6.579 7.792 1.00 86.56 591 VAL A O 1
ATOM 4678 N N . LYS A 1 592 ? -28.517 7.555 8.317 1.00 80.69 592 LYS A N 1
ATOM 4679 C CA . LYS A 1 592 ? -27.689 6.600 7.565 1.00 80.69 592 LYS A CA 1
ATOM 4680 C C . LYS A 1 592 ? -27.603 5.261 8.320 1.00 80.69 592 LYS A C 1
ATOM 4682 O O . LYS A 1 592 ? -26.808 5.144 9.248 1.00 80.69 592 LYS A O 1
ATOM 4687 N N . LEU A 1 593 ? -28.413 4.271 7.923 1.00 76.56 593 LEU A N 1
ATOM 4688 C CA . LEU A 1 593 ? -28.479 2.941 8.565 1.00 76.56 593 LEU A CA 1
ATOM 4689 C C . LEU A 1 593 ? -27.625 1.853 7.898 1.00 76.56 593 LEU A C 1
ATOM 4691 O O . LEU A 1 593 ? -27.252 0.876 8.552 1.00 76.56 593 LEU A O 1
ATOM 4695 N N . LYS A 1 594 ? -27.361 1.992 6.594 1.00 67.38 594 LYS A N 1
ATOM 4696 C CA . LYS A 1 594 ? -26.710 0.976 5.752 1.00 67.38 594 LYS A CA 1
ATOM 4697 C C . LYS A 1 594 ? -25.618 1.576 4.870 1.00 67.38 594 LYS A C 1
ATOM 4699 O O . LYS A 1 594 ? -25.575 2.781 4.619 1.00 67.38 594 LYS A O 1
ATOM 4704 N N . VAL A 1 595 ? -24.749 0.692 4.384 1.00 55.62 595 VAL A N 1
ATOM 4705 C CA . VAL A 1 595 ? -23.629 0.994 3.487 1.00 55.62 595 VAL A CA 1
ATOM 4706 C C . VAL A 1 595 ? -24.138 1.368 2.089 1.00 55.62 595 VAL A C 1
ATOM 4708 O O . VAL A 1 595 ? -24.801 0.569 1.434 1.00 55.62 595 VAL A O 1
ATOM 4711 N N . GLN A 1 596 ? -23.764 2.549 1.594 1.00 46.59 596 GLN A N 1
ATOM 4712 C CA . GLN A 1 596 ? -23.697 2.834 0.158 1.00 46.59 596 GLN A CA 1
ATOM 4713 C C . GLN A 1 596 ? -22.210 2.873 -0.229 1.00 46.59 596 GLN A C 1
ATOM 4715 O O . GLN A 1 596 ? -21.485 3.744 0.245 1.00 46.59 596 GLN A O 1
ATOM 4720 N N . GLY A 1 597 ? -21.735 1.917 -1.037 1.00 48.31 597 GLY A N 1
ATOM 4721 C CA . GLY A 1 597 ? -20.359 1.900 -1.562 1.00 48.31 597 GLY A CA 1
ATOM 4722 C C . GLY A 1 597 ? -19.578 0.596 -1.349 1.00 48.31 597 GLY A C 1
ATOM 4723 O O . GLY A 1 597 ? -19.939 -0.254 -0.541 1.00 48.31 597 GLY A O 1
ATOM 4724 N N . SER A 1 598 ? -18.498 0.429 -2.119 1.00 49.19 598 SER A N 1
ATOM 4725 C CA . SER A 1 598 ? -17.647 -0.773 -2.152 1.00 49.19 598 SER A CA 1
ATOM 4726 C C . SER A 1 598 ? -16.979 -1.083 -0.806 1.00 49.19 598 SER A C 1
ATOM 4728 O O . SER A 1 598 ? -16.408 -0.195 -0.174 1.00 49.19 598 SER A O 1
ATOM 4730 N N . HIS A 1 599 ? -16.947 -2.365 -0.435 1.00 56.09 599 HIS A N 1
ATOM 4731 C CA . HIS A 1 599 ? -16.529 -2.885 0.876 1.00 56.09 599 HIS A CA 1
ATOM 4732 C C . HIS A 1 599 ? -15.037 -2.741 1.249 1.00 56.09 599 HIS A C 1
ATOM 4734 O O . HIS A 1 599 ? -14.630 -3.234 2.303 1.00 56.09 599 HIS A O 1
ATOM 4740 N N . ILE A 1 600 ? -14.196 -2.117 0.417 1.00 66.38 600 ILE A N 1
ATOM 4741 C CA . ILE A 1 600 ? -12.737 -2.126 0.599 1.00 66.38 600 ILE A CA 1
ATOM 4742 C C . ILE A 1 600 ? -12.138 -0.723 0.483 1.00 66.38 600 ILE A C 1
ATOM 4744 O O . ILE A 1 600 ? -12.372 -0.006 -0.485 1.00 66.38 600 ILE A O 1
ATOM 4748 N N . SER A 1 601 ? -11.349 -0.354 1.493 1.00 75.75 601 SER A N 1
ATOM 4749 C CA . SER A 1 601 ? -10.656 0.934 1.603 1.00 75.75 601 SER A CA 1
ATOM 4750 C C . SER A 1 601 ? -9.548 1.077 0.558 1.00 75.75 601 SER A C 1
ATOM 4752 O O . SER A 1 601 ? -8.708 0.179 0.417 1.00 75.75 601 SER A O 1
ATOM 4754 N N . THR A 1 602 ? -9.504 2.221 -0.120 1.00 80.25 602 THR A N 1
ATOM 4755 C CA . THR A 1 602 ? -8.412 2.623 -1.030 1.00 80.25 602 THR A CA 1
ATOM 4756 C C . THR A 1 602 ? -7.301 3.371 -0.306 1.00 80.25 602 THR A C 1
ATOM 4758 O O . THR A 1 602 ? -6.276 3.680 -0.907 1.00 80.25 602 THR A O 1
ATOM 4761 N N . LEU A 1 603 ? -7.485 3.645 0.988 1.00 81.50 603 LEU A N 1
ATOM 4762 C CA . LEU A 1 603 ? -6.533 4.407 1.773 1.00 81.50 603 LEU A CA 1
ATOM 4763 C C . LEU A 1 603 ? -5.273 3.582 2.024 1.00 81.50 603 LEU A C 1
ATOM 4765 O O . LEU A 1 603 ? -5.325 2.433 2.490 1.00 81.50 603 LEU A O 1
ATOM 4769 N N . VAL A 1 604 ? -4.136 4.192 1.726 1.00 76.25 604 VAL A N 1
ATOM 4770 C CA . VAL A 1 604 ? -2.800 3.624 1.876 1.00 76.25 604 VAL A CA 1
ATOM 4771 C C . VAL A 1 604 ? -1.891 4.605 2.597 1.00 76.25 604 VAL A C 1
ATOM 4773 O O . VAL A 1 604 ? -2.164 5.798 2.679 1.00 76.25 604 VAL A O 1
ATOM 4776 N N . LYS A 1 605 ? -0.819 4.092 3.189 1.00 69.69 605 LYS A N 1
ATOM 4777 C CA . LYS A 1 605 ? 0.138 4.923 3.919 1.00 69.69 605 LYS A CA 1
ATOM 4778 C C . LYS A 1 605 ? 1.010 5.702 2.929 1.00 69.69 605 LYS A C 1
ATOM 4780 O O . LYS A 1 605 ? 1.371 5.161 1.881 1.00 69.69 605 LYS A O 1
ATOM 4785 N N . ALA A 1 606 ? 1.345 6.945 3.264 1.00 62.25 606 ALA A N 1
ATOM 4786 C CA . ALA A 1 606 ? 2.373 7.692 2.546 1.00 62.25 606 ALA A CA 1
ATOM 4787 C C . ALA A 1 606 ? 3.768 7.202 2.984 1.00 62.25 606 ALA A C 1
ATOM 4789 O O . ALA A 1 606 ? 3.944 6.909 4.168 1.00 62.25 606 ALA A O 1
ATOM 4790 N N . PRO A 1 607 ? 4.753 7.080 2.080 1.00 62.34 607 PRO A N 1
ATOM 4791 C CA . PRO A 1 607 ? 6.152 6.908 2.470 1.00 62.34 607 PRO A CA 1
ATOM 4792 C C . PRO A 1 607 ? 6.676 8.202 3.124 1.00 62.34 607 PRO A C 1
ATOM 4794 O O . PRO A 1 607 ? 6.456 9.282 2.588 1.00 62.34 607 PRO A O 1
ATOM 4797 N N . ILE A 1 608 ? 7.345 8.104 4.283 1.00 62.50 608 ILE A N 1
ATOM 4798 C CA . ILE A 1 608 ? 7.768 9.271 5.104 1.00 62.50 608 ILE A CA 1
ATOM 4799 C C . ILE A 1 608 ? 9.309 9.305 5.296 1.00 62.50 608 ILE A C 1
ATOM 4801 O O . ILE A 1 608 ? 9.830 10.026 6.136 1.00 62.50 608 ILE A O 1
ATOM 4805 N N . GLY A 1 609 ? 10.077 8.532 4.519 1.00 69.75 609 GLY A N 1
ATOM 4806 C CA . GLY A 1 609 ? 11.537 8.406 4.676 1.00 69.75 609 GLY A CA 1
ATOM 4807 C C . GLY A 1 609 ? 12.365 8.927 3.501 1.00 69.75 609 GLY A C 1
ATOM 4808 O O . GLY A 1 609 ? 11.825 9.328 2.475 1.00 69.75 609 GLY A O 1
ATOM 4809 N N . LEU A 1 610 ? 13.692 8.878 3.656 1.00 75.00 610 LEU A N 1
ATOM 4810 C CA . LEU A 1 610 ? 14.654 9.216 2.604 1.00 75.00 610 LEU A CA 1
ATOM 4811 C C . LEU A 1 610 ? 14.839 8.028 1.649 1.00 75.00 610 LEU A C 1
ATOM 4813 O O . LEU A 1 610 ? 15.142 6.916 2.097 1.00 75.00 610 LEU A O 1
ATOM 4817 N N . ASP A 1 611 ? 14.692 8.268 0.345 1.00 76.12 611 ASP A N 1
ATOM 4818 C CA . ASP A 1 611 ? 15.131 7.318 -0.680 1.00 76.12 611 ASP A CA 1
ATOM 4819 C C . ASP A 1 611 ? 16.665 7.181 -0.703 1.00 76.12 611 ASP A C 1
ATOM 4821 O O . ASP A 1 611 ? 17.374 7.832 0.062 1.00 76.12 611 ASP A O 1
ATOM 4825 N N . GLU A 1 612 ? 17.191 6.262 -1.512 1.00 81.25 612 GLU A N 1
ATOM 4826 C CA . GLU A 1 612 ? 18.615 5.923 -1.476 1.00 81.25 612 GLU A CA 1
ATOM 4827 C C . GLU A 1 612 ? 19.512 7.104 -1.886 1.00 81.25 612 GLU A C 1
ATOM 4829 O O . GLU A 1 612 ? 20.598 7.270 -1.324 1.00 81.25 612 GLU A O 1
ATOM 4834 N N . GLU A 1 613 ? 19.056 7.936 -2.827 1.00 76.31 613 GLU A N 1
ATOM 4835 C CA . GLU A 1 613 ? 19.782 9.115 -3.307 1.00 76.31 613 GLU A CA 1
ATOM 4836 C C . GLU A 1 613 ? 19.782 10.210 -2.234 1.00 76.31 613 GLU A C 1
ATOM 4838 O O . GLU A 1 613 ? 20.852 10.640 -1.796 1.00 76.31 613 GLU A O 1
ATOM 4843 N N . ALA A 1 614 ? 18.610 10.558 -1.698 1.00 77.56 614 ALA A N 1
ATOM 4844 C CA . ALA A 1 614 ? 18.481 11.536 -0.623 1.00 77.56 614 ALA A CA 1
ATOM 4845 C C . ALA A 1 614 ? 19.195 11.084 0.663 1.00 77.56 614 ALA A C 1
ATOM 4847 O O . ALA A 1 614 ? 19.802 11.895 1.363 1.00 77.56 614 ALA A O 1
ATOM 4848 N N . LEU A 1 615 ? 19.170 9.784 0.981 1.00 85.75 615 LEU A N 1
ATOM 4849 C CA . LEU A 1 615 ? 19.908 9.220 2.112 1.00 85.75 615 LEU A CA 1
ATOM 4850 C C . LEU A 1 615 ? 21.417 9.330 1.899 1.00 85.75 615 LEU A C 1
ATOM 4852 O O . LEU A 1 615 ? 22.144 9.672 2.830 1.00 85.75 615 LEU A O 1
ATOM 4856 N N . ARG A 1 616 ? 21.902 9.047 0.686 1.00 87.38 616 ARG A N 1
ATOM 4857 C CA . ARG A 1 616 ? 23.320 9.187 0.345 1.00 87.38 616 ARG A CA 1
ATOM 4858 C C . ARG A 1 616 ? 23.777 10.631 0.515 1.00 87.38 616 ARG A C 1
ATOM 4860 O O . ARG A 1 616 ? 24.812 10.852 1.146 1.00 87.38 616 ARG A O 1
ATOM 4867 N N . GLU A 1 617 ? 23.018 11.589 -0.009 1.00 83.38 617 GLU A N 1
ATOM 4868 C CA . GLU A 1 617 ? 23.304 13.018 0.151 1.00 83.38 617 GLU A CA 1
ATOM 4869 C C . GLU A 1 617 ? 23.316 13.421 1.627 1.00 83.38 617 GLU A C 1
ATOM 4871 O O . GLU A 1 617 ? 24.294 14.005 2.093 1.00 83.38 617 GLU A O 1
ATOM 4876 N N . TYR A 1 618 ? 22.288 13.022 2.381 1.00 85.62 618 TYR A N 1
ATOM 4877 C CA . TYR A 1 618 ? 22.158 13.330 3.804 1.00 85.62 618 TYR A CA 1
ATOM 4878 C C . TYR A 1 618 ? 23.311 12.757 4.639 1.00 85.62 618 TYR A C 1
ATOM 4880 O O . TYR A 1 618 ? 23.892 13.455 5.464 1.00 85.62 618 TYR A O 1
ATOM 4888 N N . LEU A 1 619 ? 23.691 11.494 4.432 1.00 89.06 619 LEU A N 1
ATOM 4889 C CA . LEU A 1 619 ? 24.803 10.883 5.167 1.00 89.06 619 LEU A CA 1
ATOM 4890 C C . LEU A 1 619 ? 26.147 11.520 4.792 1.00 89.06 619 LEU A C 1
ATOM 4892 O O . LEU A 1 619 ? 26.976 11.777 5.667 1.00 89.06 619 LEU A O 1
ATOM 4896 N N . THR A 1 620 ? 26.345 11.832 3.509 1.00 87.88 620 THR A N 1
ATOM 4897 C CA . THR A 1 620 ? 27.573 12.479 3.028 1.00 87.88 620 THR A CA 1
ATOM 4898 C C . THR A 1 620 ? 27.710 13.892 3.594 1.00 87.88 620 THR A C 1
ATOM 4900 O O . THR A 1 620 ? 28.790 14.255 4.058 1.00 87.88 620 THR A O 1
ATOM 4903 N N . SER A 1 621 ? 26.620 14.668 3.645 1.00 86.50 621 SER A N 1
ATOM 4904 C CA . SER A 1 621 ? 26.628 16.026 4.207 1.00 86.50 621 SER A CA 1
ATOM 4905 C C . SER A 1 621 ? 26.929 16.060 5.710 1.00 86.50 621 SER A C 1
ATOM 4907 O O . SER A 1 621 ? 27.275 17.113 6.237 1.00 86.50 621 SER A O 1
ATOM 4909 N N . HIS A 1 622 ? 26.821 14.919 6.396 1.00 86.50 622 HIS A N 1
ATOM 4910 C CA . HIS A 1 622 ? 27.126 14.761 7.819 1.00 86.50 622 HIS A CA 1
ATOM 4911 C C . HIS A 1 622 ? 28.399 13.935 8.072 1.00 86.50 622 HIS A C 1
ATOM 4913 O O . HIS A 1 622 ? 28.589 13.398 9.161 1.00 86.50 622 HIS A O 1
ATOM 4919 N N . ASN A 1 623 ? 29.296 13.854 7.082 1.00 88.38 623 ASN A N 1
ATOM 4920 C CA . ASN A 1 623 ? 30.606 13.199 7.185 1.00 88.38 623 ASN A CA 1
ATOM 4921 C C . ASN A 1 623 ? 30.549 11.695 7.523 1.00 88.38 623 ASN A C 1
ATOM 4923 O O . ASN A 1 623 ? 31.479 11.150 8.123 1.00 88.38 623 ASN A O 1
ATOM 4927 N N . ILE A 1 624 ? 29.480 11.001 7.125 1.00 89.75 624 ILE A N 1
ATOM 4928 C CA . ILE A 1 624 ? 29.372 9.546 7.266 1.00 89.75 624 ILE A CA 1
ATOM 4929 C C . ILE A 1 624 ? 29.949 8.862 6.023 1.00 89.75 624 ILE A C 1
ATOM 4931 O O . ILE A 1 624 ? 29.559 9.146 4.891 1.00 89.75 624 ILE A O 1
ATOM 4935 N N . ASP A 1 625 ? 30.871 7.918 6.230 1.00 87.25 625 ASP A N 1
ATOM 4936 C CA . ASP A 1 625 ? 31.500 7.166 5.140 1.00 87.25 625 ASP A CA 1
ATOM 4937 C C . ASP A 1 625 ? 30.547 6.116 4.551 1.00 87.25 625 ASP A C 1
ATOM 4939 O O . ASP A 1 625 ? 30.449 4.976 5.020 1.00 87.25 625 ASP A O 1
ATOM 4943 N N . ILE A 1 626 ? 29.873 6.503 3.469 1.00 89.50 626 ILE A N 1
ATOM 4944 C CA . ILE A 1 626 ? 28.931 5.655 2.736 1.00 89.50 626 ILE A CA 1
ATOM 4945 C C . ILE A 1 626 ? 29.570 4.385 2.149 1.00 89.50 626 ILE A C 1
ATOM 4947 O O . ILE A 1 626 ? 28.859 3.414 1.901 1.00 89.50 626 ILE A O 1
ATOM 4951 N N . LYS A 1 627 ? 30.901 4.330 1.961 1.00 87.25 627 LYS A N 1
ATOM 4952 C CA . LYS A 1 627 ? 31.593 3.163 1.374 1.00 87.25 627 LYS A CA 1
ATOM 4953 C C . LYS A 1 627 ? 31.637 1.952 2.309 1.00 87.25 627 LYS A C 1
ATOM 4955 O O . LYS A 1 627 ? 32.031 0.865 1.872 1.00 87.25 627 LYS A O 1
ATOM 4960 N N . LYS A 1 628 ? 31.281 2.144 3.584 1.00 86.75 628 LYS A N 1
ATOM 4961 C CA . LYS A 1 628 ? 31.197 1.084 4.598 1.00 86.75 628 LYS A CA 1
ATOM 4962 C C . LYS A 1 628 ? 29.873 0.324 4.559 1.00 86.75 628 LYS A C 1
ATOM 4964 O O . LYS A 1 628 ? 29.837 -0.808 5.025 1.00 86.75 628 LYS A O 1
ATOM 4969 N N . PHE A 1 629 ? 28.811 0.916 4.010 1.00 87.56 629 PHE A N 1
ATOM 4970 C CA . PHE A 1 629 ? 27.507 0.263 3.893 1.00 87.56 629 PHE A CA 1
ATOM 4971 C C . PHE A 1 629 ? 27.570 -0.894 2.884 1.00 87.56 629 PHE A C 1
ATOM 4973 O O . PHE A 1 629 ? 28.154 -0.763 1.809 1.00 87.56 629 PHE A O 1
ATOM 4980 N N . GLY A 1 630 ? 26.963 -2.031 3.230 1.00 82.50 630 GLY A N 1
ATOM 4981 C CA . GLY A 1 630 ? 26.940 -3.252 2.413 1.00 82.50 630 GLY A CA 1
ATOM 4982 C C . GLY A 1 630 ? 28.204 -4.117 2.509 1.00 82.50 630 GLY A C 1
ATOM 4983 O O . GLY A 1 630 ? 28.340 -5.079 1.756 1.00 82.50 630 GLY A O 1
ATOM 4984 N N . LYS A 1 631 ? 29.128 -3.799 3.425 1.00 83.00 631 LYS A N 1
ATOM 4985 C CA . LYS A 1 631 ? 30.350 -4.579 3.703 1.00 83.00 631 LYS A CA 1
ATOM 4986 C C . LYS A 1 631 ? 30.329 -5.154 5.115 1.00 83.00 631 LYS A C 1
ATOM 4988 O O . LYS A 1 631 ? 29.628 -4.633 5.974 1.00 83.00 631 LYS A O 1
ATOM 4993 N N . ASP A 1 632 ? 31.083 -6.223 5.366 1.00 82.44 632 ASP A N 1
ATOM 4994 C CA . ASP A 1 632 ? 31.334 -6.775 6.712 1.00 82.44 632 ASP A CA 1
ATOM 4995 C C . ASP A 1 632 ? 30.073 -7.070 7.556 1.00 82.44 632 ASP A C 1
ATOM 4997 O O . ASP A 1 632 ? 30.061 -6.915 8.779 1.00 82.44 632 ASP A O 1
ATOM 5001 N N . GLY A 1 633 ? 28.981 -7.488 6.903 1.00 77.75 633 GLY A N 1
ATOM 5002 C CA . GLY A 1 633 ? 27.697 -7.767 7.560 1.00 77.75 633 GLY A CA 1
ATOM 5003 C C . GLY A 1 633 ? 26.913 -6.520 7.992 1.00 77.75 633 GLY A C 1
ATOM 5004 O O . GLY A 1 633 ? 25.932 -6.643 8.729 1.00 77.75 633 GLY A O 1
ATOM 5005 N N . THR A 1 634 ? 27.332 -5.327 7.557 1.00 86.50 634 THR A N 1
ATOM 5006 C CA . THR A 1 634 ? 26.543 -4.094 7.669 1.00 86.50 634 THR A CA 1
ATOM 5007 C C . THR A 1 634 ? 25.427 -4.063 6.630 1.00 86.50 634 THR A C 1
ATOM 5009 O O . THR A 1 634 ? 25.473 -4.767 5.619 1.00 86.50 634 THR A O 1
ATOM 5012 N N . LYS A 1 635 ? 24.420 -3.220 6.866 1.00 87.00 635 LYS A N 1
ATOM 5013 C CA . LYS A 1 635 ? 23.357 -3.000 5.886 1.00 87.00 635 LYS A CA 1
ATOM 5014 C C . LYS A 1 635 ? 23.876 -2.190 4.709 1.00 87.00 635 LYS A C 1
ATOM 5016 O O . LYS A 1 635 ? 24.697 -1.289 4.873 1.00 87.00 635 LYS A O 1
ATOM 5021 N N . SER A 1 636 ? 23.365 -2.491 3.526 1.00 87.94 636 SER A N 1
ATOM 5022 C CA . SER A 1 636 ? 23.477 -1.633 2.349 1.00 87.94 636 SER A CA 1
ATOM 5023 C C . SER A 1 636 ? 22.689 -0.327 2.533 1.00 87.94 636 SER A C 1
ATOM 5025 O O . SER A 1 636 ? 21.749 -0.255 3.330 1.00 87.94 636 SER A O 1
ATOM 5027 N N . LEU A 1 637 ? 23.042 0.713 1.767 1.00 84.62 637 LEU A N 1
ATOM 5028 C CA . LEU A 1 637 ? 22.275 1.968 1.742 1.00 84.62 637 LEU A CA 1
ATOM 5029 C C . LEU A 1 637 ? 20.820 1.736 1.333 1.00 84.62 637 LEU A C 1
ATOM 5031 O O . LEU A 1 637 ? 19.918 2.324 1.922 1.00 84.62 637 LEU A O 1
ATOM 5035 N N . LYS A 1 638 ? 20.592 0.827 0.383 1.00 81.69 638 LYS A N 1
ATOM 5036 C CA . LYS A 1 638 ? 19.259 0.422 -0.051 1.00 81.69 638 LYS A CA 1
ATOM 5037 C C . LYS A 1 638 ? 18.429 -0.170 1.086 1.00 81.69 638 LYS A C 1
ATOM 5039 O O . LYS A 1 638 ? 17.295 0.247 1.301 1.00 81.69 638 LYS A O 1
ATOM 5044 N N . GLU A 1 639 ? 18.986 -1.110 1.850 1.00 83.75 639 GLU A N 1
ATOM 5045 C CA . GLU A 1 639 ? 18.301 -1.687 3.015 1.00 83.75 639 GLU A CA 1
ATOM 5046 C C . GLU A 1 639 ? 17.997 -0.631 4.081 1.00 83.75 639 GLU A C 1
ATOM 5048 O O . GLU A 1 639 ? 16.913 -0.649 4.665 1.00 83.75 639 GLU A O 1
ATOM 5053 N N . PHE A 1 640 ? 18.922 0.303 4.315 1.00 87.25 640 PHE A N 1
ATOM 5054 C CA . PHE A 1 640 ? 18.712 1.368 5.290 1.00 87.25 640 PHE A CA 1
ATOM 5055 C C . PHE A 1 640 ? 17.634 2.361 4.835 1.00 87.25 640 PHE A C 1
ATOM 5057 O O . PHE A 1 640 ? 16.711 2.665 5.588 1.00 87.25 640 PHE A O 1
ATOM 5064 N N . SER A 1 641 ? 17.691 2.802 3.580 1.00 82.88 641 SER A N 1
ATOM 5065 C CA . SER A 1 641 ? 16.667 3.645 2.959 1.00 82.88 641 SER A CA 1
ATOM 5066 C C . SER A 1 641 ? 15.286 2.983 3.016 1.00 82.88 641 SER A C 1
ATOM 5068 O O . SER A 1 641 ? 14.307 3.611 3.423 1.00 82.88 641 SER A O 1
ATOM 5070 N N . ASN A 1 642 ? 15.211 1.679 2.738 1.00 78.00 642 ASN A N 1
ATOM 5071 C CA . ASN A 1 642 ? 13.975 0.912 2.862 1.00 78.00 642 ASN A CA 1
ATOM 5072 C C . ASN A 1 642 ? 13.415 0.934 4.293 1.00 78.00 642 ASN A C 1
ATOM 5074 O O . ASN A 1 642 ? 12.202 1.056 4.465 1.00 78.00 642 ASN A O 1
ATOM 5078 N N . GLU A 1 643 ? 14.257 0.843 5.326 1.00 80.81 643 GLU A N 1
ATOM 5079 C CA . GLU A 1 643 ? 13.806 0.959 6.718 1.00 80.81 643 GLU A CA 1
ATOM 5080 C C . GLU A 1 643 ? 13.335 2.364 7.084 1.00 80.81 643 GLU A C 1
ATOM 5082 O O . GLU A 1 643 ? 12.359 2.484 7.822 1.00 80.81 643 GLU A O 1
ATOM 5087 N N . LEU A 1 644 ? 13.974 3.411 6.557 1.00 78.88 644 LEU A N 1
ATOM 5088 C CA . LEU A 1 644 ? 13.535 4.794 6.756 1.00 78.88 644 LEU A CA 1
ATOM 5089 C C . LEU A 1 644 ? 12.184 5.050 6.085 1.00 78.88 644 LEU A C 1
ATOM 5091 O O . LEU A 1 644 ? 11.305 5.670 6.675 1.00 78.88 644 LEU A O 1
ATOM 5095 N N . ILE A 1 645 ? 11.983 4.537 4.871 1.00 72.44 645 ILE A N 1
ATOM 5096 C CA . ILE A 1 645 ? 10.743 4.730 4.108 1.00 72.44 645 ILE A CA 1
ATOM 5097 C C . ILE A 1 645 ? 9.582 3.926 4.683 1.00 72.44 645 ILE A C 1
ATOM 5099 O O . ILE A 1 645 ? 8.478 4.457 4.823 1.00 72.44 645 ILE A O 1
ATOM 5103 N N . LYS A 1 646 ? 9.822 2.660 5.051 1.00 70.88 646 LYS A N 1
ATOM 5104 C CA . LYS A 1 646 ? 8.871 1.869 5.856 1.00 70.88 646 LYS A CA 1
ATOM 5105 C C . LYS A 1 646 ? 8.682 2.483 7.244 1.00 70.88 646 LYS A C 1
ATOM 5107 O O . LYS A 1 646 ? 7.703 2.180 7.932 1.00 70.88 646 LYS A O 1
ATOM 5112 N N . GLY A 1 647 ? 9.643 3.318 7.636 1.00 69.19 647 GLY A N 1
ATOM 5113 C CA . GLY A 1 647 ? 9.729 4.014 8.899 1.00 69.19 647 GLY A CA 1
ATOM 5114 C C . GLY A 1 647 ? 9.809 3.075 10.091 1.00 69.19 647 GLY A C 1
ATOM 5115 O O . GLY A 1 647 ? 9.339 3.368 11.184 1.00 69.19 647 GLY A O 1
ATOM 5116 N N . GLU A 1 648 ? 10.432 1.928 9.850 1.00 75.88 648 GLU A N 1
ATOM 5117 C CA . GLU A 1 648 ? 10.941 1.023 10.868 1.00 75.88 648 GLU A CA 1
ATOM 5118 C C . GLU A 1 648 ? 12.051 1.674 11.699 1.00 75.88 648 GLU A C 1
ATOM 5120 O O . GLU A 1 648 ? 12.403 1.202 12.781 1.00 75.88 648 GLU A O 1
ATOM 5125 N N . THR A 1 649 ? 12.654 2.730 11.167 1.00 80.06 649 THR A N 1
ATOM 5126 C CA . THR A 1 649 ? 13.750 3.474 11.765 1.00 80.06 649 THR A CA 1
ATOM 5127 C C . THR A 1 649 ? 13.655 4.927 11.307 1.00 80.06 649 THR A C 1
ATOM 5129 O O . THR A 1 649 ? 13.093 5.205 10.249 1.00 80.06 649 THR A O 1
ATOM 5132 N N . ARG A 1 650 ? 14.189 5.862 12.093 1.00 83.00 650 ARG A N 1
ATOM 5133 C CA . ARG A 1 650 ? 14.327 7.272 11.701 1.00 83.00 650 ARG A CA 1
ATOM 5134 C C . ARG A 1 650 ? 15.708 7.807 12.057 1.00 83.00 650 ARG A C 1
ATOM 5136 O O . ARG A 1 650 ? 16.342 7.310 12.988 1.00 83.00 650 ARG A O 1
ATOM 5143 N N . LEU A 1 651 ? 16.137 8.831 11.330 1.00 84.00 651 LEU A N 1
ATOM 5144 C CA . LEU A 1 651 ? 17.323 9.612 11.661 1.00 84.00 651 LEU A CA 1
ATOM 5145 C C . LEU A 1 651 ? 16.906 10.780 12.554 1.00 84.00 651 LEU A C 1
ATOM 5147 O O . LEU A 1 651 ? 15.939 11.474 12.247 1.00 84.00 651 LEU A O 1
ATOM 5151 N N . LEU A 1 652 ? 17.615 10.970 13.661 1.00 83.12 652 LEU A N 1
ATOM 5152 C CA . LEU A 1 652 ? 17.443 12.105 14.559 1.00 83.12 652 LEU A CA 1
ATOM 5153 C C . LEU A 1 652 ? 18.782 12.819 14.690 1.00 83.12 652 LEU A C 1
ATOM 5155 O O . LEU A 1 652 ? 19.752 12.222 15.151 1.00 83.12 652 LEU A O 1
ATOM 5159 N N . GLN A 1 653 ? 18.828 14.086 14.300 1.00 81.94 653 GLN A N 1
ATOM 5160 C CA . GLN A 1 653 ? 19.978 14.937 14.568 1.00 81.94 653 GLN A CA 1
ATOM 5161 C C . GLN A 1 653 ? 19.827 15.529 15.970 1.00 81.94 653 GLN A C 1
ATOM 5163 O O . GLN A 1 653 ? 18.808 16.150 16.268 1.00 81.94 653 GLN A O 1
ATOM 5168 N N . VAL A 1 654 ? 20.815 15.301 16.831 1.00 82.00 654 VAL A N 1
ATOM 5169 C CA . VAL A 1 654 ? 20.845 15.859 18.189 1.00 82.00 654 VAL A CA 1
ATOM 5170 C C . VAL A 1 654 ? 21.719 17.109 18.250 1.00 82.00 654 VAL A C 1
ATOM 5172 O O . VAL A 1 654 ? 22.501 17.392 17.334 1.00 82.00 654 VAL A O 1
ATOM 5175 N N . ASP A 1 655 ? 21.587 17.862 19.341 1.00 73.19 655 ASP A N 1
ATOM 5176 C CA . ASP A 1 655 ? 22.386 19.058 19.598 1.00 73.19 655 ASP A CA 1
ATOM 5177 C C . ASP A 1 655 ? 23.887 18.740 19.482 1.00 73.19 655 ASP A C 1
ATOM 5179 O O . ASP A 1 655 ? 24.396 17.806 20.102 1.00 73.19 655 ASP A O 1
ATOM 5183 N N . GLY A 1 656 ? 24.596 19.498 18.640 1.00 73.00 656 GLY A N 1
ATOM 5184 C CA . GLY A 1 656 ? 25.997 19.233 18.283 1.00 73.00 656 GLY A CA 1
ATOM 5185 C C . GLY A 1 656 ? 26.200 18.548 16.925 1.00 73.00 656 GLY A C 1
ATOM 5186 O O . GLY A 1 656 ? 27.340 18.369 16.506 1.00 73.00 656 GLY A O 1
ATOM 5187 N N . GLY A 1 657 ? 25.121 18.218 16.207 1.00 75.12 657 GLY A N 1
ATOM 5188 C CA . GLY A 1 657 ? 25.169 17.749 14.818 1.00 75.12 657 GLY A CA 1
ATOM 5189 C C . GLY A 1 657 ? 25.389 16.244 14.647 1.00 75.12 657 GLY A C 1
ATOM 5190 O O . GLY A 1 657 ? 25.475 15.774 13.514 1.00 75.12 657 GLY A O 1
ATOM 5191 N N . GLU A 1 658 ? 25.451 15.487 15.745 1.00 84.25 658 GLU A N 1
ATOM 5192 C CA . GLU A 1 658 ? 25.495 14.023 15.718 1.00 84.25 658 GLU A CA 1
ATOM 5193 C C . GLU A 1 658 ? 24.155 13.452 15.223 1.00 84.25 658 GLU A C 1
ATOM 5195 O O . GLU A 1 658 ? 23.084 13.943 15.585 1.00 84.25 658 GLU A O 1
ATOM 5200 N N . ILE A 1 659 ? 24.210 12.396 14.402 1.00 86.56 659 ILE A N 1
ATOM 5201 C CA . ILE A 1 659 ? 23.022 11.689 13.913 1.00 86.56 659 ILE A CA 1
ATOM 5202 C C . ILE A 1 659 ? 22.853 10.371 14.667 1.00 86.56 659 ILE A C 1
ATOM 5204 O O . ILE A 1 659 ? 23.735 9.508 14.670 1.00 86.56 659 ILE A O 1
ATOM 5208 N N . LEU A 1 660 ? 21.664 10.189 15.230 1.00 86.56 660 LEU A N 1
ATOM 5209 C CA . LEU A 1 660 ? 21.212 8.960 15.859 1.00 86.56 660 LEU A CA 1
ATOM 5210 C C . LEU A 1 660 ? 20.235 8.213 14.956 1.00 86.56 660 LEU A C 1
ATOM 5212 O O . LEU A 1 660 ? 19.361 8.792 14.310 1.00 86.56 660 LEU A O 1
ATOM 5216 N N . VAL A 1 661 ? 20.350 6.892 14.970 1.00 88.56 661 VAL A N 1
ATOM 5217 C CA . VAL A 1 661 ? 19.407 5.968 14.348 1.00 88.56 661 VAL A CA 1
ATOM 5218 C C . VAL A 1 661 ? 18.428 5.514 15.422 1.00 88.56 661 VAL A C 1
ATOM 5220 O O . VAL A 1 661 ? 18.779 4.724 16.297 1.00 88.56 661 VAL A O 1
ATOM 5223 N N . ILE A 1 662 ? 17.197 6.015 15.376 1.00 85.94 662 ILE A N 1
ATOM 5224 C CA . ILE A 1 662 ? 16.169 5.693 16.369 1.00 85.94 662 ILE A CA 1
ATOM 5225 C C . ILE A 1 662 ? 15.284 4.568 15.838 1.00 85.94 662 ILE A C 1
ATOM 5227 O O . ILE A 1 662 ? 14.655 4.706 14.787 1.00 85.94 662 ILE A O 1
ATOM 5231 N N . THR A 1 663 ? 15.203 3.467 16.584 1.00 87.06 663 THR A N 1
ATOM 5232 C CA . THR A 1 663 ? 14.264 2.366 16.321 1.00 87.06 663 THR A CA 1
ATOM 5233 C C . THR A 1 663 ? 13.230 2.303 17.440 1.00 87.06 663 THR A C 1
ATOM 5235 O O . THR A 1 663 ? 13.539 1.902 18.561 1.00 87.06 663 THR A O 1
ATOM 5238 N N . GLU A 1 664 ? 11.991 2.682 17.133 1.00 86.88 664 GLU A N 1
ATOM 5239 C CA . GLU A 1 664 ? 10.860 2.570 18.059 1.00 86.88 664 GLU A CA 1
ATOM 5240 C C . GLU A 1 664 ? 10.258 1.162 17.957 1.00 86.88 664 GLU A C 1
ATOM 5242 O O . GLU A 1 664 ? 9.892 0.708 16.872 1.00 86.88 664 GLU A O 1
ATOM 5247 N N . VAL A 1 665 ? 10.125 0.461 19.080 1.00 89.94 665 VAL A N 1
ATOM 5248 C CA . VAL A 1 665 ? 9.549 -0.888 19.151 1.00 89.94 665 VAL A CA 1
ATOM 5249 C C . VAL A 1 665 ? 8.389 -0.880 20.128 1.00 89.94 665 VAL A C 1
ATOM 5251 O O . VAL A 1 665 ? 8.538 -0.460 21.268 1.00 89.94 665 VAL A O 1
ATOM 5254 N N . VAL A 1 666 ? 7.232 -1.376 19.705 1.00 92.81 666 VAL A N 1
ATOM 5255 C CA . VAL A 1 666 ? 6.102 -1.609 20.604 1.00 92.81 666 VAL A CA 1
ATOM 5256 C C . VAL A 1 666 ? 6.092 -3.068 21.013 1.00 92.81 666 VAL A C 1
ATOM 5258 O O . VAL A 1 666 ? 6.121 -3.951 20.158 1.00 92.81 666 VAL A O 1
ATOM 5261 N N . MET A 1 667 ? 6.035 -3.303 22.317 1.00 93.56 667 MET A N 1
ATOM 5262 C CA . MET A 1 667 ? 5.936 -4.614 22.946 1.00 93.56 667 MET A CA 1
ATOM 5263 C C . MET A 1 667 ? 4.545 -4.740 23.568 1.00 93.56 667 MET A C 1
ATOM 5265 O O . MET A 1 667 ? 4.140 -3.873 24.341 1.00 93.56 667 MET A O 1
ATOM 5269 N N . LEU A 1 668 ? 3.813 -5.801 23.237 1.00 94.62 668 LEU A N 1
ATOM 5270 C CA . LEU A 1 668 ? 2.468 -6.051 23.747 1.00 94.62 668 LEU A CA 1
ATOM 5271 C C . LEU A 1 668 ? 2.495 -7.227 24.724 1.00 94.62 668 LEU A C 1
ATOM 5273 O O . LEU A 1 668 ? 2.580 -8.383 24.310 1.00 94.62 668 LEU A O 1
ATOM 5277 N N . ILE A 1 669 ? 2.392 -6.927 26.017 1.00 93.25 669 ILE A N 1
ATOM 5278 C CA . ILE A 1 669 ? 2.201 -7.936 27.059 1.00 93.25 669 ILE A CA 1
ATOM 5279 C C . ILE A 1 669 ? 0.717 -8.278 27.086 1.00 93.25 669 ILE A C 1
ATOM 5281 O O . ILE A 1 669 ? -0.098 -7.484 27.554 1.00 93.25 669 ILE A O 1
ATOM 5285 N N . LEU A 1 670 ? 0.369 -9.445 26.549 1.00 94.12 670 LEU A N 1
ATOM 5286 C CA . LEU A 1 670 ? -1.006 -9.923 26.529 1.00 94.12 670 LEU A CA 1
ATOM 5287 C C . LEU A 1 670 ? -1.244 -10.878 27.700 1.00 94.12 670 LEU A C 1
ATOM 5289 O O . LEU A 1 670 ? -0.556 -11.893 27.807 1.00 94.12 670 LEU A O 1
ATOM 5293 N N . GLN A 1 671 ? -2.220 -10.561 28.547 1.00 93.12 671 GLN A N 1
ATOM 5294 C CA . GLN A 1 671 ? -2.574 -11.327 29.737 1.00 93.12 671 GLN A CA 1
ATOM 5295 C C . GLN A 1 671 ? -3.945 -11.987 29.582 1.00 93.12 671 GLN A C 1
ATOM 5297 O O . GLN A 1 671 ? -4.882 -11.394 29.046 1.00 93.12 671 GLN A O 1
ATOM 5302 N N . ASN A 1 672 ? -4.062 -13.216 30.072 1.00 92.38 672 ASN A N 1
ATOM 5303 C CA . ASN A 1 672 ? -5.330 -13.882 30.314 1.00 92.38 672 ASN A CA 1
ATOM 5304 C C . ASN A 1 672 ? -5.637 -13.748 31.815 1.00 92.38 672 ASN A C 1
ATOM 5306 O O . ASN A 1 672 ? -5.035 -14.476 32.611 1.00 92.38 672 ASN A O 1
ATOM 5310 N N . PRO A 1 673 ? -6.527 -12.823 32.218 1.00 88.50 673 PRO A N 1
ATOM 5311 C CA . PRO A 1 673 ? -6.781 -12.545 33.630 1.00 88.50 673 PRO A CA 1
ATOM 5312 C C . PRO A 1 673 ? -7.445 -13.719 34.361 1.00 88.50 673 PRO A C 1
ATOM 5314 O O . PRO A 1 673 ? -7.197 -13.909 35.549 1.00 88.50 673 PRO A O 1
ATOM 5317 N N . GLU A 1 674 ? -8.242 -14.536 33.665 1.00 86.81 674 GLU A N 1
ATOM 5318 C CA . GLU A 1 674 ? -8.924 -15.695 34.255 1.00 86.81 674 GLU A CA 1
ATOM 5319 C C . GLU A 1 674 ? -7.926 -16.796 34.635 1.00 86.81 674 GLU A C 1
ATOM 5321 O O . GLU A 1 674 ? -7.971 -17.332 35.740 1.00 86.81 674 GLU A O 1
ATOM 5326 N N . ALA A 1 675 ? -6.976 -17.083 33.741 1.00 87.06 675 ALA A N 1
ATOM 5327 C CA . ALA A 1 675 ? -5.951 -18.101 33.964 1.00 87.06 675 ALA A CA 1
ATOM 5328 C C . ALA A 1 675 ? -4.695 -17.572 34.685 1.00 87.06 675 ALA A C 1
ATOM 5330 O O . ALA A 1 675 ? -3.861 -18.367 35.113 1.00 87.06 675 ALA A O 1
ATOM 5331 N N . LYS A 1 676 ? -4.549 -16.244 34.825 1.00 89.00 676 LYS A N 1
ATOM 5332 C CA . LYS A 1 676 ? -3.320 -15.560 35.277 1.00 89.00 676 LYS A CA 1
ATOM 5333 C C . LYS A 1 676 ? -2.097 -15.924 34.428 1.00 89.00 676 LYS A C 1
ATOM 5335 O O . LYS A 1 676 ? -1.022 -16.244 34.937 1.00 89.00 676 LYS A O 1
ATOM 5340 N N . GLU A 1 677 ? -2.275 -15.883 33.111 1.00 92.56 677 GLU A N 1
ATOM 5341 C CA . GLU A 1 677 ? -1.251 -16.286 32.144 1.00 92.56 677 GLU A CA 1
ATOM 5342 C C . GLU A 1 677 ? -0.827 -15.124 31.249 1.00 92.56 677 GLU A C 1
ATOM 5344 O O . GLU A 1 677 ? -1.605 -14.210 30.988 1.00 92.56 677 GLU A O 1
ATOM 5349 N N . THR A 1 678 ? 0.403 -15.171 30.746 1.00 92.75 678 THR A N 1
ATOM 5350 C CA . THR A 1 678 ? 0.955 -14.197 29.796 1.00 92.75 678 THR A CA 1
ATOM 5351 C C . THR A 1 678 ? 1.316 -14.894 28.494 1.00 92.75 678 THR A C 1
ATOM 5353 O O . THR A 1 678 ? 1.888 -15.983 28.504 1.00 92.75 678 THR A O 1
ATOM 5356 N N . LEU A 1 679 ? 0.988 -14.282 27.359 1.00 94.75 679 LEU A N 1
ATOM 5357 C CA . LEU A 1 679 ? 1.309 -14.840 26.051 1.00 94.75 679 LEU A CA 1
ATOM 5358 C C . LEU A 1 679 ? 2.783 -14.604 25.699 1.00 94.75 679 LEU A C 1
ATOM 5360 O O . LEU A 1 679 ? 3.255 -13.466 25.678 1.00 94.75 679 LEU A O 1
ATOM 5364 N N . VAL A 1 680 ? 3.485 -15.678 25.341 1.00 94.44 680 VAL A N 1
ATOM 5365 C CA . VAL A 1 680 ? 4.915 -15.658 25.015 1.00 94.44 680 VAL A CA 1
ATOM 5366 C C . VAL A 1 680 ? 5.142 -16.275 23.641 1.00 94.44 680 VAL A C 1
ATOM 5368 O O . VAL A 1 680 ? 4.586 -17.325 23.318 1.00 94.44 680 VAL A O 1
ATOM 5371 N N . GLN A 1 681 ? 5.978 -15.643 22.818 1.00 93.31 681 GLN A N 1
ATOM 5372 C CA . GLN A 1 681 ? 6.505 -16.273 21.612 1.00 93.31 681 GLN A CA 1
ATOM 5373 C C . GLN A 1 681 ? 7.601 -17.261 22.014 1.00 93.31 681 GLN A C 1
ATOM 5375 O O . GLN A 1 681 ? 8.633 -16.838 22.535 1.00 93.31 681 GLN A O 1
ATOM 5380 N N . THR A 1 682 ? 7.384 -18.549 21.744 1.00 93.50 682 THR A N 1
ATOM 5381 C CA . THR A 1 682 ? 8.254 -19.652 22.191 1.00 93.50 682 THR A CA 1
ATOM 5382 C C . THR A 1 682 ? 9.197 -20.175 21.110 1.00 93.50 682 THR A C 1
ATOM 5384 O O . THR A 1 682 ? 10.228 -20.787 21.405 1.00 93.50 682 THR A O 1
ATOM 5387 N N . ALA A 1 683 ? 8.860 -19.951 19.837 1.00 91.88 683 ALA A N 1
ATOM 5388 C CA . ALA A 1 683 ? 9.697 -20.371 18.720 1.00 91.88 683 ALA A CA 1
ATOM 5389 C C . ALA A 1 683 ? 9.506 -19.512 17.464 1.00 91.88 683 ALA A C 1
ATOM 5391 O O . ALA A 1 683 ? 8.440 -18.932 17.232 1.00 91.88 683 ALA A O 1
ATOM 5392 N N . GLN A 1 684 ? 10.548 -19.491 16.637 1.00 91.00 684 GLN A N 1
ATOM 5393 C CA . GLN A 1 684 ? 10.548 -18.976 15.272 1.00 91.00 684 GLN A CA 1
ATOM 5394 C C . GLN A 1 684 ? 11.090 -20.050 14.333 1.00 91.00 684 GLN A C 1
ATOM 5396 O O . GLN A 1 684 ? 12.116 -20.653 14.632 1.00 91.00 684 GLN A O 1
ATOM 5401 N N . VAL A 1 685 ? 10.425 -20.261 13.201 1.00 89.44 685 VAL A N 1
ATOM 5402 C CA . VAL A 1 685 ? 10.845 -21.173 12.134 1.00 89.44 685 VAL A CA 1
ATOM 5403 C C . VAL A 1 685 ? 11.024 -20.374 10.848 1.00 89.44 685 VAL A C 1
ATOM 5405 O O . VAL A 1 685 ? 10.150 -19.584 10.483 1.00 89.44 685 VAL A O 1
ATOM 5408 N N . TRP A 1 686 ? 12.152 -20.565 10.172 1.00 87.44 686 TRP A N 1
ATOM 5409 C CA . TRP A 1 686 ? 12.475 -19.931 8.894 1.00 87.44 686 TRP A CA 1
ATOM 5410 C C . TRP A 1 686 ? 12.058 -20.817 7.709 1.00 87.44 686 TRP A C 1
ATOM 5412 O O . TRP A 1 686 ? 11.821 -22.013 7.888 1.00 87.44 686 TRP A O 1
ATOM 5422 N N . PRO A 1 687 ? 11.964 -20.262 6.486 1.00 82.31 687 PRO A N 1
ATOM 5423 C CA . PRO A 1 687 ? 11.550 -21.015 5.298 1.00 82.31 687 PRO A CA 1
ATOM 5424 C C . PRO A 1 687 ? 12.475 -22.189 4.962 1.00 82.31 687 PRO A C 1
ATOM 5426 O O . PRO A 1 687 ? 12.030 -23.172 4.380 1.00 82.31 687 PRO A O 1
ATOM 5429 N N . ASP A 1 688 ? 13.748 -22.106 5.361 1.00 86.31 688 ASP A N 1
ATOM 5430 C CA . ASP A 1 688 ? 14.746 -23.171 5.218 1.00 86.31 688 ASP A CA 1
ATOM 5431 C C . ASP A 1 688 ? 14.595 -24.295 6.265 1.00 86.31 688 ASP A C 1
ATOM 5433 O O . ASP A 1 688 ? 15.416 -25.208 6.323 1.00 86.31 688 ASP A O 1
ATOM 5437 N N . GLY A 1 689 ? 13.556 -24.231 7.103 1.00 85.00 689 GLY A N 1
ATOM 5438 C CA . GLY A 1 689 ? 13.258 -25.209 8.144 1.00 85.00 689 GLY A CA 1
ATOM 5439 C C . GLY A 1 689 ? 14.067 -25.031 9.428 1.00 85.00 689 GLY A C 1
ATOM 5440 O O . GLY A 1 689 ? 13.808 -25.748 10.397 1.00 85.00 689 GLY A O 1
ATOM 5441 N N . LYS A 1 690 ? 15.010 -24.077 9.493 1.00 87.75 690 LYS A N 1
ATOM 5442 C CA . LYS A 1 690 ? 15.701 -23.772 10.753 1.00 87.75 690 LYS A CA 1
ATOM 5443 C C . LYS A 1 690 ? 14.693 -23.279 11.780 1.00 87.75 690 LYS A C 1
ATOM 5445 O O . LYS A 1 690 ? 13.740 -22.581 11.439 1.00 87.75 690 LYS A O 1
ATOM 5450 N N . ALA A 1 691 ? 14.928 -23.610 13.043 1.00 86.75 691 ALA A N 1
ATOM 5451 C CA . ALA A 1 691 ? 14.105 -23.167 14.156 1.00 86.75 691 ALA A CA 1
ATOM 5452 C C . ALA A 1 691 ? 14.972 -22.581 15.273 1.00 86.75 691 ALA A C 1
ATOM 5454 O O . ALA A 1 691 ? 16.091 -23.031 15.513 1.00 86.75 691 ALA A O 1
ATOM 5455 N N . SER A 1 692 ? 14.446 -21.575 15.961 1.00 88.00 692 SER A N 1
ATOM 5456 C CA . SER A 1 692 ? 15.043 -20.978 17.150 1.00 88.00 692 SER A CA 1
ATOM 5457 C C . SER A 1 692 ? 14.007 -20.978 18.255 1.00 88.00 692 SER A C 1
ATOM 5459 O O . SER A 1 692 ? 12.896 -20.475 18.077 1.00 88.00 692 SER A O 1
ATOM 5461 N N . HIS A 1 693 ? 14.388 -21.546 19.394 1.00 86.56 693 HIS A N 1
ATOM 5462 C CA . HIS A 1 693 ? 13.645 -21.407 20.634 1.00 86.56 693 HIS A CA 1
ATOM 5463 C C . HIS A 1 693 ? 14.016 -20.082 21.289 1.00 86.56 693 HIS A C 1
ATOM 5465 O O . HIS A 1 693 ? 15.190 -19.725 21.386 1.00 86.56 693 HIS A O 1
ATOM 5471 N N . GLN A 1 694 ? 13.000 -19.344 21.711 1.00 82.31 694 GLN A N 1
ATOM 5472 C CA . GLN A 1 694 ? 13.148 -18.029 22.321 1.00 82.31 694 GLN A CA 1
ATOM 5473 C C . GLN A 1 694 ? 12.003 -17.810 23.302 1.00 82.31 694 GLN A C 1
ATOM 5475 O O . GLN A 1 694 ? 10.937 -18.371 23.105 1.00 82.31 694 GLN A O 1
ATOM 5480 N N . ALA A 1 695 ? 12.209 -16.994 24.331 1.00 88.56 695 ALA A N 1
ATOM 5481 C CA . ALA A 1 695 ? 11.144 -16.516 25.206 1.00 88.56 695 ALA A CA 1
ATOM 5482 C C . ALA A 1 695 ? 11.039 -15.005 24.996 1.00 88.56 695 ALA A C 1
ATOM 5484 O O . ALA A 1 695 ? 11.898 -14.245 25.447 1.00 88.56 695 ALA A O 1
ATOM 5485 N N . ARG A 1 696 ? 10.062 -14.564 24.197 1.00 89.62 696 ARG A N 1
ATOM 5486 C CA . ARG A 1 696 ? 9.911 -13.144 23.845 1.00 89.62 696 ARG A CA 1
ATOM 5487 C C . ARG A 1 696 ? 8.468 -12.691 23.955 1.00 89.62 696 ARG A C 1
ATOM 5489 O O . ARG A 1 696 ? 7.549 -13.390 23.537 1.00 89.62 696 ARG A O 1
ATOM 5496 N N . ILE A 1 697 ? 8.292 -11.479 24.467 1.00 91.56 697 ILE A N 1
ATOM 5497 C CA . ILE A 1 697 ? 7.017 -10.771 24.394 1.00 91.56 697 ILE A CA 1
ATOM 5498 C C . ILE A 1 697 ? 6.760 -10.387 22.926 1.00 91.56 697 ILE A C 1
ATOM 5500 O O . ILE A 1 697 ? 7.694 -9.924 22.259 1.00 91.56 697 ILE A O 1
ATOM 5504 N N . PRO A 1 698 ? 5.531 -10.572 22.406 1.00 92.62 698 PRO A N 1
ATOM 5505 C CA . PRO A 1 698 ? 5.175 -10.126 21.066 1.00 92.62 698 PRO A CA 1
ATOM 5506 C C . PRO A 1 698 ? 5.487 -8.640 20.875 1.00 92.62 698 PRO A C 1
ATOM 5508 O O . PRO A 1 698 ? 5.108 -7.804 21.695 1.00 92.62 698 PRO A O 1
ATOM 5511 N N . GLY A 1 699 ? 6.161 -8.296 19.782 1.00 91.75 699 GLY A N 1
ATOM 5512 C CA . GLY A 1 699 ? 6.534 -6.918 19.510 1.00 91.75 699 GLY A CA 1
ATOM 5513 C C . GLY A 1 699 ? 6.786 -6.646 18.037 1.00 91.75 699 GLY A C 1
ATOM 5514 O O . GLY A 1 699 ? 7.108 -7.550 17.266 1.00 91.75 699 GLY A O 1
ATOM 5515 N N . ALA A 1 700 ? 6.644 -5.381 17.658 1.00 89.44 700 ALA A N 1
ATOM 5516 C CA . ALA A 1 700 ? 6.873 -4.904 16.304 1.00 89.44 700 ALA A CA 1
ATOM 5517 C C . ALA A 1 700 ? 7.456 -3.489 16.318 1.00 89.44 700 ALA A C 1
ATOM 5519 O O . ALA A 1 700 ? 7.143 -2.681 17.193 1.00 89.44 700 ALA A O 1
ATOM 5520 N N . LYS A 1 701 ? 8.276 -3.164 15.314 1.00 87.50 701 LYS A N 1
ATOM 5521 C CA . LYS A 1 701 ? 8.743 -1.789 15.100 1.00 87.50 701 LYS A CA 1
ATOM 5522 C C . LYS A 1 701 ? 7.544 -0.873 14.822 1.00 87.50 701 LYS A C 1
ATOM 5524 O O . LYS A 1 701 ? 6.680 -1.249 14.021 1.00 87.50 701 LYS A O 1
ATOM 5529 N N . ARG A 1 702 ? 7.478 0.285 15.486 1.00 86.19 702 ARG A N 1
ATOM 5530 C CA . ARG A 1 702 ? 6.453 1.323 15.273 1.00 86.19 702 ARG A CA 1
ATOM 5531 C C . ARG A 1 702 ? 6.745 2.042 13.959 1.00 86.19 702 ARG A C 1
ATOM 5533 O O . ARG A 1 702 ? 7.873 2.471 13.754 1.00 86.19 702 ARG A O 1
ATOM 5540 N N . ARG A 1 703 ? 5.737 2.178 13.099 1.00 76.81 703 ARG A N 1
ATOM 5541 C CA . ARG A 1 703 ? 5.825 2.966 11.856 1.00 76.81 703 ARG A CA 1
ATOM 5542 C C . ARG A 1 703 ? 5.601 4.470 12.146 1.00 76.81 703 ARG A C 1
ATOM 5544 O O . ARG A 1 703 ? 4.959 4.786 13.142 1.00 76.81 703 ARG A O 1
ATOM 5551 N N . PRO A 1 704 ? 6.063 5.421 11.315 1.00 61.47 704 PRO A N 1
ATOM 5552 C CA . PRO A 1 704 ? 5.995 6.857 11.618 1.00 61.47 704 PRO A CA 1
ATOM 5553 C C . PRO A 1 704 ? 4.576 7.414 11.544 1.00 61.47 704 PRO A C 1
ATOM 5555 O O . PRO A 1 704 ? 4.256 8.403 12.190 1.00 61.47 704 PRO A O 1
ATOM 5558 N N . ASP A 1 705 ? 3.719 6.769 10.757 1.00 64.31 705 ASP A N 1
ATOM 5559 C CA . ASP A 1 705 ? 2.321 7.139 10.561 1.00 64.31 705 ASP A CA 1
ATOM 5560 C C . ASP A 1 705 ? 1.378 6.469 11.579 1.00 64.31 705 ASP A C 1
ATOM 5562 O O . ASP A 1 705 ? 0.152 6.558 11.463 1.00 64.31 705 ASP A O 1
ATOM 5566 N N . GLU A 1 706 ? 1.928 5.739 12.554 1.00 75.50 706 GLU A N 1
ATOM 5567 C CA . GLU A 1 706 ? 1.153 5.046 13.571 1.00 75.50 706 GLU A CA 1
ATOM 5568 C C . GLU A 1 706 ? 1.661 5.375 14.979 1.00 75.50 706 GLU A C 1
ATOM 5570 O O . GLU A 1 706 ? 2.854 5.343 15.274 1.00 75.50 706 GLU A O 1
ATOM 5575 N N . ASN A 1 707 ? 0.732 5.629 15.895 1.00 84.75 707 ASN A N 1
ATOM 5576 C CA . ASN A 1 707 ? 1.062 5.673 17.311 1.00 84.75 707 ASN A CA 1
ATOM 5577 C C . ASN A 1 707 ? 1.268 4.251 17.871 1.00 84.75 707 ASN A C 1
ATOM 5579 O O . ASN A 1 707 ? 0.978 3.230 17.233 1.00 84.75 707 ASN A O 1
ATOM 5583 N N . GLN A 1 708 ? 1.733 4.169 19.115 1.00 88.94 708 GLN A N 1
ATOM 5584 C CA . GLN A 1 708 ? 2.026 2.900 19.778 1.00 88.94 708 GLN A CA 1
ATOM 5585 C C . GLN A 1 708 ? 0.810 1.960 19.878 1.00 88.94 708 GLN A C 1
ATOM 5587 O O . GLN A 1 708 ? 0.954 0.746 19.749 1.00 88.94 708 GLN A O 1
ATOM 5592 N N . PHE A 1 709 ? -0.401 2.500 20.018 1.00 91.88 709 PHE A N 1
ATOM 5593 C CA . PHE A 1 709 ? -1.629 1.709 20.135 1.00 91.88 709 PHE A CA 1
ATOM 5594 C C . PHE A 1 709 ? -2.110 1.152 18.787 1.00 91.88 709 PHE A C 1
ATOM 5596 O O . PHE A 1 709 ? -2.665 0.056 18.708 1.00 91.88 709 PHE A O 1
ATOM 5603 N N . LEU A 1 710 ? -1.893 1.879 17.688 1.00 88.56 710 LEU A N 1
ATOM 5604 C CA . LEU A 1 710 ? -2.077 1.357 16.332 1.00 88.56 710 LEU A CA 1
ATOM 5605 C C . LEU A 1 710 ? -1.098 0.210 16.055 1.00 88.56 710 LEU A C 1
ATOM 5607 O O . LEU A 1 710 ? -1.518 -0.821 15.525 1.00 88.56 710 LEU A O 1
ATOM 5611 N N . CYS A 1 711 ? 0.161 0.340 16.485 1.00 90.69 711 CYS A N 1
ATOM 5612 C CA . CYS A 1 711 ? 1.132 -0.749 16.399 1.00 90.69 711 CYS A CA 1
ATOM 5613 C C . CYS A 1 711 ? 0.699 -1.969 17.238 1.00 90.69 711 CYS A C 1
ATOM 5615 O O . CYS A 1 711 ? 0.693 -3.087 16.726 1.00 90.69 711 CYS A O 1
ATOM 5617 N N . ALA A 1 712 ? 0.217 -1.775 18.473 1.00 93.88 712 ALA A N 1
ATOM 5618 C CA . ALA A 1 712 ? -0.319 -2.859 19.307 1.00 93.88 712 ALA A CA 1
ATOM 5619 C C . ALA A 1 712 ? -1.494 -3.603 18.638 1.00 93.88 712 ALA A C 1
ATOM 5621 O O . ALA A 1 712 ? -1.508 -4.833 18.575 1.00 93.88 712 ALA A O 1
ATOM 5622 N N . ARG A 1 713 ? -2.446 -2.874 18.039 1.00 91.75 713 ARG A N 1
ATOM 5623 C CA . ARG A 1 713 ? -3.540 -3.472 17.246 1.00 91.75 713 ARG A CA 1
ATOM 5624 C C . ARG A 1 713 ? -3.025 -4.223 16.017 1.00 91.75 713 ARG A C 1
ATOM 5626 O O . ARG A 1 713 ? -3.553 -5.277 15.656 1.00 91.75 713 ARG A O 1
ATOM 5633 N N . ARG A 1 714 ? -1.971 -3.712 15.372 1.00 90.31 714 ARG A N 1
ATOM 5634 C CA . ARG A 1 714 ? -1.300 -4.395 14.259 1.00 90.31 714 ARG A CA 1
ATOM 5635 C C . ARG A 1 714 ? -0.647 -5.699 14.720 1.00 90.31 714 ARG A C 1
ATOM 5637 O O . ARG A 1 714 ? -0.790 -6.688 14.002 1.00 90.31 714 ARG A O 1
ATOM 5644 N N . ILE A 1 715 ? -0.022 -5.736 15.898 1.00 92.94 715 ILE A N 1
ATOM 5645 C CA . ILE A 1 715 ? 0.502 -6.965 16.518 1.00 92.94 715 ILE A CA 1
ATOM 5646 C C . ILE A 1 715 ? -0.637 -7.979 16.710 1.00 92.94 715 ILE A C 1
ATOM 5648 O O . ILE A 1 715 ? -0.563 -9.077 16.160 1.00 92.94 715 ILE A O 1
ATOM 5652 N N . LEU A 1 716 ? -1.742 -7.597 17.365 1.00 93.94 716 LEU A N 1
ATOM 5653 C CA . LEU A 1 716 ? -2.904 -8.482 17.564 1.00 93.94 716 LEU A CA 1
ATOM 5654 C C . LEU A 1 716 ? -3.400 -9.087 16.244 1.00 93.94 716 LEU A C 1
ATOM 5656 O O . LEU A 1 716 ? -3.463 -10.304 16.082 1.00 93.94 716 LEU A O 1
ATOM 5660 N N . LYS A 1 717 ? -3.674 -8.238 15.251 1.00 89.38 717 LYS A N 1
ATOM 5661 C CA . LYS A 1 717 ? -4.329 -8.661 14.010 1.00 89.38 717 LYS A CA 1
ATOM 5662 C C . LYS A 1 717 ? -3.404 -9.361 13.016 1.00 89.38 717 LYS A C 1
ATOM 5664 O O . LYS A 1 717 ? -3.827 -10.286 12.324 1.00 89.38 717 LYS A O 1
ATOM 5669 N N . ARG A 1 718 ? -2.176 -8.861 12.836 1.00 85.44 718 ARG A N 1
ATOM 5670 C CA . ARG A 1 718 ? -1.263 -9.326 11.775 1.00 85.44 718 ARG A CA 1
ATOM 5671 C C . ARG A 1 718 ? -0.270 -10.366 12.268 1.00 85.44 718 ARG A C 1
ATOM 5673 O O . ARG A 1 718 ? 0.038 -11.250 11.474 1.00 85.44 718 ARG A O 1
ATOM 5680 N N . GLN A 1 719 ? 0.199 -10.244 13.510 1.00 89.31 719 GLN A N 1
ATOM 5681 C CA . GLN A 1 719 ? 1.192 -11.142 14.095 1.00 89.31 719 GLN A CA 1
ATOM 5682 C C . GLN A 1 719 ? 0.537 -12.256 14.909 1.00 89.31 719 GLN A C 1
ATOM 5684 O O . GLN A 1 719 ? 0.942 -13.393 14.749 1.00 89.31 719 GLN A O 1
ATOM 5689 N N . LEU A 1 720 ? -0.470 -11.967 15.738 1.00 92.56 720 LEU A N 1
ATOM 5690 C CA . LEU A 1 720 ? -1.080 -12.976 16.619 1.00 92.56 720 LEU A CA 1
ATOM 5691 C C . LEU A 1 720 ? -2.345 -13.626 16.031 1.00 92.56 720 LEU A C 1
ATOM 5693 O O . LEU A 1 720 ? -2.757 -14.692 16.481 1.00 92.56 720 LEU A O 1
ATOM 5697 N N . GLU A 1 721 ? -2.944 -13.004 15.010 1.00 92.00 721 GLU A N 1
ATOM 5698 C CA . GLU A 1 721 ? -4.262 -13.366 14.465 1.00 92.00 721 GLU A CA 1
ATOM 5699 C C . GLU A 1 721 ? -5.352 -13.444 15.560 1.00 92.00 721 GLU A C 1
ATOM 5701 O O . GLU A 1 721 ? -6.194 -14.343 15.582 1.00 92.00 721 GLU A O 1
ATOM 5706 N N . ILE A 1 722 ? -5.329 -12.467 16.470 1.00 92.31 722 ILE A N 1
ATOM 5707 C CA . ILE A 1 722 ? -6.302 -12.245 17.545 1.00 92.31 722 ILE A CA 1
ATOM 5708 C C . ILE A 1 722 ? -7.171 -11.034 17.176 1.00 92.31 722 ILE A C 1
ATOM 5710 O O . ILE A 1 722 ? -6.656 -10.025 16.686 1.00 92.31 722 ILE A O 1
ATOM 5714 N N . ASP A 1 723 ? -8.486 -11.130 17.390 1.00 90.06 723 ASP A N 1
ATOM 5715 C CA . ASP A 1 723 ? -9.396 -9.991 17.247 1.00 90.06 723 ASP A CA 1
ATOM 5716 C C . ASP A 1 723 ? -9.050 -8.898 18.269 1.00 90.06 723 ASP A C 1
ATOM 5718 O O . ASP A 1 723 ? -8.991 -9.144 19.473 1.00 90.06 723 ASP A O 1
ATOM 5722 N N . GLU A 1 724 ? -8.846 -7.670 17.792 1.00 91.75 724 GLU A N 1
ATOM 5723 C CA . GLU A 1 724 ? -8.556 -6.527 18.656 1.00 91.75 724 GLU A CA 1
ATOM 5724 C C . GLU A 1 724 ? -9.689 -6.238 19.647 1.00 91.75 724 GLU A C 1
ATOM 5726 O O . GLU A 1 724 ? -9.415 -5.752 20.737 1.00 91.75 724 GLU A O 1
ATOM 5731 N N . ASN A 1 725 ? -10.943 -6.560 19.304 1.00 92.38 725 ASN A N 1
ATOM 5732 C CA . ASN A 1 725 ? -12.102 -6.348 20.175 1.00 92.38 725 ASN A CA 1
ATOM 5733 C C . ASN A 1 725 ? -12.252 -7.427 21.260 1.00 92.38 725 ASN A C 1
ATOM 5735 O O . ASN A 1 725 ? -13.113 -7.286 22.130 1.00 92.38 725 ASN A O 1
ATOM 5739 N N . ALA A 1 726 ? -11.427 -8.480 21.231 1.00 92.50 726 ALA A N 1
ATOM 5740 C CA . ALA A 1 726 ? -11.317 -9.472 22.301 1.00 92.50 726 ALA A CA 1
ATOM 5741 C C . ALA A 1 726 ? -10.269 -9.086 23.360 1.00 92.50 726 ALA A C 1
ATOM 5743 O O . ALA A 1 726 ? -10.074 -9.818 24.327 1.00 92.50 726 ALA A O 1
ATOM 5744 N N . VAL A 1 727 ? -9.587 -7.949 23.186 1.00 94.31 727 VAL A N 1
ATOM 5745 C CA . VAL A 1 727 ? -8.495 -7.506 24.059 1.00 94.31 727 VAL A CA 1
ATOM 5746 C C . VAL A 1 727 ? -8.746 -6.081 24.530 1.00 94.31 727 VAL A C 1
ATOM 5748 O O . VAL A 1 727 ? -8.887 -5.179 23.713 1.00 94.31 727 VAL A O 1
ATOM 5751 N N . ARG A 1 728 ? -8.755 -5.837 25.839 1.00 94.19 728 ARG A N 1
ATOM 5752 C CA . ARG A 1 728 ? -8.747 -4.482 26.402 1.00 94.19 728 ARG A CA 1
ATOM 5753 C C . ARG A 1 728 ? -7.309 -3.974 26.443 1.00 94.19 728 ARG A C 1
ATOM 5755 O O . ARG A 1 728 ? -6.486 -4.533 27.157 1.00 94.19 728 ARG A O 1
ATOM 5762 N N . ILE A 1 729 ? -7.004 -2.931 25.674 1.00 93.75 729 ILE A N 1
ATOM 5763 C CA . ILE A 1 729 ? -5.669 -2.317 25.659 1.00 93.75 729 ILE A CA 1
ATOM 5764 C C . ILE A 1 729 ? -5.610 -1.234 26.740 1.00 93.75 729 ILE A C 1
ATOM 5766 O O . ILE A 1 729 ? -6.492 -0.372 26.797 1.00 93.75 729 ILE A O 1
ATOM 5770 N N . SER A 1 730 ? -4.583 -1.283 27.593 1.00 91.81 730 SER A N 1
ATOM 5771 C CA . SER A 1 730 ? -4.337 -0.250 28.604 1.00 91.81 730 SER A CA 1
ATOM 5772 C C . SER A 1 730 ? -3.895 1.061 27.954 1.00 91.81 730 SER A C 1
ATOM 5774 O O . SER A 1 730 ? -3.185 1.063 26.948 1.00 91.81 730 SER A O 1
ATOM 5776 N N . GLN A 1 731 ? -4.295 2.186 28.547 1.00 91.19 731 GLN A N 1
ATOM 5777 C CA . GLN A 1 731 ? -3.791 3.507 28.173 1.00 91.19 731 GLN A CA 1
ATOM 5778 C C . GLN A 1 731 ? -2.362 3.746 28.696 1.00 91.19 731 GLN A C 1
ATOM 5780 O O . GLN A 1 731 ? -1.645 4.590 28.155 1.00 91.19 731 GLN A O 1
ATOM 5785 N N . GLU A 1 732 ? -1.938 3.012 29.727 1.00 90.31 732 GLU A N 1
ATOM 5786 C CA . GLU A 1 732 ? -0.604 3.126 30.313 1.00 90.31 732 GLU A CA 1
ATOM 5787 C C . GLU A 1 732 ? 0.458 2.519 29.395 1.00 90.31 732 GLU A C 1
ATOM 5789 O O . GLU A 1 732 ? 0.301 1.419 28.857 1.00 90.31 732 GLU A O 1
ATOM 5794 N N . VAL A 1 733 ? 1.564 3.247 29.232 1.00 90.75 733 VAL A N 1
ATOM 5795 C CA . VAL A 1 733 ? 2.680 2.844 28.376 1.00 90.75 733 VAL A CA 1
ATOM 5796 C C . VAL A 1 733 ? 3.963 2.897 29.193 1.00 90.75 733 VAL A C 1
ATOM 5798 O O . VAL A 1 733 ? 4.400 3.976 29.595 1.00 90.75 733 VAL A O 1
ATOM 5801 N N . GLY A 1 734 ? 4.563 1.730 29.414 1.00 91.75 734 GLY A N 1
ATOM 5802 C CA . GLY A 1 734 ? 5.901 1.607 29.984 1.00 91.75 734 GLY A CA 1
ATOM 5803 C C . GLY A 1 734 ? 6.973 1.896 28.934 1.00 91.75 734 GLY A C 1
ATOM 5804 O O . GLY A 1 734 ? 6.735 1.747 27.731 1.00 91.75 734 GLY A O 1
ATOM 5805 N N . TYR A 1 735 ? 8.160 2.306 29.370 1.00 91.38 735 TYR A N 1
ATOM 5806 C CA . TYR A 1 735 ? 9.229 2.732 28.475 1.00 91.38 735 TYR A CA 1
ATOM 5807 C C . TYR A 1 735 ? 10.603 2.239 28.896 1.00 91.38 735 TYR A C 1
ATOM 5809 O O . TYR A 1 735 ? 10.952 2.238 30.075 1.00 91.38 735 TYR A O 1
ATOM 5817 N N . ILE A 1 736 ? 11.379 1.836 27.893 1.00 89.25 736 ILE A N 1
ATOM 5818 C CA . ILE A 1 736 ? 12.775 1.433 28.025 1.00 89.25 736 ILE A CA 1
ATOM 5819 C C . ILE A 1 736 ? 13.543 2.056 26.867 1.00 89.25 736 ILE A C 1
ATOM 5821 O O . ILE A 1 736 ? 13.158 1.888 25.709 1.00 89.25 736 ILE A O 1
ATOM 5825 N N . GLU A 1 737 ? 14.646 2.725 27.171 1.00 88.12 737 GLU A N 1
ATOM 5826 C CA . GLU A 1 737 ? 15.604 3.189 26.174 1.00 88.12 737 GLU A CA 1
ATOM 5827 C C . GLU A 1 737 ? 16.903 2.399 26.331 1.00 88.12 737 GLU A C 1
ATOM 5829 O O . GLU A 1 737 ? 17.437 2.273 27.431 1.00 88.12 737 GLU A O 1
ATOM 5834 N N . GLU A 1 738 ? 17.374 1.809 25.237 1.00 85.75 738 GLU A N 1
ATOM 5835 C CA . GLU A 1 738 ? 18.606 1.028 25.196 1.00 85.75 738 GLU A CA 1
ATOM 5836 C C . GLU A 1 738 ? 19.525 1.576 24.107 1.00 85.75 738 GLU A C 1
ATOM 5838 O O . GLU A 1 738 ? 19.223 1.486 22.911 1.00 85.75 738 GLU A O 1
ATOM 5843 N N . ASP A 1 739 ? 20.691 2.062 24.524 1.00 79.75 739 ASP A N 1
ATOM 5844 C CA . ASP A 1 739 ? 21.794 2.340 23.617 1.00 79.75 739 ASP A CA 1
ATOM 5845 C C . ASP A 1 739 ? 22.456 1.027 23.223 1.00 79.75 739 ASP A C 1
ATOM 5847 O O . ASP A 1 739 ? 23.001 0.293 24.054 1.00 79.75 739 ASP A O 1
ATOM 5851 N N . ARG A 1 740 ? 22.421 0.710 21.929 1.00 69.81 740 ARG A N 1
ATOM 5852 C CA . ARG A 1 740 ? 23.070 -0.491 21.410 1.00 69.81 740 ARG A CA 1
ATOM 5853 C C . ARG A 1 740 ? 24.028 -0.097 20.306 1.00 69.81 740 ARG A C 1
ATOM 5855 O O . ARG A 1 740 ? 23.623 0.472 19.295 1.00 69.81 740 ARG A O 1
ATOM 5862 N N . SER A 1 741 ? 25.298 -0.465 20.456 1.00 62.75 741 SER A N 1
ATOM 5863 C CA . SER A 1 741 ? 26.249 -0.407 19.349 1.00 62.75 741 SER A CA 1
ATOM 5864 C C . SER A 1 741 ? 25.808 -1.406 18.273 1.00 62.75 741 SER A C 1
ATOM 5866 O O . SER A 1 741 ? 26.047 -2.611 18.347 1.00 62.75 741 SER A O 1
ATOM 5868 N N . SER A 1 742 ? 25.065 -0.916 17.283 1.00 68.06 742 SER A N 1
ATOM 5869 C CA . SER A 1 742 ? 24.629 -1.724 16.152 1.00 68.06 742 SER A CA 1
ATOM 5870 C C . SER A 1 742 ? 25.731 -1.751 15.106 1.00 68.06 742 SER A C 1
ATOM 5872 O O . SER A 1 742 ? 26.119 -0.712 14.581 1.00 68.06 742 SER A O 1
ATOM 5874 N N . LYS A 1 743 ? 26.198 -2.947 14.735 1.00 72.00 743 LYS A N 1
ATOM 5875 C CA . LYS A 1 743 ? 27.069 -3.098 13.559 1.00 72.00 743 LYS A CA 1
ATOM 5876 C C . LYS A 1 743 ? 26.324 -2.819 12.247 1.00 72.00 743 LYS A C 1
ATOM 5878 O O . LYS A 1 743 ? 26.962 -2.672 11.216 1.00 72.00 743 LYS A O 1
ATOM 5883 N N . SER A 1 744 ? 24.991 -2.744 12.267 1.00 82.75 744 SER A N 1
ATOM 5884 C CA . SER A 1 744 ? 24.184 -2.583 11.054 1.00 82.75 744 SER A CA 1
ATOM 5885 C C . SER A 1 744 ? 24.325 -1.214 10.389 1.00 82.75 744 SER A C 1
ATOM 5887 O O . SER A 1 744 ? 24.162 -1.151 9.175 1.00 82.75 744 SER A O 1
ATOM 5889 N N . TYR A 1 745 ? 24.627 -0.157 11.154 1.00 87.88 745 TYR A N 1
ATOM 5890 C CA . TYR A 1 745 ? 24.697 1.225 10.664 1.00 87.88 745 TYR A CA 1
ATOM 5891 C C . TYR A 1 745 ? 26.100 1.800 10.916 1.00 87.88 745 TYR A C 1
ATOM 5893 O O . TYR A 1 745 ? 26.362 2.368 11.979 1.00 87.88 745 TYR A O 1
ATOM 5901 N N . PRO A 1 746 ? 27.049 1.605 9.987 1.00 84.88 746 PRO A N 1
ATOM 5902 C CA . PRO A 1 746 ? 28.433 2.005 10.201 1.00 84.88 746 PRO A CA 1
ATOM 5903 C C . PRO A 1 746 ? 28.554 3.525 10.374 1.00 84.88 746 PRO A C 1
ATOM 5905 O O . PRO A 1 746 ? 28.078 4.297 9.548 1.00 84.88 746 PRO A O 1
ATOM 5908 N N . GLY A 1 747 ? 29.218 3.950 11.453 1.00 84.69 747 GLY A N 1
ATOM 5909 C CA . GLY A 1 747 ? 29.425 5.368 11.774 1.00 84.69 747 GLY A CA 1
ATOM 5910 C C . GLY A 1 747 ? 28.255 6.054 12.485 1.00 84.69 747 GLY A C 1
ATOM 5911 O O . GLY A 1 747 ? 28.363 7.238 12.779 1.00 84.69 747 GLY A O 1
ATOM 5912 N N . LEU A 1 748 ? 27.173 5.331 12.797 1.00 88.25 748 LEU A N 1
ATOM 5913 C CA . LEU A 1 748 ? 25.989 5.882 13.454 1.00 88.25 748 LEU A CA 1
ATOM 5914 C C . LEU A 1 748 ? 25.694 5.163 14.776 1.00 88.25 748 LEU A C 1
ATOM 5916 O O . LEU A 1 748 ? 25.800 3.938 14.874 1.00 88.25 748 LEU A O 1
ATOM 5920 N N . LYS A 1 749 ? 25.269 5.913 15.798 1.00 86.69 749 LYS A N 1
ATOM 5921 C CA . LYS A 1 749 ? 24.762 5.329 17.050 1.00 86.69 749 LYS A CA 1
ATOM 5922 C C . LYS A 1 749 ? 23.302 4.925 16.885 1.00 86.69 749 LYS A C 1
ATOM 5924 O O . LYS A 1 749 ? 22.529 5.630 16.242 1.00 86.69 749 LYS A O 1
ATOM 5929 N N . THR A 1 750 ? 22.917 3.785 17.458 1.00 88.00 750 THR A N 1
ATOM 5930 C CA . THR A 1 750 ? 21.533 3.293 17.413 1.00 88.00 750 THR A CA 1
ATOM 5931 C C . THR A 1 750 ? 20.913 3.300 18.799 1.00 88.00 750 THR A C 1
ATOM 5933 O O . THR A 1 750 ? 21.445 2.674 19.716 1.00 88.00 750 THR A O 1
ATOM 5936 N N . VAL A 1 751 ? 19.758 3.949 18.912 1.00 88.00 751 VAL A N 1
ATOM 5937 C CA . VAL A 1 751 ? 18.958 4.001 20.136 1.00 88.00 751 VAL A CA 1
ATOM 5938 C C . VAL A 1 751 ? 17.676 3.211 19.906 1.00 88.00 751 VAL A C 1
ATOM 5940 O O . VAL A 1 751 ? 16.915 3.482 18.969 1.00 88.00 751 VAL A O 1
ATOM 5943 N N . TYR A 1 752 ? 17.436 2.214 20.752 1.00 87.25 752 TYR A N 1
ATOM 5944 C CA . TYR A 1 752 ? 16.200 1.442 20.746 1.00 87.25 752 TYR A CA 1
ATOM 5945 C C . TYR A 1 752 ? 15.263 1.980 21.816 1.00 87.25 752 TYR A C 1
ATOM 5947 O O . TYR A 1 752 ? 15.552 1.887 23.005 1.00 87.25 752 TYR A O 1
ATOM 5955 N N . ARG A 1 753 ? 14.112 2.490 21.387 1.00 89.44 753 ARG A N 1
ATOM 5956 C CA . ARG A 1 753 ? 13.057 2.984 22.272 1.00 89.44 753 ARG A CA 1
ATOM 5957 C C . ARG A 1 753 ? 11.927 1.971 22.300 1.00 89.44 753 ARG A C 1
ATOM 5959 O O . ARG A 1 753 ? 11.220 1.792 21.310 1.00 89.44 753 ARG A O 1
ATOM 5966 N N . LYS A 1 754 ? 11.787 1.243 23.404 1.00 90.88 754 LYS A N 1
ATOM 5967 C CA . LYS A 1 754 ? 10.761 0.213 23.578 1.00 90.88 754 LYS A CA 1
ATOM 5968 C C . LYS A 1 754 ? 9.597 0.787 24.372 1.00 90.88 754 LYS A C 1
ATOM 5970 O O . LYS A 1 754 ? 9.752 1.167 25.527 1.00 90.88 754 LYS A O 1
ATOM 5975 N N . ARG A 1 755 ? 8.420 0.798 23.758 1.00 91.88 755 ARG A N 1
ATOM 5976 C CA . ARG A 1 755 ? 7.142 1.145 24.382 1.00 91.88 755 ARG A CA 1
ATOM 5977 C C . ARG A 1 755 ? 6.412 -0.139 24.721 1.00 91.88 755 ARG A C 1
ATOM 5979 O O . ARG A 1 755 ? 6.083 -0.918 23.830 1.00 91.88 755 ARG A O 1
ATOM 5986 N N . VAL A 1 756 ? 6.174 -0.375 25.997 1.00 93.25 756 VAL A N 1
ATOM 5987 C CA . VAL A 1 756 ? 5.524 -1.586 26.486 1.00 93.25 756 VAL A CA 1
ATOM 5988 C C . VAL A 1 756 ? 4.076 -1.257 26.812 1.00 93.25 756 VAL A C 1
ATOM 5990 O O . VAL A 1 756 ? 3.799 -0.284 27.508 1.00 93.25 756 VAL A O 1
ATOM 5993 N N . ILE A 1 757 ? 3.148 -2.055 26.295 1.00 93.62 757 ILE A N 1
ATOM 5994 C CA . ILE A 1 757 ? 1.705 -1.886 26.480 1.00 93.62 757 ILE A CA 1
ATOM 5995 C C . ILE A 1 757 ? 1.141 -3.182 27.058 1.00 93.62 757 ILE A C 1
ATOM 5997 O O . ILE A 1 757 ? 1.437 -4.266 26.550 1.00 93.62 757 ILE A O 1
ATOM 6001 N N . LYS A 1 758 ? 0.310 -3.068 28.099 1.00 92.94 758 LYS A N 1
ATOM 6002 C CA . LYS A 1 758 ? -0.493 -4.176 28.633 1.00 92.94 758 LYS A CA 1
ATOM 6003 C C . LYS A 1 758 ? -1.803 -4.309 27.852 1.00 92.94 758 LYS A C 1
ATOM 6005 O O . LYS A 1 758 ? -2.467 -3.312 27.556 1.00 92.94 758 LYS A O 1
ATOM 6010 N N . GLY A 1 759 ? -2.179 -5.541 27.536 1.00 94.25 759 GLY A N 1
ATOM 6011 C CA . GLY A 1 759 ? -3.489 -5.889 27.001 1.00 94.25 759 GLY A CA 1
ATOM 6012 C C . GLY A 1 759 ? -4.070 -7.082 27.747 1.00 94.25 759 GLY A C 1
ATOM 6013 O O . GLY A 1 759 ? -3.360 -8.047 28.006 1.00 94.25 759 GLY A O 1
ATOM 6014 N N . GLU A 1 760 ? -5.358 -7.041 28.057 1.00 94.94 760 GLU A N 1
ATOM 6015 C CA . GLU A 1 760 ? -6.054 -8.123 28.757 1.00 94.94 760 GLU A CA 1
ATOM 6016 C C . GLU A 1 760 ? -7.080 -8.773 27.836 1.00 94.94 760 GLU A C 1
ATOM 6018 O O . GLU A 1 760 ? -7.907 -8.086 27.233 1.00 94.94 760 GLU A O 1
ATOM 6023 N N . VAL A 1 761 ? -7.042 -10.098 27.719 1.00 93.69 761 VAL A N 1
ATOM 6024 C CA . VAL A 1 761 ? -8.081 -10.847 27.008 1.00 93.69 761 VAL A CA 1
ATOM 6025 C C . VAL A 1 761 ? -9.377 -10.761 27.801 1.00 93.69 761 VAL A C 1
ATOM 6027 O O . VAL A 1 761 ? -9.411 -11.004 29.005 1.00 93.69 761 VAL A O 1
ATOM 6030 N N . ILE A 1 762 ? -10.451 -10.411 27.108 1.00 88.44 762 ILE A N 1
ATOM 6031 C CA . ILE A 1 762 ? -11.782 -10.298 27.688 1.00 88.44 762 ILE A CA 1
ATOM 6032 C C . ILE A 1 762 ? -12.381 -11.711 27.779 1.00 88.44 762 ILE A C 1
ATOM 6034 O O . ILE A 1 762 ? -12.466 -12.391 26.751 1.00 88.44 762 ILE A O 1
ATOM 6038 N N . PRO A 1 763 ? -12.817 -12.164 28.969 1.00 74.62 763 PRO A N 1
ATOM 6039 C CA . PRO A 1 763 ? -13.462 -13.465 29.113 1.00 74.62 763 PRO A CA 1
ATOM 6040 C C . PRO A 1 763 ? -14.700 -13.581 28.214 1.00 74.62 763 PRO A C 1
ATOM 6042 O O . PRO A 1 763 ? -15.495 -12.645 28.122 1.00 74.62 763 PRO A O 1
ATOM 6045 N N . ASN A 1 764 ? -14.881 -14.739 27.572 1.00 67.19 764 ASN A N 1
ATOM 6046 C CA . ASN A 1 764 ? -16.015 -15.050 26.684 1.00 67.19 764 ASN A CA 1
ATOM 6047 C C . ASN A 1 764 ? -16.157 -14.169 25.421 1.00 67.19 764 ASN A C 1
ATOM 6049 O O . ASN A 1 764 ? -17.238 -14.137 24.829 1.00 67.19 764 ASN A O 1
ATOM 6053 N N . ALA A 1 765 ? -15.096 -13.467 25.004 1.00 63.94 765 ALA A N 1
ATOM 6054 C CA . ALA A 1 765 ? -15.097 -12.628 23.801 1.00 63.94 765 ALA A CA 1
ATOM 6055 C C . ALA A 1 765 ? -15.024 -13.388 22.462 1.00 63.94 765 ALA A C 1
ATOM 6057 O O . ALA A 1 765 ? -14.639 -14.588 22.412 1.00 63.94 765 ALA A O 1
#

Secondary structure (DSSP, 8-state):
--------------------------HHHHEEEEEEEEEETTEEEEEEEETTT--EEEEEEEETTTS-HHHHHHHHHHHHT---TTBPPEEEEEE-SSEEEEEE---SSEEHHHHHHHHHHHH-SPPGGGGHHHHHHHHHHHHHHHHTTEE-S---GGGEEESSS-TTSTT--EEE---TT-EE--TT--B----S-GGG--HHHHTT-B-TTHHHHHHHHHHHHHHHSS-S-SSHHHHHH------TTS-HHHHHHHHHHS-S-TTTSPPHHHHHHSTTTTT------------------TTPPPS------HHHHHHHHHHHHHHHHHHHHHTT-------BGGGSSEEEEE-SSSTT-EEEEEEEEHHHHHHTT---GGGPEEPPPPPPP-HHHHHHHHHHTT--GGGTTSTTSPPHHHHHHHHHTTSSEEEEETTSTT-EEEEEEEEEEEEE-TT---EEEEEEEE-TTS-EEEEEE--EEEPPTT--HHHHHHHIIIIIH---GGGEEEEEEEEEEEEEEEE-SSSTTPEEEEEEEEEEEEE----HHHHHHTTTTTT--EEEE-TTSPEEEEEEE-HHHHHHTT---S--S-SS--EEPPP-S--HHHHHHHHHHTT--GGGTTSTTPPPHHHHHHHHHHTSSEEEEPTTSPEEEEEEEEEEEEEETTTTEEEEEEEEE-TTS-EEEEEE--EEEPPTTS-HHHHHHHIIIIII-B-GGGEEEEEEEEEEEEEE--TTSTT-EEEEEEEEEEEEEPTT-

Sequence (765 aa):
MGCSSSSASPGNAGNQAGDKQNQELRLLDEYSVGLTLGEGAFGVVSVCKKRATGEEFAVKMVDKVETPVEAIKKEADMLQSMDHPNIVKFHGVYYERCFVCIVMDKLDGGDLVEGLQRHLKERGQINCLDVVHVAYQMAASIHYLHQRNVVHRDVKGDNYLMDRKNMTDKQCKIVLTDFGTACQASPTDKLSSGVGTKIFWSPEFFDREYSQKVDVWAMGVIMYGLVSGRFPFRDENDVRNKEVRIPKRVHPVCEEFIRKMLDKSEKTRMSATDVMNHPWIAGKFGKVEDSNGKAGEEEGDKDADGMAEAGVNDGIKERRQELIQRMNREAESRKGIATKKQLQNHKHKKFVVADKIVQGGKASYEWWTEDQAKKDKLLDFDNLAPAPKDDPMDLAMLRKHLMEHNIDPTKFGVGKAKGIEQLAKEVETGASRLMLDAKEHKKLVRVVDIVVLKLRPADGSRLLVEFKELFPDGRERETLRLPGTKKEPHENARQTSERILREMMNIDPSTVSFDFSTVERQEEETDSPSFPGVTTVYRKELVECKVTTPDKAAQEKVGLPAMQQWNAKDTQGNTKFFTWLTDSEAEAKKVKLKVQGSHISTLVKAPIGLDEEALREYLTSHNIDIKKFGKDGTKSLKEFSNELIKGETRLLQVDGGEILVITEVVMLILQNPEAKETLVQTAQVWPDGKASHQARIPGAKRRPDENQFLCARRILKRQLEIDENAVRISQEVGYIEEDRSSKSYPGLKTVYRKRVIKGEVIPNA

pLDDT: mean 84.09, std 15.85, range [22.77, 98.5]

Organism: NCBI:txid2562239